Protein 4AOE (pdb70)

Sequence (1025 aa):
TKKSREEIVKEILGRANPNNIPIVDEQPVKVSFKYSLQDIYTADVGTDQVELGLWLVISWKDRSLSWSNECTTFNELTLPSKYIWLPHIEVYNSIGKPGIHSDQLVRVYKDGTVTFVPQYTIRFSCALENVTTEQGAACTLKFGPWTYDVRDLVLDESQQVDLTTYAGGERFQLIEAKQKVNKKTYPCCPQSFEDIELRVTFKKITKKSREEIVKEILGRANPNNIPIVDEQPVKVSFKYSLQDIYTADVGTDQVELGLWLVISWKDRSLSWSNECTTFNELTLPSKYIWLPHIEVYNSIGKPGIHSDQLVRVYKDGTVTFVPQYTIRFSCALENVTTEQGAACTLKFGPWTYDVRDLVLDESQQVDLTTYAGGERFQLIEAKQKVNKKTYPCCPQSFEDIELRVTFKKITKKSREEIVKEILGRANPNNIPIVDEQPVKVSFKYSLQDIYTADVGTDQVELGLWLVISWKDRSLSWSNECTTFNELTLPSKYIWLPHIEVYNSIGKPGIHSDQLVRVYKDGTVTFVPQYTIRFSCALENVTTEQGAACTLKFGPWTYDVRDLVLDESQQVDLTTYAGGERFQLIEAKQKVNKKTYPCCPQSFEDIELRVTFKKITKKSREEIVKEILGRANPNNIPIVDEQPVKVSFKYSLQDIYTADVGTDQVELGLWLVISWKDRSLSWSNECTTFNELTLPSKYIWLPHIEVYNSIGKPGIHSDQLVRVYKDGTVTFVPQYTIRFSCALENVTTEQGAACTLKFGPWTYDVRDLVLDESQQVDLTTYAGGERFQLIEAKQKVNKKTYPCCPQSFEDIELRVTFKKITKKSREEIVKEILGRANPNNIPIVDEQPVKVSFKYSLQDIYTADVGTDQVELGLWLVISWKDRSLSWSNECTTFNELTLPSKYIWLPHIEVYNSIGKPGIHSDQLVRVYKDGTVTFVPQYTIRFSCALENVTTEQGAACTLKFGPWTYDVRDLVLDESQQVDLTTYAGGERFQLIEAKQKVNKKTYPCCPQSFEDIELRVTFKKI

InterPro domains:
  IPR006201 Neurotransmitter-gated ion-channel [PTHR18945] (37-205)
  IPR006202 Neurotransmitter-gated ion-channel ligand-binding domain [PF02931] (25-222)
  IPR036734 Neurotransmitter-gated ion-channel ligand-binding domain superfamily [G3DSA:2.70.170.10] (31-223)
  IPR036734 Neurotransmitter-gated ion-channel ligand-binding domain superfamily [SSF63712] (24-222)

Solvent-accessible surface area: 45876 Å² total; per-residue (Å²): 6,45,130,32,14,19,91,27,5,76,10,36,51,68,116,21,71,90,80,18,27,43,44,52,108,108,67,42,28,102,0,30,3,46,2,2,1,30,17,0,12,25,28,56,86,41,22,14,28,4,22,1,4,1,47,13,28,11,33,6,135,40,173,44,93,58,132,55,115,86,92,145,27,8,74,14,3,2,9,25,14,189,93,34,54,46,19,24,22,37,6,27,26,0,23,17,135,34,25,48,10,0,17,78,3,0,21,19,104,69,81,5,36,5,34,20,30,6,8,42,24,4,77,0,38,18,44,28,106,93,25,104,54,141,156,8,13,66,4,42,0,47,1,1,2,32,10,16,3,24,81,16,2,32,3,68,37,80,73,116,14,37,73,121,48,34,41,82,76,29,56,14,80,23,75,104,10,77,9,114,48,33,132,76,85,64,125,60,14,128,42,50,12,14,1,1,34,2,121,1,21,2,34,70,167,6,45,129,32,13,19,91,28,5,78,10,36,52,68,115,23,70,92,80,18,28,43,43,51,108,108,68,41,27,100,0,30,2,46,2,1,2,29,16,0,10,25,29,57,84,41,22,15,27,3,21,1,4,0,49,14,29,11,33,6,137,39,172,45,94,58,132,54,115,87,91,147,26,7,75,15,2,2,9,25,13,187,93,36,55,47,18,24,21,35,6,26,28,0,23,17,136,33,24,48,11,1,17,79,3,1,21,20,104,67,82,5,35,5,33,19,29,7,8,41,25,4,78,0,38,16,44,27,107,93,25,104,54,141,156,7,13,68,5,45,0,46,1,1,2,32,10,15,3,24,80,16,2,32,4,67,36,80,72,118,14,38,73,122,51,32,42,83,76,28,54,14,78,23,74,104,9,78,9,116,48,33,129,76,87,64,126,61,13,127,44,49,11,14,1,2,34,1,120,1,21,2,35,70,170,6,44,132,33,13,19,90,29,4,74,10,36,52,68,115,22,71,93,81,17,27,44,42,52,108,113,67,40,28,98,0,31,2,46,1,2,1,29,18,0,12,26,28,56,86,39,21,16,27,3,22,1,4,0,50,14,30,11,32,6,137,39,169,45,94,57,131,53,114,88,92,148,25,8,74,15,3,2,9,25,13,186,94,36,57,46,19,23,22,36,6,25,27,0,24,17,136,32,25,49,11,1,17,74,3,1,21,18,105,69,81,5,35,6,34,19,29,6,8,42,25,4,78,0,40,16,42,25,108,93,26,102,53,140,154,7,12,66,5,42,0,48,2,1,2,31,10,15,3,23,79,16,2,32,3,66,37,80,74,117,14,38,73,122,50,33,41,83,76,26,54,14,79,24,74,104,10,79,9,114,48,34,129,76,88,62,123,61,14,128,42,50,11,13,1,1,34,1,121,0,21,1,35,70,166,6,44,130,30,14,19,88,29,5,78,10,37,51,67,114,23,72,93,82,17,28,44,43,54,110,111,69,41,26,101,0,30,2,46,1,2,1,29,17,0,11,26,28,58,84,40,20,16,27,4,22,1,4,0,49,13,30,11,31,6,137,41,174,44,92,58,132,54,115,86,93,146,26,7,75,14,2,2,10,26,14,186,95,36,55,47,19,24,20,37,6,25,27,1,24,17,136,32,25,47,12,1,17,78,3,0,20,20,107,68,82,5,35,5,35,19,28,6,7,43,25,4,77,0,39,16,44,26,106,92,26,103,55,140,155,7,12,66,6,43,0,48,2,0,1,32,10,16,3,24,80,17,2,32,3,68,37,80,74,116,14,37,71,122,50,33,42,83,76,28,54,15,77,24,74,104,9,78,8,116,49,34,128,76,86,63,125,61,14,126,43,51,11,13,1,2,34,2,120,1,20,2,34,69,165,7,44,130,32,14,19,89,26,4,74,10,35,52,67,114,22,72,93,79,18,27,44,43,54,109,110,68,41,28,101,0,30,2,46,1,2,1,29,17,0,12,25,28,57,85,40,21,16,27,4,22,1,3,0,49,12,29,12,32,7,137,39,173,44,94,59,132,54,115,87,91,145,25,6,76,15,2,2,10,25,14,188,95,36,56,46,19,23,22,37,5,25,27,0,23,18,135,33,24,48,12,0,16,77,3,0,21,19,103,70,80,5,35,6,34,20,28,6,8,42,25,3,76,0,40,16,44,27,106,93,26,103,54,140,156,8,13,67,6,44,0,47,2,1,2,32,10,16,2,24,82,16,2,33,3,67,37,81,74,116,14,37,70,123,49,33,42,85,76,30,55,16,78,23,74,103,9,78,9,113,48,34,129,78,87,64,127,61,15,127,44,50,12,14,1,2,34,2,122,1,22,2,35,70,166

Foldseek 3Di:
DDPQVVVVCCCCQPPKDDPDQPDPDQDAKEKEKAKAFAAFADADQVQQKTKTKIKIKIKTAGDTDDDDPDDPDDFKDKDAPVSDDDAQKDKPFFPDDKDWDDGRIWIAGPRRMIITMTIIMTMGHHHQPCLAPPQHGKDKIKIFGPPDFCSRYPYHYDFFHHCPNYDPPHQKAWPDWGWAKDWDDDPVDPGITIITMIMTGIHGD/DDPQVVVVCCCCQPPKDDPDQPDPDQDAKEKEKAKAFAAFADADQVQQKTKTKIKIKIKTAGDTDDDDPDDPDDFKDKDAPVSDDDAQKDKPFFPDDKDWDDGRIWIAGPRRMIITMTIIMTMGHHHQPCLAPPQHGKDKIKIFGPPDFCSRYPYHYDFFHHCPNYDPPHQKAWPDWGWAKDWDDDPVDPGITIITMIMTGIHGD/DDPQVVVVCCCCQPPKDDPDQPDPDQDAKEKEKAKAFAAFADADQVQQKTKTKIKIKIKTAGDTDDDDPDDPDDFKDKDAPVSDDDAQKDKPFFPDDKDWDDGRIWIAGPRRMIITMTIIMTMGHHHQPCLAPPQHGKDKIKIFGPPDFCSRYPYHYDFFHHCPNYDPPHQKAWPDWGWAKDWDDDPVDPGITIITMIMTGIHGD/DDPQVVVVCCCCQPPKDDPDQPDPDQDAKEKEKAKAFAAFADADQVQQKTKTKIKIKIKTAGDTDDDDPDDPDDFKDKDAPVSDDDAQKDKPFFPDDKDWDDGRIWIAGPRRMIITMTIIMTMGHHHQPCLAPPQHGKDKIKIFGPPDFCSRYPYHYDFFHHCPNYDPPHQKAWPDWGWAKDWDDDPVDPGITIITMIMTGIHGD/DDPQVVVVCCCCQPPKDDPDQPDPDQDAKEKEKAKAFAAFADADQVQQKTKTKIKIKIKTAGDTDDDDPDDPDDFKDKDAPVSDDDAQKDKPFFPDDKDWDDGRIWIAGPRRMIITMTIIMTMGHHHQPCLAPPQHGKDKIKIFGPPDFCSRYPYHYDFFHHCPNYDPPHQKAWPDWGWAKDWDDDPVDPGITIITMIMTGIHGD

Organism: Biomphalaria glabrata (NCBI:txid6526)

Radius of gyration: 29.87 Å; Cα contacts (8 Å, |Δi|>4): 2630; chains: 5; bounding box: 72×70×61 Å

Secondary structure (DSSP, 8-state):
--HHHHHHHHIIIIII--SS----SS-PEEEEEEEEEEEEEEEETTTTEEEEEEEEEEEEE------SPP-S---EEEEEGGGS-----EETTBSS--EE-S--EEEEETTSEEEE--EEEEEEE---TTSSSSS-EEEEEEEE-SS--TTTEEEE-SSS-B-TTS-TT-SEEEEEEEEEEEEEEETTEEEEEEEEEEEEEEEE-/--HHHHHHHHIIIIII--SS----SS-PEEEEEEEEEEEEEEEETTTTEEEEEEEEEEEEE------SPP-S---EEEEEGGGS-----EETTBSS--EE-S--EEEEETTSEEEE--EEEEEEE---TTSSSSS-EEEEEEEE-SS--TTTEEEE-SSS-B-TTS-TT-SEEEEEEEEEEEEEEETTEEEEEEEEEEEEEEEE-/--HHHHHHHHIIIIII--SS----SS-PEEEEEEEEEEEEEEEETTTTEEEEEEEEEEEEE------SPP-S---EEEEEGGGS-----EETTBSS--EE-S--EEEEETTSEEEE--EEEEEEE---TTSSSSS-EEEEEEEE-SS--TTTEEEE-SSS-B-TTS-TT-SEEEEEEEEEEEEEEETTEEEEEEEEEEEEEEEE-/--HHHHHHHHIIIIII--SS----SS-PEEEEEEEEEEEEEEEETTTTEEEEEEEEEEEEE------SPP-S---EEEEEGGGS-----EETTBSS--EE-S--EEEEETTSEEEE--EEEEEEE---TTSSSSS-EEEEEEEE-SS--TTTEEEE-SSS-B-TTS-TT-SEEEEEEEEEEEEEEETTEEEEEEEEEEEEEEEE-/--HHHHHHHHIIIIII--SS----SS-PEEEEEEEEEEEEEEEETTTTEEEEEEEEEEEEE------SPP-S---EEEEEGGGS-----EETTBSS--EE-S--EEEEETTSEEEE--EEEEEEE---TTSSSSS-EEEEEEEE-SS--TTTEEEE-SSS-B-TTS-TT-SEEEEEEEEEEEEEEETTEEEEEEEEEEEEEEEE-

B-factor: mean 81.17, std 37.98, range [14.91, 268.64]

Structure (mmCIF, N/CA/C/O backbone):
data_4AOE
#
_entry.id   4AOE
#
_cell.length_a   1.000
_cell.length_b   1.000
_cell.length_c   1.000
_cell.angle_alpha   90.00
_cell.angle_beta   90.00
_cell.angle_gamma   90.00
#
_symmetry.space_group_name_H-M   'P 1'
#
loop_
_atom_site.group_PDB
_atom_site.id
_atom_site.type_symbol
_atom_site.label_atom_id
_atom_site.label_alt_id
_atom_site.label_comp_id
_atom_site.label_asym_id
_atom_site.label_entity_id
_atom_site.label_seq_id
_atom_site.pdbx_PDB_ins_code
_atom_site.Cartn_x
_atom_site.Cartn_y
_atom_site.Cartn_z
_atom_site.occupancy
_atom_site.B_iso_or_equiv
_atom_site.auth_seq_id
_atom_site.auth_comp_id
_atom_site.auth_asym_id
_atom_site.auth_atom_id
_atom_site.pdbx_PDB_model_num
ATOM 1 N N . THR A 1 1 ? 139.546 170.382 203.971 1.00 14.91 1 THR A N 1
ATOM 2 C CA . THR A 1 1 ? 139.441 171.856 204.045 1.00 14.91 1 THR A CA 1
ATOM 3 C C . THR A 1 1 ? 140.194 172.498 202.931 1.00 14.91 1 THR A C 1
ATOM 4 O O . THR A 1 1 ? 139.637 172.777 201.870 1.00 14.91 1 THR A O 1
ATOM 8 N N . LYS A 1 2 ? 141.498 172.747 203.148 1.00 83.80 2 LYS A N 1
ATOM 9 C CA . LYS A 1 2 ? 142.256 173.400 202.128 1.00 83.80 2 LYS A CA 1
ATOM 10 C C . LYS A 1 2 ? 142.625 172.379 201.105 1.00 83.80 2 LYS A C 1
ATOM 11 O O . LYS A 1 2 ? 143.088 171.290 201.432 1.00 83.80 2 LYS A O 1
ATOM 17 N N . LYS A 1 3 ? 142.401 172.726 199.825 1.00 133.34 3 LYS A N 1
ATOM 18 C CA . LYS A 1 3 ? 142.715 171.857 198.733 1.00 133.34 3 LYS A CA 1
ATOM 19 C C . LYS A 1 3 ? 144.198 171.684 198.672 1.00 133.34 3 LYS A C 1
ATOM 20 O O . LYS A 1 3 ? 144.693 170.590 198.412 1.00 133.34 3 LYS A O 1
ATOM 26 N N . SER A 1 4 ? 144.947 172.771 198.937 1.00 26.50 4 SER A N 1
ATOM 27 C CA . SER A 1 4 ? 146.376 172.724 198.841 1.00 26.50 4 SER A CA 1
ATOM 28 C C . SER A 1 4 ? 146.901 171.702 199.800 1.00 26.50 4 SER A C 1
ATOM 29 O O . SER A 1 4 ? 147.783 170.918 199.455 1.00 26.50 4 SER A O 1
ATOM 32 N N . ARG A 1 5 ? 146.369 171.686 201.036 1.00 119.54 5 ARG A N 1
ATOM 33 C CA . ARG A 1 5 ? 146.802 170.754 202.038 1.00 119.54 5 ARG A CA 1
ATOM 34 C C . ARG A 1 5 ? 146.455 169.371 201.598 1.00 119.54 5 ARG A C 1
ATOM 35 O O . ARG A 1 5 ? 147.227 168.432 201.790 1.00 119.54 5 ARG A O 1
ATOM 43 N N . GLU A 1 6 ? 145.271 169.223 200.982 1.00 31.84 6 GLU A N 1
ATOM 44 C CA . GLU A 1 6 ? 144.760 167.936 200.622 1.00 31.84 6 GLU A CA 1
ATOM 45 C C . GLU A 1 6 ? 145.687 167.258 199.666 1.00 31.84 6 GLU A C 1
ATOM 46 O O . GLU A 1 6 ? 145.951 166.064 199.802 1.00 31.84 6 GLU A O 1
ATOM 52 N N . GLU A 1 7 ? 146.229 167.995 198.683 1.00 37.51 7 GLU A N 1
ATOM 53 C CA . GLU A 1 7 ? 147.087 167.368 197.718 1.00 37.51 7 GLU A CA 1
ATOM 54 C C . GLU A 1 7 ? 148.314 166.873 198.413 1.00 37.51 7 GLU A C 1
ATOM 55 O O . GLU A 1 7 ? 148.859 165.828 198.059 1.00 37.51 7 GLU A O 1
ATOM 61 N N . ILE A 1 8 ? 148.775 167.613 199.439 1.00 107.63 8 ILE A N 1
ATOM 62 C CA . ILE A 1 8 ? 150.006 167.292 200.097 1.00 107.63 8 ILE A CA 1
ATOM 63 C C . ILE A 1 8 ? 149.915 165.914 200.675 1.00 107.63 8 ILE A C 1
ATOM 64 O O . ILE A 1 8 ? 150.778 165.071 200.439 1.00 107.63 8 ILE A O 1
ATOM 69 N N . VAL A 1 9 ? 148.834 165.650 201.430 1.00 55.59 9 VAL A N 1
ATOM 70 C CA . VAL A 1 9 ? 148.670 164.413 202.140 1.00 55.59 9 VAL A CA 1
ATOM 71 C C . VAL A 1 9 ? 148.671 163.291 201.154 1.00 55.59 9 VAL A C 1
ATOM 72 O O . VAL A 1 9 ? 149.396 162.309 201.300 1.00 55.59 9 VAL A O 1
ATOM 76 N N . LYS A 1 10 ? 147.851 163.445 200.103 1.00 90.87 10 LYS A N 1
ATOM 77 C CA . LYS A 1 10 ? 147.623 162.417 199.131 1.00 90.87 10 LYS A CA 1
ATOM 78 C C . LYS A 1 10 ? 148.904 162.083 198.448 1.00 90.87 10 LYS A C 1
ATOM 79 O O . LYS A 1 10 ? 149.223 160.913 198.251 1.00 90.87 10 LYS A O 1
ATOM 85 N N . GLU A 1 11 ? 149.675 163.113 198.067 1.00 101.00 11 GLU A N 1
ATOM 86 C CA . GLU A 1 11 ? 150.879 162.867 197.339 1.00 101.00 11 GLU A CA 1
ATOM 87 C C . GLU A 1 11 ? 151.807 162.075 198.214 1.00 101.00 11 GLU A C 1
ATOM 88 O O . GLU A 1 11 ? 152.301 161.021 197.828 1.00 101.00 11 GLU A O 1
ATOM 94 N N . ILE A 1 12 ? 152.039 162.513 199.457 1.00 49.33 12 ILE A N 1
ATOM 95 C CA . ILE A 1 12 ? 152.989 161.789 200.247 1.00 49.33 12 ILE A CA 1
ATOM 96 C C . ILE A 1 12 ? 152.486 160.409 200.546 1.00 49.33 12 ILE A C 1
ATOM 97 O O . ILE A 1 12 ? 153.224 159.433 200.426 1.00 49.33 12 ILE A O 1
ATOM 102 N N . LEU A 1 13 ? 151.216 160.287 200.970 1.00 60.27 13 LEU A N 1
ATOM 103 C CA . LEU A 1 13 ? 150.678 159.017 201.359 1.00 60.27 13 LEU A CA 1
ATOM 104 C C . LEU A 1 13 ? 150.526 158.078 200.198 1.00 60.27 13 LEU A C 1
ATOM 105 O O . LEU A 1 13 ? 150.969 156.932 200.255 1.00 60.27 13 LEU A O 1
ATOM 110 N N . GLY A 1 14 ? 149.855 158.529 199.121 1.00 56.14 14 GLY A N 1
ATOM 111 C CA . GLY A 1 14 ? 149.594 157.622 198.038 1.00 56.14 14 GLY A CA 1
ATOM 112 C C . GLY A 1 14 ? 150.817 157.254 197.249 1.00 56.14 14 GLY A C 1
ATOM 113 O O . GLY A 1 14 ? 151.136 156.074 197.121 1.00 56.14 14 GLY A O 1
ATOM 114 N N . ARG A 1 15 ? 151.493 158.260 196.647 1.00 268.64 15 ARG A N 1
ATOM 115 C CA . ARG A 1 15 ? 152.640 158.031 195.801 1.00 268.64 15 ARG A CA 1
ATOM 116 C C . ARG A 1 15 ? 153.966 157.863 196.509 1.00 268.64 15 ARG A C 1
ATOM 117 O O . ARG A 1 15 ? 154.765 157.017 196.121 1.00 268.64 15 ARG A O 1
ATOM 125 N N . ALA A 1 16 ? 154.232 158.635 197.587 1.00 107.11 16 ALA A N 1
ATOM 126 C CA . ALA A 1 16 ? 155.577 158.746 198.102 1.00 107.11 16 ALA A CA 1
ATOM 127 C C . ALA A 1 16 ? 156.284 157.455 198.560 1.00 107.11 16 ALA A C 1
ATOM 128 O O . ALA A 1 16 ? 157.387 157.241 198.068 1.00 107.11 16 ALA A O 1
ATOM 130 N N . ASN A 1 17 ? 155.769 156.548 199.452 1.00 94.93 17 ASN A N 1
ATOM 131 C CA . ASN A 1 17 ? 156.631 155.418 199.799 1.00 94.93 17 ASN A CA 1
ATOM 132 C C . ASN A 1 17 ? 155.983 154.422 200.740 1.00 94.93 17 ASN A C 1
ATOM 133 O O . ASN A 1 17 ? 155.130 154.747 201.567 1.00 94.93 17 ASN A O 1
ATOM 138 N N . PRO A 1 18 ? 156.385 153.177 200.563 1.00 85.48 18 PRO A N 1
ATOM 139 C CA . PRO A 1 18 ? 155.977 152.061 201.403 1.00 85.48 18 PRO A CA 1
ATOM 140 C C . PRO A 1 18 ? 156.961 151.865 202.522 1.00 85.48 18 PRO A C 1
ATOM 141 O O . PRO A 1 18 ? 157.999 152.524 202.517 1.00 85.48 18 PRO A O 1
ATOM 145 N N . ASN A 1 19 ? 156.677 150.951 203.480 1.00 83.11 19 ASN A N 1
ATOM 146 C CA . ASN A 1 19 ? 157.620 150.728 204.537 1.00 83.11 19 ASN A CA 1
ATOM 147 C C . ASN A 1 19 ? 158.884 150.265 203.896 1.00 83.11 19 ASN A C 1
ATOM 148 O O . ASN A 1 19 ? 158.955 149.174 203.329 1.00 83.11 19 ASN A O 1
ATOM 153 N N . ASN A 1 20 ? 159.914 151.124 203.971 1.00 79.95 20 ASN A N 1
ATOM 154 C CA . ASN A 1 20 ? 161.202 150.858 203.409 1.00 79.95 20 ASN A CA 1
ATOM 155 C C . ASN A 1 20 ? 162.024 152.022 203.849 1.00 79.95 20 ASN A C 1
ATOM 156 O O . ASN A 1 20 ? 161.491 153.114 204.043 1.00 79.95 20 ASN A O 1
ATOM 161 N N . ILE A 1 21 ? 163.346 151.845 204.010 1.00 109.78 21 ILE A N 1
ATOM 162 C CA . ILE A 1 21 ? 164.121 152.985 204.396 1.00 109.78 21 ILE A CA 1
ATOM 163 C C . ILE A 1 21 ? 164.521 153.630 203.110 1.00 109.78 21 ILE A C 1
ATOM 164 O O . ILE A 1 21 ? 165.292 153.086 202.321 1.00 109.78 21 ILE A O 1
ATOM 169 N N . PRO A 1 22 ? 163.966 154.788 202.896 1.00 80.74 22 PRO A N 1
ATOM 170 C CA . PRO A 1 22 ? 164.110 155.556 201.688 1.00 80.74 22 PRO A CA 1
ATOM 171 C C . PRO A 1 22 ? 165.518 155.987 201.419 1.00 80.74 22 PRO A C 1
ATOM 172 O O . PRO A 1 22 ? 165.791 156.406 200.296 1.00 80.74 22 PRO A O 1
ATOM 176 N N . ILE A 1 23 ? 166.421 155.913 202.413 1.00 157.03 23 ILE A N 1
ATOM 177 C CA . ILE A 1 23 ? 167.733 156.471 202.238 1.00 157.03 23 ILE A CA 1
ATOM 178 C C . ILE A 1 23 ? 168.704 155.427 201.751 1.00 157.03 23 ILE A C 1
ATOM 179 O O . ILE A 1 23 ? 169.102 154.523 202.482 1.00 157.03 23 ILE A O 1
ATOM 184 N N . VAL A 1 24 ? 169.068 155.535 200.452 1.00 47.78 24 VAL A N 1
ATOM 185 C CA . VAL A 1 24 ? 169.984 154.670 199.751 1.00 47.78 24 VAL A CA 1
ATOM 186 C C . VAL A 1 24 ? 171.423 154.887 200.143 1.00 47.78 24 VAL A C 1
ATOM 187 O O . VAL A 1 24 ? 172.187 153.929 200.243 1.00 47.78 24 VAL A O 1
ATOM 191 N N . ASP A 1 25 ? 171.844 156.148 200.369 1.00 57.28 25 ASP A N 1
ATOM 192 C CA . ASP A 1 25 ? 173.242 156.416 200.595 1.00 57.28 25 ASP A CA 1
ATOM 193 C C . ASP A 1 25 ? 173.603 155.869 201.939 1.00 57.28 25 ASP A C 1
ATOM 194 O O . ASP A 1 25 ? 172.729 155.471 202.703 1.00 57.28 25 ASP A O 1
ATOM 199 N N . GLU A 1 26 ? 174.911 155.795 202.271 1.00 120.10 26 GLU A N 1
ATOM 200 C CA . GLU A 1 26 ? 175.184 155.214 203.551 1.00 120.10 26 GLU A CA 1
ATOM 201 C C . GLU A 1 26 ? 174.915 156.221 204.623 1.00 120.10 26 GLU A C 1
ATOM 202 O O . GLU A 1 26 ? 175.748 157.064 204.952 1.00 120.10 26 GLU A O 1
ATOM 208 N N . GLN A 1 27 ? 173.702 156.148 205.199 1.00 83.43 27 GLN A N 1
ATOM 209 C CA . GLN A 1 27 ? 173.333 156.990 206.295 1.00 83.43 27 GLN A CA 1
ATOM 210 C C . GLN A 1 27 ? 172.470 156.180 207.192 1.00 83.43 27 GLN A C 1
ATOM 211 O O . GLN A 1 27 ? 171.522 155.530 206.755 1.00 83.43 27 GLN A O 1
ATOM 217 N N . PRO A 1 28 ? 172.841 156.185 208.440 1.00 69.39 28 PRO A N 1
ATOM 218 C CA . PRO A 1 28 ? 172.025 155.537 209.423 1.00 69.39 28 PRO A CA 1
ATOM 219 C C . PRO A 1 28 ? 170.947 156.509 209.752 1.00 69.39 28 PRO A C 1
ATOM 220 O O . PRO A 1 28 ? 171.097 157.684 209.419 1.00 69.39 28 PRO A O 1
ATOM 224 N N . VAL A 1 29 ? 169.848 156.063 210.383 1.00 45.45 29 VAL A N 1
ATOM 225 C CA . VAL A 1 29 ? 168.857 157.029 210.731 1.00 45.45 29 VAL A CA 1
ATOM 226 C C . VAL A 1 29 ? 169.013 157.292 212.192 1.00 45.45 29 VAL A C 1
ATOM 227 O O . VAL A 1 29 ? 169.092 156.367 213.001 1.00 45.45 29 VAL A O 1
ATOM 231 N N . LYS A 1 30 ? 169.087 158.587 212.558 1.00 84.11 30 LYS A N 1
ATOM 232 C CA . LYS A 1 30 ? 169.242 158.945 213.934 1.00 84.11 30 LYS A CA 1
ATOM 233 C C . LYS A 1 30 ? 167.884 159.315 214.425 1.00 84.11 30 LYS A C 1
ATOM 234 O O . LYS A 1 30 ? 167.108 159.945 213.706 1.00 84.11 30 LYS A O 1
ATOM 240 N N . VAL A 1 31 ? 167.545 158.905 215.660 1.00 35.45 31 VAL A N 1
ATOM 241 C CA . VAL A 1 31 ? 166.276 159.292 216.189 1.00 35.45 31 VAL A CA 1
ATOM 242 C C . VAL A 1 31 ? 166.556 159.956 217.494 1.00 35.45 31 VAL A C 1
ATOM 243 O O . VAL A 1 31 ? 167.193 159.371 218.369 1.00 35.45 31 VAL A O 1
ATOM 247 N N . SER A 1 32 ? 166.102 161.212 217.660 1.00 72.92 32 SER A N 1
ATOM 248 C CA . SER A 1 32 ? 166.339 161.866 218.912 1.00 72.92 32 SER A CA 1
ATOM 249 C C . SER A 1 32 ? 165.291 161.387 219.859 1.00 72.92 32 SER A C 1
ATOM 250 O O . SER A 1 32 ? 164.141 161.193 219.470 1.00 72.92 32 SER A O 1
ATOM 253 N N . PHE A 1 33 ? 165.664 161.183 221.139 1.00 117.32 33 PHE A N 1
ATOM 254 C CA . PHE A 1 33 ? 164.672 160.703 222.051 1.00 117.32 33 PHE A CA 1
ATOM 255 C C . PHE A 1 33 ? 164.723 161.597 223.248 1.00 117.32 33 PHE A C 1
ATOM 256 O O . PHE A 1 33 ? 165.798 161.983 223.705 1.00 117.32 33 PHE A O 1
ATOM 264 N N . LYS A 1 34 ? 163.539 161.962 223.782 1.00 133.66 34 LYS A N 1
ATOM 265 C CA . LYS A 1 34 ? 163.474 162.814 224.935 1.00 133.66 34 LYS A CA 1
ATOM 266 C C . LYS A 1 34 ? 162.364 162.269 225.775 1.00 133.66 34 LYS A C 1
ATOM 267 O O . LYS A 1 34 ? 161.407 161.707 225.244 1.00 133.66 34 LYS A O 1
ATOM 273 N N . TYR A 1 35 ? 162.450 162.423 227.110 1.00 165.11 35 TYR A N 1
ATOM 274 C CA . TYR A 1 35 ? 161.391 161.925 227.940 1.00 165.11 35 TYR A CA 1
ATOM 275 C C . TYR A 1 35 ? 160.840 163.058 228.720 1.00 165.11 35 TYR A C 1
ATOM 276 O O . TYR A 1 35 ? 161.577 163.879 229.260 1.00 165.11 35 TYR A O 1
ATOM 285 N N . SER A 1 36 ? 159.500 163.144 228.770 1.00 96.35 36 SER A N 1
ATOM 286 C CA . SER A 1 36 ? 158.925 164.120 229.633 1.00 96.35 36 SER A CA 1
ATOM 287 C C . SER A 1 36 ? 158.220 163.308 230.663 1.00 96.35 36 SER A C 1
ATOM 288 O O . SER A 1 36 ? 157.189 162.701 230.381 1.00 96.35 36 SER A O 1
ATOM 291 N N . LEU A 1 37 ? 158.763 163.283 231.894 1.00 61.99 37 LEU A N 1
ATOM 292 C CA . LEU A 1 37 ? 158.172 162.488 232.929 1.00 61.99 37 LEU A CA 1
ATOM 293 C C . LEU A 1 37 ? 157.020 163.249 233.480 1.00 61.99 37 LEU A C 1
ATOM 294 O O . LEU A 1 37 ? 157.211 164.252 234.168 1.00 61.99 37 LEU A O 1
ATOM 299 N N . GLN A 1 38 ? 155.789 162.821 233.128 1.00 69.58 38 GLN A N 1
ATOM 300 C CA . GLN A 1 38 ? 154.600 163.456 233.615 1.00 69.58 38 GLN A CA 1
ATOM 301 C C . GLN A 1 38 ? 154.346 163.121 235.056 1.00 69.58 38 GLN A C 1
ATOM 302 O O . GLN A 1 38 ? 154.075 164.016 235.855 1.00 69.58 38 GLN A O 1
ATOM 308 N N . ASP A 1 39 ? 154.436 161.829 235.447 1.00 119.73 39 ASP A N 1
ATOM 309 C CA . ASP A 1 39 ? 154.140 161.538 236.823 1.00 119.73 39 ASP A CA 1
ATOM 310 C C . ASP A 1 39 ? 154.466 160.110 237.134 1.00 119.73 39 ASP A C 1
ATOM 311 O O . ASP A 1 39 ? 154.487 159.253 236.251 1.00 119.73 39 ASP A O 1
ATOM 316 N N . ILE A 1 40 ? 154.759 159.832 238.422 1.00 54.00 40 ILE A N 1
ATOM 317 C CA . ILE A 1 40 ? 154.966 158.479 238.852 1.00 54.00 40 ILE A CA 1
ATOM 318 C C . ILE A 1 40 ? 153.686 158.114 239.526 1.00 54.00 40 ILE A C 1
ATOM 319 O O . ILE A 1 40 ? 153.454 158.464 240.682 1.00 54.00 40 ILE A O 1
ATOM 324 N N . TYR A 1 41 ? 152.812 157.406 238.787 1.00 53.94 41 TYR A N 1
ATOM 325 C CA . TYR A 1 41 ? 151.495 157.098 239.253 1.00 53.94 41 TYR A CA 1
ATOM 326 C C . TYR A 1 41 ? 151.501 156.167 240.425 1.00 53.94 41 TYR A C 1
ATOM 327 O O . TYR A 1 41 ? 150.878 156.460 241.443 1.00 53.94 41 TYR A O 1
ATOM 336 N N . THR A 1 42 ? 152.214 155.028 240.345 1.00 110.38 42 THR A N 1
ATOM 337 C CA . THR A 1 42 ? 152.056 154.140 241.459 1.00 110.38 42 THR A CA 1
ATOM 338 C C . THR A 1 42 ? 153.268 153.290 241.647 1.00 110.38 42 THR A C 1
ATOM 339 O O . THR A 1 42 ? 154.117 153.168 240.765 1.00 110.38 42 THR A O 1
ATOM 343 N N . ALA A 1 43 ? 153.361 152.683 242.847 1.00 31.58 43 ALA A N 1
ATOM 344 C CA . ALA A 1 43 ? 154.421 151.772 243.163 1.00 31.58 43 ALA A CA 1
ATOM 345 C C . ALA A 1 43 ? 153.779 150.567 243.772 1.00 31.58 43 ALA A C 1
ATOM 346 O O . ALA A 1 43 ? 152.813 150.680 244.527 1.00 31.58 43 ALA A O 1
ATOM 348 N N . ASP A 1 44 ? 154.284 149.361 243.433 1.00 44.08 44 ASP A N 1
ATOM 349 C CA . ASP A 1 44 ? 153.736 148.166 244.002 1.00 44.08 44 ASP A CA 1
ATOM 350 C C . ASP A 1 44 ? 154.860 147.428 244.664 1.00 44.08 44 ASP A C 1
ATOM 351 O O . ASP A 1 44 ? 155.787 146.975 243.998 1.00 44.08 44 ASP A O 1
ATOM 356 N N . VAL A 1 45 ? 154.816 147.319 246.007 1.00 90.54 45 VAL A N 1
ATOM 357 C CA . VAL A 1 45 ? 155.857 146.676 246.762 1.00 90.54 45 VAL A CA 1
ATOM 358 C C . VAL A 1 45 ? 155.911 145.203 246.489 1.00 90.54 45 VAL A C 1
ATOM 359 O O . VAL A 1 45 ? 156.991 144.641 246.319 1.00 90.54 45 VAL A O 1
ATOM 363 N N . GLY A 1 46 ? 154.746 144.527 246.469 1.00 27.46 46 GLY A N 1
ATOM 364 C CA . GLY A 1 46 ? 154.760 143.105 246.275 1.00 27.46 46 GLY A CA 1
ATOM 365 C C . GLY A 1 46 ? 155.243 142.783 244.899 1.00 27.46 46 GLY A C 1
ATOM 366 O O . GLY A 1 46 ? 156.061 141.884 244.711 1.00 27.46 46 GLY A O 1
ATOM 367 N N . THR A 1 47 ? 154.708 143.511 243.902 1.00 47.38 47 THR A N 1
ATOM 368 C CA . THR A 1 47 ? 155.007 143.328 242.510 1.00 47.38 47 THR A CA 1
ATOM 369 C C . THR A 1 47 ? 156.394 143.800 242.198 1.00 47.38 47 THR A C 1
ATOM 370 O O . THR A 1 47 ? 157.082 143.216 241.365 1.00 47.38 47 THR A O 1
ATOM 374 N N . ASP A 1 48 ? 156.848 144.862 242.887 1.00 62.63 48 ASP A N 1
ATOM 375 C CA . ASP A 1 48 ? 158.112 145.467 242.586 1.00 62.63 48 ASP A CA 1
ATOM 376 C C . ASP A 1 48 ? 158.058 146.040 241.206 1.00 62.63 48 ASP A C 1
ATOM 377 O O . ASP A 1 48 ? 159.014 145.941 240.439 1.00 62.63 48 ASP A O 1
ATOM 382 N N . GLN A 1 49 ? 156.908 146.649 240.856 1.00 92.62 49 GLN A N 1
ATOM 383 C CA . GLN A 1 49 ? 156.785 147.310 239.594 1.00 92.62 49 GLN A CA 1
ATOM 384 C C . GLN A 1 49 ? 156.370 148.722 239.876 1.00 92.62 49 GLN A C 1
ATOM 385 O O . GLN A 1 49 ? 155.722 148.997 240.886 1.00 92.62 49 GLN A O 1
ATOM 391 N N . VAL A 1 50 ? 156.768 149.663 238.995 1.00 89.33 50 VAL A N 1
ATOM 392 C CA . VAL A 1 50 ? 156.425 151.037 239.204 1.00 89.33 50 VAL A CA 1
ATOM 393 C C . VAL A 1 50 ? 155.786 151.526 237.943 1.00 89.33 50 VAL A C 1
ATOM 394 O O . VAL A 1 50 ? 156.094 151.039 236.856 1.00 89.33 50 VAL A O 1
ATOM 398 N N . GLU A 1 51 ? 154.866 152.509 238.056 1.00 48.11 51 GLU A N 1
ATOM 399 C CA . GLU A 1 51 ? 154.208 152.960 236.865 1.00 48.11 51 GLU A CA 1
ATOM 400 C C . GLU A 1 51 ? 154.566 154.381 236.604 1.00 48.11 51 GLU A C 1
ATOM 401 O O . GLU A 1 51 ? 154.574 155.224 237.500 1.00 48.11 51 GLU A O 1
ATOM 407 N N . LEU A 1 52 ? 154.892 154.671 235.330 1.00 45.19 52 LEU A N 1
ATOM 408 C CA . LEU A 1 52 ? 155.302 155.989 234.955 1.00 45.19 52 LEU A CA 1
ATOM 409 C C . LEU A 1 52 ? 154.373 156.470 233.896 1.00 45.19 52 LEU A C 1
ATOM 410 O O . LEU A 1 52 ? 153.959 155.710 233.022 1.00 45.19 52 LEU A O 1
ATOM 415 N N . GLY A 1 53 ? 154.004 157.760 233.974 1.00 42.60 53 GLY A N 1
ATOM 416 C CA . GLY A 1 53 ? 153.238 158.361 232.925 1.00 42.60 53 GLY A CA 1
ATOM 417 C C . GLY A 1 53 ? 154.229 159.275 232.290 1.00 42.60 53 GLY A C 1
ATOM 418 O O . GLY A 1 53 ? 154.719 160.195 232.942 1.00 42.60 53 GLY A O 1
ATOM 419 N N . LEU A 1 54 ? 154.554 159.016 231.004 1.00 89.12 54 LEU A N 1
ATOM 420 C CA . LEU A 1 54 ? 155.568 159.735 230.279 1.00 89.12 54 LEU A CA 1
ATOM 421 C C . LEU A 1 54 ? 155.057 160.039 228.908 1.00 89.12 54 LEU A C 1
ATOM 422 O O . LEU A 1 54 ? 154.118 159.410 228.422 1.00 89.12 54 LEU A O 1
ATOM 427 N N . TRP A 1 55 ? 155.650 161.053 228.252 1.00 84.42 55 TRP A N 1
ATOM 428 C CA . TRP A 1 55 ? 155.373 161.157 226.852 1.00 84.42 55 TRP A CA 1
ATOM 429 C C . TRP A 1 55 ? 156.726 161.085 226.224 1.00 84.42 55 TRP A C 1
ATOM 430 O O . TRP A 1 55 ? 157.698 161.600 226.775 1.00 84.42 55 TRP A O 1
ATOM 441 N N . LEU A 1 56 ? 156.836 160.424 225.059 1.00 100.48 56 LEU A N 1
ATOM 442 C CA . LEU A 1 56 ? 158.132 160.245 224.472 1.00 100.48 56 LEU A CA 1
ATOM 443 C C . LEU A 1 56 ? 158.231 161.120 223.268 1.00 100.48 56 LEU A C 1
ATOM 444 O O . LEU A 1 56 ? 157.386 161.070 222.378 1.00 100.48 56 LEU A O 1
ATOM 449 N N . VAL A 1 57 ? 159.288 161.951 223.202 1.00 31.01 57 VAL A N 1
ATOM 450 C CA . VAL A 1 57 ? 159.440 162.784 222.049 1.00 31.01 57 VAL A CA 1
ATOM 451 C C . VAL A 1 57 ? 160.341 162.050 221.120 1.00 31.01 57 VAL A C 1
ATOM 452 O O . VAL A 1 57 ? 161.445 161.656 221.492 1.00 31.01 57 VAL A O 1
ATOM 456 N N . ILE A 1 58 ? 159.876 161.817 219.878 1.00 82.39 58 ILE A N 1
ATOM 457 C CA . ILE A 1 58 ? 160.715 161.105 218.968 1.00 82.39 58 ILE A CA 1
ATOM 458 C C . ILE A 1 58 ? 160.807 161.901 217.710 1.00 82.39 58 ILE A C 1
ATOM 459 O O . ILE A 1 58 ? 159.801 162.377 217.188 1.00 82.39 58 ILE A O 1
ATOM 464 N N . SER A 1 59 ? 162.035 162.102 217.197 1.00 72.11 59 SER A N 1
ATOM 465 C CA . SER A 1 59 ? 162.147 162.861 215.989 1.00 72.11 59 SER A CA 1
ATOM 466 C C . SER A 1 59 ? 163.059 162.132 215.061 1.00 72.11 59 SER A C 1
ATOM 467 O O . SER A 1 59 ? 164.052 161.537 215.481 1.00 72.11 59 SER A O 1
ATOM 470 N N . TRP A 1 60 ? 162.716 162.138 213.756 1.00 54.62 60 TRP A N 1
ATOM 471 C CA . TRP A 1 60 ? 163.566 161.511 212.790 1.00 54.62 60 TRP A CA 1
ATOM 472 C C . TRP A 1 60 ? 163.326 162.175 211.473 1.00 54.62 60 TRP A C 1
ATOM 473 O O . TRP A 1 60 ? 162.326 162.868 211.283 1.00 54.62 60 TRP A O 1
ATOM 484 N N . LYS A 1 61 ? 164.270 161.999 210.532 1.00 66.18 61 LYS A N 1
ATOM 485 C CA . LYS A 1 61 ? 164.077 162.579 209.238 1.00 66.18 61 LYS A CA 1
ATOM 486 C C . LYS A 1 61 ? 163.923 161.465 208.263 1.00 66.18 61 LYS A C 1
ATOM 487 O O . LYS A 1 61 ? 164.696 160.508 208.255 1.00 66.18 61 LYS A O 1
ATOM 493 N N . ASP A 1 62 ? 162.877 161.566 207.423 1.00 43.08 62 ASP A N 1
ATOM 494 C CA . ASP A 1 62 ? 162.633 160.598 206.399 1.00 43.08 62 ASP A CA 1
ATOM 495 C C . ASP A 1 62 ? 162.831 161.318 205.111 1.00 43.08 62 ASP A C 1
ATOM 496 O O . ASP A 1 62 ? 162.734 162.546 205.058 1.00 43.08 62 ASP A O 1
ATOM 501 N N . ARG A 1 63 ? 163.142 160.572 204.035 1.00 115.35 63 ARG A N 1
ATOM 502 C CA . ARG A 1 63 ? 163.369 161.202 202.769 1.00 115.35 63 ARG A CA 1
ATOM 503 C C . ARG A 1 63 ? 162.050 161.247 202.067 1.00 115.35 63 ARG A C 1
ATOM 504 O O . ARG A 1 63 ? 161.363 160.234 201.953 1.00 115.35 63 ARG A O 1
ATOM 512 N N . SER A 1 64 ? 161.651 162.438 201.581 1.00 79.50 64 SER A N 1
ATOM 513 C CA . SER A 1 64 ? 160.394 162.541 200.901 1.00 79.50 64 SER A CA 1
ATOM 514 C C . SER A 1 64 ? 160.688 163.143 199.568 1.00 79.50 64 SER A C 1
ATOM 515 O O . SER A 1 64 ? 161.735 163.759 199.382 1.00 79.50 64 SER A O 1
ATOM 518 N N . LEU A 1 65 ? 159.776 162.956 198.591 1.00 96.09 65 LEU A N 1
ATOM 519 C CA . LEU A 1 65 ? 160.020 163.523 197.297 1.00 96.09 65 LEU A CA 1
ATOM 520 C C . LEU A 1 65 ? 159.029 164.619 197.083 1.00 96.09 65 LEU A C 1
ATOM 521 O O . LEU A 1 65 ? 157.876 164.519 197.499 1.00 96.09 65 LEU A O 1
ATOM 526 N N . SER A 1 66 ? 159.465 165.719 196.435 1.00 64.71 66 SER A N 1
ATOM 527 C CA . SER A 1 66 ? 158.535 166.776 196.155 1.00 64.71 66 SER A CA 1
ATOM 528 C C . SER A 1 66 ? 158.211 166.682 194.702 1.00 64.71 66 SER A C 1
ATOM 529 O O . SER A 1 66 ? 159.067 166.949 193.862 1.00 64.71 66 SER A O 1
ATOM 532 N N . TRP A 1 67 ? 157.010 166.178 194.360 1.00 180.27 67 TRP A N 1
ATOM 533 C CA . TRP A 1 67 ? 156.669 166.106 192.971 1.00 180.27 67 TRP A CA 1
ATOM 534 C C . TRP A 1 67 ? 156.196 167.426 192.471 1.00 180.27 67 TRP A C 1
ATOM 535 O O . TRP A 1 67 ? 156.827 168.074 191.638 1.00 180.27 67 TRP A O 1
ATOM 546 N N . SER A 1 68 ? 155.061 167.880 193.036 1.00 84.50 68 SER A N 1
ATOM 547 C CA . SER A 1 68 ? 154.489 169.106 192.584 1.00 84.50 68 SER A CA 1
ATOM 548 C C . SER A 1 68 ? 155.334 170.171 193.167 1.00 84.50 68 SER A C 1
ATOM 549 O O . SER A 1 68 ? 155.806 170.039 194.295 1.00 84.50 68 SER A O 1
ATOM 552 N N . ASN A 1 69 ? 155.541 171.262 192.412 1.00 110.13 69 ASN A N 1
ATOM 553 C CA . ASN A 1 69 ? 156.390 172.286 192.928 1.00 110.13 69 ASN A CA 1
ATOM 554 C C . ASN A 1 69 ? 155.750 172.777 194.175 1.00 110.13 69 ASN A C 1
ATOM 555 O O . ASN A 1 69 ? 154.576 173.145 194.184 1.00 110.13 69 ASN A O 1
ATOM 560 N N . GLU A 1 70 ? 156.510 172.781 195.282 1.00 81.41 70 GLU A N 1
ATOM 561 C CA . GLU A 1 70 ? 155.914 173.228 196.494 1.00 81.41 70 GLU A CA 1
ATOM 562 C C . GLU A 1 70 ? 155.742 174.700 196.395 1.00 81.41 70 GLU A C 1
ATOM 563 O O . GLU A 1 70 ? 156.649 175.425 195.995 1.00 81.41 70 GLU A O 1
ATOM 569 N N . CYS A 1 71 ? 154.537 175.172 196.748 1.00 40.52 71 CYS A N 1
ATOM 570 C CA . CYS A 1 71 ? 154.271 176.574 196.766 1.00 40.52 71 CYS A CA 1
ATOM 571 C C . CYS A 1 71 ? 154.012 176.868 198.202 1.00 40.52 71 CYS A C 1
ATOM 572 O O . CYS A 1 71 ? 154.021 175.954 199.023 1.00 40.52 71 CYS A O 1
ATOM 575 N N . THR A 1 72 ? 153.807 178.152 198.554 1.00 42.56 72 THR A N 1
ATOM 576 C CA . THR A 1 72 ? 153.533 178.419 199.935 1.00 42.56 72 THR A CA 1
ATOM 577 C C . THR A 1 72 ? 152.279 177.683 200.240 1.00 42.56 72 THR A C 1
ATOM 578 O O . THR A 1 72 ? 151.211 178.004 199.722 1.00 42.56 72 THR A O 1
ATOM 582 N N . THR A 1 73 ? 152.391 176.649 201.091 1.00 107.43 73 THR A N 1
ATOM 583 C CA . THR A 1 73 ? 151.237 175.858 201.370 1.00 107.43 73 THR A CA 1
ATOM 584 C C . THR A 1 73 ? 151.349 175.366 202.779 1.00 107.43 73 THR A C 1
ATOM 585 O O . THR A 1 73 ? 152.081 175.919 203.596 1.00 107.43 73 THR A O 1
ATOM 589 N N . PHE A 1 74 ? 150.588 174.300 203.077 1.00 107.42 74 PHE A N 1
ATOM 590 C CA . PHE A 1 74 ? 150.488 173.666 204.358 1.00 107.42 74 PHE A CA 1
ATOM 591 C C . PHE A 1 74 ? 151.811 173.002 204.603 1.00 107.42 74 PHE A C 1
ATOM 592 O O . PHE A 1 74 ? 152.139 172.000 203.970 1.00 107.42 74 PHE A O 1
ATOM 600 N N . ASN A 1 75 ? 152.613 173.593 205.514 1.00 49.25 75 ASN A N 1
ATOM 601 C CA . ASN A 1 75 ? 153.953 173.166 205.833 1.00 49.25 75 ASN A CA 1
ATOM 602 C C . ASN A 1 75 ? 153.981 171.865 206.574 1.00 49.25 75 ASN A C 1
ATOM 603 O O . ASN A 1 75 ? 154.766 170.973 206.253 1.00 49.25 75 ASN A O 1
ATOM 608 N N . GLU A 1 76 ? 153.129 171.729 207.607 1.00 57.68 76 GLU A N 1
ATOM 609 C CA . GLU A 1 76 ? 153.165 170.530 208.389 1.00 57.68 76 GLU A CA 1
ATOM 610 C C . GLU A 1 76 ? 151.810 169.948 208.321 1.00 57.68 76 GLU A C 1
ATOM 611 O O . GLU A 1 76 ? 150.832 170.675 208.446 1.00 57.68 76 GLU A O 1
ATOM 617 N N . LEU A 1 77 ? 151.723 168.622 208.114 1.00 63.00 77 LEU A N 1
ATOM 618 C CA . LEU A 1 77 ? 150.448 167.975 208.102 1.00 63.00 77 LEU A CA 1
ATOM 619 C C . LEU A 1 77 ? 150.453 166.952 209.181 1.00 63.00 77 LEU A C 1
ATOM 620 O O . LEU A 1 77 ? 151.498 166.414 209.542 1.00 63.00 77 LEU A O 1
ATOM 625 N N . THR A 1 78 ? 149.264 166.652 209.725 1.00 104.05 78 THR A N 1
ATOM 626 C CA . THR A 1 78 ? 149.206 165.662 210.749 1.00 104.05 78 THR A CA 1
ATOM 627 C C . THR A 1 78 ? 148.588 164.436 210.162 1.00 104.05 78 THR A C 1
ATOM 628 O O . THR A 1 78 ? 147.659 164.519 209.355 1.00 104.05 78 THR A O 1
ATOM 632 N N . LEU A 1 79 ? 149.135 163.257 210.521 1.00 147.23 79 LEU A N 1
ATOM 633 C CA . LEU A 1 79 ? 148.619 162.025 210.009 1.00 147.23 79 LEU A CA 1
ATOM 634 C C . LEU A 1 79 ? 148.733 160.989 211.079 1.00 147.23 79 LEU A C 1
ATOM 635 O O . LEU A 1 79 ? 149.461 161.150 212.055 1.00 147.23 79 LEU A O 1
ATOM 640 N N . PRO A 1 80 ? 148.001 159.923 210.905 1.00 56.64 80 PRO A N 1
ATOM 641 C CA . PRO A 1 80 ? 148.069 158.860 211.868 1.00 56.64 80 PRO A CA 1
ATOM 642 C C . PRO A 1 80 ? 149.395 158.178 211.785 1.00 56.64 80 PRO A C 1
ATOM 643 O O . PRO A 1 80 ? 149.972 158.123 210.700 1.00 56.64 80 PRO A O 1
ATOM 647 N N . SER A 1 81 ? 149.879 157.642 212.919 1.00 27.71 81 SER A N 1
ATOM 648 C CA . SER A 1 81 ? 151.173 157.029 212.990 1.00 27.71 81 SER A CA 1
ATOM 649 C C . SER A 1 81 ? 151.198 155.812 212.122 1.00 27.71 81 SER A C 1
ATOM 650 O O . SER A 1 81 ? 152.251 155.438 211.609 1.00 27.71 81 SER A O 1
ATOM 653 N N . LYS A 1 82 ? 150.034 155.174 211.922 1.00 89.06 82 LYS A N 1
ATOM 654 C CA . LYS A 1 82 ? 149.977 153.962 211.150 1.00 89.06 82 LYS A CA 1
ATOM 655 C C . LYS A 1 82 ? 150.424 154.249 209.753 1.00 89.06 82 LYS A C 1
ATOM 656 O O . LYS A 1 82 ? 151.033 153.401 209.101 1.00 89.06 82 LYS A O 1
ATOM 662 N N . TYR A 1 83 ? 150.137 155.463 209.255 1.00 96.90 83 TYR A N 1
ATOM 663 C CA . TYR A 1 83 ? 150.431 155.812 207.896 1.00 96.90 83 TYR A CA 1
ATOM 664 C C . TYR A 1 83 ? 151.901 155.711 207.622 1.00 96.90 83 TYR A C 1
ATOM 665 O O . TYR A 1 83 ? 152.294 155.253 206.551 1.00 96.90 83 TYR A O 1
ATOM 674 N N . ILE A 1 84 ? 152.763 156.127 208.569 1.00 49.27 84 ILE A N 1
ATOM 675 C CA . ILE A 1 84 ? 154.170 156.144 208.280 1.00 49.27 84 ILE A CA 1
ATOM 676 C C . ILE A 1 84 ? 154.904 155.228 209.209 1.00 49.27 84 ILE A C 1
ATOM 677 O O . ILE A 1 84 ? 154.369 154.774 210.216 1.00 49.27 84 ILE A O 1
ATOM 682 N N . TRP A 1 85 ? 156.161 154.900 208.839 1.00 68.35 85 TRP A N 1
ATOM 683 C CA . TRP A 1 85 ? 157.013 154.026 209.599 1.00 68.35 85 TRP A CA 1
ATOM 684 C C . TRP A 1 85 ? 157.445 154.725 210.853 1.00 68.35 85 TRP A C 1
ATOM 685 O O . TRP A 1 85 ? 157.750 155.916 210.840 1.00 68.35 85 TRP A O 1
ATOM 696 N N . LEU A 1 86 ? 157.460 153.981 211.982 1.00 103.20 86 LEU A N 1
ATOM 697 C CA . LEU A 1 86 ? 157.889 154.532 213.237 1.00 103.20 86 LEU A CA 1
ATOM 698 C C . LEU A 1 86 ? 158.960 153.635 213.776 1.00 103.20 86 LEU A C 1
ATOM 699 O O . LEU A 1 86 ? 159.061 152.466 213.403 1.00 103.20 86 LEU A O 1
ATOM 704 N N . PRO A 1 87 ? 159.778 154.177 214.636 1.00 84.19 87 PRO A N 1
ATOM 705 C CA . PRO A 1 87 ? 160.822 153.393 215.240 1.00 84.19 87 PRO A CA 1
ATOM 706 C C . PRO A 1 87 ? 160.317 152.451 216.300 1.00 84.19 87 PRO A C 1
ATOM 707 O O . PRO A 1 87 ? 159.280 152.702 216.910 1.00 84.19 87 PRO A O 1
ATOM 711 N N . HIS A 1 88 ? 161.079 151.360 216.504 1.00 95.97 88 HIS A N 1
ATOM 712 C CA . HIS A 1 88 ? 160.887 150.227 217.370 1.00 95.97 88 HIS A CA 1
ATOM 713 C C . HIS A 1 88 ? 161.140 150.495 218.825 1.00 95.97 88 HIS A C 1
ATOM 714 O O . HIS A 1 88 ? 161.009 149.558 219.612 1.00 95.97 88 HIS A O 1
ATOM 721 N N . ILE A 1 89 ? 161.608 151.705 219.211 1.00 126.98 89 ILE A N 1
ATOM 722 C CA . ILE A 1 89 ? 161.999 151.979 220.580 1.00 126.98 89 ILE A CA 1
ATOM 723 C C . ILE A 1 89 ? 161.050 151.407 221.588 1.00 126.98 89 ILE A C 1
ATOM 724 O O . ILE A 1 89 ? 159.844 151.651 221.567 1.00 126.98 89 ILE A O 1
ATOM 729 N N . GLU A 1 90 ? 161.605 150.581 222.500 1.00 57.24 90 GLU A N 1
ATOM 730 C CA . GLU A 1 90 ? 160.788 149.988 223.514 1.00 57.24 90 GLU A CA 1
ATOM 731 C C . GLU A 1 90 ? 161.560 149.894 224.792 1.00 57.24 90 GLU A C 1
ATOM 732 O O . GLU A 1 90 ? 162.789 149.956 224.808 1.00 57.24 90 GLU A O 1
ATOM 738 N N . VAL A 1 91 ? 160.820 149.780 225.913 1.00 31.69 91 VAL A N 1
ATOM 739 C CA . VAL A 1 91 ? 161.420 149.675 227.212 1.00 31.69 91 VAL A CA 1
ATOM 740 C C . VAL A 1 91 ? 161.920 148.277 227.347 1.00 31.69 91 VAL A C 1
ATOM 741 O O . VAL A 1 91 ? 161.205 147.321 227.052 1.00 31.69 91 VAL A O 1
ATOM 745 N N . TYR A 1 92 ? 163.176 148.124 227.807 1.00 68.41 92 TYR A N 1
ATOM 746 C CA . TYR A 1 92 ? 163.739 146.816 227.919 1.00 68.41 92 TYR A CA 1
ATOM 747 C C . TYR A 1 92 ? 163.025 146.022 228.965 1.00 68.41 92 TYR A C 1
ATOM 748 O O . TYR A 1 92 ? 162.695 144.860 228.739 1.00 68.41 92 TYR A O 1
ATOM 757 N N . ASN A 1 93 ? 162.760 146.614 230.146 1.00 175.70 93 ASN A N 1
ATOM 758 C CA . ASN A 1 93 ? 162.138 145.804 231.149 1.00 175.70 93 ASN A CA 1
ATOM 759 C C . ASN A 1 93 ? 160.778 146.330 231.493 1.00 175.70 93 ASN A C 1
ATOM 760 O O . ASN A 1 93 ? 160.558 146.897 232.562 1.00 175.70 93 ASN A O 1
ATOM 765 N N . SER A 1 94 ? 159.797 146.104 230.602 1.00 52.80 94 SER A N 1
ATOM 766 C CA . SER A 1 94 ? 158.474 146.523 230.941 1.00 52.80 94 SER A CA 1
ATOM 767 C C . SER A 1 94 ? 157.788 145.290 231.417 1.00 52.80 94 SER A C 1
ATOM 768 O O . SER A 1 94 ? 157.908 144.230 230.805 1.00 52.80 94 SER A O 1
ATOM 771 N N . ILE A 1 95 ? 157.109 145.379 232.575 1.00 91.54 95 ILE A N 1
ATOM 772 C CA . ILE A 1 95 ? 156.404 144.236 233.071 1.00 91.54 95 ILE A CA 1
ATOM 773 C C . ILE A 1 95 ? 155.229 143.959 232.188 1.00 91.54 95 ILE A C 1
ATOM 774 O O . ILE A 1 95 ? 154.932 142.803 231.896 1.00 91.54 95 ILE A O 1
ATOM 779 N N . GLY A 1 96 ? 154.521 145.011 231.728 1.00 18.75 96 GLY A N 1
ATOM 780 C CA . GLY A 1 96 ? 153.368 144.751 230.914 1.00 18.75 96 GLY A CA 1
ATOM 781 C C . GLY A 1 96 ? 153.422 145.598 229.685 1.00 18.75 96 GLY A C 1
ATOM 782 O O . GLY A 1 96 ? 154.274 146.474 229.542 1.00 18.75 96 GLY A O 1
ATOM 783 N N . LYS A 1 97 ? 152.484 145.338 228.750 1.00 118.91 97 LYS A N 1
ATOM 784 C CA . LYS A 1 97 ? 152.418 146.091 227.534 1.00 118.91 97 LYS A CA 1
ATOM 785 C C . LYS A 1 97 ? 152.082 147.488 227.923 1.00 118.91 97 LYS A C 1
ATOM 786 O O . LYS A 1 97 ? 151.239 147.729 228.784 1.00 118.91 97 LYS A O 1
ATOM 792 N N . PRO A 1 98 ? 152.756 148.417 227.312 1.00 54.25 98 PRO A N 1
ATOM 793 C CA . PRO A 1 98 ? 152.484 149.784 227.635 1.00 54.25 98 PRO A CA 1
ATOM 794 C C . PRO A 1 98 ? 151.161 150.172 227.067 1.00 54.25 98 PRO A C 1
ATOM 795 O O . PRO A 1 98 ? 150.759 149.602 226.053 1.00 54.25 98 PRO A O 1
ATOM 799 N N . GLY A 1 99 ? 150.462 151.129 227.709 1.00 21.26 99 GLY A N 1
ATOM 800 C CA . GLY A 1 99 ? 149.188 151.566 227.218 1.00 21.26 99 GLY A CA 1
ATOM 801 C C . GLY A 1 99 ? 149.418 152.906 226.605 1.00 21.26 99 GLY A C 1
ATOM 802 O O . GLY A 1 99 ? 150.395 153.583 226.928 1.00 21.26 99 GLY A O 1
ATOM 803 N N . ILE A 1 100 ? 148.511 153.333 225.701 1.00 90.62 100 ILE A N 1
ATOM 804 C CA . ILE A 1 100 ? 148.729 154.577 225.020 1.00 90.62 100 ILE A CA 1
ATOM 805 C C . ILE A 1 100 ? 147.697 155.571 225.464 1.00 90.62 100 ILE A C 1
ATOM 806 O O . ILE A 1 100 ? 146.495 155.353 225.320 1.00 90.62 100 ILE A O 1
ATOM 811 N N . HIS A 1 101 ? 148.171 156.685 226.061 1.00 78.52 101 HIS A N 1
ATOM 812 C CA . HIS A 1 101 ? 147.337 157.769 226.498 1.00 78.52 101 HIS A CA 1
ATOM 813 C C . HIS A 1 101 ? 146.787 158.546 225.342 1.00 78.52 101 HIS A C 1
ATOM 814 O O . HIS A 1 101 ? 145.608 158.891 225.334 1.00 78.52 101 HIS A O 1
ATOM 821 N N . SER A 1 102 ? 147.621 158.841 224.324 1.00 40.80 102 SER A N 1
ATOM 822 C CA . SER A 1 102 ? 147.174 159.756 223.311 1.00 40.80 102 SER A CA 1
ATOM 823 C C . SER A 1 102 ? 146.971 159.058 222.004 1.00 40.80 102 SER A C 1
ATOM 824 O O . SER A 1 102 ? 147.374 157.915 221.809 1.00 40.80 102 SER A O 1
ATOM 827 N N . ASP A 1 103 ? 146.298 159.749 221.065 1.00 27.97 103 ASP A N 1
ATOM 828 C CA . ASP A 1 103 ? 146.052 159.169 219.778 1.00 27.97 103 ASP A CA 1
ATOM 829 C C . ASP A 1 103 ? 147.352 159.122 219.058 1.00 27.97 103 ASP A C 1
ATOM 830 O O . ASP A 1 103 ? 148.275 159.879 219.358 1.00 27.97 103 ASP A O 1
ATOM 835 N N . GLN A 1 104 ? 147.468 158.201 218.086 1.00 133.94 104 GLN A N 1
ATOM 836 C CA . GLN A 1 104 ? 148.714 158.132 217.394 1.00 133.94 104 GLN A CA 1
ATOM 837 C C . GLN A 1 104 ? 148.647 159.055 216.224 1.00 133.94 104 GLN A C 1
ATOM 838 O O . GLN A 1 104 ? 148.144 158.705 215.158 1.00 133.94 104 GLN A O 1
ATOM 844 N N . LEU A 1 105 ? 149.159 160.283 216.418 1.00 41.16 105 LEU A N 1
ATOM 845 C CA . LEU A 1 105 ? 149.179 161.257 215.370 1.00 41.16 105 LEU A CA 1
ATOM 846 C C . LEU A 1 105 ? 150.575 161.777 215.309 1.00 41.16 105 LEU A C 1
ATOM 847 O O . LEU A 1 105 ? 151.225 161.949 216.340 1.00 41.16 105 LEU A O 1
ATOM 852 N N . VAL A 1 106 ? 151.089 162.022 214.091 1.00 85.46 106 VAL A N 1
ATOM 853 C CA . VAL A 1 106 ? 152.431 162.505 213.992 1.00 85.46 106 VAL A CA 1
ATOM 854 C C . VAL A 1 106 ? 152.433 163.663 213.049 1.00 85.46 106 VAL A C 1
ATOM 855 O O . VAL A 1 106 ? 151.738 163.652 212.034 1.00 85.46 106 VAL A O 1
ATOM 859 N N . ARG A 1 107 ? 153.207 164.720 213.379 1.00 122.67 107 ARG A N 1
ATOM 860 C CA . ARG A 1 107 ? 153.289 165.847 212.500 1.00 122.67 107 ARG A CA 1
ATOM 861 C C . ARG A 1 107 ? 154.442 165.599 211.585 1.00 122.67 107 ARG A C 1
ATOM 862 O O . ARG A 1 107 ? 155.488 165.103 212.005 1.00 122.67 107 ARG A O 1
ATOM 870 N N . VAL A 1 108 ? 154.275 165.934 210.294 1.00 33.00 108 VAL A N 1
ATOM 871 C CA . VAL A 1 108 ? 155.335 165.734 209.356 1.00 33.00 108 VAL A CA 1
ATOM 872 C C . VAL A 1 108 ? 155.655 167.064 208.766 1.00 33.00 108 VAL A C 1
ATOM 873 O O . VAL A 1 108 ? 154.805 167.952 208.700 1.00 33.00 108 VAL A O 1
ATOM 877 N N . TYR A 1 109 ? 156.914 167.231 208.315 1.00 131.82 109 TYR A N 1
ATOM 878 C CA . TYR A 1 109 ? 157.317 168.499 207.790 1.00 131.82 109 TYR A CA 1
ATOM 879 C C . TYR A 1 109 ? 157.839 168.244 206.413 1.00 131.82 109 TYR A C 1
ATOM 880 O O . TYR A 1 109 ? 158.202 167.119 206.072 1.00 131.82 109 TYR A O 1
ATOM 889 N N . LYS A 1 110 ? 157.881 169.307 205.589 1.00 73.60 110 LYS A N 1
ATOM 890 C CA . LYS A 1 110 ? 158.262 169.229 204.207 1.00 73.60 110 LYS A CA 1
ATOM 891 C C . LYS A 1 110 ? 159.673 168.745 204.096 1.00 73.60 110 LYS A C 1
ATOM 892 O O . LYS A 1 110 ? 159.998 167.982 203.186 1.00 73.60 110 LYS A O 1
ATOM 898 N N . ASP A 1 111 ? 160.549 169.160 205.027 1.00 55.71 111 ASP A N 1
ATOM 899 C CA . ASP A 1 111 ? 161.922 168.749 204.957 1.00 55.71 111 ASP A CA 1
ATOM 900 C C . ASP A 1 111 ? 161.961 167.264 205.110 1.00 55.71 111 ASP A C 1
ATOM 901 O O . ASP A 1 111 ? 162.934 166.618 204.723 1.00 55.71 111 ASP A O 1
ATOM 906 N N . GLY A 1 112 ? 160.894 166.680 205.684 1.00 30.38 112 GLY A N 1
ATOM 907 C CA . GLY A 1 112 ? 160.858 165.254 205.832 1.00 30.38 112 GLY A CA 1
ATOM 908 C C . GLY A 1 112 ? 160.937 164.937 207.286 1.00 30.38 112 GLY A C 1
ATOM 909 O O . GLY A 1 112 ? 160.776 163.783 207.684 1.00 30.38 112 GLY A O 1
ATOM 910 N N . THR A 1 113 ? 161.168 165.960 208.131 1.00 36.25 113 THR A N 1
ATOM 911 C CA . THR A 1 113 ? 161.276 165.696 209.533 1.00 36.25 113 THR A CA 1
ATOM 912 C C . THR A 1 113 ? 159.934 165.311 210.059 1.00 36.25 113 THR A C 1
ATOM 913 O O . THR A 1 113 ? 158.898 165.808 209.617 1.00 36.25 113 THR A O 1
ATOM 917 N N . VAL A 1 114 ? 159.937 164.375 211.027 1.00 36.51 114 VAL A N 1
ATOM 918 C CA . VAL A 1 114 ? 158.709 163.904 211.585 1.00 36.51 114 VAL A CA 1
ATOM 919 C C . VAL A 1 114 ? 158.816 163.985 213.076 1.00 36.51 114 VAL A C 1
ATOM 920 O O . VAL A 1 114 ? 159.858 163.671 213.651 1.00 36.51 114 VAL A O 1
ATOM 924 N N . THR A 1 115 ? 157.734 164.437 213.743 1.00 105.38 115 THR A N 1
ATOM 925 C CA . THR A 1 115 ? 157.749 164.487 215.176 1.00 105.38 115 THR A CA 1
ATOM 926 C C . THR A 1 115 ? 156.578 163.704 215.671 1.00 105.38 115 THR A C 1
ATOM 927 O O . THR A 1 115 ? 155.427 163.996 215.348 1.00 105.38 115 THR A O 1
ATOM 931 N N . PHE A 1 116 ? 156.849 162.662 216.482 1.00 66.27 116 PHE A N 1
ATOM 932 C CA . PHE A 1 116 ? 155.801 161.833 216.998 1.00 66.27 116 PHE A CA 1
ATOM 933 C C . PHE A 1 116 ? 155.964 161.777 218.481 1.00 66.27 116 PHE A C 1
ATOM 934 O O . PHE A 1 116 ? 157.050 161.483 218.982 1.00 66.27 116 PHE A O 1
ATOM 942 N N . VAL A 1 117 ? 154.892 162.093 219.239 1.00 59.67 117 VAL A N 1
ATOM 943 C CA . VAL A 1 117 ? 155.029 162.005 220.664 1.00 59.67 117 VAL A CA 1
ATOM 944 C C . VAL A 1 117 ? 153.860 161.259 221.226 1.00 59.67 117 VAL A C 1
ATOM 945 O O . VAL A 1 117 ? 152.727 161.737 221.267 1.00 59.67 117 VAL A O 1
ATOM 949 N N . PRO A 1 118 ? 154.124 160.057 221.645 1.00 78.59 118 PRO A N 1
ATOM 950 C CA . PRO A 1 118 ? 153.083 159.285 222.258 1.00 78.59 118 PRO A CA 1
ATOM 951 C C . PRO A 1 118 ? 153.052 159.556 223.726 1.00 78.59 118 PRO A C 1
ATOM 952 O O . PRO A 1 118 ? 154.073 159.969 224.273 1.00 78.59 118 PRO A O 1
ATOM 956 N N . GLN A 1 119 ? 151.894 159.338 224.380 1.00 106.17 119 GLN A N 1
ATOM 957 C CA . GLN A 1 119 ? 151.855 159.421 225.808 1.00 106.17 119 GLN A CA 1
ATOM 958 C C . GLN A 1 119 ? 151.699 158.010 226.249 1.00 106.17 119 GLN A C 1
ATOM 959 O O . GLN A 1 119 ? 150.922 157.254 225.666 1.00 106.17 119 GLN A O 1
ATOM 965 N N . TYR A 1 120 ? 152.451 157.607 227.287 1.00 125.40 120 TYR A N 1
ATOM 966 C CA . TYR A 1 120 ? 152.413 156.229 227.664 1.00 125.40 120 TYR A CA 1
ATOM 967 C C . TYR A 1 120 ? 152.314 156.101 229.144 1.00 125.40 120 TYR A C 1
ATOM 968 O O . TYR A 1 120 ? 152.688 156.996 229.902 1.00 125.40 120 TYR A O 1
ATOM 977 N N . THR A 1 121 ? 151.787 154.940 229.571 1.00 112.46 121 THR A N 1
ATOM 978 C CA . THR A 1 121 ? 151.814 154.532 230.940 1.00 112.46 121 THR A CA 1
ATOM 979 C C . THR A 1 121 ? 152.620 153.280 230.876 1.00 112.46 121 THR A C 1
ATOM 980 O O . THR A 1 121 ? 152.287 152.362 230.127 1.00 112.46 121 THR A O 1
ATOM 984 N N . ILE A 1 122 ? 153.730 153.208 231.630 1.00 114.61 122 ILE A N 1
ATOM 985 C CA . ILE A 1 122 ? 154.542 152.039 231.491 1.00 114.61 122 ILE A CA 1
ATOM 986 C C . ILE A 1 122 ? 154.781 151.469 232.840 1.00 114.61 122 ILE A C 1
ATOM 987 O O . ILE A 1 122 ? 154.950 152.181 233.828 1.00 114.61 122 ILE A O 1
ATOM 992 N N . ARG A 1 123 ? 154.776 150.134 232.908 1.00 128.75 123 ARG A N 1
ATOM 993 C CA . ARG A 1 123 ? 155.056 149.481 234.140 1.00 128.75 123 ARG A CA 1
ATOM 994 C C . ARG A 1 123 ? 156.352 148.771 233.957 1.00 128.75 123 ARG A C 1
ATOM 995 O O . ARG A 1 123 ? 156.517 147.981 233.027 1.00 128.75 123 ARG A O 1
ATOM 1003 N N . PHE A 1 124 ? 157.340 149.075 234.824 1.00 52.30 124 PHE A N 1
ATOM 1004 C CA . PHE A 1 124 ? 158.609 148.437 234.663 1.00 52.30 124 PHE A CA 1
ATOM 1005 C C . PHE A 1 124 ? 159.082 147.953 235.992 1.00 52.30 124 PHE A C 1
ATOM 1006 O O . PHE A 1 124 ? 158.578 148.361 237.038 1.00 52.30 124 PHE A O 1
ATOM 1014 N N . SER A 1 125 ? 160.054 147.023 235.972 1.00 76.44 125 SER A N 1
ATOM 1015 C CA . SER A 1 125 ? 160.519 146.457 237.198 1.00 76.44 125 SER A CA 1
ATOM 1016 C C . SER A 1 125 ? 161.341 147.459 237.936 1.00 76.44 125 SER A C 1
ATOM 1017 O O . SER A 1 125 ? 162.198 148.130 237.364 1.00 76.44 125 SER A O 1
ATOM 1020 N N . CYS A 1 126 ? 161.064 147.598 239.247 1.00 54.34 126 CYS A N 1
ATOM 1021 C CA . CYS A 1 126 ? 161.857 148.438 240.094 1.00 54.34 126 CYS A CA 1
ATOM 1022 C C . CYS A 1 126 ? 161.408 148.232 241.504 1.00 54.34 126 CYS A C 1
ATOM 1023 O O . CYS A 1 126 ? 160.211 148.185 241.784 1.00 54.34 126 CYS A O 1
ATOM 1026 N N . ALA A 1 127 ? 162.373 148.083 242.434 1.00 44.35 127 ALA A N 1
ATOM 1027 C CA . ALA A 1 127 ? 162.004 147.907 243.808 1.00 44.35 127 ALA A CA 1
ATOM 1028 C C . ALA A 1 127 ? 161.704 149.252 244.396 1.00 44.35 127 ALA A C 1
ATOM 1029 O O . ALA A 1 127 ? 162.503 150.182 244.302 1.00 44.35 127 ALA A O 1
ATOM 1031 N N . LEU A 1 128 ? 160.509 149.359 245.010 1.00 123.61 128 LEU A N 1
ATOM 1032 C CA . LEU A 1 128 ? 159.982 150.522 245.669 1.00 123.61 128 LEU A CA 1
ATOM 1033 C C . LEU A 1 128 ? 160.638 150.731 246.994 1.00 123.61 128 LEU A C 1
ATOM 1034 O O . LEU A 1 128 ? 160.606 151.839 247.512 1.00 123.61 128 LEU A O 1
ATOM 1039 N N . GLU A 1 129 ? 161.206 149.662 247.589 1.00 57.92 129 GLU A N 1
ATOM 1040 C CA . GLU A 1 129 ? 161.739 149.663 248.931 1.00 57.92 129 GLU A CA 1
ATOM 1041 C C . GLU A 1 129 ? 162.497 150.920 249.222 1.00 57.92 129 GLU A C 1
ATOM 1042 O O . GLU A 1 129 ? 163.272 151.412 248.404 1.00 57.92 129 GLU A O 1
ATOM 1048 N N . ASN A 1 130 ? 162.258 151.456 250.437 1.00 55.74 130 ASN A N 1
ATOM 1049 C CA . ASN A 1 130 ? 162.860 152.645 250.969 1.00 55.74 130 ASN A CA 1
ATOM 1050 C C . ASN A 1 130 ? 162.436 153.884 250.235 1.00 55.74 130 ASN A C 1
ATOM 1051 O O . ASN A 1 130 ? 163.190 154.854 250.189 1.00 55.74 130 ASN A O 1
ATOM 1056 N N . VAL A 1 131 ? 161.214 153.910 249.659 1.00 93.87 131 VAL A N 1
ATOM 1057 C CA . VAL A 1 131 ? 160.744 155.121 249.034 1.00 93.87 131 VAL A CA 1
ATOM 1058 C C . VAL A 1 131 ? 160.576 156.170 250.089 1.00 93.87 131 VAL A C 1
ATOM 1059 O O . VAL A 1 131 ? 160.844 157.349 249.854 1.00 93.87 131 VAL A O 1
ATOM 1063 N N . THR A 1 132 ? 160.102 155.758 251.275 1.00 97.13 132 THR A N 1
ATOM 1064 C CA . THR A 1 132 ? 159.812 156.652 252.361 1.00 97.13 132 THR A CA 1
ATOM 1065 C C . THR A 1 132 ? 161.069 157.293 252.866 1.00 97.13 132 THR A C 1
ATOM 1066 O O . THR A 1 132 ? 161.061 158.458 253.261 1.00 97.13 132 THR A O 1
ATOM 1070 N N . THR A 1 133 ? 162.193 156.554 252.862 1.00 102.51 133 THR A N 1
ATOM 1071 C CA . THR A 1 133 ? 163.403 157.082 253.423 1.00 102.51 133 THR A CA 1
ATOM 1072 C C . THR A 1 133 ? 163.813 158.307 252.671 1.00 102.51 133 THR A C 1
ATOM 1073 O O . THR A 1 133 ? 163.383 158.547 251.546 1.00 102.51 133 THR A O 1
ATOM 1077 N N . GLU A 1 134 ? 164.653 159.134 253.324 1.00 69.45 134 GLU A N 1
ATOM 1078 C CA . GLU A 1 134 ? 165.118 160.372 252.780 1.00 69.45 134 GLU A CA 1
ATOM 1079 C C . GLU A 1 134 ? 165.951 160.094 251.573 1.00 69.45 134 GLU A C 1
ATOM 1080 O O . GLU A 1 134 ? 165.895 160.836 250.593 1.00 69.45 134 GLU A O 1
ATOM 1086 N N . GLN A 1 135 ? 166.745 159.006 251.602 1.00 75.74 135 GLN A N 1
ATOM 1087 C CA . GLN A 1 135 ? 167.595 158.733 250.483 1.00 75.74 135 GLN A CA 1
ATOM 1088 C C . GLN A 1 135 ? 166.737 158.512 249.281 1.00 75.74 135 GLN A C 1
ATOM 1089 O O . GLN A 1 135 ? 167.070 158.963 248.187 1.00 75.74 135 GLN A O 1
ATOM 1095 N N . GLY A 1 136 ? 165.594 157.828 249.455 1.00 17.69 136 GLY A N 1
ATOM 1096 C CA . GLY A 1 136 ? 164.723 157.608 248.338 1.00 17.69 136 GLY A CA 1
ATOM 1097 C C . GLY A 1 136 ? 165.129 156.335 247.668 1.00 17.69 136 GLY A C 1
ATOM 1098 O O . GLY A 1 136 ? 165.827 155.510 248.254 1.00 17.69 136 GLY A O 1
ATOM 1099 N N . ALA A 1 137 ? 164.676 156.137 246.414 1.00 26.84 137 ALA A N 1
ATOM 1100 C CA . ALA A 1 137 ? 164.981 154.920 245.721 1.00 26.84 137 ALA A CA 1
ATOM 1101 C C . ALA A 1 137 ? 165.346 155.264 244.313 1.00 26.84 137 ALA A C 1
ATOM 1102 O O . ALA A 1 137 ? 165.019 156.345 243.823 1.00 26.84 137 ALA A O 1
ATOM 1104 N N . ALA A 1 138 ? 166.066 154.355 243.631 1.00 25.15 138 ALA A N 1
ATOM 1105 C CA . ALA A 1 138 ? 166.454 154.631 242.281 1.00 25.15 138 ALA A CA 1
ATOM 1106 C C . ALA A 1 138 ? 165.931 153.536 241.413 1.00 25.15 138 ALA A C 1
ATOM 1107 O O . ALA A 1 138 ? 165.870 152.377 241.821 1.00 25.15 138 ALA A O 1
ATOM 1109 N N . CYS A 1 139 ? 165.517 153.895 240.184 1.00 37.76 139 CYS A N 1
ATOM 1110 C CA . CYS A 1 139 ? 165.017 152.929 239.255 1.00 37.76 139 CYS A CA 1
ATOM 1111 C C . CYS A 1 139 ? 165.644 153.256 237.942 1.00 37.76 139 CYS A C 1
ATOM 1112 O O . CYS A 1 139 ? 165.980 154.411 237.682 1.00 37.76 139 CYS A O 1
ATOM 1115 N N . THR A 1 140 ? 165.847 152.237 237.087 1.00 99.82 140 THR A N 1
ATOM 1116 C CA . THR A 1 140 ? 166.391 152.513 235.793 1.00 99.82 140 THR A CA 1
ATOM 1117 C C . THR A 1 140 ? 165.656 151.677 234.798 1.00 99.82 140 THR A C 1
ATOM 1118 O O . THR A 1 140 ? 165.276 150.544 235.082 1.00 99.82 140 THR A O 1
ATOM 1122 N N . LEU A 1 141 ? 165.401 152.250 233.608 1.00 109.05 141 LEU A N 1
ATOM 1123 C CA . LEU A 1 141 ? 164.804 151.509 232.537 1.00 109.05 141 LEU A CA 1
ATOM 1124 C C . LEU A 1 141 ? 165.508 151.972 231.308 1.00 109.05 141 LEU A C 1
ATOM 1125 O O . LEU A 1 141 ? 165.849 153.147 231.191 1.00 109.05 141 LEU A O 1
ATOM 1130 N N . LYS A 1 142 ? 165.780 151.059 230.356 1.00 90.62 142 LYS A N 1
ATOM 1131 C CA . LYS A 1 142 ? 166.495 151.509 229.202 1.00 90.62 142 LYS A CA 1
ATOM 1132 C C . LYS A 1 142 ? 165.583 151.425 228.025 1.00 90.62 142 LYS A C 1
ATOM 1133 O O . LYS A 1 142 ? 164.801 150.484 227.893 1.00 90.62 142 LYS A O 1
ATOM 1139 N N . PHE A 1 143 ? 165.649 152.442 227.146 1.00 95.75 143 PHE A N 1
ATOM 1140 C CA . PHE A 1 143 ? 164.816 152.443 225.984 1.00 95.75 143 PHE A CA 1
ATOM 1141 C C . PHE A 1 143 ? 165.746 152.372 224.821 1.00 95.75 143 PHE A C 1
ATOM 1142 O O . PHE A 1 143 ? 166.857 152.894 224.880 1.00 95.75 143 PHE A O 1
ATOM 1150 N N . GLY A 1 144 ? 165.324 151.703 223.731 1.00 25.65 144 GLY A N 1
ATOM 1151 C CA . GLY A 1 144 ? 166.179 151.632 222.585 1.00 25.65 144 GLY A CA 1
ATOM 1152 C C . GLY A 1 144 ? 165.567 150.662 221.627 1.00 25.65 144 GLY A C 1
ATOM 1153 O O . GLY A 1 144 ? 164.731 149.837 222.000 1.00 25.65 144 GLY A O 1
ATOM 1154 N N . PRO A 1 145 ? 165.989 150.754 220.391 1.00 70.73 145 PRO A N 1
ATOM 1155 C CA . PRO A 1 145 ? 165.496 149.911 219.339 1.00 70.73 145 PRO A CA 1
ATOM 1156 C C . PRO A 1 145 ? 165.733 148.491 219.735 1.00 70.73 145 PRO A C 1
ATOM 1157 O O . PRO A 1 145 ? 166.819 148.185 220.225 1.00 70.73 145 PRO A O 1
ATOM 1161 N N . TRP A 1 146 ? 164.728 147.608 219.584 1.00 69.98 146 TRP A N 1
ATOM 1162 C CA . TRP A 1 146 ? 164.991 146.253 219.958 1.00 69.98 146 TRP A CA 1
ATOM 1163 C C . TRP A 1 146 ? 165.908 145.620 218.951 1.00 69.98 146 TRP A C 1
ATOM 1164 O O . TRP A 1 146 ? 166.963 145.093 219.300 1.00 69.98 146 TRP A O 1
ATOM 1175 N N . THR A 1 147 ? 165.491 145.643 217.665 1.00 131.53 147 THR A N 1
ATOM 1176 C CA . THR A 1 147 ? 166.189 145.024 216.565 1.00 131.53 147 THR A CA 1
ATOM 1177 C C . THR A 1 147 ? 167.398 145.777 216.093 1.00 131.53 147 THR A C 1
ATOM 1178 O O . THR A 1 147 ? 168.447 145.182 215.847 1.00 131.53 147 THR A O 1
ATOM 1182 N N . TYR A 1 148 ? 167.280 147.113 215.970 1.00 64.41 148 TYR A N 1
ATOM 1183 C CA . TYR A 1 148 ? 168.273 147.910 215.300 1.00 64.41 148 TYR A CA 1
ATOM 1184 C C . TYR A 1 148 ? 169.531 148.036 216.091 1.00 64.41 148 TYR A C 1
ATOM 1185 O O . TYR A 1 148 ? 169.521 148.297 217.291 1.00 64.41 148 TYR A O 1
ATOM 1194 N N . ASP A 1 149 ? 170.669 147.835 215.396 1.00 35.66 149 ASP A N 1
ATOM 1195 C CA . ASP A 1 149 ? 171.949 148.021 216.005 1.00 35.66 149 ASP A CA 1
ATOM 1196 C C . ASP A 1 149 ? 172.291 149.469 215.836 1.00 35.66 149 ASP A C 1
ATOM 1197 O O . ASP A 1 149 ? 171.553 150.229 215.209 1.00 35.66 149 ASP A O 1
ATOM 1202 N N . VAL A 1 150 ? 173.444 149.882 216.394 1.00 31.97 150 VAL A N 1
ATOM 1203 C CA . VAL A 1 150 ? 173.870 151.246 216.344 1.00 31.97 150 VAL A CA 1
ATOM 1204 C C . VAL A 1 150 ? 174.023 151.622 214.910 1.00 31.97 150 VAL A C 1
ATOM 1205 O O . VAL A 1 150 ? 173.763 152.760 214.527 1.00 31.97 150 VAL A O 1
ATOM 1209 N N . ARG A 1 151 ? 174.464 150.671 214.069 1.00 93.39 151 ARG A N 1
ATOM 1210 C CA . ARG A 1 151 ? 174.645 151.004 212.687 1.00 93.39 151 ARG A CA 1
ATOM 1211 C C . ARG A 1 151 ? 173.356 151.466 212.093 1.00 93.39 151 ARG A C 1
ATOM 1212 O O . ARG A 1 151 ? 173.312 152.518 211.460 1.00 93.39 151 ARG A O 1
ATOM 1220 N N . ASP A 1 152 ? 172.270 150.685 212.257 1.00 92.67 152 ASP A N 1
ATOM 1221 C CA . ASP A 1 152 ? 171.057 151.067 211.598 1.00 92.67 152 ASP A CA 1
ATOM 1222 C C . ASP A 1 152 ? 170.437 152.273 212.229 1.00 92.67 152 ASP A C 1
ATOM 1223 O O . ASP A 1 152 ? 170.041 153.208 211.533 1.00 92.67 152 ASP A O 1
ATOM 1228 N N . LEU A 1 153 ? 170.338 152.296 213.574 1.00 45.80 153 LEU A N 1
ATOM 1229 C CA . LEU A 1 153 ? 169.671 153.401 214.197 1.00 45.80 153 LEU A CA 1
ATOM 1230 C C . LEU A 1 153 ? 170.580 154.001 215.215 1.00 45.80 153 LEU A C 1
ATOM 1231 O O . LEU A 1 153 ? 171.190 153.295 216.017 1.00 45.80 153 LEU A O 1
ATOM 1236 N N . VAL A 1 154 ? 170.687 155.343 215.208 1.00 29.20 154 VAL A N 1
ATOM 1237 C CA . VAL A 1 154 ? 171.505 156.009 216.179 1.00 29.20 154 VAL A CA 1
ATOM 1238 C C . VAL A 1 154 ? 170.566 156.796 217.038 1.00 29.20 154 VAL A C 1
ATOM 1239 O O . VAL A 1 154 ? 169.663 157.463 216.532 1.00 29.20 154 VAL A O 1
ATOM 1243 N N . LEU A 1 155 ? 170.744 156.731 218.373 1.00 77.87 155 LEU A N 1
ATOM 1244 C CA . LEU A 1 155 ? 169.856 157.442 219.251 1.00 77.87 155 LEU A CA 1
ATOM 1245 C C . LEU A 1 155 ? 170.591 158.627 219.791 1.00 77.87 155 LEU A C 1
ATOM 1246 O O . LEU A 1 155 ? 171.780 158.545 220.093 1.00 77.87 155 LEU A O 1
ATOM 1251 N N . ASP A 1 156 ? 169.894 159.779 219.902 1.00 46.09 156 ASP A N 1
ATOM 1252 C CA . ASP A 1 156 ? 170.506 160.973 220.412 1.00 46.09 156 ASP A CA 1
ATOM 1253 C C . ASP A 1 156 ? 169.567 161.608 221.394 1.00 46.09 156 ASP A C 1
ATOM 1254 O O . ASP A 1 156 ? 168.353 161.418 221.313 1.00 46.09 156 ASP A O 1
ATOM 1259 N N . GLU A 1 157 ? 170.114 162.357 222.378 1.00 66.79 157 GLU A N 1
ATOM 1260 C CA . GLU A 1 157 ? 169.263 163.051 223.309 1.00 66.79 157 GLU A CA 1
ATOM 1261 C C . GLU A 1 157 ? 169.770 164.449 223.484 1.00 66.79 157 GLU A C 1
ATOM 1262 O O . GLU A 1 157 ? 170.975 164.696 223.472 1.00 66.79 157 GLU A O 1
ATOM 1268 N N . SER A 1 158 ? 168.833 165.414 223.577 1.00 80.78 158 SER A N 1
ATOM 1269 C CA . SER A 1 158 ? 169.168 166.793 223.799 1.00 80.78 158 SER A CA 1
ATOM 1270 C C . SER A 1 158 ? 169.554 167.033 225.235 1.00 80.78 158 SER A C 1
ATOM 1271 O O . SER A 1 158 ? 170.598 167.629 225.502 1.00 80.78 158 SER A O 1
ATOM 1274 N N . GLN A 1 159 ? 168.727 166.561 226.199 1.00 136.82 159 GLN A N 1
ATOM 1275 C CA . GLN A 1 159 ? 168.967 166.892 227.581 1.00 136.82 159 GLN A CA 1
ATOM 1276 C C . GLN A 1 159 ? 168.727 165.700 228.463 1.00 136.82 159 GLN A C 1
ATOM 1277 O O . GLN A 1 159 ? 168.427 164.611 227.977 1.00 136.82 159 GLN A O 1
ATOM 1283 N N . GLN A 1 160 ? 168.912 165.889 229.798 1.00 98.78 160 GLN A N 1
ATOM 1284 C CA . GLN A 1 160 ? 168.807 164.822 230.767 1.00 98.78 160 GLN A CA 1
ATOM 1285 C C . GLN A 1 160 ? 167.408 164.272 230.916 1.00 98.78 160 GLN A C 1
ATOM 1286 O O . GLN A 1 160 ? 167.194 163.110 230.582 1.00 98.78 160 GLN A O 1
ATOM 1292 N N . VAL A 1 161 ? 166.422 165.084 231.381 1.00 72.07 161 VAL A N 1
ATOM 1293 C CA . VAL A 1 161 ? 165.048 164.652 231.564 1.00 72.07 161 VAL A CA 1
ATOM 1294 C C . VAL A 1 161 ? 164.213 165.886 231.792 1.00 72.07 161 VAL A C 1
ATOM 1295 O O . VAL A 1 161 ? 164.672 166.826 232.436 1.00 72.07 161 VAL A O 1
ATOM 1299 N N . ASP A 1 162 ? 162.943 165.893 231.310 1.00 51.84 162 ASP A N 1
ATOM 1300 C CA . ASP A 1 162 ? 162.091 167.056 231.418 1.00 51.84 162 ASP A CA 1
ATOM 1301 C C . ASP A 1 162 ? 161.181 166.929 232.606 1.00 51.84 162 ASP A C 1
ATOM 1302 O O . ASP A 1 162 ? 160.171 166.229 232.568 1.00 51.84 162 ASP A O 1
ATOM 1307 N N . LEU A 1 163 ? 161.578 167.600 233.705 1.00 83.92 163 LEU A N 1
ATOM 1308 C CA . LEU A 1 163 ? 160.904 167.693 234.971 1.00 83.92 163 LEU A CA 1
ATOM 1309 C C . LEU A 1 163 ? 159.759 168.673 234.959 1.00 83.92 163 LEU A C 1
ATOM 1310 O O . LEU A 1 163 ? 158.800 168.517 235.712 1.00 83.92 163 LEU A O 1
ATOM 1315 N N . THR A 1 164 ? 159.822 169.711 234.103 1.00 114.16 164 THR A N 1
ATOM 1316 C CA . THR A 1 164 ? 158.913 170.829 234.181 1.00 114.16 164 THR A CA 1
ATOM 1317 C C . THR A 1 164 ? 157.481 170.397 234.131 1.00 114.16 164 THR A C 1
ATOM 1318 O O . THR A 1 164 ? 156.654 170.920 234.876 1.00 114.16 164 THR A O 1
ATOM 1322 N N . THR A 1 165 ? 157.145 169.441 233.253 1.00 47.70 165 THR A N 1
ATOM 1323 C CA . THR A 1 165 ? 155.798 168.974 233.058 1.00 47.70 165 THR A CA 1
ATOM 1324 C C . THR A 1 165 ? 155.304 168.250 234.278 1.00 47.70 165 THR A C 1
ATOM 1325 O O . THR A 1 165 ? 154.098 168.179 234.508 1.00 47.70 165 THR A O 1
ATOM 1329 N N . TYR A 1 166 ? 156.229 167.669 235.063 1.00 66.91 166 TYR A N 1
ATOM 1330 C CA . TYR A 1 166 ? 155.935 166.834 236.201 1.00 66.91 166 TYR A CA 1
ATOM 1331 C C . TYR A 1 166 ? 154.846 167.446 237.033 1.00 66.91 166 TYR A C 1
ATOM 1332 O O . TYR A 1 166 ? 154.859 168.642 237.322 1.00 66.91 166 TYR A O 1
ATOM 1341 N N . ALA A 1 167 ? 153.858 166.613 237.435 1.00 34.10 167 ALA A N 1
ATOM 1342 C CA . ALA A 1 167 ? 152.720 167.082 238.178 1.00 34.10 167 ALA A CA 1
ATOM 1343 C C . ALA A 1 167 ? 153.168 167.589 239.510 1.00 34.10 167 ALA A C 1
ATOM 1344 O O . ALA A 1 167 ? 153.971 166.963 240.201 1.00 34.10 167 ALA A O 1
ATOM 1346 N N . GLY A 1 168 ? 152.621 168.758 239.908 1.00 25.39 168 GLY A N 1
ATOM 1347 C CA . GLY A 1 168 ? 153.005 169.410 241.123 1.00 25.39 168 GLY A CA 1
ATOM 1348 C C . GLY A 1 168 ? 152.650 168.573 242.308 1.00 25.39 168 GLY A C 1
ATOM 1349 O O . GLY A 1 168 ? 153.474 168.385 243.202 1.00 25.39 168 GLY A O 1
ATOM 1350 N N . GLY A 1 169 ? 151.420 168.024 242.351 1.00 36.15 169 GLY A N 1
ATOM 1351 C CA . GLY A 1 169 ? 151.081 167.276 243.522 1.00 36.15 169 GLY A CA 1
ATOM 1352 C C . GLY A 1 169 ? 151.052 165.836 243.153 1.00 36.15 169 GLY A C 1
ATOM 1353 O O . GLY A 1 169 ? 150.005 165.190 243.175 1.00 36.15 169 GLY A O 1
ATOM 1354 N N . GLU A 1 170 ? 152.232 165.291 242.819 1.00 103.72 170 GLU A N 1
ATOM 1355 C CA . GLU A 1 170 ? 152.317 163.902 242.500 1.00 103.72 170 GLU A CA 1
ATOM 1356 C C . GLU A 1 170 ? 152.562 163.186 243.781 1.00 103.72 170 GLU A C 1
ATOM 1357 O O . GLU A 1 170 ? 153.019 163.775 244.760 1.00 103.72 170 GLU A O 1
ATOM 1363 N N . ARG A 1 171 ? 152.250 161.882 243.808 1.00 129.18 171 ARG A N 1
ATOM 1364 C CA . ARG A 1 171 ? 152.448 161.115 244.999 1.00 129.18 171 ARG A CA 1
ATOM 1365 C C . ARG A 1 171 ? 153.910 161.105 245.304 1.00 129.18 171 ARG A C 1
ATOM 1366 O O . ARG A 1 171 ? 154.302 161.177 246.467 1.00 129.18 171 ARG A O 1
ATOM 1374 N N . PHE A 1 172 ? 154.767 161.024 244.269 1.00 52.07 172 PHE A N 1
ATOM 1375 C CA . PHE A 1 172 ? 156.161 160.925 244.574 1.00 52.07 172 PHE A CA 1
ATOM 1376 C C . PHE A 1 172 ? 156.882 162.127 244.045 1.00 52.07 172 PHE A C 1
ATOM 1377 O O . PHE A 1 172 ? 156.564 162.644 242.973 1.00 52.07 172 PHE A O 1
ATOM 1385 N N . GLN A 1 173 ? 157.875 162.610 244.820 1.00 51.04 173 GLN A N 1
ATOM 1386 C CA . GLN A 1 173 ? 158.717 163.716 244.464 1.00 51.04 173 GLN A CA 1
ATOM 1387 C C . GLN A 1 173 ? 159.821 163.183 243.607 1.00 51.04 173 GLN A C 1
ATOM 1388 O O . GLN A 1 173 ? 160.196 162.016 243.721 1.00 51.04 173 GLN A O 1
ATOM 1394 N N . LEU A 1 174 ? 160.376 164.037 242.724 1.00 93.53 174 LEU A N 1
ATOM 1395 C CA . LEU A 1 174 ? 161.418 163.608 241.835 1.00 93.53 174 LEU A CA 1
ATOM 1396 C C . LEU A 1 174 ? 162.722 164.134 242.353 1.00 93.53 174 LEU A C 1
ATOM 1397 O O . LEU A 1 174 ? 162.945 165.344 242.346 1.00 93.53 174 LEU A O 1
ATOM 1402 N N . ILE A 1 175 ? 163.613 163.263 242.861 1.00 140.89 175 ILE A N 1
ATOM 1403 C CA . ILE A 1 175 ? 164.880 163.815 243.230 1.00 140.89 175 ILE A CA 1
ATOM 1404 C C . ILE A 1 175 ? 165.700 164.128 242.007 1.00 140.89 175 ILE A C 1
ATOM 1405 O O . ILE A 1 175 ? 166.284 165.209 241.935 1.00 140.89 175 ILE A O 1
ATOM 1410 N N . GLU A 1 176 ? 165.773 163.224 241.003 1.00 111.63 176 GLU A N 1
ATOM 1411 C CA . GLU A 1 176 ? 166.453 163.616 239.794 1.00 111.63 176 GLU A CA 1
ATOM 1412 C C . GLU A 1 176 ? 166.109 162.659 238.693 1.00 111.63 176 GLU A C 1
ATOM 1413 O O . GLU A 1 176 ? 166.004 161.453 238.906 1.00 111.63 176 GLU A O 1
ATOM 1419 N N . ALA A 1 177 ? 165.914 163.192 237.467 1.00 32.80 177 ALA A N 1
ATOM 1420 C CA . ALA A 1 177 ? 165.603 162.350 236.348 1.00 32.80 177 ALA A CA 1
ATOM 1421 C C . ALA A 1 177 ? 166.718 162.503 235.370 1.00 32.80 177 ALA A C 1
ATOM 1422 O O . ALA A 1 177 ? 167.108 163.618 235.028 1.00 32.80 177 ALA A O 1
ATOM 1424 N N . LYS A 1 178 ? 167.262 161.374 234.881 1.00 98.36 178 LYS A N 1
ATOM 1425 C CA . LYS A 1 178 ? 168.354 161.490 233.965 1.00 98.36 178 LYS A CA 1
ATOM 1426 C C . LYS A 1 178 ? 168.123 160.570 232.814 1.00 98.36 178 LYS A C 1
ATOM 1427 O O . LYS A 1 178 ? 167.476 159.530 232.947 1.00 98.36 178 LYS A O 1
ATOM 1433 N N . GLN A 1 179 ? 168.620 160.969 231.629 1.00 84.55 179 GLN A N 1
ATOM 1434 C CA . GLN A 1 179 ? 168.550 160.136 230.466 1.00 84.55 179 GLN A CA 1
ATOM 1435 C C . GLN A 1 179 ? 169.932 160.107 229.910 1.00 84.55 179 GLN A C 1
ATOM 1436 O O . GLN A 1 179 ? 170.345 161.032 229.215 1.00 84.55 179 GLN A O 1
ATOM 1442 N N . LYS A 1 180 ? 170.691 159.035 230.190 1.00 30.99 180 LYS A N 1
ATOM 1443 C CA . LYS A 1 180 ? 172.021 159.018 229.665 1.00 30.99 180 LYS A CA 1
ATOM 1444 C C . LYS A 1 180 ? 172.037 158.047 228.538 1.00 30.99 180 LYS A C 1
ATOM 1445 O O . LYS A 1 180 ? 171.448 156.971 228.620 1.00 30.99 180 LYS A O 1
ATOM 1451 N N . VAL A 1 181 ? 172.689 158.432 227.426 1.00 53.46 181 VAL A N 1
ATOM 1452 C CA . VAL A 1 181 ? 172.778 157.534 226.316 1.00 53.46 181 VAL A CA 1
ATOM 1453 C C . VAL A 1 181 ? 173.936 156.634 226.543 1.00 53.46 181 VAL A C 1
ATOM 1454 O O . VAL A 1 181 ? 174.988 157.048 227.030 1.00 53.46 181 VAL A O 1
ATOM 1458 N N . ASN A 1 182 ? 173.748 155.351 226.207 1.00 68.72 182 ASN A N 1
ATOM 1459 C CA . ASN A 1 182 ? 174.828 154.436 226.342 1.00 68.72 182 ASN A CA 1
ATOM 1460 C C . ASN A 1 182 ? 174.737 153.455 225.223 1.00 68.72 182 ASN A C 1
ATOM 1461 O O . ASN A 1 182 ? 173.671 153.238 224.649 1.00 68.72 182 ASN A O 1
ATOM 1466 N N . LYS A 1 183 ? 175.898 152.874 224.863 1.00 67.86 183 LYS A N 1
ATOM 1467 C CA . LYS A 1 183 ? 175.977 151.878 223.839 1.00 67.86 183 LYS A CA 1
ATOM 1468 C C . LYS A 1 183 ? 176.369 150.633 224.560 1.00 67.86 183 LYS A C 1
ATOM 1469 O O . LYS A 1 183 ? 177.204 150.671 225.462 1.00 67.86 183 LYS A O 1
ATOM 1475 N N . LYS A 1 184 ? 175.768 149.491 224.190 1.00 102.24 184 LYS A N 1
ATOM 1476 C CA . LYS A 1 184 ? 176.034 148.299 224.936 1.00 102.24 184 LYS A CA 1
ATOM 1477 C C . LYS A 1 184 ? 176.063 147.169 223.964 1.00 102.24 184 LYS A C 1
ATOM 1478 O O . LYS A 1 184 ? 175.618 147.308 222.824 1.00 102.24 184 LYS A O 1
ATOM 1484 N N . THR A 1 185 ? 176.611 146.016 224.387 1.00 96.41 185 THR A N 1
ATOM 1485 C CA . THR A 1 185 ? 176.683 144.897 223.498 1.00 96.41 185 THR A CA 1
ATOM 1486 C C . THR A 1 185 ? 175.934 143.766 224.121 1.00 96.41 185 THR A C 1
ATOM 1487 O O . THR A 1 185 ? 175.750 143.718 225.336 1.00 96.41 185 THR A O 1
ATOM 1491 N N . TYR A 1 186 ? 175.465 142.828 223.278 1.00 49.87 186 TYR A N 1
ATOM 1492 C CA . TYR A 1 186 ? 174.728 141.697 223.755 1.00 49.87 186 TYR A CA 1
ATOM 1493 C C . TYR A 1 186 ? 175.434 140.490 223.224 1.00 49.87 186 TYR A C 1
ATOM 1494 O O . TYR A 1 186 ? 176.147 140.557 222.226 1.00 49.87 186 TYR A O 1
ATOM 1503 N N . PRO A 1 187 ? 175.281 139.390 223.901 1.00 54.80 187 PRO A N 1
ATOM 1504 C CA . PRO A 1 187 ? 175.932 138.191 223.456 1.00 54.80 187 PRO A CA 1
ATOM 1505 C C . PRO A 1 187 ? 175.381 137.712 222.154 1.00 54.80 187 PRO A C 1
ATOM 1506 O O . PRO A 1 187 ? 176.049 136.932 221.479 1.00 54.80 187 PRO A O 1
ATOM 1510 N N . CYS A 1 188 ? 174.161 138.145 221.789 1.00 47.02 188 CYS A N 1
ATOM 1511 C CA . CYS A 1 188 ? 173.565 137.696 220.567 1.00 47.02 188 CYS A CA 1
ATOM 1512 C C . CYS A 1 188 ? 174.360 138.201 219.420 1.00 47.02 188 CYS A C 1
ATOM 1513 O O . CYS A 1 188 ? 174.556 137.495 218.430 1.00 47.02 188 CYS A O 1
ATOM 1516 N N . CYS A 1 189 ? 174.866 139.440 219.531 1.00 67.51 189 CYS A N 1
ATOM 1517 C CA . CYS A 1 189 ? 175.323 140.035 218.321 1.00 67.51 189 CYS A CA 1
ATOM 1518 C C . CYS A 1 189 ? 176.553 140.847 218.591 1.00 67.51 189 CYS A C 1
ATOM 1519 O O . CYS A 1 189 ? 176.734 141.426 219.658 1.00 67.51 189 CYS A O 1
ATOM 1522 N N . PRO A 1 190 ? 177.425 140.840 217.617 1.00 69.47 190 PRO A N 1
ATOM 1523 C CA . PRO A 1 190 ? 178.651 141.594 217.676 1.00 69.47 190 PRO A CA 1
ATOM 1524 C C . PRO A 1 190 ? 178.453 143.072 217.510 1.00 69.47 190 PRO A C 1
ATOM 1525 O O . PRO A 1 190 ? 179.385 143.821 217.794 1.00 69.47 190 PRO A O 1
ATOM 1529 N N . GLN A 1 191 ? 177.273 143.515 217.037 1.00 74.58 191 GLN A N 1
ATOM 1530 C CA . GLN A 1 191 ? 177.049 144.913 216.780 1.00 74.58 191 GLN A CA 1
ATOM 1531 C C . GLN A 1 191 ? 176.762 145.620 218.068 1.00 74.58 191 GLN A C 1
ATOM 1532 O O . GLN A 1 191 ? 176.234 145.030 219.010 1.00 74.58 191 GLN A O 1
ATOM 1538 N N . SER A 1 192 ? 177.123 146.918 218.137 1.00 27.07 192 SER A N 1
ATOM 1539 C CA . SER A 1 192 ? 176.826 147.694 219.304 1.00 27.07 192 SER A CA 1
ATOM 1540 C C . SER A 1 192 ? 175.406 148.148 219.188 1.00 27.07 192 SER A C 1
ATOM 1541 O O . SER A 1 192 ? 174.905 148.386 218.089 1.00 27.07 192 SER A O 1
ATOM 1544 N N . PHE A 1 193 ? 174.713 148.272 220.336 1.00 40.29 193 PHE A N 1
ATOM 1545 C CA . PHE A 1 193 ? 173.357 148.736 220.320 1.00 40.29 193 PHE A CA 1
ATOM 1546 C C . PHE A 1 193 ? 173.303 149.924 221.222 1.00 40.29 193 PHE A C 1
ATOM 1547 O O . PHE A 1 193 ? 173.979 149.955 222.248 1.00 40.29 193 PHE A O 1
ATOM 1555 N N . GLU A 1 194 ? 172.498 150.944 220.863 1.00 53.15 194 GLU A N 1
ATOM 1556 C CA . GLU A 1 194 ? 172.442 152.100 221.707 1.00 53.15 194 GLU A CA 1
ATOM 1557 C C . GLU A 1 194 ? 171.085 152.199 222.326 1.00 53.15 194 GLU A C 1
ATOM 1558 O O . GLU A 1 194 ? 170.066 151.957 221.682 1.00 53.15 194 GLU A O 1
ATOM 1564 N N . ASP A 1 195 ? 171.056 152.539 223.631 1.00 97.16 195 ASP A N 1
ATOM 1565 C CA . ASP A 1 195 ? 169.820 152.697 224.335 1.00 97.16 195 ASP A CA 1
ATOM 1566 C C . ASP A 1 195 ? 169.948 153.902 225.209 1.00 97.16 195 ASP A C 1
ATOM 1567 O O . ASP A 1 195 ? 171.053 154.359 225.495 1.00 97.16 195 ASP A O 1
ATOM 1572 N N . ILE A 1 196 ? 168.803 154.469 225.642 1.00 154.26 196 ILE A N 1
ATOM 1573 C CA . ILE A 1 196 ? 168.879 155.573 226.546 1.00 154.26 196 ILE A CA 1
ATOM 1574 C C . ILE A 1 196 ? 168.444 155.021 227.861 1.00 154.26 196 ILE A C 1
ATOM 1575 O O . ILE A 1 196 ? 167.416 154.356 227.970 1.00 154.26 196 ILE A O 1
ATOM 1580 N N . GLU A 1 197 ? 169.260 155.221 228.906 1.00 83.75 197 GLU A N 1
ATOM 1581 C CA . GLU A 1 197 ? 168.886 154.680 230.175 1.00 83.75 197 GLU A CA 1
ATOM 1582 C C . GLU A 1 197 ? 168.245 155.778 230.937 1.00 83.75 197 GLU A C 1
ATOM 1583 O O . GLU A 1 197 ? 168.848 156.825 231.175 1.00 83.75 197 GLU A O 1
ATOM 1589 N N . LEU A 1 198 ? 166.983 155.569 231.340 1.00 107.93 198 LEU A N 1
ATOM 1590 C CA . LEU A 1 198 ? 166.307 156.591 232.068 1.00 107.93 198 LEU A CA 1
ATOM 1591 C C . LEU A 1 198 ? 166.411 156.192 233.499 1.00 107.93 198 LEU A C 1
ATOM 1592 O O . LEU A 1 198 ? 165.876 155.164 233.909 1.00 107.93 198 LEU A O 1
ATOM 1597 N N . ARG A 1 199 ? 167.141 156.990 234.297 1.00 162.05 199 ARG A N 1
ATOM 1598 C CA . ARG A 1 199 ? 167.273 156.641 235.677 1.00 162.05 199 ARG A CA 1
ATOM 1599 C C . ARG A 1 199 ? 166.548 157.679 236.458 1.00 162.05 199 ARG A C 1
ATOM 1600 O O . ARG A 1 199 ? 166.898 158.858 236.425 1.00 162.05 199 ARG A O 1
ATOM 1608 N N . VAL A 1 200 ? 165.497 157.259 237.180 1.00 99.63 200 VAL A N 1
ATOM 1609 C CA . VAL A 1 200 ? 164.781 158.224 237.948 1.00 99.63 200 VAL A CA 1
ATOM 1610 C C . VAL A 1 200 ? 164.963 157.914 239.383 1.00 99.63 200 VAL A C 1
ATOM 1611 O O . VAL A 1 200 ? 164.882 156.766 239.819 1.00 99.63 200 VAL A O 1
ATOM 1615 N N . THR A 1 201 ? 165.248 158.963 240.162 1.00 138.81 201 THR A N 1
ATOM 1616 C CA . THR A 1 201 ? 165.376 158.745 241.560 1.00 138.81 201 THR A CA 1
ATOM 1617 C C . THR A 1 201 ? 164.315 159.577 242.197 1.00 138.81 201 THR A C 1
ATOM 1618 O O . THR A 1 201 ? 164.240 160.790 241.987 1.00 138.81 201 THR A O 1
ATOM 1622 N N . PHE A 1 202 ? 163.422 158.921 242.964 1.00 55.39 202 PHE A N 1
ATOM 1623 C CA . PHE A 1 202 ? 162.313 159.628 243.529 1.00 55.39 202 PHE A CA 1
ATOM 1624 C C . PHE A 1 202 ? 162.000 159.074 244.879 1.00 55.39 202 PHE A C 1
ATOM 1625 O O . PHE A 1 202 ? 162.480 158.009 245.262 1.00 55.39 202 PHE A O 1
ATOM 1633 N N . LYS A 1 203 ? 161.187 159.834 245.642 1.00 96.69 203 LYS A N 1
ATOM 1634 C CA . LYS A 1 203 ? 160.790 159.439 246.963 1.00 96.69 203 LYS A CA 1
ATOM 1635 C C . LYS A 1 203 ? 159.431 160.018 247.198 1.00 96.69 203 LYS A C 1
ATOM 1636 O O . LYS A 1 203 ? 158.972 160.872 246.443 1.00 96.69 203 LYS A O 1
ATOM 1642 N N . LYS A 1 204 ? 158.734 159.533 248.246 1.00 144.15 204 LYS A N 1
ATOM 1643 C CA . LYS A 1 204 ? 157.465 160.087 248.624 1.00 144.15 204 LYS A CA 1
ATOM 1644 C C . LYS A 1 204 ? 157.727 161.442 249.184 1.00 144.15 204 LYS A C 1
ATOM 1645 O O . LYS A 1 204 ? 158.714 161.657 249.885 1.00 144.15 204 LYS A O 1
ATOM 1651 N N . ILE A 1 205 ? 156.828 162.396 248.885 1.00 71.53 205 ILE A N 1
ATOM 1652 C CA . ILE A 1 205 ? 157.003 163.741 249.348 1.00 71.53 205 ILE A CA 1
ATOM 1653 C C . ILE A 1 205 ? 157.225 163.745 250.860 1.00 71.53 205 ILE A C 1
ATOM 1654 O O . ILE A 1 205 ? 156.404 163.154 251.613 1.00 71.53 205 ILE A O 1
ATOM 1660 N N . THR B 1 1 ? 167.976 154.746 203.971 1.00 14.91 1 THR B N 1
ATOM 1661 C CA . THR B 1 1 ? 169.344 155.302 204.045 1.00 14.91 1 THR B CA 1
ATOM 1662 C C . THR B 1 1 ? 170.187 154.783 202.931 1.00 14.91 1 THR B C 1
ATOM 1663 O O . THR B 1 1 ? 170.280 155.401 201.870 1.00 14.91 1 THR B O 1
ATOM 1667 N N . LYS B 1 2 ? 170.827 153.621 203.148 1.00 83.80 2 LYS B N 1
ATOM 1668 C CA . LYS B 1 2 ? 171.682 153.101 202.128 1.00 83.80 2 LYS B CA 1
ATOM 1669 C C . LYS B 1 2 ? 170.825 152.435 201.105 1.00 83.80 2 LYS B C 1
ATOM 1670 O O . LYS B 1 2 ? 169.932 151.658 201.432 1.00 83.80 2 LYS B O 1
ATOM 1676 N N . LYS B 1 3 ? 171.086 152.756 199.825 1.00 133.34 3 LYS B N 1
ATOM 1677 C CA . LYS B 1 3 ? 170.356 152.189 198.733 1.00 133.34 3 LYS B CA 1
ATOM 1678 C C . LYS B 1 3 ? 170.650 150.724 198.672 1.00 133.34 3 LYS B C 1
ATOM 1679 O O . LYS B 1 3 ? 169.762 149.914 198.412 1.00 133.34 3 LYS B O 1
ATOM 1685 N N . SER B 1 4 ? 171.915 150.348 198.937 1.00 26.50 4 SER B N 1
ATOM 1686 C CA . SER B 1 4 ? 172.312 148.974 198.841 1.00 26.50 4 SER B CA 1
ATOM 1687 C C . SER B 1 4 ? 171.503 148.158 199.800 1.00 26.50 4 SER B C 1
ATOM 1688 O O . SER B 1 4 ? 171.030 147.077 199.455 1.00 26.50 4 SER B O 1
ATOM 1691 N N . ARG B 1 5 ? 171.324 148.661 201.036 1.00 119.54 5 ARG B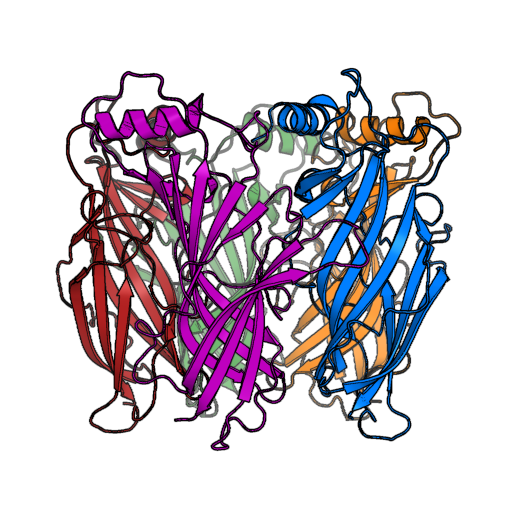 N 1
ATOM 1692 C CA . ARG B 1 5 ? 170.571 147.960 202.038 1.00 119.54 5 ARG B CA 1
ATOM 1693 C C . ARG B 1 5 ? 169.148 147.862 201.598 1.00 119.54 5 ARG B C 1
ATOM 1694 O O . ARG B 1 5 ? 168.494 146.839 201.790 1.00 119.54 5 ARG B O 1
ATOM 1702 N N . GLU B 1 6 ? 168.642 148.944 200.982 1.00 31.84 6 GLU B N 1
ATOM 1703 C CA . GLU B 1 6 ? 167.259 149.033 200.622 1.00 31.84 6 GLU B CA 1
ATOM 1704 C C . GLU B 1 6 ? 166.901 147.941 199.666 1.00 31.84 6 GLU B C 1
ATOM 1705 O O . GLU B 1 6 ? 165.848 147.321 199.802 1.00 31.84 6 GLU B O 1
ATOM 1711 N N . GLU B 1 7 ? 167.769 147.654 198.683 1.00 37.51 7 GLU B N 1
ATOM 1712 C CA . GLU B 1 7 ? 167.437 146.643 197.718 1.00 37.51 7 GLU B CA 1
ATOM 1713 C C . GLU B 1 7 ? 167.346 145.323 198.413 1.00 37.51 7 GLU B C 1
ATOM 1714 O O . GLU B 1 7 ? 166.521 144.482 198.059 1.00 37.51 7 GLU B O 1
ATOM 1720 N N . ILE B 1 8 ? 168.192 145.114 199.439 1.00 107.63 8 ILE B N 1
ATOM 1721 C CA . ILE B 1 8 ? 168.269 143.844 200.097 1.00 107.63 8 ILE B CA 1
ATOM 1722 C C . ILE B 1 8 ? 166.930 143.505 200.675 1.00 107.63 8 ILE B C 1
ATOM 1723 O O . ILE B 1 8 ? 166.395 142.423 200.439 1.00 107.63 8 ILE B O 1
ATOM 1728 N N . VAL B 1 9 ? 166.345 144.451 201.430 1.00 55.59 9 VAL B N 1
ATOM 1729 C CA . VAL B 1 9 ? 165.117 144.224 202.140 1.00 55.59 9 VAL B CA 1
ATOM 1730 C C . VAL B 1 9 ? 164.050 143.877 201.154 1.00 55.59 9 VAL B C 1
ATOM 1731 O O . VAL B 1 9 ? 163.339 142.884 201.300 1.00 55.59 9 VAL B O 1
ATOM 1735 N N . LYS B 1 10 ? 163.943 144.704 200.103 1.00 90.87 10 LYS B N 1
ATOM 1736 C CA . LYS B 1 10 ? 162.895 144.603 199.131 1.00 90.87 10 LYS B CA 1
ATOM 1737 C C . LYS B 1 10 ? 162.973 143.282 198.448 1.00 90.87 10 LYS B C 1
ATOM 1738 O O . LYS B 1 10 ? 161.960 142.617 198.251 1.00 90.87 10 LYS B O 1
ATOM 1744 N N . GLU B 1 11 ? 164.191 142.867 198.067 1.00 101.00 11 GLU B N 1
ATOM 1745 C CA . GLU B 1 11 ? 164.330 141.646 197.339 1.00 101.00 11 GLU B CA 1
ATOM 1746 C C . GLU B 1 11 ? 163.863 140.519 198.214 1.00 101.00 11 GLU B C 1
ATOM 1747 O O . GLU B 1 11 ? 163.014 139.723 197.828 1.00 101.00 11 GLU B O 1
ATOM 1753 N N . ILE B 1 12 ? 164.352 140.434 199.457 1.00 49.33 12 ILE B N 1
ATOM 1754 C CA . ILE B 1 12 ? 163.956 139.305 200.247 1.00 49.33 12 ILE B CA 1
ATOM 1755 C C . ILE B 1 12 ? 162.488 139.358 200.546 1.00 49.33 12 ILE B C 1
ATOM 1756 O O . ILE B 1 12 ? 161.788 138.353 200.426 1.00 49.33 12 ILE B O 1
ATOM 1761 N N . LEU B 1 13 ? 161.979 140.528 200.970 1.00 60.27 13 LEU B N 1
ATOM 1762 C CA . LEU B 1 13 ? 160.605 140.647 201.359 1.00 60.27 13 LEU B CA 1
ATOM 1763 C C . LEU B 1 13 ? 159.665 140.502 200.198 1.00 60.27 13 LEU B C 1
ATOM 1764 O O . LEU B 1 13 ? 158.713 139.727 200.255 1.00 60.27 13 LEU B O 1
ATOM 1769 N N . GLY B 1 14 ? 159.887 141.280 199.121 1.00 56.14 14 GLY B N 1
ATOM 1770 C CA . GLY B 1 14 ? 158.945 141.247 198.038 1.00 56.14 14 GLY B CA 1
ATOM 1771 C C . GLY B 1 14 ? 158.972 139.969 197.249 1.00 56.14 14 GLY B C 1
ATOM 1772 O O . GLY B 1 14 ? 157.949 139.303 197.121 1.00 56.14 14 GLY B O 1
ATOM 1773 N N . ARG B 1 15 ? 160.138 139.639 196.647 1.00 268.64 15 ARG B N 1
ATOM 1774 C CA . ARG B 1 15 ? 160.274 138.477 195.801 1.00 268.64 15 ARG B CA 1
ATOM 1775 C C . ARG B 1 15 ? 160.524 137.164 196.509 1.00 268.64 15 ARG B C 1
ATOM 1776 O O . ARG B 1 15 ? 159.966 136.141 196.121 1.00 268.64 15 ARG B O 1
ATOM 1784 N N . ALA B 1 16 ? 161.340 137.149 197.587 1.00 107.11 16 ALA B N 1
ATOM 1785 C CA . ALA B 1 16 ? 161.860 135.905 198.102 1.00 107.11 16 ALA B CA 1
ATOM 1786 C C . ALA B 1 16 ? 160.851 134.833 198.560 1.00 107.11 16 ALA B C 1
ATOM 1787 O O . ALA B 1 16 ? 160.989 133.718 198.068 1.00 107.11 16 ALA B O 1
ATOM 1789 N N . ASN B 1 17 ? 159.831 135.042 199.452 1.00 94.93 17 ASN B N 1
ATOM 1790 C CA . ASN B 1 17 ? 159.021 133.873 199.799 1.00 94.93 17 ASN B CA 1
ATOM 1791 C C . ASN B 1 17 ? 157.875 134.182 200.740 1.00 94.93 17 ASN B C 1
ATOM 1792 O O . ASN B 1 17 ? 157.920 135.094 201.567 1.00 94.93 17 ASN B O 1
ATOM 1797 N N . PRO B 1 18 ? 156.815 133.415 200.563 1.00 85.48 18 PRO B N 1
ATOM 1798 C CA . PRO B 1 18 ? 155.627 133.458 201.403 1.00 85.48 18 PRO B CA 1
ATOM 1799 C C . PRO B 1 18 ? 155.745 132.462 202.522 1.00 85.48 18 PRO B C 1
ATOM 1800 O O . PRO B 1 18 ? 156.692 131.678 202.517 1.00 85.48 18 PRO B O 1
ATOM 1804 N N . ASN B 1 19 ? 154.788 132.448 203.480 1.00 83.11 19 ASN B N 1
ATOM 1805 C CA . ASN B 1 19 ? 154.868 131.483 204.537 1.00 83.11 19 ASN B CA 1
ATOM 1806 C C . ASN B 1 19 ? 154.818 130.138 203.896 1.00 83.11 19 ASN B C 1
ATOM 1807 O O . ASN B 1 19 ? 153.803 129.733 203.329 1.00 83.11 19 ASN B O 1
ATOM 1812 N N . ASN B 1 20 ? 155.953 129.423 203.971 1.00 79.95 20 ASN B N 1
ATOM 1813 C CA . ASN B 1 20 ? 156.098 128.117 203.409 1.00 79.95 20 ASN B CA 1
ATOM 1814 C C . ASN B 1 20 ? 157.459 127.695 203.849 1.00 79.95 20 ASN B C 1
ATOM 1815 O O . ASN B 1 20 ? 158.333 128.539 204.043 1.00 79.95 20 ASN B O 1
ATOM 1820 N N . ILE B 1 21 ? 157.699 126.383 204.010 1.00 109.78 21 ILE B N 1
ATOM 1821 C CA . ILE B 1 21 ? 159.023 125.998 204.396 1.00 109.78 21 ILE B CA 1
ATOM 1822 C C . ILE B 1 21 ? 159.760 125.816 203.110 1.00 109.78 21 ILE B C 1
ATOM 1823 O O . ILE B 1 21 ? 159.481 124.916 202.321 1.00 109.78 21 ILE B O 1
ATOM 1828 N N . PRO B 1 22 ? 160.691 126.703 202.896 1.00 80.74 22 PRO B N 1
ATOM 1829 C CA . PRO B 1 22 ? 161.465 126.803 201.688 1.00 80.74 22 PRO B CA 1
ATOM 1830 C C . PRO B 1 22 ? 162.310 125.597 201.419 1.00 80.74 22 PRO B C 1
ATOM 1831 O O . PRO B 1 22 ? 162.792 125.467 200.296 1.00 80.74 22 PRO B O 1
ATOM 1835 N N . ILE B 1 23 ? 162.520 124.715 202.413 1.00 157.03 23 ILE B N 1
ATOM 1836 C CA . ILE B 1 23 ? 163.454 123.640 202.238 1.00 157.03 23 ILE B CA 1
ATOM 1837 C C . ILE B 1 23 ? 162.763 122.394 201.751 1.00 157.03 23 ILE B C 1
ATOM 1838 O O . ILE B 1 23 ? 162.024 121.736 202.482 1.00 157.03 23 ILE B O 1
ATOM 1843 N N . VAL B 1 24 ? 162.978 122.082 200.452 1.00 47.78 24 VAL B N 1
ATOM 1844 C CA . VAL B 1 24 ? 162.437 120.943 199.751 1.00 47.78 24 VAL B CA 1
ATOM 1845 C C . VAL B 1 24 ? 163.089 119.640 200.143 1.00 47.78 24 VAL B C 1
ATOM 1846 O O . VAL B 1 24 ? 162.413 118.619 200.243 1.00 47.78 24 VAL B O 1
ATOM 1850 N N . ASP B 1 25 ? 164.419 119.630 200.369 1.00 57.28 25 ASP B N 1
ATOM 1851 C CA . ASP B 1 25 ? 165.104 118.384 200.595 1.00 57.28 25 ASP B CA 1
ATOM 1852 C C . ASP B 1 25 ? 164.696 117.872 201.939 1.00 57.28 25 ASP B C 1
ATOM 1853 O O . ASP B 1 25 ? 164.047 118.580 202.703 1.00 57.28 25 ASP B O 1
ATOM 1858 N N . GLU B 1 26 ? 165.030 116.605 202.271 1.00 120.10 26 GLU B N 1
ATOM 1859 C CA . GLU B 1 26 ? 164.561 116.166 203.551 1.00 120.10 26 GLU B CA 1
ATOM 1860 C C . GLU B 1 26 ? 165.436 116.733 204.623 1.00 120.10 26 GLU B C 1
ATOM 1861 O O . GLU B 1 26 ? 166.495 116.201 204.952 1.00 120.10 26 GLU B O 1
ATOM 1867 N N . GLN B 1 27 ? 164.992 117.864 205.199 1.00 83.43 27 GLN B N 1
ATOM 1868 C CA . GLN B 1 27 ? 165.679 118.475 206.295 1.00 83.43 27 GLN B CA 1
ATOM 1869 C C . GLN B 1 27 ? 164.642 119.045 207.192 1.00 83.43 27 GLN B C 1
ATOM 1870 O O . GLN B 1 27 ? 163.730 119.746 206.755 1.00 83.43 27 GLN B O 1
ATOM 1876 N N . PRO B 1 28 ? 164.761 118.694 208.440 1.00 69.39 28 PRO B N 1
ATOM 1877 C CA . PRO B 1 28 ? 163.892 119.270 209.423 1.00 69.39 28 PRO B CA 1
ATOM 1878 C C . PRO B 1 28 ? 164.484 120.595 209.752 1.00 69.39 28 PRO B C 1
ATOM 1879 O O . PRO B 1 28 ? 165.648 120.816 209.419 1.00 69.39 28 PRO B O 1
ATOM 1883 N N . VAL B 1 29 ? 163.720 121.503 210.383 1.00 45.45 29 VAL B N 1
ATOM 1884 C CA . VAL B 1 29 ? 164.332 122.744 210.731 1.00 45.45 29 VAL B CA 1
ATOM 1885 C C . VAL B 1 29 ? 164.631 122.678 212.192 1.00 45.45 29 VAL B C 1
ATOM 1886 O O . VAL B 1 29 ? 163.776 122.316 213.001 1.00 45.45 29 VAL B O 1
ATOM 1890 N N . LYS B 1 30 ? 165.885 123.006 212.558 1.00 84.11 30 LYS B N 1
ATOM 1891 C CA . LYS B 1 30 ? 166.274 122.970 213.934 1.00 84.11 30 LYS B CA 1
ATOM 1892 C C . LYS B 1 30 ? 166.207 124.376 214.425 1.00 84.11 30 LYS B C 1
ATOM 1893 O O . LYS B 1 30 ? 166.565 125.309 213.706 1.00 84.11 30 LYS B O 1
ATOM 1899 N N . VAL B 1 31 ? 165.712 124.572 215.660 1.00 35.45 31 VAL B N 1
ATOM 1900 C CA . VAL B 1 31 ? 165.687 125.898 216.189 1.00 35.45 31 VAL B CA 1
ATOM 1901 C C . VAL B 1 31 ? 166.406 125.837 217.494 1.00 35.45 31 VAL B C 1
ATOM 1902 O O . VAL B 1 31 ? 166.045 125.050 218.369 1.00 35.45 31 VAL B O 1
ATOM 1906 N N . SER B 1 32 ? 167.460 126.658 217.660 1.00 72.92 32 SER B N 1
ATOM 1907 C CA . SER B 1 32 ? 168.155 126.633 218.912 1.00 72.92 32 SER B CA 1
ATOM 1908 C C . SER B 1 32 ? 167.376 127.481 219.859 1.00 72.92 32 SER B C 1
ATOM 1909 O O . SER B 1 32 ? 166.835 128.514 219.470 1.00 72.92 32 SER B O 1
ATOM 1912 N N . PHE B 1 33 ? 167.297 127.064 221.139 1.00 117.32 33 PHE B N 1
ATOM 1913 C CA . PHE B 1 33 ? 166.534 127.860 222.051 1.00 117.32 33 PHE B CA 1
ATOM 1914 C C . PHE B 1 33 ? 167.400 128.086 223.248 1.00 117.32 33 PHE B C 1
ATOM 1915 O O . PHE B 1 33 ? 168.099 127.184 223.705 1.00 117.32 33 PHE B O 1
ATOM 1923 N N . LYS B 1 34 ? 167.381 129.326 223.782 1.00 133.66 34 LYS B N 1
ATOM 1924 C CA . LYS B 1 34 ? 168.171 129.651 224.935 1.00 133.66 34 LYS B CA 1
ATOM 1925 C C . LYS B 1 34 ? 167.310 130.538 225.775 1.00 133.66 34 LYS B C 1
ATOM 1926 O O . LYS B 1 34 ? 166.479 131.275 225.244 1.00 133.66 34 LYS B O 1
ATOM 1932 N N . TYR B 1 35 ? 167.483 130.504 227.110 1.00 165.11 35 TYR B N 1
ATOM 1933 C CA . TYR B 1 35 ? 166.682 131.357 227.940 1.00 165.11 35 TYR B CA 1
ATOM 1934 C C . TYR B 1 35 ? 167.589 132.231 228.720 1.00 165.11 35 TYR B C 1
ATOM 1935 O O . TYR B 1 35 ? 168.598 131.784 229.260 1.00 165.11 35 TYR B O 1
ATOM 1944 N N . SER B 1 36 ? 167.256 133.532 228.770 1.00 96.35 36 SER B N 1
ATOM 1945 C CA . SER B 1 36 ? 168.007 134.381 229.633 1.00 96.35 36 SER B CA 1
ATOM 1946 C C . SER B 1 36 ? 167.018 134.799 230.663 1.00 96.35 36 SER B C 1
ATOM 1947 O O . SER B 1 36 ? 166.121 135.593 230.381 1.00 96.35 36 SER B O 1
ATOM 1950 N N . LEU B 1 37 ? 167.162 134.277 231.894 1.00 61.99 37 LEU B N 1
ATOM 1951 C CA . LEU B 1 37 ? 166.223 134.593 232.929 1.00 61.99 37 LEU B CA 1
ATOM 1952 C C . LEU B 1 37 ? 166.592 135.923 233.480 1.00 61.99 37 LEU B C 1
ATOM 1953 O O . LEU B 1 37 ? 167.603 136.052 234.168 1.00 61.99 37 LEU B O 1
ATOM 1958 N N . GLN B 1 38 ? 165.803 136.962 233.128 1.00 69.58 38 GLN B N 1
ATOM 1959 C CA . GLN B 1 38 ? 166.039 138.289 233.615 1.00 69.58 38 GLN B CA 1
ATOM 1960 C C . GLN B 1 38 ? 165.642 138.427 235.056 1.00 69.58 38 GLN B C 1
ATOM 1961 O O . GLN B 1 38 ? 166.410 138.961 235.855 1.00 69.58 38 GLN B O 1
ATOM 1967 N N . ASP B 1 39 ? 164.441 137.942 235.447 1.00 119.73 39 ASP B N 1
ATOM 1968 C CA . ASP B 1 39 ? 164.073 138.134 236.823 1.00 119.73 39 ASP B CA 1
ATOM 1969 C C . ASP B 1 39 ? 162.816 137.382 237.134 1.00 119.73 39 ASP B C 1
ATOM 1970 O O . ASP B 1 39 ? 162.007 137.098 236.251 1.00 119.73 39 ASP B O 1
ATOM 1975 N N . ILE B 1 40 ? 162.643 137.018 238.422 1.00 54.00 40 ILE B N 1
ATOM 1976 C CA . ILE B 1 40 ? 161.420 136.403 238.852 1.00 54.00 40 ILE B CA 1
ATOM 1977 C C . ILE B 1 40 ? 160.676 137.508 239.526 1.00 54.00 40 ILE B C 1
ATOM 1978 O O . ILE B 1 40 ? 160.938 137.836 240.682 1.00 54.00 40 ILE B O 1
ATOM 1983 N N . TYR B 1 41 ? 159.733 138.120 238.787 1.00 53.94 41 TYR B N 1
ATOM 1984 C CA . TYR B 1 41 ? 159.033 139.277 239.253 1.00 53.94 41 TYR B CA 1
ATOM 1985 C C . TYR B 1 41 ? 158.151 138.983 240.425 1.00 53.94 41 TYR B C 1
ATOM 1986 O O . TYR B 1 41 ? 158.236 139.667 241.443 1.00 53.94 41 TYR B O 1
ATOM 1995 N N . THR B 1 42 ? 157.287 137.954 240.345 1.00 110.38 42 THR B N 1
ATOM 1996 C CA . THR B 1 42 ? 156.392 137.829 241.459 1.00 110.38 42 THR B CA 1
ATOM 1997 C C . THR B 1 42 ? 155.959 136.414 241.647 1.00 110.38 42 THR B C 1
ATOM 1998 O O . THR B 1 42 ? 156.105 135.569 240.765 1.00 110.38 42 THR B O 1
ATOM 2002 N N . ALA B 1 43 ? 155.411 136.138 242.847 1.00 31.58 43 ALA B N 1
ATOM 2003 C CA . ALA B 1 43 ? 154.872 134.849 243.163 1.00 31.58 43 ALA B CA 1
ATOM 2004 C C . ALA B 1 43 ? 153.528 135.086 243.772 1.00 31.58 43 ALA B C 1
ATOM 2005 O O . ALA B 1 43 ? 153.336 136.041 244.527 1.00 31.58 43 ALA B O 1
ATOM 2007 N N . ASP B 1 44 ? 152.537 134.233 243.433 1.00 44.08 44 ASP B N 1
ATOM 2008 C CA . ASP B 1 44 ? 151.229 134.386 244.002 1.00 44.08 44 ASP B CA 1
ATOM 2009 C C . ASP B 1 44 ? 150.876 133.089 244.664 1.00 44.08 44 ASP B C 1
ATOM 2010 O O . ASP B 1 44 ? 150.732 132.066 243.998 1.00 44.08 44 ASP B O 1
ATOM 2015 N N . VAL B 1 45 ? 150.759 133.098 246.007 1.00 90.54 45 VAL B N 1
ATOM 2016 C CA . VAL B 1 45 ? 150.469 131.909 246.762 1.00 90.54 45 VAL B CA 1
ATOM 2017 C C . VAL B 1 45 ? 149.085 131.402 246.489 1.00 90.54 45 VAL B C 1
ATOM 2018 O O . VAL B 1 45 ? 148.884 130.201 246.319 1.00 90.54 45 VAL B O 1
ATOM 2022 N N . GLY B 1 46 ? 148.083 132.302 246.469 1.00 27.46 46 GLY B N 1
ATOM 2023 C CA . GLY B 1 46 ? 146.734 131.848 246.275 1.00 27.46 46 GLY B CA 1
ATOM 2024 C C . GLY B 1 46 ? 146.577 131.290 244.899 1.00 27.46 46 GLY B C 1
ATOM 2025 O O . GLY B 1 46 ? 145.974 130.234 244.711 1.00 27.46 46 GLY B O 1
ATOM 2026 N N . THR B 1 47 ? 147.104 132.023 243.902 1.00 47.38 47 THR B N 1
ATOM 2027 C CA . THR B 1 47 ? 147.022 131.682 242.510 1.00 47.38 47 THR B CA 1
ATOM 2028 C C . THR B 1 47 ? 147.900 130.509 242.198 1.00 47.38 47 THR B C 1
ATOM 2029 O O . THR B 1 47 ? 147.557 129.674 241.365 1.00 47.38 47 THR B O 1
ATOM 2033 N N . ASP B 1 48 ? 149.050 130.405 242.887 1.00 62.63 48 ASP B N 1
ATOM 2034 C CA . ASP B 1 48 ? 150.015 129.390 242.586 1.00 62.63 48 ASP B CA 1
ATOM 2035 C C . ASP B 1 48 ? 150.544 129.618 241.206 1.00 62.63 48 ASP B C 1
ATOM 2036 O O . ASP B 1 48 ? 150.747 128.679 240.439 1.00 62.63 48 ASP B O 1
ATOM 2041 N N . GLN B 1 49 ? 150.768 130.900 240.856 1.00 92.62 49 GLN B N 1
ATOM 2042 C CA . GLN B 1 49 ? 151.359 131.222 239.594 1.00 92.62 49 GLN B CA 1
ATOM 2043 C C . GLN B 1 49 ? 152.572 132.053 239.876 1.00 92.62 49 GLN B C 1
ATOM 2044 O O . GLN B 1 49 ? 152.635 132.753 240.886 1.00 92.62 49 GLN B O 1
ATOM 2050 N N . VAL B 1 50 ? 153.591 131.965 238.995 1.00 89.33 50 VAL B N 1
ATOM 2051 C CA . VAL B 1 50 ? 154.792 132.717 239.204 1.00 89.33 50 VAL B CA 1
ATOM 2052 C C . VAL B 1 50 ? 155.059 133.475 237.943 1.00 89.33 50 VAL B C 1
ATOM 2053 O O . VAL B 1 50 ? 154.691 133.032 236.856 1.00 89.33 50 VAL B O 1
ATOM 2057 N N . GLU B 1 51 ? 155.711 134.652 238.056 1.00 48.11 51 GLU B N 1
ATOM 2058 C CA . GLU B 1 51 ? 155.936 135.418 236.865 1.00 48.11 51 GLU B CA 1
ATOM 2059 C C . GLU B 1 51 ? 157.398 135.516 236.604 1.00 48.11 51 GLU B C 1
ATOM 2060 O O . GLU B 1 51 ? 158.203 135.769 237.500 1.00 48.11 51 GLU B O 1
ATOM 2066 N N . LEU B 1 52 ? 157.775 135.297 235.330 1.00 45.19 52 LEU B N 1
ATOM 2067 C CA . LEU B 1 52 ? 159.155 135.313 234.955 1.00 45.19 52 LEU B CA 1
ATOM 2068 C C . LEU B 1 52 ? 159.325 136.345 233.896 1.00 45.19 52 LEU B C 1
ATOM 2069 O O . LEU B 1 52 ? 158.474 136.504 233.022 1.00 45.19 52 LEU B O 1
ATOM 2074 N N . GLY B 1 53 ? 160.438 137.097 233.974 1.00 42.60 53 GLY B N 1
ATOM 2075 C CA . GLY B 1 53 ? 160.773 138.010 232.925 1.00 42.60 53 GLY B CA 1
ATOM 2076 C C . GLY B 1 53 ? 161.948 137.350 232.290 1.00 42.60 53 GLY B C 1
ATOM 2077 O O . GLY B 1 53 ? 162.975 137.168 232.942 1.00 42.60 53 GLY B O 1
ATOM 2078 N N . LEU B 1 54 ? 161.803 136.960 231.004 1.00 89.12 54 LEU B N 1
ATOM 2079 C CA . LEU B 1 54 ? 162.800 136.219 230.279 1.00 89.12 54 LEU B CA 1
ATOM 2080 C C . LEU B 1 54 ? 162.931 136.798 228.908 1.00 89.12 54 LEU B C 1
ATOM 2081 O O . LEU B 1 54 ? 162.042 137.496 228.422 1.00 89.12 54 LEU B O 1
ATOM 2086 N N . TRP B 1 55 ? 164.078 136.548 228.252 1.00 84.42 55 TRP B N 1
ATOM 2087 C CA . TRP B 1 55 ? 164.092 136.843 226.852 1.00 84.42 55 TRP B CA 1
ATOM 2088 C C . TRP B 1 55 ? 164.441 135.534 226.224 1.00 84.42 55 TRP B C 1
ATOM 2089 O O . TRP B 1 55 ? 165.231 134.768 226.775 1.00 84.42 55 TRP B O 1
ATOM 2100 N N . LEU B 1 56 ? 163.846 135.224 225.059 1.00 100.48 56 LEU B N 1
ATOM 2101 C CA . LEU B 1 56 ? 164.077 133.938 224.472 1.00 100.48 56 LEU B CA 1
ATOM 2102 C C . LEU B 1 56 ? 164.940 134.113 223.268 1.00 100.48 56 LEU B C 1
ATOM 2103 O O . LEU B 1 56 ? 164.631 134.902 222.378 1.00 100.48 56 LEU B O 1
ATOM 2108 N N . VAL B 1 57 ? 166.056 133.365 223.202 1.00 31.01 57 VAL B N 1
ATOM 2109 C CA . VAL B 1 57 ? 166.897 133.479 222.049 1.00 31.01 57 VAL B CA 1
ATOM 2110 C C . VAL B 1 57 ? 166.476 132.395 221.120 1.00 31.01 57 VAL B C 1
ATOM 2111 O O . VAL B 1 57 ? 166.443 131.222 221.492 1.00 31.01 57 VAL B O 1
ATOM 2115 N N . ILE B 1 58 ? 166.111 132.764 219.878 1.00 82.39 58 ILE B N 1
ATOM 2116 C CA . ILE B 1 58 ? 165.693 131.747 218.968 1.00 82.39 58 ILE B CA 1
ATOM 2117 C C . ILE B 1 58 ? 166.479 131.904 217.710 1.00 82.39 58 ILE B C 1
ATOM 2118 O O . ILE B 1 58 ? 166.620 133.009 217.188 1.00 82.39 58 ILE B O 1
ATOM 2123 N N . SER B 1 59 ? 167.049 130.799 217.197 1.00 72.11 59 SER B N 1
ATOM 2124 C CA . SER B 1 59 ? 167.806 130.927 215.989 1.00 72.11 59 SER B CA 1
ATOM 2125 C C . SER B 1 59 ? 167.395 129.836 215.061 1.00 72.11 59 SER B C 1
ATOM 2126 O O . SER B 1 59 ? 167.136 128.707 215.481 1.00 72.11 59 SER B O 1
ATOM 2129 N N . TRP B 1 60 ? 167.293 130.164 213.756 1.00 54.62 60 TRP B N 1
ATOM 2130 C CA . TRP B 1 60 ? 166.960 129.162 212.790 1.00 54.62 60 TRP B CA 1
ATOM 2131 C C . TRP B 1 60 ? 167.517 129.594 211.473 1.00 54.62 60 TRP B C 1
ATOM 2132 O O . TRP B 1 60 ? 167.868 130.760 211.283 1.00 54.62 60 TRP B O 1
ATOM 2143 N N . LYS B 1 61 ? 167.641 128.643 210.532 1.00 66.18 61 LYS B N 1
ATOM 2144 C CA . LYS B 1 61 ? 168.133 129.006 209.238 1.00 66.18 61 LYS B CA 1
ATOM 2145 C C . LYS B 1 61 ? 167.026 128.807 208.263 1.00 66.18 61 LYS B C 1
ATOM 2146 O O . LYS B 1 61 ? 166.355 127.777 208.255 1.00 66.18 61 LYS B O 1
ATOM 2152 N N . ASP B 1 62 ? 166.799 129.834 207.423 1.00 43.08 62 ASP B N 1
ATOM 2153 C CA . ASP B 1 62 ? 165.803 129.766 206.399 1.00 43.08 62 ASP B CA 1
ATOM 2154 C C . ASP B 1 62 ? 166.549 129.800 205.111 1.00 43.08 62 ASP B C 1
ATOM 2155 O O . ASP B 1 62 ? 167.688 130.272 205.058 1.00 43.08 62 ASP B O 1
ATOM 2160 N N . ARG B 1 63 ? 165.936 129.275 204.035 1.00 115.35 63 ARG B N 1
ATOM 2161 C CA . ARG B 1 63 ? 166.605 129.253 202.769 1.00 115.35 63 ARG B CA 1
ATOM 2162 C C . ARG B 1 63 ? 166.240 130.522 202.067 1.00 115.35 63 ARG B C 1
ATOM 2163 O O . ARG B 1 63 ? 165.065 130.861 201.953 1.00 115.35 63 ARG B O 1
ATOM 2171 N N . SER B 1 64 ? 167.250 131.269 201.581 1.00 79.50 64 SER B N 1
ATOM 2172 C CA . SER B 1 64 ? 166.959 132.496 200.901 1.00 79.50 64 SER B CA 1
ATOM 2173 C C . SER B 1 64 ? 167.623 132.402 199.568 1.00 79.50 64 SER B C 1
ATOM 2174 O O . SER B 1 64 ? 168.532 131.597 199.382 1.00 79.50 64 SER B O 1
ATOM 2177 N N . LEU B 1 65 ? 167.163 133.212 198.591 1.00 96.09 65 LEU B N 1
ATOM 2178 C CA . LEU B 1 65 ? 167.777 133.156 197.297 1.00 96.09 65 LEU B CA 1
ATOM 2179 C C . LEU B 1 65 ? 168.514 134.437 197.083 1.00 96.09 65 LEU B C 1
ATOM 2180 O O . LEU B 1 65 ? 168.063 135.502 197.499 1.00 96.09 65 LEU B O 1
ATOM 2185 N N . SER B 1 66 ? 169.694 134.361 196.435 1.00 64.71 66 SER B N 1
ATOM 2186 C CA . SER B 1 66 ? 170.413 135.573 196.155 1.00 64.71 66 SER B CA 1
ATOM 2187 C C . SER B 1 66 ? 170.222 135.851 194.702 1.00 64.71 66 SER B C 1
ATOM 2188 O O . SER B 1 66 ? 170.742 135.120 193.862 1.00 64.71 66 SER B O 1
ATOM 2191 N N . TRP B 1 67 ? 169.372 136.839 194.360 1.00 180.27 67 TRP B N 1
ATOM 2192 C CA . TRP B 1 67 ? 169.199 137.140 192.971 1.00 180.27 67 TRP B CA 1
ATOM 2193 C C . TRP B 1 67 ? 170.309 137.999 192.471 1.00 180.27 67 TRP B C 1
ATOM 2194 O O . TRP B 1 67 ? 171.120 137.598 191.638 1.00 180.27 67 TRP B O 1
ATOM 2205 N N . SER B 1 68 ? 170.390 139.218 193.036 1.00 84.50 68 SER B N 1
ATOM 2206 C CA . SER B 1 68 ? 171.378 140.140 192.584 1.00 84.50 68 SER B CA 1
ATOM 2207 C C . SER B 1 68 ? 172.652 139.667 193.167 1.00 84.50 68 SER B C 1
ATOM 2208 O O . SER B 1 68 ? 172.673 139.176 194.295 1.00 84.50 68 SER B O 1
ATOM 2211 N N . ASN B 1 69 ? 173.753 139.806 192.412 1.00 110.13 69 ASN B N 1
ATOM 2212 C CA . ASN B 1 69 ? 174.990 139.316 192.928 1.00 110.13 69 ASN B CA 1
ATOM 2213 C C . ASN B 1 69 ? 175.260 140.075 194.175 1.00 110.13 69 ASN B C 1
ATOM 2214 O O . ASN B 1 69 ? 175.247 141.305 194.184 1.00 110.13 69 ASN B O 1
ATOM 2219 N N . GLU B 1 70 ? 175.499 139.353 195.282 1.00 81.41 70 GLU B N 1
ATOM 2220 C CA . GLU B 1 70 ? 175.739 140.059 196.494 1.00 81.41 70 GLU B CA 1
ATOM 2221 C C . GLU B 1 70 ? 177.085 140.678 196.395 1.00 81.41 70 GLU B C 1
ATOM 2222 O O . GLU B 1 70 ? 178.057 140.039 195.995 1.00 81.41 70 GLU B O 1
ATOM 2228 N N . CYS B 1 71 ? 177.162 141.969 196.748 1.00 40.52 71 CYS B N 1
ATOM 2229 C CA . CYS B 1 71 ? 178.414 142.657 196.766 1.00 40.52 71 CYS B CA 1
ATOM 2230 C C . CYS B 1 71 ? 178.615 142.993 198.202 1.00 40.52 71 CYS B C 1
ATOM 2231 O O . CYS B 1 71 ? 177.746 142.701 199.023 1.00 40.52 71 CYS B O 1
ATOM 2234 N N . THR B 1 72 ? 179.771 143.584 198.554 1.00 42.56 72 THR B N 1
ATOM 2235 C CA . THR B 1 72 ? 179.939 143.926 199.935 1.00 42.56 72 THR B CA 1
ATOM 2236 C C . THR B 1 72 ? 178.853 144.893 200.240 1.00 42.56 72 THR B C 1
ATOM 2237 O O . THR B 1 72 ? 178.828 146.008 199.722 1.00 42.56 72 THR B O 1
ATOM 2241 N N . THR B 1 73 ? 177.904 144.467 201.091 1.00 107.43 73 THR B N 1
ATOM 2242 C CA . THR B 1 73 ? 176.794 145.320 201.370 1.00 107.43 73 THR B CA 1
ATOM 2243 C C . THR B 1 73 ? 176.362 145.060 202.779 1.00 107.43 73 THR B C 1
ATOM 2244 O O . THR B 1 73 ? 177.114 144.535 203.596 1.00 107.43 73 THR B O 1
ATOM 2248 N N . PHE B 1 74 ? 175.112 145.454 203.077 1.00 107.42 74 PHE B N 1
ATOM 2249 C CA . PHE B 1 74 ? 174.479 145.355 204.358 1.00 107.42 74 PHE B CA 1
ATOM 2250 C C . PHE B 1 74 ? 174.256 143.891 204.603 1.00 107.42 74 PHE B C 1
ATOM 2251 O O . PHE B 1 74 ? 173.405 143.270 203.970 1.00 107.42 74 PHE B O 1
ATOM 2259 N N . ASN B 1 75 ? 175.066 143.312 205.514 1.00 49.25 75 ASN B N 1
ATOM 2260 C CA . ASN B 1 75 ? 175.074 141.905 205.833 1.00 49.25 75 ASN B CA 1
ATOM 2261 C C . ASN B 1 75 ? 173.845 141.477 206.574 1.00 49.25 75 ASN B C 1
ATOM 2262 O O . ASN B 1 75 ? 173.239 140.455 206.253 1.00 49.25 75 ASN B O 1
ATOM 2267 N N . GLU B 1 76 ? 173.453 142.244 207.607 1.00 57.68 76 GLU B N 1
ATOM 2268 C CA . GLU B 1 76 ? 172.324 141.840 208.389 1.00 57.68 76 GLU B CA 1
ATOM 2269 C C . GLU B 1 76 ? 171.351 142.949 208.321 1.00 57.68 76 GLU B C 1
ATOM 2270 O O . GLU B 1 76 ? 171.741 144.103 208.446 1.00 57.68 76 GLU B O 1
ATOM 2276 N N . LEU B 1 77 ? 170.063 142.620 208.114 1.00 63.00 77 LEU B N 1
ATOM 2277 C CA . LEU B 1 77 ? 169.054 143.634 208.102 1.00 63.00 77 LEU B CA 1
ATOM 2278 C C . LEU B 1 77 ? 168.084 143.314 209.181 1.00 63.00 77 LEU B C 1
ATOM 2279 O O . LEU B 1 77 ? 167.894 142.154 209.542 1.00 63.00 77 LEU B O 1
ATOM 2284 N N . THR B 1 78 ? 167.430 144.352 209.725 1.00 104.05 78 THR B N 1
ATOM 2285 C CA . THR B 1 78 ? 166.471 144.100 210.749 1.00 104.05 78 THR B CA 1
ATOM 2286 C C . THR B 1 78 ? 165.113 144.310 210.162 1.00 104.05 78 THR B C 1
ATOM 2287 O O . THR B 1 78 ? 164.905 145.220 209.355 1.00 104.05 78 THR B O 1
ATOM 2291 N N . LEU B 1 79 ? 164.161 143.426 210.521 1.00 147.23 79 LEU B N 1
ATOM 2292 C CA . LEU B 1 79 ? 162.830 143.535 210.009 1.00 147.23 79 LEU B CA 1
ATOM 2293 C C . LEU B 1 79 ? 161.881 143.108 211.079 1.00 147.23 79 LEU B C 1
ATOM 2294 O O . LEU B 1 79 ? 162.258 142.465 212.055 1.00 147.23 79 LEU B O 1
ATOM 2299 N N . PRO B 1 80 ? 160.640 143.473 210.905 1.00 56.64 80 PRO B N 1
ATOM 2300 C CA . PRO B 1 80 ? 159.650 143.081 211.868 1.00 56.64 80 PRO B CA 1
ATOM 2301 C C . PRO B 1 80 ? 159.412 141.609 211.785 1.00 56.64 80 PRO B C 1
ATOM 2302 O O . PRO B 1 80 ? 159.537 141.042 210.700 1.00 56.64 80 PRO B O 1
ATOM 2306 N N . SER B 1 81 ? 159.051 140.982 212.919 1.00 27.71 81 SER B N 1
ATOM 2307 C CA . SER B 1 81 ? 158.868 139.562 212.990 1.00 27.71 81 SER B CA 1
ATOM 2308 C C . SER B 1 81 ? 157.719 139.163 212.122 1.00 27.71 81 SER B C 1
ATOM 2309 O O . SER B 1 81 ? 157.688 138.045 211.609 1.00 27.71 81 SER B O 1
ATOM 2312 N N . LYS B 1 82 ? 156.752 140.072 211.922 1.00 89.06 82 LYS B N 1
ATOM 2313 C CA . LYS B 1 82 ? 155.582 139.753 211.150 1.00 89.06 82 LYS B CA 1
ATOM 2314 C C . LYS B 1 82 ? 155.992 139.415 209.753 1.00 89.06 82 LYS B C 1
ATOM 2315 O O . LYS B 1 82 ? 155.374 138.574 209.101 1.00 89.06 82 LYS B O 1
ATOM 2321 N N . TYR B 1 83 ? 157.058 140.064 209.255 1.00 96.90 83 TYR B N 1
ATOM 2322 C CA . TYR B 1 83 ? 157.481 139.892 207.896 1.00 96.90 83 TYR B CA 1
ATOM 2323 C C . TYR B 1 83 ? 157.839 138.463 207.622 1.00 96.90 83 TYR B C 1
ATOM 2324 O O . TYR B 1 83 ? 157.525 137.947 206.551 1.00 96.90 83 TYR B O 1
ATOM 2333 N N . ILE B 1 84 ? 158.502 137.772 208.569 1.00 49.27 84 ILE B N 1
ATOM 2334 C CA . ILE B 1 84 ? 158.952 136.438 208.280 1.00 49.27 84 ILE B CA 1
ATOM 2335 C C . ILE B 1 84 ? 158.308 135.457 209.209 1.00 49.27 84 ILE B C 1
ATOM 2336 O O . ILE B 1 84 ? 157.711 135.826 210.216 1.00 49.27 84 ILE B O 1
ATOM 2341 N N . TRP B 1 85 ? 158.384 134.160 208.839 1.00 68.35 85 TRP B N 1
ATOM 2342 C CA . TRP B 1 85 ? 157.817 133.081 209.599 1.00 68.35 85 TRP B CA 1
ATOM 2343 C C . TRP B 1 85 ? 158.614 132.885 210.853 1.00 68.35 85 TRP B C 1
ATOM 2344 O O . TRP B 1 85 ? 159.842 132.963 210.840 1.00 68.35 85 TRP B O 1
ATOM 2355 N N . LEU B 1 86 ? 157.912 132.641 211.982 1.00 103.20 86 LEU B N 1
ATOM 2356 C CA . LEU B 1 86 ? 158.568 132.403 213.237 1.00 103.20 86 LEU B CA 1
ATOM 2357 C C . LEU B 1 86 ? 158.046 131.108 213.776 1.00 103.20 86 LEU B C 1
ATOM 2358 O O . LEU B 1 86 ? 156.965 130.650 213.403 1.00 103.20 86 LEU B O 1
ATOM 2363 N N . PRO B 1 87 ? 158.815 130.497 214.636 1.00 84.19 87 PRO B N 1
ATOM 2364 C CA . PRO B 1 87 ? 158.391 129.263 215.240 1.00 84.19 87 PRO B CA 1
ATOM 2365 C C . PRO B 1 87 ? 157.340 129.450 216.300 1.00 84.19 87 PRO B C 1
ATOM 2366 O O . PRO B 1 87 ? 157.258 130.515 216.910 1.00 84.19 87 PRO B O 1
ATOM 2370 N N . HIS B 1 88 ? 156.537 128.389 216.504 1.00 95.97 88 HIS B N 1
ATOM 2371 C CA . HIS B 1 88 ? 155.401 128.222 217.370 1.00 95.97 88 HIS B CA 1
ATOM 2372 C C . HIS B 1 88 ? 155.734 128.064 218.825 1.00 95.97 88 HIS B C 1
ATOM 2373 O O . HIS B 1 88 ? 154.802 127.899 219.612 1.00 95.97 88 HIS B O 1
ATOM 2380 N N . ILE B 1 89 ? 157.029 127.993 219.211 1.00 126.98 89 ILE B N 1
ATOM 2381 C CA . ILE B 1 89 ? 157.409 127.705 220.580 1.00 126.98 89 ILE B CA 1
ATOM 2382 C C . ILE B 1 89 ? 156.572 128.432 221.588 1.00 126.98 89 ILE B C 1
ATOM 2383 O O . ILE B 1 89 ? 156.434 129.654 221.567 1.00 126.98 89 ILE B O 1
ATOM 2388 N N . GLU B 1 90 ? 155.959 127.648 222.500 1.00 57.24 90 GLU B N 1
ATOM 2389 C CA . GLU B 1 90 ? 155.143 128.242 223.514 1.00 57.24 90 GLU B CA 1
ATOM 2390 C C . GLU B 1 90 ? 155.292 127.479 224.792 1.00 57.24 90 GLU B C 1
ATOM 2391 O O . GLU B 1 90 ? 155.731 126.329 224.808 1.00 57.24 90 GLU B O 1
ATOM 2397 N N . VAL B 1 91 ? 154.954 128.147 225.913 1.00 31.69 91 VAL B N 1
ATOM 2398 C CA . VAL B 1 91 ? 155.040 127.544 227.212 1.00 31.69 91 VAL B CA 1
ATOM 2399 C C . VAL B 1 91 ? 153.865 126.637 227.347 1.00 31.69 91 VAL B C 1
ATOM 2400 O O . VAL B 1 91 ? 152.735 127.021 227.052 1.00 31.69 91 VAL B O 1
ATOM 2404 N N . TYR B 1 92 ? 154.109 125.395 227.807 1.00 68.41 92 TYR B N 1
ATOM 2405 C CA . TYR B 1 92 ? 153.038 124.455 227.919 1.00 68.41 92 TYR B CA 1
ATOM 2406 C C . TYR B 1 92 ? 152.062 124.889 228.965 1.00 68.41 92 TYR B C 1
ATOM 2407 O O . TYR B 1 92 ? 150.855 124.844 228.739 1.00 68.41 92 TYR B O 1
ATOM 2416 N N . ASN B 1 93 ? 152.543 125.324 230.146 1.00 175.70 93 ASN B N 1
ATOM 2417 C CA . ASN B 1 93 ? 151.581 125.665 231.149 1.00 175.70 93 ASN B CA 1
ATOM 2418 C C . ASN B 1 93 ? 151.661 127.121 231.493 1.00 175.70 93 ASN B C 1
ATOM 2419 O O . ASN B 1 93 ? 152.132 127.506 232.562 1.00 175.70 93 ASN B O 1
ATOM 2424 N N . SER B 1 94 ? 151.142 127.985 230.602 1.00 52.80 94 SER B N 1
ATOM 2425 C CA . SER B 1 94 ? 151.132 129.372 230.941 1.00 52.80 94 SER B CA 1
ATOM 2426 C C . SER B 1 94 ? 149.748 129.643 231.417 1.00 52.80 94 SER B C 1
ATOM 2427 O O . SER B 1 94 ? 148.776 129.200 230.805 1.00 52.80 94 SER B O 1
ATOM 2430 N N . ILE B 1 95 ? 149.622 130.317 232.575 1.00 91.54 95 ILE B N 1
ATOM 2431 C CA . ILE B 1 95 ? 148.318 130.634 233.071 1.00 91.54 95 ILE B CA 1
ATOM 2432 C C . ILE B 1 95 ? 147.691 131.666 232.188 1.00 91.54 95 ILE B C 1
ATOM 2433 O O . ILE B 1 95 ? 146.500 131.591 231.896 1.00 91.54 95 ILE B O 1
ATOM 2438 N N . GLY B 1 96 ? 148.473 132.664 231.728 1.00 18.75 96 GLY B N 1
ATOM 2439 C CA . GLY B 1 96 ? 147.869 133.681 230.914 1.00 18.75 96 GLY B CA 1
ATOM 2440 C C . GLY B 1 96 ? 148.690 133.891 229.685 1.00 18.75 96 GLY B C 1
ATOM 2441 O O . GLY B 1 96 ? 149.788 133.351 229.542 1.00 18.75 96 GLY B O 1
ATOM 2442 N N . LYS B 1 97 ? 148.154 134.703 228.750 1.00 118.91 97 LYS B N 1
ATOM 2443 C CA . LYS B 1 97 ? 148.849 134.998 227.534 1.00 118.91 97 LYS B CA 1
ATOM 2444 C C . LYS B 1 97 ? 150.074 135.748 227.923 1.00 118.91 97 LYS B C 1
ATOM 2445 O O . LYS B 1 97 ? 150.043 136.625 228.784 1.00 118.91 97 LYS B O 1
ATOM 2451 N N . PRO B 1 98 ? 151.166 135.396 227.312 1.00 54.25 98 PRO B N 1
ATOM 2452 C CA . PRO B 1 98 ? 152.381 136.077 227.635 1.00 54.25 98 PRO B CA 1
ATOM 2453 C C . PRO B 1 98 ? 152.342 137.456 227.067 1.00 54.25 98 PRO B C 1
ATOM 2454 O O . PRO B 1 98 ? 151.677 137.661 226.053 1.00 54.25 98 PRO B O 1
ATOM 2458 N N . GLY B 1 99 ? 153.038 138.416 227.709 1.00 21.26 99 GLY B N 1
ATOM 2459 C CA . GLY B 1 99 ? 153.059 139.762 227.218 1.00 21.26 99 GLY B CA 1
ATOM 2460 C C . GLY B 1 99 ? 154.405 139.958 226.605 1.00 21.26 99 GLY B C 1
ATOM 2461 O O . GLY B 1 99 ? 155.350 139.238 226.928 1.00 21.26 99 GLY B O 1
ATOM 2462 N N . ILE B 1 100 ? 154.530 140.952 225.701 1.00 90.62 100 ILE B N 1
ATOM 2463 C CA . ILE B 1 100 ? 155.781 141.129 225.020 1.00 90.62 100 ILE B CA 1
ATOM 2464 C C . ILE B 1 100 ? 156.408 142.419 225.464 1.00 90.62 100 ILE B C 1
ATOM 2465 O O . ILE B 1 100 ? 155.828 143.494 225.320 1.00 90.62 100 ILE B O 1
ATOM 2470 N N . HIS B 1 101 ? 157.613 142.311 226.061 1.00 78.52 101 HIS B N 1
ATOM 2471 C CA . HIS B 1 101 ? 158.387 143.438 226.498 1.00 78.52 101 HIS B CA 1
ATOM 2472 C C . HIS B 1 101 ? 158.955 144.202 225.342 1.00 78.52 101 HIS B C 1
ATOM 2473 O O . HIS B 1 101 ? 158.919 145.430 225.334 1.00 78.52 101 HIS B O 1
ATOM 2480 N N . SER B 1 102 ? 159.494 143.499 224.324 1.00 40.80 102 SER B N 1
ATOM 2481 C CA . SER B 1 102 ? 160.227 144.208 223.311 1.00 40.80 102 SER B CA 1
ATOM 2482 C C . SER B 1 102 ? 159.499 144.186 222.004 1.00 40.80 102 SER B C 1
ATOM 2483 O O . SER B 1 102 ? 158.537 143.449 221.809 1.00 40.80 102 SER B O 1
ATOM 2486 N N . ASP B 1 103 ? 159.948 145.040 221.065 1.00 27.97 103 ASP B N 1
ATOM 2487 C CA . ASP B 1 103 ? 159.319 145.094 219.778 1.00 27.97 103 ASP B CA 1
ATOM 2488 C C . ASP B 1 103 ? 159.678 143.843 219.058 1.00 27.97 103 ASP B C 1
ATOM 2489 O O . ASP B 1 103 ? 160.682 143.200 219.358 1.00 27.97 103 ASP B O 1
ATOM 2494 N N . GLN B 1 104 ? 158.838 143.448 218.086 1.00 133.94 104 GLN B N 1
ATOM 2495 C CA . GLN B 1 104 ? 159.157 142.243 217.394 1.00 133.94 104 GLN B CA 1
ATOM 2496 C C . GLN B 1 104 ? 160.013 142.590 216.224 1.00 133.94 104 GLN B C 1
ATOM 2497 O O . GLN B 1 104 ? 159.526 142.961 215.158 1.00 133.94 104 GLN B O 1
ATOM 2503 N N . LEU B 1 105 ? 161.340 142.485 216.418 1.00 41.16 105 LEU B N 1
ATOM 2504 C CA . LEU B 1 105 ? 162.272 142.766 215.370 1.00 41.16 105 LEU B CA 1
ATOM 2505 C C . LEU B 1 105 ? 163.198 141.599 215.309 1.00 41.16 105 LEU B C 1
ATOM 2506 O O . LEU B 1 105 ? 163.563 141.033 216.340 1.00 41.16 105 LEU B O 1
ATOM 2511 N N . VAL B 1 106 ? 163.590 141.185 214.091 1.00 85.46 106 VAL B N 1
ATOM 2512 C CA . VAL B 1 106 ? 164.465 140.058 213.992 1.00 85.46 106 VAL B CA 1
ATOM 2513 C C . VAL B 1 106 ? 165.567 140.414 213.049 1.00 85.46 106 VAL B C 1
ATOM 2514 O O . VAL B 1 106 ? 165.341 141.071 212.034 1.00 85.46 106 VAL B O 1
ATOM 2518 N N . ARG B 1 107 ? 166.811 140.004 213.379 1.00 122.67 107 ARG B N 1
ATOM 2519 C CA . ARG B 1 107 ? 167.908 140.274 212.500 1.00 122.67 107 ARG B CA 1
ATOM 2520 C C . ARG B 1 107 ? 168.029 139.102 211.585 1.00 122.67 107 ARG B C 1
ATOM 2521 O O . ARG B 1 107 ? 167.880 137.952 212.005 1.00 122.67 107 ARG B O 1
ATOM 2529 N N . VAL B 1 108 ? 168.296 139.363 210.294 1.00 33.00 108 VAL B N 1
ATOM 2530 C CA . VAL B 1 108 ? 168.433 138.293 209.356 1.00 33.00 108 VAL B CA 1
ATOM 2531 C C . VAL B 1 108 ? 169.797 138.400 208.766 1.00 33.00 108 VAL B C 1
ATOM 2532 O O . VAL B 1 108 ? 170.379 139.484 208.700 1.00 33.00 108 VAL B O 1
ATOM 2536 N N . TYR B 1 109 ? 170.345 137.255 208.315 1.00 131.82 109 TYR B N 1
ATOM 2537 C CA . TYR B 1 109 ? 171.675 137.262 207.790 1.00 131.82 109 TYR B CA 1
ATOM 2538 C C . TYR B 1 109 ? 171.594 136.688 206.413 1.00 131.82 109 TYR B C 1
ATOM 2539 O O . TYR B 1 109 ? 170.637 135.995 206.072 1.00 131.82 109 TYR B O 1
ATOM 2548 N N . LYS B 1 110 ? 172.618 136.977 205.589 1.00 73.60 110 LYS B N 1
ATOM 2549 C CA . LYS B 1 110 ? 172.662 136.590 204.207 1.00 73.60 110 LYS B CA 1
ATOM 2550 C C . LYS B 1 110 ? 172.638 135.099 204.096 1.00 73.60 110 LYS B C 1
ATOM 2551 O O . LYS B 1 110 ? 172.012 134.554 203.186 1.00 73.60 110 LYS B O 1
ATOM 2557 N N . ASP B 1 111 ? 173.302 134.394 205.027 1.00 55.71 111 ASP B N 1
ATOM 2558 C CA . ASP B 1 111 ? 173.337 132.961 204.957 1.00 55.71 111 ASP B CA 1
ATOM 2559 C C . ASP B 1 111 ? 171.935 132.466 205.110 1.00 55.71 111 ASP B C 1
ATOM 2560 O O . ASP B 1 111 ? 171.622 131.341 204.723 1.00 55.71 111 ASP B O 1
ATOM 2565 N N . GLY B 1 112 ? 171.050 133.300 205.684 1.00 30.38 112 GLY B N 1
ATOM 2566 C CA . GLY B 1 112 ? 169.684 132.893 205.832 1.00 30.38 112 GLY B CA 1
ATOM 2567 C C . GLY B 1 112 ? 169.407 132.721 207.286 1.00 30.38 112 GLY B C 1
ATOM 2568 O O . GLY B 1 112 ? 168.258 132.517 207.684 1.00 30.38 112 GLY B O 1
ATOM 2569 N N . THR B 1 113 ? 170.449 132.816 208.131 1.00 36.25 113 THR B N 1
ATOM 2570 C CA . THR B 1 113 ? 170.233 132.631 209.533 1.00 36.25 113 THR B CA 1
ATOM 2571 C C . THR B 1 113 ? 169.452 133.789 210.059 1.00 36.25 113 THR B C 1
ATOM 2572 O O . THR B 1 113 ? 169.605 134.927 209.617 1.00 36.25 113 THR B O 1
ATOM 2576 N N . VAL B 1 114 ? 168.562 133.497 211.027 1.00 36.51 114 VAL B N 1
ATOM 2577 C CA . VAL B 1 114 ? 167.735 134.520 211.585 1.00 36.51 114 VAL B CA 1
ATOM 2578 C C . VAL B 1 114 ? 167.845 134.442 213.076 1.00 36.51 114 VAL B C 1
ATOM 2579 O O . VAL B 1 114 ? 167.869 133.354 213.651 1.00 36.51 114 VAL B O 1
ATOM 2583 N N . THR B 1 115 ? 167.941 135.612 213.743 1.00 105.38 115 THR B N 1
ATOM 2584 C CA . THR B 1 115 ? 167.993 135.612 215.176 1.00 105.38 115 THR B CA 1
ATOM 2585 C C . THR B 1 115 ? 166.887 136.483 215.671 1.00 105.38 115 THR B C 1
ATOM 2586 O O . THR B 1 115 ? 166.809 137.668 215.348 1.00 105.38 115 THR B O 1
ATOM 2590 N N . PHE B 1 116 ? 165.979 135.905 216.482 1.00 66.27 116 PHE B N 1
ATOM 2591 C CA . PHE B 1 116 ? 164.867 136.644 216.998 1.00 66.27 116 PHE B CA 1
ATOM 2592 C C . PHE B 1 116 ? 164.864 136.472 218.481 1.00 66.27 116 PHE B C 1
ATOM 2593 O O . PHE B 1 116 ? 164.920 135.348 218.982 1.00 66.27 116 PHE B O 1
ATOM 2601 N N . VAL B 1 117 ? 164.834 137.589 219.239 1.00 59.67 117 VAL B N 1
ATOM 2602 C CA . VAL B 1 117 ? 164.792 137.433 220.664 1.00 59.67 117 VAL B CA 1
ATOM 2603 C C . VAL B 1 117 ? 163.721 138.313 221.226 1.00 59.67 117 VAL B C 1
ATOM 2604 O O . VAL B 1 117 ? 163.826 139.539 221.267 1.00 59.67 117 VAL B O 1
ATOM 2608 N N . PRO B 1 118 ? 162.660 137.691 221.645 1.00 78.59 118 PRO B N 1
ATOM 2609 C CA . PRO B 1 118 ? 161.604 138.443 222.258 1.00 78.59 118 PRO B CA 1
ATOM 2610 C C . PRO B 1 118 ? 161.851 138.555 223.726 1.00 78.59 118 PRO B C 1
ATOM 2611 O O . PRO B 1 118 ? 162.560 137.713 224.273 1.00 78.59 118 PRO B O 1
ATOM 2615 N N . GLN B 1 119 ? 161.288 139.588 224.380 1.00 106.17 119 GLN B N 1
ATOM 2616 C CA . GLN B 1 119 ? 161.354 139.653 225.808 1.00 106.17 119 GLN B CA 1
ATOM 2617 C C . GLN B 1 119 ? 159.963 139.365 226.249 1.00 106.17 119 GLN B C 1
ATOM 2618 O O . GLN B 1 119 ? 159.004 139.871 225.666 1.00 106.17 119 GLN B O 1
ATOM 2624 N N . TYR B 1 120 ? 159.812 138.525 227.287 1.00 125.40 120 TYR B N 1
ATOM 2625 C CA . TYR B 1 120 ? 158.490 138.137 227.664 1.00 125.40 120 TYR B CA 1
ATOM 2626 C C . TYR B 1 120 ? 158.338 138.189 229.144 1.00 125.40 120 TYR B C 1
ATOM 2627 O O . TYR B 1 120 ? 159.304 138.111 229.902 1.00 125.40 120 TYR B O 1
ATOM 2636 N N . THR B 1 121 ? 157.070 138.332 229.571 1.00 112.46 121 THR B N 1
ATOM 2637 C CA . THR B 1 121 ? 156.691 138.181 230.940 1.00 112.46 121 THR B CA 1
ATOM 2638 C C . THR B 1 121 ? 155.750 137.028 230.876 1.00 112.46 121 THR B C 1
ATOM 2639 O O . THR B 1 121 ? 154.773 137.061 230.127 1.00 112.46 121 THR B O 1
ATOM 2643 N N . ILE B 1 122 ? 156.024 135.951 231.630 1.00 114.61 122 ILE B N 1
ATOM 2644 C CA . ILE B 1 122 ? 155.163 134.816 231.491 1.00 114.61 122 ILE B CA 1
ATOM 2645 C C . ILE B 1 122 ? 154.695 134.412 232.840 1.00 114.61 122 ILE B C 1
ATOM 2646 O O . ILE B 1 122 ? 155.424 134.473 233.828 1.00 114.61 122 ILE B O 1
ATOM 2651 N N . ARG B 1 123 ? 153.423 134.006 232.908 1.00 128.75 123 ARG B N 1
ATOM 2652 C CA . ARG B 1 123 ? 152.889 133.537 234.140 1.00 128.75 123 ARG B CA 1
ATOM 2653 C C . ARG B 1 123 ? 152.614 132.085 233.957 1.00 128.75 123 ARG B C 1
ATOM 2654 O O . ARG B 1 123 ? 151.915 131.684 233.027 1.00 128.75 123 ARG B O 1
ATOM 2662 N N . PHE B 1 124 ? 153.210 131.239 234.824 1.00 52.30 124 PHE B N 1
ATOM 2663 C CA . PHE B 1 124 ? 152.994 129.835 234.663 1.00 52.30 124 PHE B CA 1
ATOM 2664 C C . PHE B 1 124 ? 152.680 129.238 235.992 1.00 52.30 124 PHE B C 1
ATOM 2665 O O . PHE B 1 124 ? 152.911 129.841 237.038 1.00 52.30 124 PHE B O 1
ATOM 2673 N N . SER B 1 125 ? 152.096 128.024 235.972 1.00 76.44 125 SER B N 1
ATOM 2674 C CA . SER B 1 125 ? 151.701 127.407 237.198 1.00 76.44 125 SER B CA 1
ATOM 2675 C C . SER B 1 125 ? 152.908 126.935 237.936 1.00 76.44 125 SER B C 1
ATOM 2676 O O . SER B 1 125 ? 153.811 126.327 237.364 1.00 76.44 125 SER B O 1
ATOM 2679 N N . CYS B 1 126 ? 152.955 127.242 239.247 1.00 54.34 126 CYS B N 1
ATOM 2680 C CA . CYS B 1 126 ? 153.999 126.746 240.094 1.00 54.34 126 CYS B CA 1
ATOM 2681 C C . CYS B 1 126 ? 153.663 127.109 241.504 1.00 54.34 126 CYS B C 1
ATOM 2682 O O . CYS B 1 126 ? 153.250 128.234 241.784 1.00 54.34 126 CYS B O 1
ATOM 2685 N N . ALA B 1 127 ? 153.820 126.147 242.434 1.00 44.35 127 ALA B N 1
ATOM 2686 C CA . ALA B 1 127 ? 153.539 126.442 243.808 1.00 44.35 127 ALA B CA 1
ATOM 2687 C C . ALA B 1 127 ? 154.726 127.143 244.396 1.00 44.35 127 ALA B C 1
ATOM 2688 O O . ALA B 1 127 ? 155.857 126.671 244.302 1.00 44.35 127 ALA B O 1
ATOM 2690 N N . LEU B 1 128 ? 154.458 128.312 245.010 1.00 123.61 128 LEU B N 1
ATOM 2691 C CA . LEU B 1 128 ? 155.402 129.173 245.669 1.00 123.61 128 LEU B CA 1
ATOM 2692 C C . LEU B 1 128 ? 155.803 128.614 246.994 1.00 123.61 128 LEU B C 1
ATOM 2693 O O . LEU B 1 128 ? 156.847 128.987 247.512 1.00 123.61 128 LEU B O 1
ATOM 2698 N N . GLU B 1 129 ? 154.962 127.744 247.589 1.00 57.92 129 GLU B N 1
ATOM 2699 C CA . GLU B 1 129 ? 155.128 127.237 248.931 1.00 57.92 129 GLU B CA 1
ATOM 2700 C C . GLU B 1 129 ? 156.556 126.904 249.222 1.00 57.92 129 GLU B C 1
ATOM 2701 O O . GLU B 1 129 ? 157.265 126.320 248.404 1.00 57.92 129 GLU B O 1
ATOM 2707 N N . ASN B 1 130 ? 156.992 127.297 250.437 1.00 55.74 130 ASN B N 1
ATOM 2708 C CA . ASN B 1 130 ? 158.310 127.093 250.969 1.00 55.74 130 ASN B CA 1
ATOM 2709 C C . ASN B 1 130 ? 159.356 127.878 250.235 1.00 55.74 130 ASN B C 1
ATOM 2710 O O . ASN B 1 130 ? 160.512 127.461 250.189 1.00 55.74 130 ASN B O 1
ATOM 2715 N N . VAL B 1 131 ? 159.005 129.049 249.659 1.00 93.87 131 VAL B N 1
ATOM 2716 C CA . VAL B 1 131 ? 160.012 129.870 249.034 1.00 93.87 131 VAL B CA 1
ATOM 2717 C C . VAL B 1 131 ? 160.957 130.353 250.089 1.00 93.87 131 VAL B C 1
ATOM 2718 O O . VAL B 1 131 ? 162.161 130.463 249.854 1.00 93.87 131 VAL B O 1
ATOM 2722 N N . THR B 1 132 ? 160.417 130.677 251.275 1.00 97.13 132 THR B N 1
ATOM 2723 C CA . THR B 1 132 ? 161.180 131.230 252.361 1.00 97.13 132 THR B CA 1
ATOM 2724 C C . THR B 1 132 ? 162.177 130.232 252.866 1.00 97.13 132 THR B C 1
ATOM 2725 O O . THR B 1 132 ? 163.283 130.600 253.261 1.00 97.13 132 THR B O 1
ATOM 2729 N N . THR B 1 133 ? 161.822 128.935 252.862 1.00 102.51 133 THR B N 1
ATOM 2730 C CA . THR B 1 133 ? 162.698 127.947 253.423 1.00 102.51 133 THR B CA 1
ATOM 2731 C C . THR B 1 133 ? 163.989 127.936 252.671 1.00 102.51 133 THR B C 1
ATOM 2732 O O . THR B 1 133 ? 164.084 128.419 251.546 1.00 102.51 133 THR B O 1
ATOM 2736 N N . GLU B 1 134 ? 165.036 127.392 253.324 1.00 69.45 134 GLU B N 1
ATOM 2737 C CA . GLU B 1 134 ? 166.357 127.333 252.780 1.00 69.45 134 GLU B CA 1
ATOM 2738 C C . GLU B 1 134 ? 166.350 126.455 251.573 1.00 69.45 134 GLU B C 1
ATOM 2739 O O . GLU B 1 134 ? 167.038 126.737 250.593 1.00 69.45 134 GLU B O 1
ATOM 2745 N N . GLN B 1 135 ? 165.560 125.363 251.602 1.00 75.74 135 GLN B N 1
ATOM 2746 C CA . GLN B 1 135 ? 165.563 124.471 250.483 1.00 75.74 135 GLN B CA 1
ATOM 2747 C C . GLN B 1 135 ? 165.088 125.218 249.281 1.00 75.74 135 GLN B C 1
ATOM 2748 O O . GLN B 1 135 ? 165.620 125.041 248.187 1.00 75.74 135 GLN B O 1
ATOM 2754 N N . GLY B 1 136 ? 164.084 126.094 249.455 1.00 17.69 136 GLY B N 1
ATOM 2755 C CA . GLY B 1 136 ? 163.605 126.854 248.338 1.00 17.69 136 GLY B CA 1
ATOM 2756 C C . GLY B 1 136 ? 162.520 126.075 247.668 1.00 17.69 136 GLY B C 1
ATOM 2757 O O . GLY B 1 136 ? 161.951 125.155 248.254 1.00 17.69 136 GLY B O 1
ATOM 2758 N N . ALA B 1 137 ? 162.192 126.444 246.414 1.00 26.84 137 ALA B N 1
ATOM 2759 C CA . ALA B 1 137 ? 161.130 125.779 245.721 1.00 26.84 137 ALA B CA 1
ATOM 2760 C C . ALA B 1 137 ? 161.571 125.538 244.313 1.00 26.84 137 ALA B C 1
ATOM 2761 O O . ALA B 1 137 ? 162.496 126.183 243.823 1.00 26.84 137 ALA B O 1
ATOM 2763 N N . ALA B 1 138 ? 160.928 124.572 243.631 1.00 25.15 138 ALA B N 1
ATOM 2764 C CA . ALA B 1 138 ? 161.309 124.288 242.281 1.00 25.15 138 ALA B CA 1
ATOM 2765 C C . ALA B 1 138 ? 160.107 124.446 241.413 1.00 25.15 138 ALA B C 1
ATOM 2766 O O . ALA B 1 138 ? 158.986 124.146 241.821 1.00 25.15 138 ALA B O 1
ATOM 2768 N N . CYS B 1 139 ? 160.320 124.951 240.184 1.00 37.76 139 CYS B N 1
ATOM 2769 C CA . CYS B 1 139 ? 159.247 125.129 239.255 1.00 37.76 139 CYS B CA 1
ATOM 2770 C C . CYS B 1 139 ? 159.751 124.634 237.942 1.00 37.76 139 CYS B C 1
ATOM 2771 O O . CYS B 1 139 ? 160.954 124.671 237.682 1.00 37.76 139 CYS B O 1
ATOM 2774 N N . THR B 1 140 ? 158.845 124.126 237.087 1.00 99.82 140 THR B N 1
ATOM 2775 C CA . THR B 1 140 ? 159.276 123.694 235.793 1.00 99.82 140 THR B CA 1
ATOM 2776 C C . THR B 1 140 ? 158.253 124.135 234.798 1.00 99.82 140 THR B C 1
ATOM 2777 O O . THR B 1 140 ? 157.058 124.146 235.082 1.00 99.82 140 THR B O 1
ATOM 2781 N N . LEU B 1 141 ? 158.720 124.554 233.608 1.00 109.05 141 LEU B N 1
ATOM 2782 C CA . LEU B 1 141 ? 157.830 124.893 232.537 1.00 109.05 141 LEU B CA 1
ATOM 2783 C C . LEU B 1 141 ? 158.488 124.366 231.308 1.00 109.05 141 LEU B C 1
ATOM 2784 O O . LEU B 1 141 ? 159.712 124.405 231.191 1.00 109.05 141 LEU B O 1
ATOM 2789 N N . LYS B 1 142 ? 157.705 123.826 230.356 1.00 90.62 142 LYS B N 1
ATOM 2790 C CA . LYS B 1 142 ? 158.352 123.286 229.202 1.00 90.62 142 LYS B CA 1
ATOM 2791 C C . LYS B 1 142 ? 157.991 124.126 228.025 1.00 90.62 142 LYS B C 1
ATOM 2792 O O . LYS B 1 142 ? 156.855 124.579 227.893 1.00 90.62 142 LYS B O 1
ATOM 2798 N N . PHE B 1 143 ? 158.978 124.378 227.146 1.00 95.75 143 PHE B N 1
ATOM 2799 C CA . PHE B 1 143 ? 158.722 125.170 225.984 1.00 95.75 143 PHE B CA 1
ATOM 2800 C C . PHE B 1 143 ? 158.942 124.263 224.821 1.00 95.75 143 PHE B C 1
ATOM 2801 O O . PHE B 1 143 ? 159.783 123.368 224.880 1.00 95.75 143 PHE B O 1
ATOM 2809 N N . GLY B 1 144 ? 158.176 124.459 223.731 1.00 25.65 144 GLY B N 1
ATOM 2810 C CA . GLY B 1 144 ? 158.372 123.624 222.585 1.00 25.65 144 GLY B CA 1
ATOM 2811 C C . GLY B 1 144 ? 157.260 123.905 221.627 1.00 25.65 144 GLY B C 1
ATOM 2812 O O . GLY B 1 144 ? 156.218 124.445 222.000 1.00 25.65 144 GLY B O 1
ATOM 2813 N N . PRO B 1 145 ? 157.479 123.533 220.391 1.00 70.73 145 PRO B N 1
ATOM 2814 C CA . PRO B 1 145 ? 156.525 123.740 219.339 1.00 70.73 145 PRO B CA 1
ATOM 2815 C C . PRO B 1 145 ? 155.247 123.076 219.735 1.00 70.73 145 PRO B C 1
ATOM 2816 O O . PRO B 1 145 ? 155.291 121.949 220.225 1.00 70.73 145 PRO B O 1
ATOM 2820 N N . TRP B 1 146 ? 154.097 123.759 219.584 1.00 69.98 146 TRP B N 1
ATOM 2821 C CA . TRP B 1 146 ? 152.888 123.090 219.958 1.00 69.98 146 TRP B CA 1
ATOM 2822 C C . TRP B 1 146 ? 152.570 122.022 218.951 1.00 69.98 146 TRP B C 1
ATOM 2823 O O . TRP B 1 146 ? 152.394 120.856 219.300 1.00 69.98 146 TRP B O 1
ATOM 2834 N N . THR B 1 147 ? 152.465 122.427 217.665 1.00 131.53 147 THR B N 1
ATOM 2835 C CA . THR B 1 147 ? 152.091 121.570 216.565 1.00 131.53 147 THR B CA 1
ATOM 2836 C C . THR B 1 147 ? 153.181 120.655 216.093 1.00 131.53 147 THR B C 1
ATOM 2837 O O . THR B 1 147 ? 152.939 119.472 215.847 1.00 131.53 147 THR B O 1
ATOM 2841 N N . TYR B 1 148 ? 154.415 121.179 215.970 1.00 64.41 148 TYR B N 1
ATOM 2842 C CA . TYR B 1 148 ? 155.480 120.480 215.300 1.00 64.41 148 TYR B CA 1
ATOM 2843 C C . TYR B 1 148 ? 155.987 119.323 216.091 1.00 64.41 148 TYR B C 1
ATOM 2844 O O . TYR B 1 148 ? 156.233 119.414 217.291 1.00 64.41 148 TYR B O 1
ATOM 2853 N N . ASP B 1 149 ? 156.148 118.179 215.396 1.00 35.66 149 ASP B N 1
ATOM 2854 C CA . ASP B 1 149 ? 156.721 117.019 216.005 1.00 35.66 149 ASP B CA 1
ATOM 2855 C C . ASP B 1 149 ? 158.203 117.141 215.836 1.00 35.66 149 ASP B C 1
ATOM 2856 O O . ASP B 1 149 ? 158.698 118.078 215.209 1.00 35.66 149 ASP B O 1
ATOM 2861 N N . VAL B 1 150 ? 158.953 116.173 216.394 1.00 31.97 150 VAL B N 1
ATOM 2862 C CA . VAL B 1 150 ? 160.382 116.189 216.344 1.00 31.97 150 VAL B CA 1
ATOM 2863 C C . VAL B 1 150 ? 160.787 116.160 214.910 1.00 31.97 150 VAL B C 1
ATOM 2864 O O . VAL B 1 150 ? 161.788 116.759 214.527 1.00 31.97 150 VAL B O 1
ATOM 2868 N N . ARG B 1 151 ? 160.018 115.446 214.069 1.00 93.39 151 ARG B N 1
ATOM 2869 C CA . ARG B 1 151 ? 160.391 115.377 212.687 1.00 93.39 151 ARG B CA 1
ATOM 2870 C C . ARG B 1 151 ? 160.433 116.747 212.093 1.00 93.39 151 ARG B C 1
ATOM 2871 O O . ARG B 1 151 ? 161.419 117.113 211.460 1.00 93.39 151 ARG B O 1
ATOM 2879 N N . ASP B 1 152 ? 159.354 117.537 212.257 1.00 92.67 152 ASP B N 1
ATOM 2880 C CA . ASP B 1 152 ? 159.342 118.809 211.598 1.00 92.67 152 ASP B CA 1
ATOM 2881 C C . ASP B 1 152 ? 160.298 119.771 212.229 1.00 92.67 152 ASP B C 1
ATOM 2882 O O . ASP B 1 152 ? 161.065 120.437 211.533 1.00 92.67 152 ASP B O 1
ATOM 2887 N N . LEU B 1 153 ? 160.289 119.873 213.574 1.00 45.80 153 LEU B N 1
ATOM 2888 C CA . LEU B 1 153 ? 161.135 120.849 214.197 1.00 45.80 153 LEU B CA 1
ATOM 2889 C C . LEU B 1 153 ? 161.985 120.169 215.215 1.00 45.80 153 LEU B C 1
ATOM 2890 O O . LEU B 1 153 ? 161.502 119.371 216.017 1.00 45.80 153 LEU B O 1
ATOM 2895 N N . VAL B 1 154 ? 163.294 120.483 215.208 1.00 29.20 154 VAL B N 1
ATOM 2896 C CA . VAL B 1 154 ? 164.180 119.910 216.179 1.00 29.20 154 VAL B CA 1
ATOM 2897 C C . VAL B 1 154 ? 164.639 121.046 217.038 1.00 29.20 154 VAL B C 1
ATOM 2898 O O . VAL B 1 154 ? 164.993 122.111 216.532 1.00 29.20 154 VAL B O 1
ATOM 2902 N N . LEU B 1 155 ? 164.632 120.857 218.373 1.00 77.87 155 LEU B N 1
ATOM 2903 C CA . LEU B 1 155 ? 165.033 121.923 219.251 1.00 77.87 155 LEU B CA 1
ATOM 2904 C C . LEU B 1 155 ? 166.388 121.588 219.791 1.00 77.87 155 LEU B C 1
ATOM 2905 O O . LEU B 1 155 ? 166.677 120.433 220.093 1.00 77.87 155 LEU B O 1
ATOM 2910 N N . ASP B 1 156 ? 167.268 122.607 219.902 1.00 46.09 156 ASP B N 1
ATOM 2911 C CA . ASP B 1 156 ? 168.594 122.395 220.412 1.00 46.09 156 ASP B CA 1
ATOM 2912 C C . ASP B 1 156 ? 168.907 123.483 221.394 1.00 46.09 156 ASP B C 1
ATOM 2913 O O . ASP B 1 156 ? 168.351 124.578 221.313 1.00 46.09 156 ASP B O 1
ATOM 2918 N N . GLU B 1 157 ? 169.788 123.195 222.378 1.00 66.79 157 GLU B N 1
ATOM 2919 C CA . GLU B 1 157 ? 170.186 124.218 223.309 1.00 66.79 157 GLU B CA 1
ATOM 2920 C C . GLU B 1 157 ? 171.672 124.168 223.484 1.00 66.79 157 GLU B C 1
ATOM 2921 O O . GLU B 1 157 ? 172.279 123.098 223.472 1.00 66.79 157 GLU B O 1
ATOM 2927 N N . SER B 1 158 ? 172.300 125.357 223.577 1.00 80.78 158 SER B N 1
ATOM 2928 C CA . SER B 1 158 ? 173.715 125.465 223.799 1.00 80.78 158 SER B CA 1
ATOM 2929 C C . SER B 1 158 ? 174.062 125.172 225.235 1.00 80.78 158 SER B C 1
ATOM 2930 O O . SER B 1 158 ? 174.952 124.364 225.502 1.00 80.78 158 SER B O 1
ATOM 2933 N N . GLN B 1 159 ? 173.358 125.813 226.199 1.00 136.82 159 GLN B N 1
ATOM 2934 C CA . GLN B 1 159 ? 173.747 125.687 227.581 1.00 136.82 159 GLN B CA 1
ATOM 2935 C C . GLN B 1 159 ? 172.539 125.547 228.463 1.00 136.82 159 GLN B C 1
ATOM 2936 O O . GLN B 1 159 ? 171.412 125.496 227.977 1.00 136.82 159 GLN B O 1
ATOM 2942 N N . GLN B 1 160 ? 172.777 125.430 229.798 1.00 98.78 160 GLN B N 1
ATOM 2943 C CA . GLN B 1 160 ? 171.728 125.199 230.767 1.00 98.78 160 GLN B CA 1
ATOM 2944 C C . GLN B 1 160 ? 170.775 126.359 230.916 1.00 98.78 160 GLN B C 1
ATOM 2945 O O . GLN B 1 160 ? 169.603 126.204 230.582 1.00 98.78 160 GLN B O 1
ATOM 2951 N N . VAL B 1 161 ? 171.241 127.549 231.381 1.00 72.07 161 VAL B N 1
ATOM 2952 C CA . VAL B 1 161 ? 170.406 128.722 231.564 1.00 72.07 161 VAL B CA 1
ATOM 2953 C C . VAL B 1 161 ? 171.321 129.897 231.792 1.00 72.07 161 VAL B C 1
ATOM 2954 O O . VAL B 1 161 ? 172.357 129.751 232.436 1.00 72.07 161 VAL B O 1
ATOM 2958 N N . ASP B 1 162 ? 170.935 131.107 231.310 1.00 51.84 162 ASP B N 1
ATOM 2959 C CA . ASP B 1 162 ? 171.778 132.277 231.418 1.00 51.84 162 ASP B CA 1
ATOM 2960 C C . ASP B 1 162 ? 171.377 133.104 232.606 1.00 51.84 162 ASP B C 1
ATOM 2961 O O . ASP B 1 162 ? 170.398 133.848 232.568 1.00 51.84 162 ASP B O 1
ATOM 2966 N N . LEU B 1 163 ? 172.137 132.933 233.705 1.00 83.92 163 LEU B N 1
ATOM 2967 C CA . LEU B 1 163 ? 172.017 133.603 234.971 1.00 83.92 163 LEU B CA 1
ATOM 2968 C C . LEU B 1 163 ? 172.595 134.995 234.959 1.00 83.92 163 LEU B C 1
ATOM 2969 O O . LEU B 1 163 ? 172.151 135.859 235.712 1.00 83.92 163 LEU B O 1
ATOM 2974 N N . THR B 1 164 ? 173.602 135.256 234.103 1.00 114.16 164 THR B N 1
ATOM 2975 C CA . THR B 1 164 ? 174.383 136.465 234.181 1.00 114.16 164 THR B CA 1
ATOM 2976 C C . THR B 1 164 ? 173.531 137.695 234.131 1.00 114.16 164 THR B C 1
ATOM 2977 O O . THR B 1 164 ? 173.772 138.643 234.876 1.00 114.16 164 THR B O 1
ATOM 2981 N N . THR B 1 165 ? 172.518 137.719 233.253 1.00 47.70 165 THR B N 1
ATOM 2982 C CA . THR B 1 165 ? 171.657 138.855 233.058 1.00 47.70 165 THR B CA 1
ATOM 2983 C C . THR B 1 165 ? 170.816 139.102 234.278 1.00 47.70 165 THR B C 1
ATOM 2984 O O . THR B 1 165 ? 170.376 140.227 234.508 1.00 47.70 165 THR B O 1
ATOM 2988 N N . TYR B 1 166 ? 170.550 138.042 235.063 1.00 66.91 166 TYR B N 1
ATOM 2989 C CA . TYR B 1 166 ? 169.665 138.063 236.201 1.00 66.91 166 TYR B CA 1
ATOM 2990 C C . TYR B 1 166 ? 169.911 139.289 237.033 1.00 66.91 166 TYR B C 1
ATOM 2991 O O . TYR B 1 166 ? 171.052 139.645 237.322 1.00 66.91 166 TYR B O 1
ATOM 3000 N N . ALA B 1 167 ? 168.813 139.970 237.435 1.00 34.10 167 ALA B N 1
ATOM 3001 C CA . ALA B 1 167 ? 168.907 141.197 238.178 1.00 34.10 167 ALA B CA 1
ATOM 3002 C C . ALA B 1 167 ? 169.528 140.928 239.510 1.00 34.10 167 ALA B C 1
ATOM 3003 O O . ALA B 1 167 ? 169.180 139.971 240.201 1.00 34.10 167 ALA B O 1
ATOM 3005 N N . GLY B 1 168 ? 170.470 141.810 239.908 1.00 25.39 168 GLY B N 1
ATOM 3006 C CA . GLY B 1 168 ? 171.208 141.646 241.123 1.00 25.39 168 GLY B CA 1
ATOM 3007 C C . GLY B 1 168 ? 170.303 141.725 242.308 1.00 25.39 168 GLY B C 1
ATOM 3008 O O . GLY B 1 168 ? 170.378 140.883 243.202 1.00 25.39 168 GLY B O 1
ATOM 3009 N N . GLY B 1 169 ? 169.400 142.726 242.351 1.00 36.15 169 GLY B N 1
ATOM 3010 C CA . GLY B 1 169 ? 168.584 142.816 243.522 1.00 36.15 169 GLY B CA 1
ATOM 3011 C C . GLY B 1 169 ? 167.206 142.399 243.153 1.00 36.15 169 GLY B C 1
ATOM 3012 O O . GLY B 1 169 ? 166.269 143.195 243.175 1.00 36.15 169 GLY B O 1
ATOM 3013 N N . GLU B 1 170 ? 167.052 141.108 242.819 1.00 103.72 170 GLU B N 1
ATOM 3014 C CA . GLU B 1 170 ? 165.757 140.598 242.500 1.00 103.72 170 GLU B CA 1
ATOM 3015 C C . GLU B 1 170 ? 165.153 140.144 243.781 1.00 103.72 170 GLU B C 1
ATOM 3016 O O . GLU B 1 170 ? 165.854 139.891 244.760 1.00 103.72 170 GLU B O 1
ATOM 3022 N N . ARG B 1 171 ? 163.816 140.038 243.808 1.00 129.18 171 ARG B N 1
ATOM 3023 C CA . ARG B 1 171 ? 163.148 139.612 244.999 1.00 129.18 171 ARG B CA 1
ATOM 3024 C C . ARG B 1 171 ? 163.590 138.219 245.304 1.00 129.18 171 ARG B C 1
ATOM 3025 O O . ARG B 1 171 ? 163.780 137.868 246.467 1.00 129.18 171 ARG B O 1
ATOM 3033 N N . PHE B 1 172 ? 163.778 137.379 244.269 1.00 52.07 172 PHE B N 1
ATOM 3034 C CA . PHE B 1 172 ? 164.114 136.023 244.574 1.00 52.07 172 PHE B CA 1
ATOM 3035 C C . PHE B 1 172 ? 165.481 135.708 244.045 1.00 52.07 172 PHE B C 1
ATOM 3036 O O . PHE B 1 172 ? 165.874 136.170 242.973 1.00 52.07 172 PHE B O 1
ATOM 3044 N N . GLN B 1 173 ? 166.246 134.913 244.820 1.00 51.04 173 GLN B N 1
ATOM 3045 C CA . GLN B 1 173 ? 167.559 134.454 244.464 1.00 51.04 173 GLN B CA 1
ATOM 3046 C C . GLN B 1 173 ? 167.393 133.239 243.607 1.00 51.04 173 GLN B C 1
ATOM 3047 O O . GLN B 1 173 ? 166.399 132.522 243.721 1.00 51.04 173 GLN B O 1
ATOM 3053 N N . LEU B 1 174 ? 168.377 132.975 242.724 1.00 93.53 174 LEU B N 1
ATOM 3054 C CA . LEU B 1 174 ? 168.291 131.852 241.835 1.00 93.53 174 LEU B CA 1
ATOM 3055 C C . LEU B 1 174 ? 169.193 130.776 242.353 1.00 93.53 174 LEU B C 1
ATOM 3056 O O . LEU B 1 174 ? 170.414 130.936 242.346 1.00 93.53 174 LEU B O 1
ATOM 3061 N N . ILE B 1 175 ? 168.641 129.658 242.861 1.00 140.89 175 ILE B N 1
ATOM 3062 C CA . ILE B 1 175 ? 169.558 128.623 243.230 1.00 140.89 175 ILE B CA 1
ATOM 3063 C C . ILE B 1 175 ? 170.109 127.940 242.007 1.00 140.89 175 ILE B C 1
ATOM 3064 O O . ILE B 1 175 ? 171.317 127.719 241.935 1.00 140.89 175 ILE B O 1
ATOM 3069 N N . GLU B 1 176 ? 169.271 127.591 241.003 1.00 111.63 176 GLU B N 1
ATOM 3070 C CA . GLU B 1 176 ? 169.855 127.066 239.794 1.00 111.63 176 GLU B CA 1
ATOM 3071 C C . GLU B 1 176 ? 168.838 127.097 238.693 1.00 111.63 176 GLU B C 1
ATOM 3072 O O . GLU B 1 176 ? 167.658 126.824 238.906 1.00 111.63 176 GLU B O 1
ATOM 3078 N N . ALA B 1 177 ? 169.285 127.447 237.467 1.00 32.80 177 ALA B N 1
ATOM 3079 C CA . ALA B 1 177 ? 168.388 127.483 236.348 1.00 32.80 177 ALA B CA 1
ATOM 3080 C C . ALA B 1 177 ? 168.877 126.469 235.370 1.00 32.80 177 ALA B C 1
ATOM 3081 O O . ALA B 1 177 ? 170.058 126.443 235.028 1.00 32.80 177 ALA B O 1
ATOM 3083 N N . LYS B 1 178 ? 167.972 125.602 234.881 1.00 98.36 178 LYS B N 1
ATOM 3084 C CA . LYS B 1 178 ? 168.419 124.600 233.965 1.00 98.36 178 LYS B CA 1
ATOM 3085 C C . LYS B 1 178 ? 167.472 124.536 232.814 1.00 98.36 178 LYS B C 1
ATOM 3086 O O . LYS B 1 178 ? 166.284 124.830 232.947 1.00 98.36 178 LYS B O 1
ATOM 3092 N N . GLN B 1 179 ? 168.006 124.185 231.629 1.00 84.55 179 GLN B N 1
ATOM 3093 C CA . GLN B 1 179 ? 167.192 123.995 230.466 1.00 84.55 179 GLN B CA 1
ATOM 3094 C C . GLN B 1 179 ? 167.591 122.671 229.910 1.00 84.55 179 GLN B C 1
ATOM 3095 O O . GLN B 1 179 ? 168.599 122.566 229.215 1.00 84.55 179 GLN B O 1
ATOM 3101 N N . LYS B 1 180 ? 166.807 121.618 230.190 1.00 30.99 180 LYS B N 1
ATOM 3102 C CA . LYS B 1 180 ? 167.202 120.348 229.665 1.00 30.99 180 LYS B CA 1
ATOM 3103 C C . LYS B 1 180 ? 166.284 120.033 228.538 1.00 30.99 180 LYS B C 1
ATOM 3104 O O . LYS B 1 180 ? 165.077 120.260 228.620 1.00 30.99 180 LYS B O 1
ATOM 3110 N N . VAL B 1 181 ? 166.851 119.533 227.426 1.00 53.46 181 VAL B N 1
ATOM 3111 C CA . VAL B 1 181 ? 166.025 119.171 226.316 1.00 53.46 181 VAL B CA 1
ATOM 3112 C C . VAL B 1 181 ? 165.527 117.793 226.543 1.00 53.46 181 VAL B C 1
ATOM 3113 O O . VAL B 1 181 ? 166.245 116.920 227.030 1.00 53.46 181 VAL B O 1
ATOM 3117 N N . ASN B 1 182 ? 164.249 117.574 226.207 1.00 68.72 182 ASN B N 1
ATOM 3118 C CA . ASN B 1 182 ? 163.710 116.264 226.342 1.00 68.72 182 ASN B CA 1
ATOM 3119 C C . ASN B 1 182 ? 162.752 116.046 225.223 1.00 68.72 182 ASN B C 1
ATOM 3120 O O . ASN B 1 182 ? 162.216 116.994 224.649 1.00 68.72 182 ASN B O 1
ATOM 3125 N N . LYS B 1 183 ? 162.557 114.763 224.863 1.00 67.86 183 LYS B N 1
ATOM 3126 C CA . LYS B 1 183 ? 161.635 114.380 223.839 1.00 67.86 183 LYS B CA 1
ATOM 3127 C C . LYS B 1 183 ? 160.571 113.623 224.560 1.00 67.86 183 LYS B C 1
ATOM 3128 O O . LYS B 1 183 ? 160.864 112.840 225.462 1.00 67.86 183 LYS B O 1
ATOM 3134 N N . LYS B 1 184 ? 159.299 113.842 224.190 1.00 102.24 184 LYS B N 1
ATOM 3135 C CA . LYS B 1 184 ? 158.248 113.220 224.936 1.00 102.24 184 LYS B CA 1
ATOM 3136 C C . LYS B 1 184 ? 157.182 112.843 223.964 1.00 102.24 184 LYS B C 1
ATOM 3137 O O . LYS B 1 184 ? 157.177 113.310 222.824 1.00 102.24 184 LYS B O 1
ATOM 3143 N N . THR B 1 185 ? 156.255 111.966 224.387 1.00 96.41 185 THR B N 1
ATOM 3144 C CA . THR B 1 185 ? 155.213 111.552 223.498 1.00 96.41 185 THR B CA 1
ATOM 3145 C C . THR B 1 185 ? 153.906 111.915 224.121 1.00 96.41 185 THR B C 1
ATOM 3146 O O . THR B 1 185 ? 153.804 112.075 225.336 1.00 96.41 185 THR B O 1
ATOM 3150 N N . TYR B 1 186 ? 152.869 112.070 223.278 1.00 49.87 186 TYR B N 1
ATOM 3151 C CA . TYR B 1 186 ? 151.566 112.421 223.755 1.00 49.87 186 TYR B CA 1
ATOM 3152 C C . TYR B 1 186 ? 150.635 111.378 223.224 1.00 49.87 186 TYR B C 1
ATOM 3153 O O . TYR B 1 186 ? 150.920 110.721 222.226 1.00 49.87 186 TYR B O 1
ATOM 3162 N N . PRO B 1 187 ? 149.542 111.183 223.901 1.00 54.80 187 PRO B N 1
ATOM 3163 C CA . PRO B 1 187 ? 148.604 110.194 223.456 1.00 54.80 187 PRO B CA 1
ATOM 3164 C C . PRO B 1 187 ? 147.978 110.570 222.154 1.00 54.80 187 PRO B C 1
ATOM 3165 O O . PRO B 1 187 ? 147.443 109.694 221.479 1.00 54.80 187 PRO B O 1
ATOM 3169 N N . CYS B 1 188 ? 148.012 111.864 221.789 1.00 47.02 188 CYS B N 1
ATOM 3170 C CA . CYS B 1 188 ? 147.401 112.293 220.567 1.00 47.02 188 CYS B CA 1
ATOM 3171 C C . CYS B 1 188 ? 148.126 111.693 219.420 1.00 47.02 188 CYS B C 1
ATOM 3172 O O . CYS B 1 188 ? 147.516 111.287 218.430 1.00 47.02 188 CYS B O 1
ATOM 3175 N N . CYS B 1 189 ? 149.461 111.594 219.531 1.00 67.51 189 CYS B N 1
ATOM 3176 C CA . CYS B 1 189 ? 150.168 111.344 218.321 1.00 67.51 189 CYS B CA 1
ATOM 3177 C C . CYS B 1 189 ? 151.321 110.424 218.591 1.00 67.51 189 CYS B C 1
ATOM 3178 O O . CYS B 1 189 ? 151.927 110.431 219.658 1.00 67.51 189 CYS B O 1
ATOM 3181 N N . PRO B 1 190 ? 151.584 109.592 217.617 1.00 69.47 190 PRO B N 1
ATOM 3182 C CA . PRO B 1 190 ? 152.679 108.659 217.676 1.00 69.47 190 PRO B CA 1
ATOM 3183 C C . PRO B 1 190 ? 154.024 109.304 217.510 1.00 69.47 190 PRO B C 1
ATOM 3184 O O . PRO B 1 190 ? 155.025 108.649 217.794 1.00 69.47 190 PRO B O 1
ATOM 3188 N N . GLN B 1 191 ? 154.081 110.564 217.037 1.00 74.58 191 GLN B N 1
ATOM 3189 C CA . GLN B 1 191 ? 155.341 111.209 216.780 1.00 74.58 191 GLN B CA 1
ATOM 3190 C C . GLN B 1 191 ? 155.925 111.700 218.068 1.00 74.58 191 GLN B C 1
ATOM 3191 O O . GLN B 1 191 ? 155.200 112.020 219.010 1.00 74.58 191 GLN B O 1
ATOM 3197 N N . SER B 1 192 ? 157.271 111.758 218.137 1.00 27.07 192 SER B N 1
ATOM 3198 C CA . SER B 1 192 ? 157.918 112.280 219.304 1.00 27.07 192 SER B CA 1
ATOM 3199 C C . SER B 1 192 ? 157.910 113.771 219.188 1.00 27.07 192 SER B C 1
ATOM 3200 O O . SER B 1 192 ? 157.981 114.321 218.089 1.00 27.07 192 SER B O 1
ATOM 3203 N N . PHE B 1 193 ? 157.814 114.467 220.336 1.00 40.29 193 PHE B N 1
ATOM 3204 C CA . PHE B 1 193 ? 157.836 115.901 220.320 1.00 40.29 193 PHE B CA 1
ATOM 3205 C C . PHE B 1 193 ? 158.949 116.320 221.222 1.00 40.29 193 PHE B C 1
ATOM 3206 O O . PHE B 1 193 ? 159.189 115.687 222.248 1.00 40.29 193 PHE B O 1
ATOM 3214 N N . GLU B 1 194 ? 159.670 117.401 220.863 1.00 53.15 194 GLU B N 1
ATOM 3215 C CA . GLU B 1 194 ? 160.753 117.812 221.707 1.00 53.15 194 GLU B CA 1
ATOM 3216 C C . GLU B 1 194 ? 160.427 119.132 222.326 1.00 53.15 194 GLU B C 1
ATOM 3217 O O . GLU B 1 194 ? 159.882 120.027 221.682 1.00 53.15 194 GLU B O 1
ATOM 3223 N N . ASP B 1 195 ? 160.742 119.265 223.631 1.00 97.16 195 ASP B N 1
ATOM 3224 C CA . ASP B 1 195 ? 160.510 120.489 224.335 1.00 97.16 195 ASP B CA 1
ATOM 3225 C C . ASP B 1 195 ? 161.697 120.740 225.209 1.00 97.16 195 ASP B C 1
ATOM 3226 O O . ASP B 1 195 ? 162.473 119.830 225.495 1.00 97.16 195 ASP B O 1
ATOM 3231 N N . ILE B 1 196 ? 161.881 122.005 225.642 1.00 154.26 196 ILE B N 1
ATOM 3232 C CA . ILE B 1 196 ? 162.956 122.273 226.546 1.00 154.26 196 ILE B CA 1
ATOM 3233 C C . ILE B 1 196 ? 162.295 122.517 227.861 1.00 154.26 196 ILE B C 1
ATOM 3234 O O . ILE B 1 196 ? 161.345 123.288 227.970 1.00 154.26 196 ILE B O 1
ATOM 3239 N N . GLU B 1 197 ? 162.738 121.802 228.906 1.00 83.75 197 GLU B N 1
ATOM 3240 C CA . GLU B 1 197 ? 162.107 121.990 230.175 1.00 83.75 197 GLU B CA 1
ATOM 3241 C C . GLU B 1 197 ? 162.955 122.939 230.937 1.00 83.75 197 GLU B C 1
ATOM 3242 O O . GLU B 1 197 ? 164.136 122.688 231.175 1.00 83.75 197 GLU B O 1
ATOM 3248 N N . LEU B 1 198 ? 162.365 124.074 231.340 1.00 107.93 198 LEU B N 1
ATOM 3249 C CA . LEU B 1 198 ? 163.129 125.033 232.068 1.00 107.93 198 LEU B CA 1
ATOM 3250 C C . LEU B 1 198 ? 162.781 124.811 233.499 1.00 107.93 198 LEU B C 1
ATOM 3251 O O . LEU B 1 198 ? 161.637 125.001 233.909 1.00 107.93 198 LEU B O 1
ATOM 3256 N N . ARG B 1 199 ? 163.766 124.363 234.297 1.00 162.05 199 ARG B N 1
ATOM 3257 C CA . ARG B 1 199 ? 163.473 124.129 235.677 1.00 162.05 199 ARG B CA 1
ATOM 3258 C C . ARG B 1 199 ? 164.238 125.140 236.458 1.00 162.05 199 ARG B C 1
ATOM 3259 O O . ARG B 1 199 ? 165.467 125.172 236.425 1.00 162.05 199 ARG B O 1
ATOM 3267 N N . VAL B 1 200 ? 163.512 126.009 237.180 1.00 99.63 200 VAL B N 1
ATOM 3268 C CA . VAL B 1 200 ? 164.209 126.990 237.948 1.00 99.63 200 VAL B CA 1
ATOM 3269 C C . VAL B 1 200 ? 163.971 126.721 239.383 1.00 99.63 200 VAL B C 1
ATOM 3270 O O . VAL B 1 200 ? 162.854 126.442 239.819 1.00 99.63 200 VAL B O 1
ATOM 3274 N N . THR B 1 201 ? 165.057 126.774 240.162 1.00 138.81 201 THR B N 1
ATOM 3275 C CA . THR B 1 201 ? 164.889 126.585 241.560 1.00 138.81 201 THR B CA 1
ATOM 3276 C C . THR B 1 201 ? 165.352 127.851 242.197 1.00 138.81 201 THR B C 1
ATOM 3277 O O . THR B 1 201 ? 166.483 128.297 241.987 1.00 138.81 201 THR B O 1
ATOM 3281 N N . PHE B 1 202 ? 164.453 128.497 242.964 1.00 55.39 202 PHE B N 1
ATOM 3282 C CA . PHE B 1 202 ? 164.782 129.771 243.529 1.00 55.39 202 PHE B CA 1
ATOM 3283 C C . PHE B 1 202 ? 164.159 129.897 244.879 1.00 55.39 202 PHE B C 1
ATOM 3284 O O . PHE B 1 202 ? 163.295 129.112 245.262 1.00 55.39 202 PHE B O 1
ATOM 3292 N N . LYS B 1 203 ? 164.630 130.905 245.642 1.00 96.69 203 LYS B N 1
ATOM 3293 C CA . LYS B 1 203 ? 164.132 131.161 246.963 1.00 96.69 203 LYS B CA 1
ATOM 3294 C C . LYS B 1 203 ? 164.263 132.632 247.198 1.00 96.69 203 LYS B C 1
ATOM 3295 O O . LYS B 1 203 ? 164.933 133.332 246.443 1.00 96.69 203 LYS B O 1
ATOM 3301 N N . LYS B 1 204 ? 163.586 133.145 248.246 1.00 144.15 204 LYS B N 1
ATOM 3302 C CA . LYS B 1 204 ? 163.721 134.523 248.624 1.00 144.15 204 LYS B CA 1
ATOM 3303 C C . LYS B 1 204 ? 165.090 134.693 249.184 1.00 144.15 204 LYS B C 1
ATOM 3304 O O . LYS B 1 204 ? 165.601 133.821 249.885 1.00 144.15 204 LYS B O 1
ATOM 3310 N N . ILE B 1 205 ? 165.720 135.843 248.885 1.00 71.53 205 ILE B N 1
ATOM 3311 C CA . ILE B 1 205 ? 167.054 136.092 249.348 1.00 71.53 205 ILE B CA 1
ATOM 3312 C C . ILE B 1 205 ? 167.125 135.883 250.860 1.00 71.53 205 ILE B C 1
ATOM 3313 O O . ILE B 1 205 ? 166.312 136.481 251.613 1.00 71.53 205 ILE B O 1
ATOM 3319 N N . THR C 1 1 ? 161.889 122.877 203.971 1.00 14.91 1 THR C N 1
ATOM 3320 C CA . THR C 1 1 ? 162.841 121.747 204.045 1.00 14.91 1 THR C CA 1
ATOM 3321 C C . THR C 1 1 ? 162.609 120.784 202.931 1.00 14.91 1 THR C C 1
ATOM 3322 O O . THR C 1 1 ? 163.224 120.887 201.870 1.00 14.91 1 THR C O 1
ATOM 3326 N N . LYS C 1 2 ? 161.700 119.817 203.148 1.00 83.80 2 LYS C N 1
ATOM 3327 C CA . LYS C 1 2 ? 161.470 118.843 202.128 1.00 83.80 2 LYS C CA 1
ATOM 3328 C C . LYS C 1 2 ? 160.571 119.452 201.105 1.00 83.80 2 LYS C C 1
ATOM 3329 O O . LYS C 1 2 ? 159.557 120.060 201.432 1.00 83.80 2 LYS C O 1
ATOM 3335 N N . LYS C 1 3 ? 160.957 119.303 199.825 1.00 133.34 3 LYS C N 1
ATOM 3336 C CA . LYS C 1 3 ? 160.193 119.821 198.733 1.00 133.34 3 LYS C CA 1
ATOM 3337 C C . LYS C 1 3 ? 158.891 119.090 198.672 1.00 133.34 3 LYS C C 1
ATOM 3338 O O . LYS C 1 3 ? 157.847 119.684 198.412 1.00 133.34 3 LYS C O 1
ATOM 3344 N N . SER C 1 4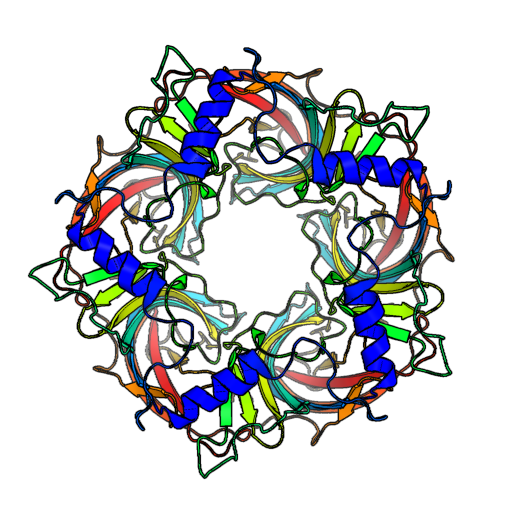 ? 158.923 117.772 198.937 1.00 26.50 4 SER C N 1
ATOM 3345 C CA . SER C 1 4 ? 157.740 116.968 198.841 1.00 26.50 4 SER C CA 1
ATOM 3346 C C . SER C 1 4 ? 156.714 117.486 199.800 1.00 26.50 4 SER C C 1
ATOM 3347 O O . SER C 1 4 ? 155.540 117.602 199.455 1.00 26.50 4 SER C O 1
ATOM 3350 N N . ARG C 1 5 ? 157.135 117.812 201.036 1.00 119.54 5 ARG C N 1
ATOM 3351 C CA . ARG C 1 5 ? 156.237 118.311 202.038 1.00 119.54 5 ARG C CA 1
ATOM 3352 C C . ARG C 1 5 ? 155.705 119.634 201.598 1.00 119.54 5 ARG C C 1
ATOM 3353 O O . ARG C 1 5 ? 154.530 119.941 201.790 1.00 119.54 5 ARG C O 1
ATOM 3361 N N . GLU C 1 6 ? 156.576 120.450 200.982 1.00 31.84 6 GLU C N 1
ATOM 3362 C CA . GLU C 1 6 ? 156.233 121.791 200.622 1.00 31.84 6 GLU C CA 1
ATOM 3363 C C . GLU C 1 6 ? 155.085 121.795 199.666 1.00 31.84 6 GLU C C 1
ATOM 3364 O O . GLU C 1 6 ? 154.170 122.606 199.802 1.00 31.84 6 GLU C O 1
ATOM 3370 N N . GLU C 1 7 ? 155.080 120.880 198.683 1.00 37.51 7 GLU C N 1
ATOM 3371 C CA . GLU C 1 7 ? 154.016 120.885 197.718 1.00 37.51 7 GLU C CA 1
ATOM 3372 C C . GLU C 1 7 ? 152.734 120.563 198.413 1.00 37.51 7 GLU C C 1
ATOM 3373 O O . GLU C 1 7 ? 151.679 121.088 198.059 1.00 37.51 7 GLU C O 1
ATOM 3379 N N . ILE C 1 8 ? 152.796 119.694 199.439 1.00 107.63 8 ILE C N 1
ATOM 3380 C CA . ILE C 1 8 ? 151.611 119.229 200.097 1.00 107.63 8 ILE C CA 1
ATOM 3381 C C . ILE C 1 8 ? 150.875 120.397 200.675 1.00 107.63 8 ILE C C 1
ATOM 3382 O O . ILE C 1 8 ? 149.682 120.572 200.439 1.00 107.63 8 ILE C O 1
ATOM 3387 N N . VAL C 1 9 ? 151.595 121.247 201.430 1.00 55.59 9 VAL C N 1
ATOM 3388 C CA . VAL C 1 9 ? 150.999 122.344 202.140 1.00 55.59 9 VAL C CA 1
ATOM 3389 C C . VAL C 1 9 ? 150.338 123.252 201.154 1.00 55.59 9 VAL C C 1
ATOM 3390 O O . VAL C 1 9 ? 149.175 123.619 201.300 1.00 55.59 9 VAL C O 1
ATOM 3394 N N . LYS C 1 10 ? 151.092 123.608 200.103 1.00 90.87 10 LYS C N 1
ATOM 3395 C CA . LYS C 1 10 ? 150.673 124.574 199.131 1.00 90.87 10 LYS C CA 1
ATOM 3396 C C . LYS C 1 10 ? 149.440 124.092 198.448 1.00 90.87 10 LYS C C 1
ATOM 3397 O O . LYS C 1 10 ? 148.494 124.850 198.251 1.00 90.87 10 LYS C O 1
ATOM 3403 N N . GLU C 1 11 ? 149.423 122.805 198.067 1.00 101.00 11 GLU C N 1
ATOM 3404 C CA . GLU C 1 11 ? 148.304 122.295 197.339 1.00 101.00 11 GLU C CA 1
ATOM 3405 C C . GLU C 1 11 ? 147.087 122.391 198.214 1.00 101.00 11 GLU C C 1
ATOM 3406 O O . GLU C 1 11 ? 146.069 122.954 197.828 1.00 101.00 11 GLU C O 1
ATOM 3412 N N . ILE C 1 12 ? 147.157 121.901 199.457 1.00 49.33 12 ILE C N 1
ATOM 3413 C CA . ILE C 1 12 ? 145.962 121.928 200.247 1.00 49.33 12 ILE C CA 1
ATOM 3414 C C . ILE C 1 12 ? 145.558 123.340 200.546 1.00 49.33 12 ILE C C 1
ATOM 3415 O O . ILE C 1 12 ? 144.388 123.697 200.426 1.00 49.33 12 ILE C O 1
ATOM 3420 N N . LEU C 1 13 ? 146.514 124.185 200.970 1.00 60.27 13 LEU C N 1
ATOM 3421 C CA . LEU C 1 13 ? 146.202 125.530 201.359 1.00 60.27 13 LEU C CA 1
ATOM 3422 C C . LEU C 1 13 ? 145.774 126.378 200.198 1.00 60.27 13 LEU C C 1
ATOM 3423 O O . LEU C 1 13 ? 144.741 127.045 200.255 1.00 60.27 13 LEU C O 1
ATOM 3428 N N . GLY C 1 14 ? 146.582 126.408 199.121 1.00 56.14 14 GLY C N 1
ATOM 3429 C CA . GLY C 1 14 ? 146.260 127.294 198.038 1.00 56.14 14 GLY C CA 1
ATOM 3430 C C . GLY C 1 14 ? 145.054 126.873 197.249 1.00 56.14 14 GLY C C 1
ATOM 3431 O O . GLY C 1 14 ? 144.102 127.641 197.121 1.00 56.14 14 GLY C O 1
ATOM 3432 N N . ARG C 1 15 ? 145.098 125.662 196.647 1.00 268.64 15 ARG C N 1
ATOM 3433 C CA . ARG C 1 15 ? 144.035 125.174 195.801 1.00 268.64 15 ARG C CA 1
ATOM 3434 C C . ARG C 1 15 ? 142.866 124.530 196.509 1.00 268.64 15 ARG C C 1
ATOM 3435 O O . ARG C 1 15 ? 141.720 124.745 196.121 1.00 268.64 15 ARG C O 1
ATOM 3443 N N . ALA C 1 16 ? 143.103 123.748 197.587 1.00 107.11 16 ALA C N 1
ATOM 3444 C CA . ALA C 1 16 ? 142.080 122.870 198.102 1.00 107.11 16 ALA C CA 1
ATOM 3445 C C . ALA C 1 16 ? 140.749 123.498 198.560 1.00 107.11 16 ALA C C 1
ATOM 3446 O O . ALA C 1 16 ? 139.730 123.023 198.068 1.00 107.11 16 ALA C O 1
ATOM 3448 N N . ASN C 1 17 ? 140.632 124.533 199.452 1.00 94.93 17 ASN C N 1
ATOM 3449 C CA . ASN C 1 17 ? 139.271 124.942 199.799 1.00 94.93 17 ASN C CA 1
ATOM 3450 C C . ASN C 1 17 ? 139.210 126.129 200.740 1.00 94.93 17 ASN C C 1
ATOM 3451 O O . ASN C 1 17 ? 140.090 126.367 201.567 1.00 94.93 17 ASN C O 1
ATOM 3456 N N . PRO C 1 18 ? 138.153 126.899 200.563 1.00 85.48 18 PRO C N 1
ATOM 3457 C CA . PRO C 1 18 ? 137.826 128.042 201.403 1.00 85.48 18 PRO C CA 1
ATOM 3458 C C . PRO C 1 18 ? 136.916 127.621 202.522 1.00 85.48 18 PRO C C 1
ATOM 3459 O O . PRO C 1 18 ? 136.463 126.478 202.517 1.00 85.48 18 PRO C O 1
ATOM 3463 N N . ASN C 1 19 ? 136.608 128.528 203.480 1.00 83.11 19 ASN C N 1
ATOM 3464 C CA . ASN C 1 19 ? 135.715 128.154 204.537 1.00 83.11 19 ASN C CA 1
ATOM 3465 C C . ASN C 1 19 ? 134.419 127.786 203.896 1.00 83.11 19 ASN C C 1
ATOM 3466 O O . ASN C 1 19 ? 133.721 128.626 203.329 1.00 83.11 19 ASN C O 1
ATOM 3471 N N . ASN C 1 20 ? 134.092 126.486 203.971 1.00 79.95 20 ASN C N 1
ATOM 3472 C CA . ASN C 1 20 ? 132.893 125.944 203.409 1.00 79.95 20 ASN C CA 1
ATOM 3473 C C . ASN C 1 20 ? 132.912 124.519 203.849 1.00 79.95 20 ASN C C 1
ATOM 3474 O O . ASN C 1 20 ? 133.985 123.949 204.043 1.00 79.95 20 ASN C O 1
ATOM 3479 N N . ILE C 1 21 ? 131.739 123.884 204.010 1.00 109.78 21 ILE C N 1
ATOM 3480 C CA . ILE C 1 21 ? 131.782 122.506 204.396 1.00 109.78 21 ILE C CA 1
ATOM 3481 C C . ILE C 1 21 ? 131.837 121.750 203.110 1.00 109.78 21 ILE C C 1
ATOM 3482 O O . ILE C 1 21 ? 130.894 121.737 202.321 1.00 109.78 21 ILE C O 1
ATOM 3487 N N . PRO C 1 22 ? 132.967 121.140 202.896 1.00 80.74 22 PRO C N 1
ATOM 3488 C CA . PRO C 1 22 ? 133.302 120.433 201.688 1.00 80.74 22 PRO C CA 1
ATOM 3489 C C . PRO C 1 22 ? 132.416 119.257 201.419 1.00 80.74 22 PRO C C 1
ATOM 3490 O O . PRO C 1 22 ? 132.442 118.758 200.296 1.00 80.74 22 PRO C O 1
ATOM 3494 N N . ILE C 1 23 ? 131.642 118.786 202.413 1.00 157.03 23 ILE C N 1
ATOM 3495 C CA . ILE C 1 23 ? 130.908 117.563 202.238 1.00 157.03 23 ILE C CA 1
ATOM 3496 C C . ILE C 1 23 ? 129.509 117.837 201.751 1.00 157.03 23 ILE C C 1
ATOM 3497 O O . ILE C 1 23 ? 128.655 118.336 202.482 1.00 157.03 23 ILE C O 1
ATOM 3502 N N . VAL C 1 24 ? 129.278 117.536 200.452 1.00 47.78 24 VAL C N 1
ATOM 3503 C CA . VAL C 1 24 ? 128.029 117.698 199.751 1.00 47.78 24 VAL C CA 1
ATOM 3504 C C . VAL C 1 24 ? 126.992 116.677 200.143 1.00 47.78 24 VAL C C 1
ATOM 3505 O O . VAL C 1 24 ? 125.811 117.003 200.243 1.00 47.78 24 VAL C O 1
ATOM 3509 N N . ASP C 1 25 ? 127.393 115.409 200.369 1.00 57.28 25 ASP C N 1
ATOM 3510 C CA . ASP C 1 25 ? 126.419 114.371 200.595 1.00 57.28 25 ASP C CA 1
ATOM 3511 C C . ASP C 1 25 ? 125.806 114.602 201.939 1.00 57.28 25 ASP C C 1
ATOM 3512 O O . ASP C 1 25 ? 126.279 115.437 202.703 1.00 57.28 25 ASP C O 1
ATOM 3517 N N . GLU C 1 26 ? 124.703 113.892 202.271 1.00 120.10 26 GLU C N 1
ATOM 3518 C CA . GLU C 1 26 ? 124.141 114.201 203.551 1.00 120.10 26 GLU C CA 1
ATOM 3519 C C . GLU C 1 26 ? 124.952 113.545 204.623 1.00 120.10 26 GLU C C 1
ATOM 3520 O O . GLU C 1 26 ? 124.773 112.373 204.952 1.00 120.10 26 GLU C O 1
ATOM 3526 N N . GLN C 1 27 ? 125.890 114.318 205.199 1.00 83.43 27 GLN C N 1
ATOM 3527 C CA . GLN C 1 27 ? 126.683 113.853 206.295 1.00 83.43 27 GLN C CA 1
ATOM 3528 C C . GLN C 1 27 ? 126.905 115.015 207.192 1.00 83.43 27 GLN C C 1
ATOM 3529 O O . GLN C 1 27 ? 127.290 116.099 206.755 1.00 83.43 27 GLN C O 1
ATOM 3535 N N . PRO C 1 28 ? 126.608 114.793 208.440 1.00 69.39 28 PRO C N 1
ATOM 3536 C CA . PRO C 1 28 ? 126.886 115.797 209.423 1.00 69.39 28 PRO C CA 1
ATOM 3537 C C . PRO C 1 28 ? 128.330 115.644 209.752 1.00 69.39 28 PRO C C 1
ATOM 3538 O O . PRO C 1 28 ? 128.900 114.605 209.419 1.00 69.39 28 PRO C O 1
ATOM 3542 N N . VAL C 1 29 ? 128.957 116.651 210.383 1.00 45.45 29 VAL C N 1
ATOM 3543 C CA . VAL C 1 29 ? 130.326 116.452 210.731 1.00 45.45 29 VAL C CA 1
ATOM 3544 C C . VAL C 1 29 ? 130.356 116.147 212.192 1.00 45.45 29 VAL C C 1
ATOM 3545 O O . VAL C 1 29 ? 129.748 116.849 213.001 1.00 45.45 29 VAL C O 1
ATOM 3549 N N . LYS C 1 30 ? 131.058 115.056 212.558 1.00 84.11 30 LYS C N 1
ATOM 3550 C CA . LYS C 1 30 ? 131.143 114.676 213.934 1.00 84.11 30 LYS C CA 1
ATOM 3551 C C . LYS C 1 30 ? 132.458 115.175 214.425 1.00 84.11 30 LYS C C 1
ATOM 3552 O O . LYS C 1 30 ? 133.457 115.120 213.706 1.00 84.11 30 LYS C O 1
ATOM 3558 N N . VAL C 1 31 ? 132.492 115.705 215.660 1.00 35.45 31 VAL C N 1
ATOM 3559 C CA . VAL C 1 31 ? 133.746 116.138 216.189 1.00 35.45 31 VAL C CA 1
ATOM 3560 C C . VAL C 1 31 ? 133.909 115.437 217.494 1.00 35.45 31 VAL C C 1
ATOM 3561 O O . VAL C 1 31 ? 133.050 115.536 218.369 1.00 35.45 31 VAL C O 1
ATOM 3565 N N . SER C 1 32 ? 135.014 114.687 217.660 1.00 72.92 32 SER C N 1
ATOM 3566 C CA . SER C 1 32 ? 135.207 114.019 218.912 1.00 72.92 32 SER C CA 1
ATOM 3567 C C . SER C 1 32 ? 135.773 115.022 219.859 1.00 72.92 32 SER C C 1
ATOM 3568 O O . SER C 1 32 ? 136.589 115.855 219.470 1.00 72.92 32 SER C O 1
ATOM 3571 N N . PHE C 1 33 ? 135.352 114.969 221.139 1.00 117.32 33 PHE C N 1
ATOM 3572 C CA . PHE C 1 33 ? 135.872 115.939 222.051 1.00 117.32 33 PHE C CA 1
ATOM 3573 C C . PHE C 1 33 ? 136.356 115.186 223.248 1.00 117.32 33 PHE C C 1
ATOM 3574 O O . PHE C 1 33 ? 135.714 114.242 223.705 1.00 117.32 33 PHE C O 1
ATOM 3582 N N . LYS C 1 34 ? 137.529 115.587 223.782 1.00 133.66 34 LYS C N 1
ATOM 3583 C CA . LYS C 1 34 ? 138.082 114.937 224.935 1.00 133.66 34 LYS C CA 1
ATOM 3584 C C . LYS C 1 34 ? 138.660 116.029 225.775 1.00 133.66 34 LYS C C 1
ATOM 3585 O O . LYS C 1 34 ? 139.104 117.047 225.244 1.00 133.66 34 LYS C O 1
ATOM 3591 N N . TYR C 1 35 ? 138.681 115.854 227.110 1.00 165.11 35 TYR C N 1
ATOM 3592 C CA . TYR C 1 35 ? 139.245 116.879 227.940 1.00 165.11 35 TYR C CA 1
ATOM 3593 C C . TYR C 1 35 ? 140.356 116.287 228.720 1.00 165.11 35 TYR C C 1
ATOM 3594 O O . TYR C 1 35 ? 140.243 115.189 229.260 1.00 165.11 35 TYR C O 1
ATOM 3603 N N . SER C 1 36 ? 141.491 117.005 228.770 1.00 96.35 36 SER C N 1
ATOM 3604 C CA . SER C 1 36 ? 142.531 116.553 229.633 1.00 96.35 36 SER C CA 1
ATOM 3605 C C . SER C 1 36 ? 142.623 117.625 230.663 1.00 96.35 36 SER C C 1
ATOM 3606 O O . SER C 1 36 ? 143.101 118.722 230.381 1.00 96.35 36 SER C O 1
ATOM 3609 N N . LEU C 1 37 ? 142.169 117.325 231.894 1.00 61.99 37 LEU C N 1
ATOM 3610 C CA . LEU C 1 37 ? 142.180 118.317 232.929 1.00 61.99 37 LEU C CA 1
ATOM 3611 C C . LEU C 1 37 ? 143.560 118.377 233.480 1.00 61.99 37 LEU C C 1
ATOM 3612 O O . LEU C 1 37 ? 143.994 117.454 234.168 1.00 61.99 37 LEU C O 1
ATOM 3617 N N . GLN C 1 38 ? 144.304 119.447 233.128 1.00 69.58 38 GLN C N 1
ATOM 3618 C CA . GLN C 1 38 ? 145.639 119.633 233.615 1.00 69.58 38 GLN C CA 1
ATOM 3619 C C . GLN C 1 38 ? 145.647 120.053 235.056 1.00 69.58 38 GLN C C 1
ATOM 3620 O O . GLN C 1 38 ? 146.393 119.488 235.855 1.00 69.58 38 GLN C O 1
ATOM 3626 N N . ASP C 1 39 ? 144.815 121.044 235.447 1.00 119.73 39 ASP C N 1
ATOM 3627 C CA . ASP C 1 39 ? 144.884 121.455 236.823 1.00 119.73 39 ASP C CA 1
ATOM 3628 C C . ASP C 1 39 ? 143.781 122.418 237.134 1.00 119.73 39 ASP C C 1
ATOM 3629 O O . ASP C 1 39 ? 143.260 123.098 236.251 1.00 119.73 39 ASP C O 1
ATOM 3634 N N . ILE C 1 40 ? 143.380 122.471 238.422 1.00 54.00 40 ILE C N 1
ATOM 3635 C CA . ILE C 1 40 ? 142.418 123.444 238.852 1.00 54.00 40 ILE C CA 1
ATOM 3636 C C . ILE C 1 40 ? 143.239 124.491 239.526 1.00 54.00 40 ILE C C 1
ATOM 3637 O O . ILE C 1 40 ? 143.630 124.345 240.682 1.00 54.00 40 ILE C O 1
ATOM 3642 N N . TYR C 1 41 ? 143.530 125.577 238.787 1.00 53.94 41 TYR C N 1
ATOM 3643 C CA . TYR C 1 41 ? 144.414 126.600 239.253 1.00 53.94 41 TYR C CA 1
ATOM 3644 C C . TYR C 1 41 ? 143.862 127.350 240.425 1.00 53.94 41 TYR C C 1
ATOM 3645 O O . TYR C 1 41 ? 144.538 127.480 241.443 1.00 53.94 41 TYR C O 1
ATOM 3654 N N . THR C 1 42 ? 142.615 127.853 240.345 1.00 110.38 42 THR C N 1
ATOM 3655 C CA . THR C 1 42 ? 142.221 128.665 241.459 1.00 110.38 42 THR C CA 1
ATOM 3656 C C . THR C 1 42 ? 140.741 128.640 241.647 1.00 110.38 42 THR C C 1
ATOM 3657 O O . THR C 1 42 ? 139.982 128.240 240.765 1.00 110.38 42 THR C O 1
ATOM 3661 N N . ALA C 1 43 ? 140.309 129.076 242.847 1.00 31.58 43 ALA C N 1
ATOM 3662 C CA . ALA C 1 43 ? 138.915 129.190 243.163 1.00 31.58 43 ALA C CA 1
ATOM 3663 C C . ALA C 1 43 ? 138.727 130.543 243.772 1.00 31.58 43 ALA C C 1
ATOM 3664 O O . ALA C 1 43 ? 139.574 131.019 244.527 1.00 31.58 43 ALA C O 1
ATOM 3666 N N . ASP C 1 44 ? 137.609 131.222 243.433 1.00 44.08 44 ASP C N 1
ATOM 3667 C CA . ASP C 1 44 ? 137.350 132.512 244.002 1.00 44.08 44 ASP C CA 1
ATOM 3668 C C . ASP C 1 44 ? 136.008 132.447 244.664 1.00 44.08 44 ASP C C 1
ATOM 3669 O O . ASP C 1 44 ? 134.990 132.268 243.998 1.00 44.08 44 ASP C O 1
ATOM 3674 N N . VAL C 1 45 ? 135.979 132.561 246.007 1.00 90.54 45 VAL C N 1
ATOM 3675 C CA . VAL C 1 45 ? 134.759 132.469 246.762 1.00 90.54 45 VAL C CA 1
ATOM 3676 C C . VAL C 1 45 ? 133.850 133.629 246.489 1.00 90.54 45 VAL C C 1
ATOM 3677 O O . VAL C 1 45 ? 132.646 133.449 246.319 1.00 90.54 45 VAL C O 1
ATOM 3681 N N . GLY C 1 46 ? 134.395 134.860 246.469 1.00 27.46 46 GLY C N 1
ATOM 3682 C CA . GLY C 1 46 ? 133.548 136.003 246.275 1.00 27.46 46 GLY C CA 1
ATOM 3683 C C . GLY C 1 46 ? 132.967 135.979 244.899 1.00 27.46 46 GLY C C 1
ATOM 3684 O O . GLY C 1 46 ? 131.778 136.227 244.711 1.00 27.46 46 GLY C O 1
ATOM 3685 N N . THR C 1 47 ? 133.828 135.705 243.902 1.00 47.38 47 THR C N 1
ATOM 3686 C CA . THR C 1 47 ? 133.480 135.678 242.510 1.00 47.38 47 THR C CA 1
ATOM 3687 C C . THR C 1 47 ? 132.634 134.481 242.198 1.00 47.38 47 THR C C 1
ATOM 3688 O O . THR C 1 47 ? 131.733 134.548 241.365 1.00 47.38 47 THR C O 1
ATOM 3692 N N . ASP C 1 48 ? 132.892 133.354 242.887 1.00 62.63 48 ASP C N 1
ATOM 3693 C CA . ASP C 1 48 ? 132.224 132.122 242.586 1.00 62.63 48 ASP C CA 1
ATOM 3694 C C . ASP C 1 48 ? 132.605 131.689 241.206 1.00 62.63 48 ASP C C 1
ATOM 3695 O O . ASP C 1 48 ? 131.773 131.208 240.439 1.00 62.63 48 ASP C O 1
ATOM 3700 N N . GLN C 1 49 ? 133.893 131.873 240.856 1.00 92.62 49 GLN C N 1
ATOM 3701 C CA . GLN C 1 49 ? 134.381 131.411 239.594 1.00 92.62 49 GLN C CA 1
ATOM 3702 C C . GLN C 1 49 ? 135.547 130.514 239.876 1.00 92.62 49 GLN C C 1
ATOM 3703 O O . GLN C 1 49 ? 136.232 130.670 240.886 1.00 92.62 49 GLN C O 1
ATOM 3709 N N . VAL C 1 50 ? 135.778 129.517 238.995 1.00 89.33 50 VAL C N 1
ATOM 3710 C CA . VAL C 1 50 ? 136.864 128.608 239.204 1.00 89.33 50 VAL C CA 1
ATOM 3711 C C . VAL C 1 50 ? 137.668 128.587 237.943 1.00 89.33 50 VAL C C 1
ATOM 3712 O O . VAL C 1 50 ? 137.133 128.800 236.856 1.00 89.33 50 VAL C O 1
ATOM 3716 N N . GLU C 1 51 ? 138.988 128.331 238.056 1.00 48.11 51 GLU C N 1
ATOM 3717 C CA . GLU C 1 51 ? 139.786 128.354 236.865 1.00 48.11 51 GLU C CA 1
ATOM 3718 C C . GLU C 1 51 ? 140.332 126.994 236.604 1.00 48.11 51 GLU C C 1
ATOM 3719 O O . GLU C 1 51 ? 140.820 126.308 237.500 1.00 48.11 51 GLU C O 1
ATOM 3725 N N . LEU C 1 52 ? 140.239 126.567 235.330 1.00 45.19 52 LEU C N 1
ATOM 3726 C CA . LEU C 1 52 ? 140.681 125.260 234.955 1.00 45.19 52 LEU C CA 1
ATOM 3727 C C . LEU C 1 52 ? 141.715 125.417 233.896 1.00 45.19 52 LEU C C 1
ATOM 3728 O O . LEU C 1 52 ? 141.605 126.275 233.022 1.00 45.19 52 LEU C O 1
ATOM 3733 N N . GLY C 1 53 ? 142.773 124.591 233.974 1.00 42.60 53 GLY C N 1
ATOM 3734 C CA . GLY C 1 53 ? 143.745 124.555 232.925 1.00 42.60 53 GLY C CA 1
ATOM 3735 C C . GLY C 1 53 ? 143.481 123.233 232.290 1.00 42.60 53 GLY C C 1
ATOM 3736 O O . GLY C 1 53 ? 143.626 122.200 232.942 1.00 42.60 53 GLY C O 1
ATOM 3737 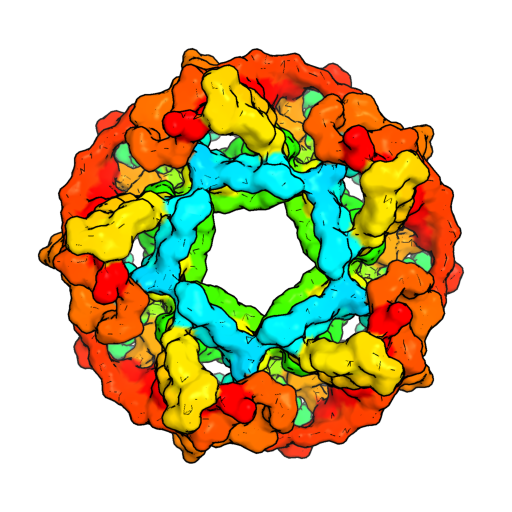N N . LEU C 1 54 ? 143.066 123.251 231.004 1.00 89.12 54 LEU C N 1
ATOM 3738 C CA . LEU C 1 54 ? 142.668 122.074 230.279 1.00 89.12 54 LEU C CA 1
ATOM 3739 C C . LEU C 1 54 ? 143.260 122.128 228.908 1.00 89.12 54 LEU C C 1
ATOM 3740 O O . LEU C 1 54 ? 143.650 123.189 228.422 1.00 89.12 54 LEU C O 1
ATOM 3745 N N . TRP C 1 55 ? 143.376 120.960 228.252 1.00 84.42 55 TRP C N 1
ATOM 3746 C CA . TRP C 1 55 ? 143.662 121.039 226.852 1.00 84.42 55 TRP C CA 1
ATOM 3747 C C . TRP C 1 55 ? 142.525 120.300 226.224 1.00 84.42 55 TRP C C 1
ATOM 3748 O O . TRP C 1 55 ? 142.041 119.314 226.775 1.00 84.42 55 TRP C O 1
ATOM 3759 N N . LEU C 1 56 ? 142.047 120.772 225.059 1.00 100.48 56 LEU C N 1
ATOM 3760 C CA . LEU C 1 56 ? 140.894 120.155 224.472 1.00 100.48 56 LEU C CA 1
ATOM 3761 C C . LEU C 1 56 ? 141.327 119.388 223.268 1.00 100.48 56 LEU C C 1
ATOM 3762 O O . LEU C 1 56 ? 141.983 119.925 222.378 1.00 100.48 56 LEU C O 1
ATOM 3767 N N . VAL C 1 57 ? 140.961 118.095 223.202 1.00 31.01 57 VAL C N 1
ATOM 3768 C CA . VAL C 1 57 ? 141.328 117.330 222.049 1.00 31.01 57 VAL C CA 1
ATOM 3769 C C . VAL C 1 57 ? 140.168 117.395 221.120 1.00 31.01 57 VAL C C 1
ATOM 3770 O O . VAL C 1 57 ? 139.043 117.066 221.492 1.00 31.01 57 VAL C O 1
ATOM 3774 N N . ILE C 1 58 ? 140.407 117.856 219.878 1.00 82.39 58 ILE C N 1
ATOM 3775 C CA . ILE C 1 58 ? 139.310 117.939 218.968 1.00 82.39 58 ILE C CA 1
ATOM 3776 C C . ILE C 1 58 ? 139.703 117.242 217.710 1.00 82.39 58 ILE C C 1
ATOM 3777 O O . ILE C 1 58 ? 140.797 117.449 217.188 1.00 82.39 58 ILE C O 1
ATOM 3782 N N . SER C 1 59 ? 138.828 116.358 217.197 1.00 72.11 59 SER C N 1
ATOM 3783 C CA . SER C 1 59 ? 139.183 115.677 215.989 1.00 72.11 59 SER C CA 1
ATOM 3784 C C . SER C 1 59 ? 138.019 115.733 215.061 1.00 72.11 59 SER C C 1
ATOM 3785 O O . SER C 1 59 ? 136.865 115.629 215.481 1.00 72.11 59 SER C O 1
ATOM 3788 N N . TRP C 1 60 ? 138.298 115.929 213.756 1.00 54.62 60 TRP C N 1
ATOM 3789 C CA . TRP C 1 60 ? 137.243 115.936 212.790 1.00 54.62 60 TRP C CA 1
ATOM 3790 C C . TRP C 1 60 ? 137.827 115.540 211.473 1.00 54.62 60 TRP C C 1
ATOM 3791 O O . TRP C 1 60 ? 139.044 115.567 211.283 1.00 54.62 60 TRP C O 1
ATOM 3802 N N . LYS C 1 61 ? 136.959 115.128 210.532 1.00 66.18 61 LYS C N 1
ATOM 3803 C CA . LYS C 1 61 ? 137.456 114.772 209.238 1.00 66.18 61 LYS C CA 1
ATOM 3804 C C . LYS C 1 61 ? 136.926 115.764 208.263 1.00 66.18 61 LYS C C 1
ATOM 3805 O O . LYS C 1 61 ? 135.739 116.084 208.255 1.00 66.18 61 LYS C O 1
ATOM 3811 N N . ASP C 1 62 ? 137.832 116.298 207.423 1.00 43.08 62 ASP C N 1
ATOM 3812 C CA . ASP C 1 62 ? 137.461 117.223 206.399 1.00 43.08 62 ASP C CA 1
ATOM 3813 C C . ASP C 1 62 ? 137.724 116.524 205.111 1.00 43.08 62 ASP C C 1
ATOM 3814 O O . ASP C 1 62 ? 138.524 115.588 205.058 1.00 43.08 62 ASP C O 1
ATOM 3819 N N . ARG C 1 63 ? 137.034 116.945 204.035 1.00 115.35 63 ARG C N 1
ATOM 3820 C CA . ARG C 1 63 ? 137.219 116.302 202.769 1.00 115.35 63 ARG C CA 1
ATOM 3821 C C . ARG C 1 63 ? 138.313 117.041 202.067 1.00 115.35 63 ARG C C 1
ATOM 3822 O O . ARG C 1 63 ? 138.273 118.264 201.953 1.00 115.35 63 ARG C O 1
ATOM 3830 N N . SER C 1 64 ? 139.337 116.312 201.581 1.00 79.50 64 SER C N 1
ATOM 3831 C CA . SER C 1 64 ? 140.414 116.968 200.901 1.00 79.50 64 SER C CA 1
ATOM 3832 C C . SER C 1 64 ? 140.529 116.308 199.568 1.00 79.50 64 SER C C 1
ATOM 3833 O O . SER C 1 64 ? 140.045 115.194 199.382 1.00 79.50 64 SER C O 1
ATOM 3836 N N . LEU C 1 65 ? 141.158 116.995 198.591 1.00 96.09 65 LEU C N 1
ATOM 3837 C CA . LEU C 1 65 ? 141.293 116.393 197.297 1.00 96.09 65 LEU C CA 1
ATOM 3838 C C . LEU C 1 65 ? 142.739 116.088 197.083 1.00 96.09 65 LEU C C 1
ATOM 3839 O O . LEU C 1 65 ? 143.613 116.847 197.499 1.00 96.09 65 LEU C O 1
ATOM 3844 N N . SER C 1 66 ? 143.034 114.943 196.435 1.00 64.71 66 SER C N 1
ATOM 3845 C CA . SER C 1 66 ? 144.407 114.634 196.155 1.00 64.71 66 SER C CA 1
ATOM 3846 C C . SER C 1 66 ? 144.614 114.901 194.702 1.00 64.71 66 SER C C 1
ATOM 3847 O O . SER C 1 66 ? 144.079 114.181 193.862 1.00 64.71 66 SER C O 1
ATOM 3850 N N . TRP C 1 67 ? 145.290 116.014 194.360 1.00 180.27 67 TRP C N 1
ATOM 3851 C CA . TRP C 1 67 ? 145.523 116.272 192.971 1.00 180.27 67 TRP C CA 1
ATOM 3852 C C . TRP C 1 67 ? 146.682 115.484 192.471 1.00 180.27 67 TRP C C 1
ATOM 3853 O O . TRP C 1 67 ? 146.552 114.588 191.638 1.00 180.27 67 TRP C O 1
ATOM 3864 N N . SER C 1 68 ? 147.866 115.782 193.036 1.00 84.50 68 SER C N 1
ATOM 3865 C CA . SER C 1 68 ? 149.050 115.127 192.584 1.00 84.50 68 SER C CA 1
ATOM 3866 C C . SER C 1 68 ? 148.992 113.769 193.167 1.00 84.50 68 SER C C 1
ATOM 3867 O O . SER C 1 68 ? 148.533 113.599 194.295 1.00 84.50 68 SER C O 1
ATOM 3870 N N . ASN C 1 69 ? 149.466 112.765 192.412 1.00 110.13 69 ASN C N 1
ATOM 3871 C CA . ASN C 1 69 ? 149.382 111.437 192.928 1.00 110.13 69 ASN C CA 1
ATOM 3872 C C . ASN C 1 69 ? 150.187 111.415 194.175 1.00 110.13 69 ASN C C 1
ATOM 3873 O O . ASN C 1 69 ? 151.354 111.808 194.184 1.00 110.13 69 ASN C O 1
ATOM 3878 N N . GLU C 1 70 ? 149.575 110.966 195.282 1.00 81.41 70 GLU C N 1
ATOM 3879 C CA . GLU C 1 70 ? 150.319 110.954 196.494 1.00 81.41 70 GLU C CA 1
ATOM 3880 C C . GLU C 1 70 ? 151.325 109.865 196.395 1.00 81.41 70 GLU C C 1
ATOM 3881 O O . GLU C 1 70 ? 151.017 108.745 195.995 1.00 81.41 70 GLU C O 1
ATOM 3887 N N . CYS C 1 71 ? 152.577 110.191 196.748 1.00 40.52 71 CYS C N 1
ATOM 3888 C CA . CYS C 1 71 ? 153.617 109.214 196.766 1.00 40.52 71 CYS C CA 1
ATOM 3889 C C . CYS C 1 71 ? 153.999 109.127 198.202 1.00 40.52 71 CYS C C 1
ATOM 3890 O O . CYS C 1 71 ? 153.453 109.862 199.023 1.00 40.52 71 CYS C O 1
ATOM 3893 N N . THR C 1 72 ? 154.919 108.209 198.554 1.00 42.56 72 THR C N 1
ATOM 3894 C CA . THR C 1 72 ? 155.296 108.156 199.935 1.00 42.56 72 THR C CA 1
ATOM 3895 C C . THR C 1 72 ? 155.879 109.487 200.240 1.00 42.56 72 THR C C 1
ATOM 3896 O O . THR C 1 72 ? 156.932 109.856 199.722 1.00 42.56 72 THR C O 1
ATOM 3900 N N . THR C 1 73 ? 155.180 110.257 201.091 1.00 107.43 73 THR C N 1
ATOM 3901 C CA . THR C 1 73 ? 155.648 111.576 201.370 1.00 107.43 73 THR C CA 1
ATOM 3902 C C . THR C 1 73 ? 155.269 111.908 202.779 1.00 107.43 73 THR C C 1
ATOM 3903 O O . THR C 1 73 ? 155.003 111.030 203.596 1.00 107.43 73 THR C O 1
ATOM 3907 N N . PHE C 1 74 ? 155.259 113.218 203.077 1.00 107.42 74 PHE C N 1
ATOM 3908 C CA . PHE C 1 74 ? 154.967 113.789 204.358 1.00 107.42 74 PHE C CA 1
ATOM 3909 C C . PHE C 1 74 ? 153.506 113.549 204.603 1.00 107.42 74 PHE C C 1
ATOM 3910 O O . PHE C 1 74 ? 152.651 114.166 203.970 1.00 107.42 74 PHE C O 1
ATOM 3918 N N . ASN C 1 75 ? 153.205 112.599 205.514 1.00 49.25 75 ASN C N 1
ATOM 3919 C CA . ASN C 1 75 ? 151.870 112.157 205.833 1.00 49.25 75 ASN C CA 1
ATOM 3920 C C . ASN C 1 75 ? 151.082 113.194 206.574 1.00 49.25 75 ASN C C 1
ATOM 3921 O O . ASN C 1 75 ? 149.923 113.453 206.253 1.00 49.25 75 ASN C O 1
ATOM 3926 N N . GLU C 1 76 ? 151.692 113.804 207.607 1.00 57.68 76 GLU C N 1
ATOM 3927 C CA . GLU C 1 76 ? 150.957 114.752 208.389 1.00 57.68 76 GLU C CA 1
ATOM 3928 C C . GLU C 1 76 ? 151.712 116.021 208.321 1.00 57.68 76 GLU C C 1
ATOM 3929 O O . GLU C 1 76 ? 152.930 116.007 208.446 1.00 57.68 76 GLU C O 1
ATOM 3935 N N . LEU C 1 77 ? 151.002 117.145 208.114 1.00 63.00 77 LEU C N 1
ATOM 3936 C CA . LEU C 1 77 ? 151.654 118.417 208.102 1.00 63.00 77 LEU C CA 1
ATOM 3937 C C . LEU C 1 77 ? 151.049 119.241 209.181 1.00 63.00 77 LEU C C 1
ATOM 3938 O O . LEU C 1 77 ? 149.888 119.063 209.542 1.00 63.00 77 LEU C O 1
ATOM 3943 N N . THR C 1 78 ? 151.834 120.183 209.725 1.00 104.05 78 THR C N 1
ATOM 3944 C CA . THR C 1 78 ? 151.299 121.018 210.749 1.00 104.05 78 THR C CA 1
ATOM 3945 C C . THR C 1 78 ? 151.079 122.374 210.162 1.00 104.05 78 THR C C 1
ATOM 3946 O O . THR C 1 78 ? 151.879 122.853 209.355 1.00 104.05 78 THR C O 1
ATOM 3950 N N . LEU C 1 79 ? 149.944 123.005 210.521 1.00 147.23 79 LEU C N 1
ATOM 3951 C CA . LEU C 1 79 ? 149.637 124.306 210.009 1.00 147.23 79 LEU C CA 1
ATOM 3952 C C . LEU C 1 79 ? 148.937 125.077 211.079 1.00 147.23 79 LEU C C 1
ATOM 3953 O O . LEU C 1 79 ? 148.443 124.519 212.055 1.00 147.23 79 LEU C O 1
ATOM 3958 N N . PRO C 1 80 ? 148.902 126.370 210.905 1.00 56.64 80 PRO C N 1
ATOM 3959 C CA . PRO C 1 80 ? 148.222 127.190 211.868 1.00 56.64 80 PRO C CA 1
ATOM 3960 C C . PRO C 1 80 ? 146.748 126.962 211.785 1.00 56.64 80 PRO C C 1
ATOM 3961 O O . PRO C 1 80 ? 146.248 126.666 210.700 1.00 56.64 80 PRO C O 1
ATOM 3965 N N . SER C 1 81 ? 146.042 127.110 212.919 1.00 27.71 81 SER C N 1
ATOM 3966 C CA . SER C 1 81 ? 144.635 126.846 212.990 1.00 27.71 81 SER C CA 1
ATOM 3967 C C . SER C 1 81 ? 143.899 127.817 212.122 1.00 27.71 81 SER C C 1
ATOM 3968 O O . SER C 1 81 ? 142.826 127.501 211.609 1.00 27.71 81 SER C O 1
ATOM 3971 N N . LYS C 1 82 ? 144.464 129.017 211.922 1.00 89.06 82 LYS C N 1
ATOM 3972 C CA . LYS C 1 82 ? 143.799 130.029 211.150 1.00 89.06 82 LYS C CA 1
ATOM 3973 C C . LYS C 1 82 ? 143.606 129.536 209.753 1.00 89.06 82 LYS C C 1
ATOM 3974 O O . LYS C 1 82 ? 142.615 129.863 209.101 1.00 89.06 82 LYS C O 1
ATOM 3980 N N . TYR C 1 83 ? 144.552 128.722 209.255 1.00 96.90 83 TYR C N 1
ATOM 3981 C CA . TYR C 1 83 ? 144.518 128.267 207.896 1.00 96.90 83 TYR C CA 1
ATOM 3982 C C . TYR C 1 83 ? 143.270 127.485 207.622 1.00 96.90 83 TYR C C 1
ATOM 3983 O O . TYR C 1 83 ? 142.683 127.624 206.551 1.00 96.90 83 TYR C O 1
ATOM 3992 N N . ILE C 1 84 ? 142.818 126.642 208.569 1.00 49.27 84 ILE C N 1
ATOM 3993 C CA . ILE C 1 84 ? 141.688 125.801 208.280 1.00 49.27 84 ILE C CA 1
ATOM 3994 C C . ILE C 1 84 ? 140.557 126.110 209.209 1.00 49.27 84 ILE C C 1
ATOM 3995 O O . ILE C 1 84 ? 140.723 126.792 210.216 1.00 49.27 84 ILE C O 1
ATOM 4000 N N . TRP C 1 85 ? 139.348 125.636 208.839 1.00 68.35 85 TRP C N 1
ATOM 4001 C CA . TRP C 1 85 ? 138.146 125.843 209.599 1.00 68.35 85 TRP C CA 1
ATOM 4002 C C . TRP C 1 85 ? 138.205 125.023 210.853 1.00 68.35 85 TRP C C 1
ATOM 4003 O O . TRP C 1 85 ? 138.659 123.881 210.840 1.00 68.35 85 TRP C O 1
ATOM 4014 N N . LEU C 1 86 ? 137.756 125.617 211.982 1.00 103.20 86 LEU C N 1
ATOM 4015 C CA . LEU C 1 86 ? 137.732 124.919 213.237 1.00 103.20 86 LEU C CA 1
ATOM 4016 C C . LEU C 1 86 ? 136.339 125.015 213.776 1.00 103.20 86 LEU C C 1
ATOM 4017 O O . LEU C 1 86 ? 135.570 125.901 213.403 1.00 103.20 86 LEU C O 1
ATOM 4022 N N . PRO C 1 87 ? 135.997 124.097 214.636 1.00 84.19 87 PRO C N 1
ATOM 4023 C CA . PRO C 1 87 ? 134.691 124.117 215.240 1.00 84.19 87 PRO C CA 1
ATOM 4024 C C . PRO C 1 87 ? 134.545 125.176 216.300 1.00 84.19 87 PRO C C 1
ATOM 4025 O O . PRO C 1 87 ? 135.532 125.583 216.910 1.00 84.19 87 PRO C O 1
ATOM 4029 N N . HIS C 1 88 ? 133.287 125.610 216.504 1.00 95.97 88 HIS C N 1
ATOM 4030 C CA . HIS C 1 88 ? 132.777 126.639 217.370 1.00 95.97 88 HIS C CA 1
ATOM 4031 C C . HIS C 1 88 ? 132.730 126.275 218.825 1.00 95.97 88 HIS C C 1
ATOM 4032 O O . HIS C 1 88 ? 132.284 127.109 219.612 1.00 95.97 88 HIS C O 1
ATOM 4039 N N . ILE C 1 89 ? 133.063 125.020 219.211 1.00 126.98 89 ILE C N 1
ATOM 4040 C CA . ILE C 1 89 ? 132.906 124.569 220.580 1.00 126.98 89 ILE C CA 1
ATOM 4041 C C . ILE C 1 89 ? 133.339 125.589 221.588 1.00 126.98 89 ILE C C 1
ATOM 4042 O O . ILE C 1 89 ? 134.458 126.100 221.567 1.00 126.98 89 ILE C O 1
ATOM 4047 N N . GLU C 1 90 ? 132.403 125.932 222.500 1.00 57.24 90 GLU C N 1
ATOM 4048 C CA . GLU C 1 90 ? 132.716 126.892 223.514 1.00 57.24 90 GLU C CA 1
ATOM 4049 C C . GLU C 1 90 ? 132.037 126.514 224.792 1.00 57.24 90 GLU C C 1
ATOM 4050 O O . GLU C 1 90 ? 131.079 125.741 224.808 1.00 57.24 90 GLU C O 1
ATOM 4056 N N . VAL C 1 91 ? 132.568 127.040 225.913 1.00 31.69 91 VAL C N 1
ATOM 4057 C CA . VAL C 1 91 ? 132.021 126.773 227.212 1.00 31.69 91 VAL C CA 1
ATOM 4058 C C . VAL C 1 91 ? 130.795 127.610 227.347 1.00 31.69 91 VAL C C 1
ATOM 4059 O O . VAL C 1 91 ? 130.811 128.804 227.052 1.00 31.69 91 VAL C O 1
ATOM 4063 N N . TYR C 1 92 ? 129.689 126.994 227.807 1.00 68.41 92 TYR C N 1
ATOM 4064 C CA . TYR C 1 92 ? 128.464 127.723 227.919 1.00 68.41 92 TYR C CA 1
ATOM 4065 C C . TYR C 1 92 ? 128.576 128.785 228.965 1.00 68.41 92 TYR C C 1
ATOM 4066 O O . TYR C 1 92 ? 128.159 129.919 228.739 1.00 68.41 92 TYR C O 1
ATOM 4075 N N . ASN C 1 93 ? 129.138 128.462 230.146 1.00 175.70 93 ASN C N 1
ATOM 4076 C CA . ASN C 1 93 ? 129.166 129.482 231.149 1.00 175.70 93 ASN C CA 1
ATOM 4077 C C . ASN C 1 93 ? 130.575 129.856 231.493 1.00 175.70 93 ASN C C 1
ATOM 4078 O O . ASN C 1 93 ? 131.086 129.527 232.562 1.00 175.70 93 ASN C O 1
ATOM 4083 N N . SER C 1 94 ? 131.235 130.615 230.602 1.00 52.80 94 SER C N 1
ATOM 4084 C CA . SER C 1 94 ? 132.553 131.055 230.941 1.00 52.80 94 SER C CA 1
ATOM 4085 C C . SER C 1 94 ? 132.383 132.455 231.417 1.00 52.80 94 SER C C 1
ATOM 4086 O O . SER C 1 94 ? 131.661 133.242 230.805 1.00 52.80 94 SER C O 1
ATOM 4089 N N . ILE C 1 95 ? 132.984 132.782 232.575 1.00 91.54 95 ILE C N 1
ATOM 4090 C CA . ILE C 1 95 ? 132.882 134.121 233.071 1.00 91.54 95 ILE C CA 1
ATOM 4091 C C . ILE C 1 95 ? 133.670 135.036 232.188 1.00 91.54 95 ILE C C 1
ATOM 4092 O O . ILE C 1 95 ? 133.231 136.147 231.896 1.00 91.54 95 ILE C O 1
ATOM 4097 N N . GLY C 1 96 ? 134.861 134.601 231.728 1.00 18.75 96 GLY C N 1
ATOM 4098 C CA . GLY C 1 96 ? 135.641 135.489 230.914 1.00 18.75 96 GLY C CA 1
ATOM 4099 C C . GLY C 1 96 ? 136.095 134.773 229.685 1.00 18.75 96 GLY C C 1
ATOM 4100 O O . GLY C 1 96 ? 135.921 133.562 229.542 1.00 18.75 96 GLY C O 1
ATOM 4101 N N . LYS C 1 97 ? 136.702 135.534 228.750 1.00 118.91 97 LYS C N 1
ATOM 4102 C CA . LYS C 1 97 ? 137.197 134.964 227.534 1.00 118.91 97 LYS C CA 1
ATOM 4103 C C . LYS C 1 97 ? 138.290 134.031 227.923 1.00 118.91 97 LYS C C 1
ATOM 4104 O O . LYS C 1 97 ? 139.114 134.332 228.784 1.00 118.91 97 LYS C O 1
ATOM 4110 N N . PRO C 1 98 ? 138.291 132.884 227.312 1.00 54.25 98 PRO C N 1
ATOM 4111 C CA . PRO C 1 98 ? 139.315 131.938 227.635 1.00 54.25 98 PRO C CA 1
ATOM 4112 C C . PRO C 1 98 ? 140.613 132.401 227.067 1.00 54.25 98 PRO C C 1
ATOM 4113 O O . PRO C 1 98 ? 140.604 133.098 226.053 1.00 54.25 98 PRO C O 1
ATOM 4117 N N . GLY C 1 99 ? 141.742 132.038 227.709 1.00 21.26 99 GLY C N 1
ATOM 4118 C CA . GLY C 1 99 ? 143.029 132.433 227.218 1.00 21.26 99 GLY C CA 1
ATOM 4119 C C . GLY C 1 99 ? 143.630 131.213 226.605 1.00 21.26 99 GLY C C 1
ATOM 4120 O O . GLY C 1 99 ? 143.239 130.092 226.928 1.00 21.26 99 GLY C O 1
ATOM 4121 N N . ILE C 1 100 ? 144.615 131.400 225.701 1.00 90.62 100 ILE C N 1
ATOM 4122 C CA . ILE C 1 100 ? 145.171 130.268 225.020 1.00 90.62 100 ILE C CA 1
ATOM 4123 C C . ILE C 1 100 ? 146.590 130.068 225.464 1.00 90.62 100 ILE C C 1
ATOM 4124 O O . ILE C 1 100 ? 147.434 130.952 225.320 1.00 90.62 100 ILE C O 1
ATOM 4129 N N . HIS C 1 101 ? 146.860 128.889 226.061 1.00 78.52 101 HIS C N 1
ATOM 4130 C CA . HIS C 1 101 ? 148.172 128.503 226.498 1.00 78.52 101 HIS C CA 1
ATOM 4131 C C . HIS C 1 101 ? 149.074 128.196 225.342 1.00 78.52 101 HIS C C 1
ATOM 4132 O O . HIS C 1 101 ? 150.230 128.611 225.334 1.00 78.52 101 HIS C O 1
ATOM 4139 N N . SER C 1 102 ? 148.572 127.468 224.324 1.00 40.80 102 SER C N 1
ATOM 4140 C CA . SER C 1 102 ? 149.472 126.990 223.311 1.00 40.80 102 SER C CA 1
ATOM 4141 C C . SER C 1 102 ? 149.226 127.675 222.004 1.00 40.80 102 SER C C 1
ATOM 4142 O O . SER C 1 102 ? 148.229 128.363 221.809 1.00 40.80 102 SER C O 1
ATOM 4145 N N . ASP C 1 103 ? 150.177 127.512 221.065 1.00 27.97 103 ASP C N 1
ATOM 4146 C CA . ASP C 1 103 ? 150.035 128.126 219.778 1.00 27.97 103 ASP C CA 1
ATOM 4147 C C . ASP C 1 103 ? 148.955 127.399 219.058 1.00 27.97 103 ASP C C 1
ATOM 4148 O O . ASP C 1 103 ? 148.654 126.245 219.358 1.00 27.97 103 ASP C O 1
ATOM 4153 N N . GLN C 1 104 ? 148.321 128.077 218.086 1.00 133.94 104 GLN C N 1
ATOM 4154 C CA . GLN C 1 104 ? 147.271 127.399 217.394 1.00 133.94 104 GLN C CA 1
ATOM 4155 C C . GLN C 1 104 ? 147.867 126.693 216.224 1.00 133.94 104 GLN C C 1
ATOM 4156 O O . GLN C 1 104 ? 148.071 127.270 215.158 1.00 133.94 104 GLN C O 1
ATOM 4162 N N . LEU C 1 105 ? 148.177 125.398 216.418 1.00 41.16 105 LEU C N 1
ATOM 4163 C CA . LEU C 1 105 ? 148.733 124.598 215.370 1.00 41.16 105 LEU C CA 1
ATOM 4164 C C . LEU C 1 105 ? 147.908 123.357 215.309 1.00 41.16 105 LEU C C 1
ATOM 4165 O O . LEU C 1 105 ? 147.484 122.836 216.340 1.00 41.16 105 LEU C O 1
ATOM 4170 N N . VAL C 1 106 ? 147.637 122.856 214.091 1.00 85.46 106 VAL C N 1
ATOM 4171 C CA . VAL C 1 106 ? 146.835 121.677 213.992 1.00 85.46 106 VAL C CA 1
ATOM 4172 C C . VAL C 1 106 ? 147.513 120.738 213.049 1.00 85.46 106 VAL C C 1
ATOM 4173 O O . VAL C 1 106 ? 148.070 121.157 212.034 1.00 85.46 106 VAL C O 1
ATOM 4177 N N . ARG C 1 107 ? 147.508 119.429 213.379 1.00 122.67 107 ARG C N 1
ATOM 4178 C CA . ARG C 1 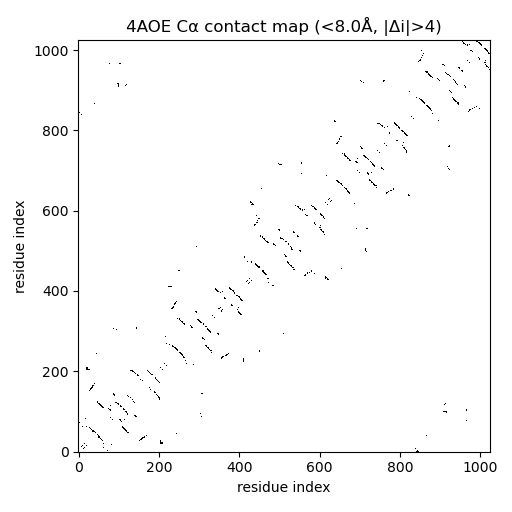107 ? 148.105 118.468 212.500 1.00 122.67 107 ARG C CA 1
ATOM 4179 C C . ARG C 1 107 ? 147.026 117.990 211.585 1.00 122.67 107 ARG C C 1
ATOM 4180 O O . ARG C 1 107 ? 145.888 117.778 212.005 1.00 122.67 107 ARG C O 1
ATOM 4188 N N . VAL C 1 108 ? 147.358 117.817 210.294 1.00 33.00 108 VAL C N 1
ATOM 4189 C CA . VAL C 1 108 ? 146.383 117.356 209.356 1.00 33.00 108 VAL C CA 1
ATOM 4190 C C . VAL C 1 108 ? 146.906 116.093 208.766 1.00 33.00 108 VAL C C 1
ATOM 4191 O O . VAL C 1 108 ? 148.116 115.874 208.700 1.00 33.00 108 VAL C O 1
ATOM 4195 N N . TYR C 1 109 ? 145.985 115.218 208.315 1.00 131.82 109 TYR C N 1
ATOM 4196 C CA . TYR C 1 109 ? 146.405 113.955 207.790 1.00 131.82 109 TYR C CA 1
ATOM 4197 C C . TYR C 1 109 ? 145.833 113.854 206.413 1.00 131.82 109 TYR C C 1
ATOM 4198 O O . TYR C 1 109 ? 144.878 114.552 206.072 1.00 131.82 109 TYR C O 1
ATOM 4207 N N . LYS C 1 110 ? 146.424 112.970 205.589 1.00 73.60 110 LYS C N 1
ATOM 4208 C CA . LYS C 1 110 ? 146.070 112.809 204.207 1.00 73.60 110 LYS C CA 1
ATOM 4209 C C . LYS C 1 110 ? 144.643 112.371 204.096 1.00 73.60 110 LYS C C 1
ATOM 4210 O O . LYS C 1 110 ? 143.932 112.799 203.186 1.00 73.60 110 LYS C O 1
ATOM 4216 N N . ASP C 1 111 ? 144.179 111.521 205.027 1.00 55.71 111 ASP C N 1
ATOM 4217 C CA . ASP C 1 111 ? 142.826 111.046 204.957 1.00 55.71 111 ASP C CA 1
ATOM 4218 C C . ASP C 1 111 ? 141.923 112.225 205.110 1.00 55.71 111 ASP C C 1
ATOM 4219 O O . ASP C 1 111 ? 140.756 112.176 204.723 1.00 55.71 111 ASP C O 1
ATOM 4224 N N . GLY C 1 112 ? 142.443 113.325 205.684 1.00 30.38 112 GLY C N 1
ATOM 4225 C CA . GLY C 1 112 ? 141.634 114.500 205.832 1.00 30.38 112 GLY C CA 1
ATOM 4226 C C . GLY C 1 112 ? 141.383 114.709 207.286 1.00 30.38 112 GLY C C 1
ATOM 4227 O O . GLY C 1 112 ? 140.836 115.738 207.684 1.00 30.38 112 GLY C O 1
ATOM 4228 N N . THR C 1 113 ? 141.798 113.747 208.131 1.00 36.25 113 THR C N 1
ATOM 4229 C CA . THR C 1 113 ? 141.555 113.896 209.533 1.00 36.25 113 THR C CA 1
ATOM 4230 C C . THR C 1 113 ? 142.414 114.997 210.059 1.00 36.25 113 THR C C 1
ATOM 4231 O O . THR C 1 113 ? 143.544 115.204 209.617 1.00 36.25 113 THR C O 1
ATOM 4235 N N . VAL C 1 114 ? 141.861 115.752 211.027 1.00 36.51 114 VAL C N 1
ATOM 4236 C CA . VAL C 1 114 ? 142.578 116.856 211.585 1.00 36.51 114 VAL C CA 1
ATOM 4237 C C . VAL C 1 114 ? 142.538 116.726 213.076 1.00 36.51 114 VAL C C 1
ATOM 4238 O O . VAL C 1 114 ? 141.511 116.367 213.651 1.00 36.51 114 VAL C O 1
ATOM 4242 N N . THR C 1 115 ? 143.680 116.996 213.743 1.00 105.38 115 THR C N 1
ATOM 4243 C CA . THR C 1 115 ? 143.698 116.947 215.176 1.00 105.38 115 THR C CA 1
ATOM 4244 C C . THR C 1 115 ? 144.184 118.268 215.671 1.00 105.38 115 THR C C 1
ATOM 4245 O O . THR C 1 115 ? 145.287 118.710 215.348 1.00 105.38 115 THR C O 1
ATOM 4249 N N . PHE C 1 116 ? 143.352 118.953 216.482 1.00 66.27 116 PHE C N 1
ATOM 4250 C CA . PHE C 1 116 ? 143.713 120.239 216.998 1.00 66.27 116 PHE C CA 1
ATOM 4251 C C . PHE C 1 116 ? 143.549 120.189 218.481 1.00 66.27 116 PHE C C 1
ATOM 4252 O O . PHE C 1 116 ? 142.497 119.788 218.982 1.00 66.27 116 PHE C O 1
ATOM 4260 N N . VAL C 1 117 ? 144.600 120.563 219.239 1.00 59.67 117 VAL C N 1
ATOM 4261 C CA . VAL C 1 117 ? 144.438 120.554 220.664 1.00 59.67 117 VAL C CA 1
ATOM 4262 C C . VAL C 1 117 ? 144.945 121.845 221.226 1.00 59.67 117 VAL C C 1
ATOM 4263 O O . VAL C 1 117 ? 146.144 122.124 221.267 1.00 59.67 117 VAL C O 1
ATOM 4267 N N . PRO C 1 118 ? 144.026 122.662 221.645 1.00 78.59 118 PRO C N 1
ATOM 4268 C CA . PRO C 1 118 ? 144.416 123.899 222.258 1.00 78.59 118 PRO C CA 1
ATOM 4269 C C . PRO C 1 118 ? 144.598 123.697 223.726 1.00 78.59 118 PRO C C 1
ATOM 4270 O O . PRO C 1 118 ? 144.016 122.763 224.273 1.00 78.59 118 PRO C O 1
ATOM 4274 N N . GLN C 1 119 ? 145.406 124.554 224.380 1.00 106.17 119 GLN C N 1
ATOM 4275 C CA . GLN C 1 119 ? 145.488 124.510 225.808 1.00 106.17 119 GLN C CA 1
ATOM 4276 C C . GLN C 1 119 ? 144.785 125.743 226.249 1.00 106.17 119 GLN C C 1
ATOM 4277 O O . GLN C 1 119 ? 144.970 126.812 225.666 1.00 106.17 119 GLN C O 1
ATOM 4283 N N . TYR C 1 120 ? 143.938 125.628 227.287 1.00 125.40 120 TYR C N 1
ATOM 4284 C CA . TYR C 1 120 ? 143.162 126.765 227.664 1.00 125.40 120 TYR C CA 1
ATOM 4285 C C . TYR C 1 120 ? 143.165 126.926 229.144 1.00 125.40 120 TYR C C 1
ATOM 4286 O O . TYR C 1 120 ? 143.388 125.982 229.902 1.00 125.40 120 TYR C O 1
ATOM 4295 N N . THR C 1 121 ? 142.909 128.176 229.571 1.00 112.46 121 THR C N 1
ATOM 4296 C CA . THR C 1 121 ? 142.648 128.491 230.940 1.00 112.46 121 THR C CA 1
ATOM 4297 C C . THR C 1 121 ? 141.259 129.029 230.876 1.00 112.46 121 THR C C 1
ATOM 4298 O O . THR C 1 121 ? 140.989 129.968 230.127 1.00 112.46 121 THR C O 1
ATOM 4302 N N . ILE C 1 122 ? 140.320 128.435 231.630 1.00 114.61 122 ILE C N 1
ATOM 4303 C CA . ILE C 1 122 ? 138.976 128.904 231.491 1.00 114.61 122 ILE C CA 1
ATOM 4304 C C . ILE C 1 122 ? 138.446 129.223 232.840 1.00 114.61 122 ILE C C 1
ATOM 4305 O O . ILE C 1 122 ? 138.728 128.549 233.828 1.00 114.61 122 ILE C O 1
ATOM 4310 N N . ARG C 1 123 ? 137.666 130.307 232.908 1.00 128.75 123 ARG C N 1
ATOM 4311 C CA . ARG C 1 123 ? 137.056 130.671 234.140 1.00 128.75 123 ARG C CA 1
ATOM 4312 C C . ARG C 1 123 ? 135.590 130.485 233.957 1.00 128.75 123 ARG C C 1
ATOM 4313 O O . ARG C 1 123 ? 134.992 131.025 233.027 1.00 128.75 123 ARG C O 1
ATOM 4321 N N . PHE C 1 124 ? 134.969 129.656 234.824 1.00 52.30 124 PHE C N 1
ATOM 4322 C CA . PHE C 1 124 ? 133.568 129.426 234.663 1.00 52.30 124 PHE C CA 1
ATOM 4323 C C . PHE C 1 124 ? 132.902 129.541 235.992 1.00 52.30 124 PHE C C 1
ATOM 4324 O O . PHE C 1 124 ? 133.548 129.508 237.038 1.00 52.30 124 PHE C O 1
ATOM 4332 N N . SER C 1 125 ? 131.568 129.720 235.972 1.00 76.44 125 SER C N 1
ATOM 4333 C CA . SER C 1 125 ? 130.858 129.906 237.198 1.00 76.44 125 SER C CA 1
ATOM 4334 C C . SER C 1 125 ? 130.783 128.613 237.936 1.00 76.44 125 SER C C 1
ATOM 4335 O O . SER C 1 125 ? 130.484 127.566 237.364 1.00 76.44 125 SER C O 1
ATOM 4338 N N . CYS C 1 126 ? 131.088 128.663 239.247 1.00 54.34 126 CYS C N 1
ATOM 4339 C CA . CYS C 1 126 ? 130.941 127.517 240.094 1.00 54.34 126 CYS C CA 1
ATOM 4340 C C . CYS C 1 126 ? 131.182 127.948 241.504 1.00 54.34 126 CYS C C 1
ATOM 4341 O O . CYS C 1 126 ? 132.124 128.690 241.784 1.00 54.34 126 CYS C O 1
ATOM 4344 N N . ALA C 1 127 ? 130.315 127.500 242.434 1.00 44.35 127 ALA C N 1
ATOM 4345 C CA . ALA C 1 127 ? 130.510 127.860 243.808 1.00 44.35 127 ALA C CA 1
ATOM 4346 C C . ALA C 1 127 ? 131.542 126.948 244.396 1.00 44.35 127 ALA C C 1
ATOM 4347 O O . ALA C 1 127 ? 131.443 125.725 244.302 1.00 44.35 127 ALA C O 1
ATOM 4349 N N . LEU C 1 128 ? 132.572 127.564 245.010 1.00 123.61 128 LEU C N 1
ATOM 4350 C CA . LEU C 1 128 ? 133.683 126.933 245.669 1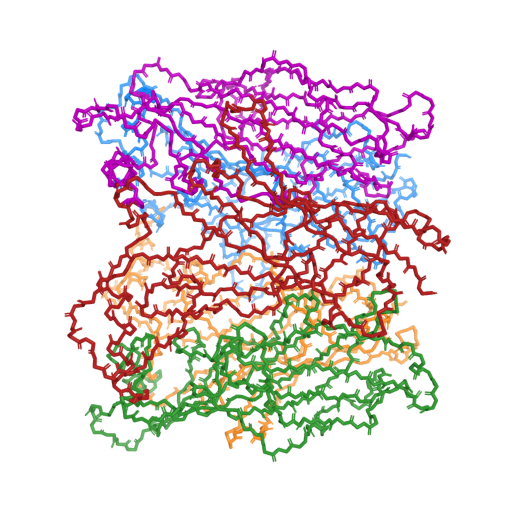.00 123.61 128 LEU C CA 1
ATOM 4351 C C . LEU C 1 128 ? 133.274 126.378 246.994 1.00 123.61 128 LEU C C 1
ATOM 4352 O O . LEU C 1 128 ? 133.952 125.501 247.512 1.00 123.61 128 LEU C O 1
ATOM 4357 N N . GLU C 1 129 ? 132.187 126.909 247.589 1.00 57.92 129 GLU C N 1
ATOM 4358 C CA . GLU C 1 129 ? 131.755 126.595 248.931 1.00 57.92 129 GLU C CA 1
ATOM 4359 C C . GLU C 1 129 ? 131.881 125.133 249.222 1.00 57.92 129 GLU C C 1
ATOM 4360 O O . GLU C 1 129 ? 131.543 124.279 248.404 1.00 57.92 129 GLU C O 1
ATOM 4366 N N . ASN C 1 130 ? 132.389 124.839 250.437 1.00 55.74 130 ASN C N 1
ATOM 4367 C CA . ASN C 1 130 ? 132.601 123.525 250.969 1.00 55.74 130 ASN C CA 1
ATOM 4368 C C . ASN C 1 130 ? 133.674 122.771 250.235 1.00 55.74 130 ASN C C 1
ATOM 4369 O O . ASN C 1 130 ? 133.632 121.542 250.189 1.00 55.74 130 ASN C O 1
ATOM 4374 N N . VAL C 1 131 ? 134.677 123.467 249.659 1.00 93.87 131 VAL C N 1
ATOM 4375 C CA . VAL C 1 131 ? 135.770 122.762 249.034 1.00 93.87 131 VAL C CA 1
ATOM 4376 C C . VAL C 1 131 ? 136.521 122.014 250.089 1.00 93.87 131 VAL C C 1
ATOM 4377 O O . VAL C 1 131 ? 136.998 120.903 249.854 1.00 93.87 131 VAL C O 1
ATOM 4381 N N . THR C 1 132 ? 136.662 122.627 251.275 1.00 97.13 132 THR C N 1
ATOM 4382 C CA . THR C 1 132 ? 137.423 122.073 252.361 1.00 97.13 132 THR C CA 1
ATOM 4383 C C . THR C 1 132 ? 136.782 120.817 252.866 1.00 97.13 132 THR C C 1
ATOM 4384 O O . THR C 1 132 ? 137.474 119.879 253.261 1.00 97.13 132 THR C O 1
ATOM 4388 N N . THR C 1 133 ? 135.439 120.754 252.862 1.00 102.51 133 THR C N 1
ATOM 4389 C CA . THR C 1 133 ? 134.770 119.615 253.423 1.00 102.51 133 THR C CA 1
ATOM 4390 C C . THR C 1 133 ? 135.159 118.383 252.671 1.00 102.51 133 THR C C 1
ATOM 4391 O O . THR C 1 133 ? 135.648 118.442 251.546 1.00 102.51 133 THR C O 1
ATOM 4395 N N . GLU C 1 134 ? 134.965 117.220 253.324 1.00 69.45 134 GLU C N 1
ATOM 4396 C CA . GLU C 1 134 ? 135.317 115.945 252.780 1.00 69.45 134 GLU C CA 1
ATOM 4397 C C . GLU C 1 134 ? 134.480 115.681 251.573 1.00 69.45 134 GLU C C 1
ATOM 4398 O O . GLU C 1 134 ? 134.961 115.113 250.593 1.00 69.45 134 GLU C O 1
ATOM 4404 N N . GLN C 1 135 ? 133.197 116.094 251.602 1.00 75.74 135 GLN C N 1
ATOM 4405 C CA . GLN C 1 135 ? 132.350 115.816 250.483 1.00 75.74 135 GLN C CA 1
ATOM 4406 C C . GLN C 1 135 ? 132.913 116.499 249.281 1.00 75.74 135 GLN C C 1
ATOM 4407 O O . GLN C 1 135 ? 132.909 115.937 248.187 1.00 75.74 135 GLN C O 1
ATOM 4413 N N . GLY C 1 136 ? 133.436 117.725 249.455 1.00 17.69 136 GLY C N 1
ATOM 4414 C CA . GLY C 1 136 ? 134.011 118.414 248.338 1.00 17.69 136 GLY C CA 1
ATOM 4415 C C . GLY C 1 136 ? 132.936 119.204 247.668 1.00 17.69 136 GLY C C 1
ATOM 4416 O O . GLY C 1 136 ? 131.885 119.461 248.254 1.00 17.69 136 GLY C O 1
ATOM 4417 N N . ALA C 1 137 ? 133.186 119.631 246.414 1.00 26.84 137 ALA C N 1
ATOM 4418 C CA . ALA C 1 137 ? 132.223 120.436 245.721 1.00 26.84 137 ALA C CA 1
ATOM 4419 C C . ALA C 1 137 ? 132.130 119.943 244.313 1.00 26.84 137 ALA C C 1
ATOM 4420 O O . ALA C 1 137 ? 133.030 119.261 243.823 1.00 26.84 137 ALA C O 1
ATOM 4422 N N . ALA C 1 138 ? 131.014 120.256 243.631 1.00 25.15 138 ALA C N 1
ATOM 4423 C CA . ALA C 1 138 ? 130.862 119.804 242.281 1.00 25.15 138 ALA C CA 1
ATOM 4424 C C . ALA C 1 138 ? 130.640 120.997 241.413 1.00 25.15 138 ALA C C 1
ATOM 4425 O O . ALA C 1 138 ? 130.008 121.971 241.821 1.00 25.15 138 ALA C O 1
ATOM 4427 N N . CYS C 1 139 ? 131.186 120.950 240.184 1.00 37.76 139 CYS C N 1
ATOM 4428 C CA . CYS C 1 139 ? 131.023 122.025 239.255 1.00 37.76 139 CYS C CA 1
ATOM 4429 C C . CYS C 1 139 ? 130.708 121.393 237.942 1.00 37.76 139 CYS C C 1
ATOM 4430 O O . CYS C 1 139 ? 131.115 120.260 237.682 1.00 37.76 139 CYS C O 1
ATOM 4433 N N . THR C 1 140 ? 129.946 122.099 237.087 1.00 99.82 140 THR C N 1
ATOM 4434 C CA . THR C 1 140 ? 129.667 121.555 235.793 1.00 99.82 140 THR C CA 1
ATOM 4435 C C . THR C 1 140 ? 129.773 122.664 234.798 1.00 99.82 140 THR C C 1
ATOM 4436 O O . THR C 1 140 ? 129.413 123.804 235.082 1.00 99.82 140 THR C O 1
ATOM 4440 N N . LEU C 1 141 ? 130.314 122.350 233.608 1.00 109.05 141 LEU C N 1
ATOM 4441 C CA . LEU C 1 141 ? 130.362 123.300 232.537 1.00 109.05 141 LEU C CA 1
ATOM 4442 C C . LEU C 1 141 ? 130.064 122.513 231.308 1.00 109.05 141 LEU C C 1
ATOM 4443 O O . LEU C 1 141 ? 130.479 121.361 231.191 1.00 109.05 141 LEU C O 1
ATOM 4448 N N . LYS C 1 142 ? 129.308 123.091 230.356 1.00 90.62 142 LYS C N 1
ATOM 4449 C CA . LYS C 1 142 ? 128.995 122.307 229.202 1.00 90.62 142 LYS C CA 1
ATOM 4450 C C . LYS C 1 142 ? 129.682 122.910 228.025 1.00 90.62 142 LYS C C 1
ATOM 4451 O O . LYS C 1 142 ? 129.762 124.131 227.893 1.00 90.62 142 LYS C O 1
ATOM 4457 N N . PHE C 1 143 ? 130.226 122.049 227.146 1.00 95.75 143 PHE C N 1
ATOM 4458 C CA . PHE C 1 143 ? 130.901 122.537 225.984 1.00 95.75 143 PHE C CA 1
ATOM 4459 C C . PHE C 1 143 ? 130.106 122.049 224.821 1.00 95.75 143 PHE C C 1
ATOM 4460 O O . PHE C 1 143 ? 129.516 120.972 224.880 1.00 95.75 143 PHE C O 1
ATOM 4468 N N . GLY C 1 144 ? 130.056 122.837 223.731 1.00 25.65 144 GLY C N 1
ATOM 4469 C CA . GLY C 1 144 ? 129.321 122.392 222.585 1.00 25.65 144 GLY C CA 1
ATOM 4470 C C . GLY C 1 144 ? 129.247 123.538 221.627 1.00 25.65 144 GLY C C 1
ATOM 4471 O O . GLY C 1 144 ? 129.438 124.696 222.000 1.00 25.65 144 GLY C O 1
ATOM 4472 N N . PRO C 1 145 ? 128.959 123.214 220.391 1.00 70.73 145 PRO C N 1
ATOM 4473 C CA . PRO C 1 145 ? 128.862 124.186 219.339 1.00 70.73 145 PRO C CA 1
ATOM 4474 C C . PRO C 1 145 ? 127.836 125.195 219.735 1.00 70.73 145 PRO C C 1
ATOM 4475 O O . PRO C 1 145 ? 126.778 124.804 220.225 1.00 70.73 145 PRO C O 1
ATOM 4479 N N . TRP C 1 146 ? 128.129 126.501 219.584 1.00 69.98 146 TRP C N 1
ATOM 4480 C CA . TRP C 1 146 ? 127.120 127.442 219.958 1.00 69.98 146 TRP C CA 1
ATOM 4481 C C . TRP C 1 146 ? 126.006 127.416 218.951 1.00 69.98 146 TRP C C 1
ATOM 4482 O O . TRP C 1 146 ? 124.843 127.222 219.300 1.00 69.98 146 TRP C O 1
ATOM 4493 N N . THR C 1 147 ? 126.359 127.641 217.665 1.00 131.53 147 THR C N 1
ATOM 4494 C CA . THR C 1 147 ? 125.429 127.733 216.565 1.00 131.53 147 THR C CA 1
ATOM 4495 C C . THR C 1 147 ? 124.894 126.412 216.093 1.00 131.53 147 THR C C 1
ATOM 4496 O O . THR C 1 147 ? 123.696 126.277 215.847 1.00 131.53 147 THR C O 1
ATOM 4500 N N . TYR C 1 148 ? 125.774 125.401 215.970 1.00 64.41 148 TYR C N 1
ATOM 4501 C CA . TYR C 1 148 ? 125.439 124.172 215.300 1.00 64.41 148 TYR C CA 1
ATOM 4502 C C . TYR C 1 148 ? 124.495 123.332 216.091 1.00 64.41 148 TYR C C 1
ATOM 4503 O O . TYR C 1 148 ? 124.657 123.127 217.291 1.00 64.41 148 TYR C O 1
ATOM 4512 N N . ASP C 1 149 ? 123.457 122.825 215.396 1.00 35.66 149 ASP C N 1
ATOM 4513 C CA . ASP C 1 149 ? 122.532 121.921 216.005 1.00 35.66 149 ASP C CA 1
ATOM 4514 C C . ASP C 1 149 ? 123.104 120.550 215.836 1.00 35.66 149 ASP C C 1
ATOM 4515 O O . ASP C 1 149 ? 124.149 120.369 215.209 1.00 35.66 149 ASP C O 1
ATOM 4520 N N . VAL C 1 150 ? 122.416 119.538 216.394 1.00 31.97 150 VAL C N 1
ATOM 4521 C CA . VAL C 1 150 ? 122.872 118.185 216.344 1.00 31.97 150 VAL C CA 1
ATOM 4522 C C . VAL C 1 150 ? 122.969 117.790 214.910 1.00 31.97 150 VAL C C 1
ATOM 4523 O O . VAL C 1 150 ? 123.849 117.023 214.527 1.00 31.97 150 VAL C O 1
ATOM 4527 N N . ARG C 1 151 ? 122.053 118.300 214.069 1.00 93.39 151 ARG C N 1
ATOM 4528 C CA . ARG C 1 151 ? 122.102 117.925 212.687 1.00 93.39 151 ARG C CA 1
ATOM 4529 C C . ARG C 1 151 ? 123.419 118.308 212.093 1.00 93.39 151 ARG C C 1
ATOM 4530 O O . ARG C 1 151 ? 124.072 117.482 211.460 1.00 93.39 151 ARG C O 1
ATOM 4538 N N . ASP C 1 152 ? 123.838 119.578 212.257 1.00 92.67 152 ASP C N 1
ATOM 4539 C CA . ASP C 1 152 ? 125.043 119.981 211.598 1.00 92.67 152 ASP C CA 1
ATOM 4540 C C . ASP C 1 152 ? 126.253 119.370 212.229 1.00 92.67 152 ASP C C 1
ATOM 4541 O O . ASP C 1 152 ? 127.123 118.848 211.533 1.00 92.67 152 ASP C O 1
ATOM 4546 N N . LEU C 1 153 ? 126.347 119.410 213.574 1.00 45.80 153 LEU C N 1
ATOM 4547 C CA . LEU C 1 153 ? 127.537 118.908 214.197 1.00 45.80 153 LEU C CA 1
ATOM 4548 C C . LEU C 1 153 ? 127.153 117.889 215.215 1.00 45.80 153 LEU C C 1
ATOM 4549 O O . LEU C 1 153 ? 126.245 118.102 216.017 1.00 45.80 153 LEU C O 1
ATOM 4554 N N . VAL C 1 154 ? 127.855 116.741 215.208 1.00 29.20 154 VAL C N 1
ATOM 4555 C CA . VAL C 1 154 ? 127.585 115.721 216.179 1.00 29.20 154 VAL C CA 1
ATOM 4556 C C . VAL C 1 154 ? 128.808 115.635 217.038 1.00 29.20 154 VAL C C 1
ATOM 4557 O O . VAL C 1 154 ? 129.929 115.628 216.532 1.00 29.20 154 VAL C O 1
ATOM 4561 N N . LEU C 1 155 ? 128.625 115.584 218.373 1.00 77.87 155 LEU C N 1
ATOM 4562 C CA . LEU C 1 155 ? 129.762 115.531 219.251 1.00 77.87 155 LEU C CA 1
ATOM 4563 C C . LEU C 1 155 ? 129.864 114.141 219.791 1.00 77.87 155 LEU C C 1
ATOM 4564 O O . LEU C 1 155 ? 128.854 113.508 220.093 1.00 77.87 155 LEU C O 1
ATOM 4569 N N . ASP C 1 156 ? 131.105 113.618 219.902 1.00 46.09 156 ASP C N 1
ATOM 4570 C CA . ASP C 1 156 ? 131.311 112.291 220.412 1.00 46.09 156 ASP C CA 1
ATOM 4571 C C . ASP C 1 156 ? 132.444 112.330 221.394 1.00 46.09 156 ASP C C 1
ATOM 4572 O O . ASP C 1 156 ? 133.314 113.197 221.313 1.00 46.09 156 ASP C O 1
ATOM 4577 N N . GLU C 1 157 ? 132.441 111.402 222.378 1.00 66.79 157 GLU C N 1
ATOM 4578 C CA . GLU C 1 157 ? 133.538 111.342 223.309 1.00 66.79 157 GLU C CA 1
ATOM 4579 C C . GLU C 1 157 ? 133.950 109.912 223.484 1.00 66.79 157 GLU C C 1
ATOM 4580 O O . GLU C 1 157 ? 133.120 109.004 223.472 1.00 66.79 157 GLU C O 1
ATOM 4586 N N . SER C 1 158 ? 135.276 109.682 223.577 1.00 80.78 158 SER C N 1
ATOM 4587 C CA . SER C 1 158 ? 135.815 108.370 223.799 1.00 80.78 158 SER C CA 1
ATOM 4588 C C . SER C 1 158 ? 135.643 107.949 225.235 1.00 80.78 158 SER C C 1
ATOM 4589 O O . SER C 1 158 ? 135.150 106.853 225.502 1.00 80.78 158 SER C O 1
ATOM 4592 N N . GLN C 1 159 ? 136.034 108.816 226.199 1.00 136.82 159 GLN C N 1
ATOM 4593 C CA . GLN C 1 159 ? 136.036 108.408 227.581 1.00 136.82 159 GLN C CA 1
ATOM 4594 C C . GLN C 1 159 ? 135.529 109.512 228.463 1.00 136.82 159 GLN C C 1
ATOM 4595 O O . GLN C 1 159 ? 135.131 110.570 227.977 1.00 136.82 159 GLN C O 1
ATOM 4601 N N . GLN C 1 160 ? 135.490 109.252 229.798 1.00 98.78 160 GLN C N 1
ATOM 4602 C CA . GLN C 1 160 ? 134.948 110.177 230.767 1.00 98.78 160 GLN C CA 1
ATOM 4603 C C . GLN C 1 160 ? 135.757 111.444 230.916 1.00 98.78 160 GLN C C 1
ATOM 4604 O O . GLN C 1 160 ? 135.248 112.509 230.582 1.00 98.78 160 GLN C O 1
ATOM 4610 N N . VAL C 1 161 ? 137.032 111.366 231.381 1.00 72.07 161 VAL C N 1
ATOM 4611 C CA . VAL C 1 161 ? 137.890 112.523 231.564 1.00 72.07 161 VAL C CA 1
ATOM 4612 C C . VAL C 1 161 ? 139.291 112.016 231.792 1.00 72.07 161 VAL C C 1
ATOM 4613 O O . VAL C 1 161 ? 139.472 110.985 232.436 1.00 72.07 161 VAL C O 1
ATOM 4617 N N . ASP C 1 162 ? 140.322 112.756 231.310 1.00 51.84 162 ASP C N 1
ATOM 4618 C CA . ASP C 1 162 ? 141.695 112.316 231.418 1.00 51.84 162 ASP C CA 1
ATOM 4619 C C . ASP C 1 162 ? 142.357 112.953 232.606 1.00 51.84 162 ASP C C 1
ATOM 4620 O O . ASP C 1 162 ? 142.762 114.115 232.568 1.00 51.84 162 ASP C O 1
ATOM 4625 N N . LEU C 1 163 ? 142.429 112.178 233.705 1.00 83.92 163 LEU C N 1
ATOM 4626 C CA . LEU C 1 163 ? 143.030 112.498 234.971 1.00 83.92 163 LEU C CA 1
ATOM 4627 C C . LEU C 1 163 ? 144.532 112.379 234.959 1.00 83.92 163 LEU C C 1
ATOM 4628 O O . LEU C 1 163 ? 145.217 113.069 235.712 1.00 83.92 163 LEU C O 1
ATOM 4633 N N . THR C 1 164 ? 145.090 111.502 234.103 1.00 114.16 164 THR C N 1
ATOM 4634 C CA . THR C 1 164 ? 146.483 111.133 234.181 1.00 114.16 164 THR C CA 1
ATOM 4635 C C . THR C 1 164 ? 147.389 112.324 234.131 1.00 114.16 164 THR C C 1
ATOM 4636 O O . THR C 1 164 ? 148.365 112.388 234.876 1.00 114.16 164 THR C O 1
ATOM 4640 N N . THR C 1 165 ? 147.099 113.295 233.253 1.00 47.70 165 THR C N 1
ATOM 4641 C CA . THR C 1 165 ? 147.914 114.464 233.058 1.00 47.70 165 THR C CA 1
ATOM 4642 C C . THR C 1 165 ? 147.888 115.341 234.278 1.00 47.70 165 THR C C 1
ATOM 4643 O O . THR C 1 165 ? 148.821 116.107 234.508 1.00 47.70 165 THR C O 1
ATOM 4647 N N . TYR C 1 166 ? 146.797 115.266 235.063 1.00 66.91 166 TYR C N 1
ATOM 4648 C CA . TYR C 1 166 ? 146.544 116.114 236.201 1.00 66.91 166 TYR C CA 1
ATOM 4649 C C . TYR C 1 166 ? 147.786 116.260 237.033 1.00 66.91 166 TYR C C 1
ATOM 4650 O O . TYR C 1 166 ? 148.479 115.285 237.322 1.00 66.91 166 TYR C O 1
ATOM 4659 N N . ALA C 1 167 ? 148.096 117.514 237.435 1.00 34.10 167 ALA C N 1
ATOM 4660 C CA . ALA C 1 167 ? 149.292 117.803 238.178 1.00 34.10 167 ALA C CA 1
ATOM 4661 C C . ALA C 1 167 ? 149.228 117.130 239.510 1.00 34.10 167 ALA C C 1
ATOM 4662 O O . ALA C 1 167 ? 148.209 117.165 240.201 1.00 34.10 167 ALA C O 1
ATOM 4664 N N . GLY C 1 168 ? 150.357 116.506 239.908 1.00 25.39 168 GLY C N 1
ATOM 4665 C CA . GLY C 1 168 ? 150.429 115.754 241.123 1.00 25.39 168 GLY C CA 1
ATOM 4666 C C . GLY C 1 168 ? 150.224 116.639 242.308 1.00 25.39 168 GLY C C 1
ATOM 4667 O O . GLY C 1 168 ? 149.447 116.307 243.202 1.00 25.39 168 GLY C O 1
ATOM 4668 N N . GLY C 1 169 ? 150.897 117.806 242.351 1.00 36.15 169 GLY C N 1
ATOM 4669 C CA . GLY C 1 169 ? 150.732 118.611 243.522 1.00 36.15 169 GLY C CA 1
ATOM 4670 C C . GLY C 1 169 ? 149.908 119.793 243.153 1.00 36.15 169 GLY C C 1
ATOM 4671 O O . GLY C 1 169 ? 150.375 120.931 243.175 1.00 36.15 169 GLY C O 1
ATOM 4672 N N . GLU C 1 170 ? 148.633 119.540 242.819 1.00 103.72 170 GLU C N 1
ATOM 4673 C CA . GLU C 1 170 ? 147.748 120.615 242.500 1.00 103.72 170 GLU C CA 1
ATOM 4674 C C . GLU C 1 170 ? 147.128 121.048 243.781 1.00 103.72 170 GLU C C 1
ATOM 4675 O O . GLU C 1 170 ? 147.105 120.305 244.760 1.00 103.72 170 GLU C O 1
ATOM 4681 N N . ARG C 1 171 ? 146.615 122.288 243.808 1.00 129.18 171 ARG C N 1
ATOM 4682 C CA . ARG C 1 171 ? 146.004 122.791 244.999 1.00 129.18 171 ARG C CA 1
ATOM 4683 C C . ARG C 1 171 ? 144.815 121.940 245.304 1.00 129.18 171 ARG C C 1
ATOM 4684 O O . ARG C 1 171 ? 144.540 121.651 246.467 1.00 129.18 171 ARG C O 1
ATOM 4692 N N . PHE C 1 172 ? 144.074 121.502 244.269 1.00 52.07 172 PHE C N 1
ATOM 4693 C CA . PHE C 1 172 ? 142.889 120.763 244.574 1.00 52.07 172 PHE C CA 1
ATOM 4694 C C . PHE C 1 172 ? 143.011 119.367 244.045 1.00 52.07 172 PHE C C 1
ATOM 4695 O O . PHE C 1 172 ? 143.573 119.135 242.973 1.00 52.07 172 PHE C O 1
ATOM 4703 N N . GLN C 1 173 ? 142.492 118.393 244.820 1.00 51.04 173 GLN C N 1
ATOM 4704 C CA . GLN C 1 173 ? 142.461 117.002 244.464 1.00 51.04 173 GLN C CA 1
ATOM 4705 C C . GLN C 1 173 ? 141.254 116.785 243.607 1.00 51.04 173 GLN C C 1
ATOM 4706 O O . GLN C 1 173 ? 140.265 117.508 243.721 1.00 51.04 173 GLN C O 1
ATOM 4712 N N . LEU C 1 174 ? 141.307 115.767 242.724 1.00 93.53 174 LEU C N 1
ATOM 4713 C CA . LEU C 1 174 ? 140.213 115.503 241.835 1.00 93.53 174 LEU C CA 1
ATOM 4714 C C . LEU C 1 174 ? 139.468 114.310 242.353 1.00 93.53 174 LEU C C 1
ATOM 4715 O O . LEU C 1 174 ? 139.998 113.200 242.346 1.00 93.53 174 LEU C O 1
ATOM 4720 N N . ILE C 1 175 ? 138.233 114.491 242.861 1.00 140.89 175 ILE C N 1
ATOM 4721 C CA . ILE C 1 175 ? 137.533 113.300 243.230 1.00 140.89 175 ILE C CA 1
ATOM 4722 C C . ILE C 1 175 ? 137.054 112.565 242.007 1.00 140.89 175 ILE C C 1
ATOM 4723 O O . ILE C 1 175 ? 137.217 111.347 241.935 1.00 140.89 175 ILE C O 1
ATOM 4728 N N . GLU C 1 176 ? 136.463 113.253 241.003 1.00 111.63 176 GLU C N 1
ATOM 4729 C CA . GLU C 1 176 ? 136.144 112.536 239.794 1.00 111.63 176 GLU C CA 1
ATOM 4730 C C . GLU C 1 176 ? 135.860 113.512 238.693 1.00 111.63 176 GLU C C 1
ATOM 4731 O O . GLU C 1 176 ? 135.235 114.550 238.906 1.00 111.63 176 GLU C O 1
ATOM 4737 N N . ALA C 1 177 ? 136.330 113.196 237.467 1.00 32.80 177 ALA C N 1
ATOM 4738 C CA . ALA C 1 177 ? 136.088 114.060 236.348 1.00 32.80 177 ALA C CA 1
ATOM 4739 C C . ALA C 1 177 ? 135.275 113.280 235.370 1.00 32.80 177 ALA C C 1
ATOM 4740 O O . ALA C 1 177 ? 135.615 112.149 235.028 1.00 32.80 177 ALA C O 1
ATOM 4742 N N . LYS C 1 178 ? 134.171 113.874 234.881 1.00 98.36 178 LYS C N 1
ATOM 4743 C CA . LYS C 1 178 ? 133.357 113.139 233.965 1.00 98.36 178 LYS C CA 1
ATOM 4744 C C . LYS C 1 178 ? 133.002 114.019 232.814 1.00 98.36 178 LYS C C 1
ATOM 4745 O O . LYS C 1 178 ? 132.915 115.240 232.947 1.00 98.36 178 LYS C O 1
ATOM 4751 N N . GLN C 1 179 ? 132.834 113.404 231.629 1.00 84.55 179 GLN C N 1
ATOM 4752 C CA . GLN C 1 179 ? 132.401 114.118 230.466 1.00 84.55 179 GLN C CA 1
ATOM 4753 C C . GLN C 1 179 ? 131.266 113.330 229.910 1.00 84.55 179 GLN C C 1
ATOM 4754 O O . GLN C 1 179 ? 131.476 112.339 229.215 1.00 84.55 179 GLN C O 1
ATOM 4760 N N . LYS C 1 180 ? 130.022 113.751 230.190 1.00 30.99 180 LYS C N 1
ATOM 4761 C CA . LYS C 1 180 ? 128.935 112.983 229.665 1.00 30.99 180 LYS C CA 1
ATOM 4762 C C . LYS C 1 180 ? 128.352 113.759 228.538 1.00 30.99 180 LYS C C 1
ATOM 4763 O O . LYS C 1 180 ? 128.196 114.976 228.620 1.00 30.99 180 LYS C O 1
ATOM 4769 N N . VAL C 1 181 ? 128.052 113.065 227.426 1.00 53.46 181 VAL C N 1
ATOM 4770 C CA . VAL C 1 181 ? 127.451 113.739 226.316 1.00 53.46 181 VAL C CA 1
ATOM 4771 C C . VAL C 1 181 ? 125.986 113.786 226.543 1.00 53.46 181 VAL C C 1
ATOM 4772 O O . VAL C 1 181 ? 125.379 112.832 227.030 1.00 53.46 181 VAL C O 1
ATOM 4776 N N . ASN C 1 182 ? 125.385 114.935 226.207 1.00 68.72 182 ASN C N 1
ATOM 4777 C CA . ASN C 1 182 ? 123.972 115.041 226.342 1.00 68.72 182 ASN C CA 1
ATOM 4778 C C . ASN C 1 182 ? 123.469 115.887 225.223 1.00 68.72 182 ASN C C 1
ATOM 4779 O O . ASN C 1 182 ? 124.204 116.689 224.649 1.00 68.72 182 ASN C O 1
ATOM 4784 N N . LYS C 1 183 ? 122.189 115.675 224.863 1.00 67.86 183 LYS C N 1
ATOM 4785 C CA . LYS C 1 183 ? 121.539 116.434 223.839 1.00 67.86 183 LYS C CA 1
ATOM 4786 C C . LYS C 1 183 ? 120.490 117.211 224.560 1.00 67.86 183 LYS C C 1
ATOM 4787 O O . LYS C 1 183 ? 119.837 116.691 225.462 1.00 67.86 183 LYS C O 1
ATOM 4793 N N . LYS C 1 184 ? 120.306 118.488 224.190 1.00 102.24 184 LYS C N 1
ATOM 4794 C CA . LYS C 1 184 ? 119.389 119.296 224.936 1.00 102.24 184 LYS C CA 1
ATOM 4795 C C . LYS C 1 184 ? 118.702 120.193 223.964 1.00 102.24 184 LYS C C 1
ATOM 4796 O O . LYS C 1 184 ? 119.144 120.342 222.824 1.00 102.24 184 LYS C O 1
ATOM 4802 N N . THR C 1 185 ? 117.581 120.804 224.387 1.00 96.41 185 THR C N 1
ATOM 4803 C CA . THR C 1 185 ? 116.865 121.666 223.498 1.00 96.41 185 THR C CA 1
ATOM 4804 C C . THR C 1 185 ? 116.806 123.022 224.121 1.00 96.41 185 THR C C 1
ATOM 4805 O O . THR C 1 185 ? 116.927 123.168 225.336 1.00 96.41 185 THR C O 1
ATOM 4809 N N . TYR C 1 186 ? 116.634 124.056 223.278 1.00 49.87 186 TYR C N 1
ATOM 4810 C CA . TYR C 1 186 ? 116.565 125.404 223.755 1.00 49.87 186 TYR C CA 1
ATOM 4811 C C . TYR C 1 186 ? 115.284 125.966 223.224 1.00 49.87 186 TYR C C 1
ATOM 4812 O O . TYR C 1 186 ? 114.747 125.492 222.226 1.00 49.87 186 TYR C O 1
ATOM 4821 N N . PRO C 1 187 ? 114.762 126.945 223.901 1.00 54.80 187 PRO C N 1
ATOM 4822 C CA . PRO C 1 187 ? 113.530 127.534 223.456 1.00 54.80 187 PRO C CA 1
ATOM 4823 C C . PRO C 1 187 ? 113.695 128.244 222.154 1.00 54.80 187 PRO C C 1
ATOM 4824 O O . PRO C 1 187 ? 112.696 128.484 221.479 1.00 54.80 187 PRO C O 1
ATOM 4828 N N . CYS C 1 188 ? 114.938 128.612 221.789 1.00 47.02 188 CYS C N 1
ATOM 4829 C CA . CYS C 1 188 ? 115.156 129.325 220.567 1.00 47.02 188 CYS C CA 1
ATOM 4830 C C . CYS C 1 188 ? 114.809 128.449 219.420 1.00 47.02 188 CYS C C 1
ATOM 4831 O O . CYS C 1 188 ? 114.235 128.906 218.430 1.00 47.02 188 CYS C O 1
ATOM 4834 N N . CYS C 1 189 ? 115.128 127.150 219.531 1.00 67.51 189 CYS C N 1
ATOM 4835 C CA . CYS C 1 189 ? 115.108 126.399 218.321 1.00 67.51 189 CYS C CA 1
ATOM 4836 C C . CYS C 1 189 ? 114.589 125.019 218.591 1.00 67.51 189 CYS C C 1
ATOM 4837 O O . CYS C 1 189 ? 114.783 124.444 219.658 1.00 67.51 189 CYS C O 1
ATOM 4840 N N . PRO C 1 190 ? 113.879 124.513 217.617 1.00 69.47 190 PRO C N 1
ATOM 4841 C CA . PRO C 1 190 ? 113.331 123.183 217.676 1.00 69.47 190 PRO C CA 1
ATOM 4842 C C . PRO C 1 190 ? 114.360 122.103 217.510 1.00 69.47 190 PRO C C 1
ATOM 4843 O O . PRO C 1 190 ? 114.047 120.949 217.794 1.00 69.47 190 PRO C O 1
ATOM 4847 N N . GLN C 1 191 ? 115.574 122.439 217.037 1.00 74.58 191 GLN C N 1
ATOM 4848 C CA . GLN C 1 191 ? 116.577 121.439 216.780 1.00 74.58 191 GLN C CA 1
ATOM 4849 C C . GLN C 1 191 ? 117.226 121.035 218.068 1.00 74.58 191 GLN C C 1
ATOM 4850 O O . GLN C 1 191 ? 117.306 121.824 219.010 1.00 74.58 191 GLN C O 1
ATOM 4856 N N . SER C 1 192 ? 117.697 119.773 218.137 1.00 27.07 192 SER C N 1
ATOM 4857 C CA . SER C 1 192 ? 118.393 119.319 219.304 1.00 27.07 192 SER C CA 1
ATOM 4858 C C . SER C 1 192 ? 119.809 119.787 219.188 1.00 27.07 192 SER C C 1
ATOM 4859 O O . SER C 1 192 ? 120.354 119.889 218.089 1.00 27.07 192 SER C O 1
ATOM 4862 N N . PHE C 1 193 ? 120.443 120.094 220.336 1.00 40.29 193 PHE C N 1
ATOM 4863 C CA . PHE C 1 193 ? 121.812 120.516 220.320 1.00 40.29 193 PHE C CA 1
ATOM 4864 C C . PHE C 1 193 ? 122.554 119.587 221.222 1.00 40.29 193 PHE C C 1
ATOM 4865 O O . PHE C 1 193 ? 122.026 119.164 222.248 1.00 40.29 193 PHE C O 1
ATOM 4873 N N . GLU C 1 194 ? 123.804 119.235 220.863 1.00 53.15 194 GLU C N 1
ATOM 4874 C CA . GLU C 1 194 ? 124.530 118.332 221.707 1.00 53.15 194 GLU C CA 1
ATOM 4875 C C . GLU C 1 194 ? 125.685 119.050 222.326 1.00 53.15 194 GLU C C 1
ATOM 4876 O O . GLU C 1 194 ? 126.367 119.845 221.682 1.00 53.15 194 GLU C O 1
ATOM 4882 N N . ASP C 1 195 ? 125.909 118.792 223.631 1.00 97.16 195 ASP C N 1
ATOM 4883 C CA . ASP C 1 195 ? 127.002 119.391 224.335 1.00 97.16 195 ASP C CA 1
ATOM 4884 C C . ASP C 1 195 ? 127.608 118.341 225.209 1.00 97.16 195 ASP C C 1
ATOM 4885 O O . ASP C 1 195 ? 126.982 117.321 225.495 1.00 97.16 195 ASP C O 1
ATOM 4890 N N . ILE C 1 196 ? 128.866 118.555 225.642 1.00 154.26 196 ILE C N 1
ATOM 4891 C CA . ILE C 1 196 ? 129.455 117.616 226.546 1.00 154.26 196 ILE C CA 1
ATOM 4892 C C . ILE C 1 196 ? 129.483 118.320 227.861 1.00 154.26 196 ILE C C 1
ATOM 4893 O O . ILE C 1 196 ? 129.922 119.461 227.970 1.00 154.26 196 ILE C O 1
ATOM 4898 N N . GLU C 1 197 ? 128.939 117.677 228.906 1.00 83.75 197 GLU C N 1
ATOM 4899 C CA . GLU C 1 197 ? 128.924 118.336 230.175 1.00 83.75 197 GLU C CA 1
ATOM 4900 C C . GLU C 1 197 ? 130.087 117.823 230.937 1.00 83.75 197 GLU C C 1
ATOM 4901 O O . GLU C 1 197 ? 130.213 116.622 231.175 1.00 83.75 197 GLU C O 1
ATOM 4907 N N . LEU C 1 198 ? 130.985 118.735 231.340 1.00 107.93 198 LEU C N 1
ATOM 4908 C CA . LEU C 1 198 ? 132.132 118.304 232.068 1.00 107.93 198 LEU C CA 1
ATOM 4909 C C . LEU C 1 198 ? 131.813 118.567 233.499 1.00 107.93 198 LEU C C 1
ATOM 4910 O O . LEU C 1 198 ? 131.642 119.713 233.909 1.00 107.93 198 LEU C O 1
ATOM 4915 N N . ARG C 1 199 ? 131.692 117.492 234.297 1.00 162.05 199 ARG C N 1
ATOM 4916 C CA . ARG C 1 199 ? 131.380 117.697 235.677 1.00 162.05 199 ARG C CA 1
ATOM 4917 C C . ARG C 1 199 ? 132.577 117.283 236.458 1.00 162.05 199 ARG C C 1
ATOM 4918 O O . ARG C 1 199 ? 132.987 116.124 236.425 1.00 162.05 199 ARG C O 1
ATOM 4926 N N . VAL C 1 200 ? 133.180 118.241 237.180 1.00 99.63 200 VAL C N 1
ATOM 4927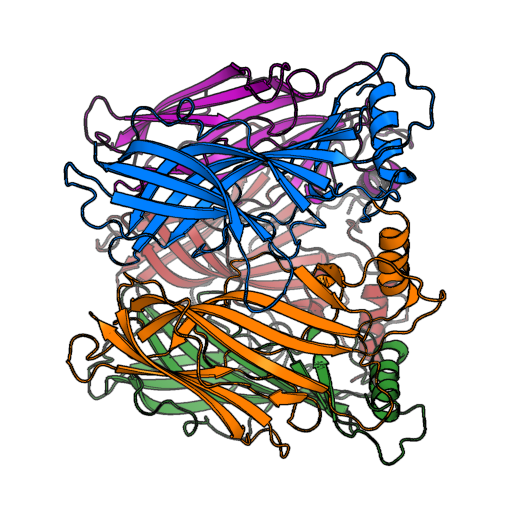 C CA . VAL C 1 200 ? 134.327 117.882 237.948 1.00 99.63 200 VAL C CA 1
ATOM 4928 C C . VAL C 1 200 ? 133.997 118.025 239.383 1.00 99.63 200 VAL C C 1
ATOM 4929 O O . VAL C 1 200 ? 133.388 119.000 239.819 1.00 99.63 200 VAL C O 1
ATOM 4933 N N . THR C 1 201 ? 134.383 117.008 240.162 1.00 138.81 201 THR C N 1
ATOM 4934 C CA . THR C 1 201 ? 134.152 117.110 241.560 1.00 138.81 201 THR C CA 1
ATOM 4935 C C . THR C 1 201 ? 135.500 117.060 242.197 1.00 138.81 201 THR C C 1
ATOM 4936 O O . THR C 1 201 ? 136.273 116.123 241.987 1.00 138.81 201 THR C O 1
ATOM 4940 N N . PHE C 1 202 ? 135.837 118.116 242.964 1.00 55.39 202 PHE C N 1
ATOM 4941 C CA . PHE C 1 202 ? 137.149 118.196 243.529 1.00 55.39 202 PHE C CA 1
ATOM 4942 C C . PHE C 1 202 ? 137.076 118.827 244.879 1.00 55.39 202 PHE C C 1
ATOM 4943 O O . PHE C 1 202 ? 136.063 119.407 245.262 1.00 55.39 202 PHE C O 1
ATOM 4951 N N . LYS C 1 203 ? 138.181 118.691 245.642 1.00 96.69 203 LYS C N 1
ATOM 4952 C CA . LYS C 1 203 ? 138.270 119.244 246.963 1.00 96.69 203 LYS C CA 1
ATOM 4953 C C . LYS C 1 203 ? 139.710 119.574 247.198 1.00 96.69 203 LYS C C 1
ATOM 4954 O O . LYS C 1 203 ? 140.583 119.153 246.443 1.00 96.69 203 LYS C O 1
ATOM 4960 N N . LYS C 1 204 ? 139.989 120.376 248.246 1.00 144.15 204 LYS C N 1
ATOM 4961 C CA . LYS C 1 204 ? 141.341 120.674 248.624 1.00 144.15 204 LYS C CA 1
ATOM 4962 C C . LYS C 1 204 ? 141.926 119.424 249.184 1.00 144.15 204 LYS C C 1
ATOM 4963 O O . LYS C 1 204 ? 141.254 118.670 249.885 1.00 144.15 204 LYS C O 1
ATOM 4969 N N . ILE C 1 205 ? 143.213 119.180 248.885 1.00 71.53 205 ILE C N 1
ATOM 4970 C CA . ILE C 1 205 ? 143.863 117.989 249.348 1.00 71.53 205 ILE C CA 1
ATOM 4971 C C . ILE C 1 205 ? 143.686 117.855 250.860 1.00 71.53 205 ILE C C 1
ATOM 4972 O O . ILE C 1 205 ? 144.003 118.816 251.613 1.00 71.53 205 ILE C O 1
ATOM 4978 N N . THR D 1 1 ? 129.699 118.818 203.971 1.00 14.91 1 THR D N 1
ATOM 4979 C CA . THR D 1 1 ? 128.917 117.563 204.045 1.00 14.91 1 THR D CA 1
ATOM 4980 C C . THR D 1 1 ? 127.931 117.487 202.931 1.00 14.91 1 THR D C 1
ATOM 4981 O O . THR D 1 1 ? 128.218 116.933 201.870 1.00 14.91 1 THR D O 1
ATOM 4985 N N . LYS D 1 2 ? 126.730 118.051 203.148 1.00 83.80 2 LYS D N 1
ATOM 4986 C CA . LYS D 1 2 ? 125.733 117.969 202.128 1.00 83.80 2 LYS D CA 1
ATOM 4987 C C . LYS D 1 2 ? 126.034 119.011 201.105 1.00 83.80 2 LYS D C 1
ATOM 4988 O O . LYS D 1 2 ? 126.300 120.165 201.432 1.00 83.80 2 LYS D O 1
ATOM 4994 N N . LYS D 1 3 ? 126.011 118.600 199.825 1.00 133.34 3 LYS D N 1
ATOM 4995 C CA . LYS D 1 3 ? 126.269 119.487 198.733 1.00 133.34 3 LYS D CA 1
ATOM 4996 C C . LYS D 1 3 ? 125.171 120.498 198.672 1.00 133.34 3 LYS D C 1
ATOM 4997 O O . LYS D 1 3 ? 125.414 121.676 198.412 1.00 133.34 3 LYS D O 1
ATOM 5003 N N . SER D 1 4 ? 123.926 120.059 198.937 1.00 26.50 4 SER D N 1
ATOM 5004 C CA . SER D 1 4 ? 122.797 120.937 198.841 1.00 26.50 4 SER D CA 1
ATOM 5005 C C . SER D 1 4 ? 122.972 122.073 199.800 1.00 26.50 4 SER D C 1
ATOM 5006 O O . SER D 1 4 ? 122.720 123.225 199.455 1.00 26.50 4 SER D O 1
ATOM 5009 N N . ARG D 1 5 ? 123.413 121.773 201.036 1.00 119.54 5 ARG D N 1
ATOM 5010 C CA . ARG D 1 5 ? 123.610 122.782 202.038 1.00 119.54 5 ARG D CA 1
ATOM 5011 C C . ARG D 1 5 ? 124.704 123.696 201.598 1.00 119.54 5 ARG D C 1
ATOM 5012 O O . ARG D 1 5 ? 124.631 124.909 201.790 1.00 119.54 5 ARG D O 1
ATOM 5020 N N . GLU D 1 6 ? 125.749 123.120 200.982 1.00 31.84 6 GLU D N 1
ATOM 5021 C CA . GLU D 1 6 ? 126.919 123.860 200.622 1.00 31.84 6 GLU D CA 1
ATOM 5022 C C . GLU D 1 6 ? 126.568 124.954 199.666 1.00 31.84 6 GLU D C 1
ATOM 5023 O O . GLU D 1 6 ? 127.056 126.075 199.802 1.00 31.84 6 GLU D O 1
ATOM 5029 N N . GLU D 1 7 ? 125.696 124.677 198.683 1.00 37.51 7 GLU D N 1
ATOM 5030 C CA . GLU D 1 7 ? 125.370 125.689 197.718 1.00 37.51 7 GLU D CA 1
ATOM 5031 C C . GLU D 1 7 ? 124.669 126.810 198.413 1.00 37.51 7 GLU D C 1
ATOM 5032 O O . GLU D 1 7 ? 124.843 127.976 198.059 1.00 37.51 7 GLU D O 1
ATOM 5038 N N . ILE D 1 8 ? 123.862 126.481 199.439 1.00 107.63 8 ILE D N 1
ATOM 5039 C CA . ILE D 1 8 ? 123.053 127.465 200.097 1.00 107.63 8 ILE D CA 1
ATOM 5040 C C . ILE D 1 8 ? 123.937 128.527 200.675 1.00 107.63 8 ILE D C 1
ATOM 5041 O O . ILE D 1 8 ? 123.734 129.715 200.439 1.00 107.63 8 ILE D O 1
ATOM 5046 N N . VAL D 1 9 ? 124.966 128.105 201.430 1.00 55.59 9 VAL D N 1
ATOM 5047 C CA . VAL D 1 9 ? 125.828 129.010 202.140 1.00 55.59 9 VAL D CA 1
ATOM 5048 C C . VAL D 1 9 ? 126.486 129.918 201.154 1.00 55.59 9 VAL D C 1
ATOM 5049 O O . VAL D 1 9 ? 126.477 131.138 201.300 1.00 55.59 9 VAL D O 1
ATOM 5053 N N . LYS D 1 10 ? 127.058 129.311 200.103 1.00 90.87 10 LYS D N 1
ATOM 5054 C CA . LYS D 1 10 ? 127.847 130.009 199.131 1.00 90.87 10 LYS D CA 1
ATOM 5055 C C . LYS D 1 10 ? 127.006 131.032 198.448 1.00 90.87 10 LYS D C 1
ATOM 5056 O O . LYS D 1 10 ? 127.436 132.165 198.251 1.00 90.87 10 LYS D O 1
ATOM 5062 N N . GLU D 1 11 ? 125.777 130.651 198.067 1.00 101.00 11 GLU D N 1
ATOM 5063 C CA . GLU D 1 11 ? 124.948 131.559 197.339 1.00 101.00 11 GLU D CA 1
ATOM 5064 C C . GLU D 1 11 ? 124.664 132.745 198.214 1.00 101.00 11 GLU D C 1
ATOM 5065 O O . GLU D 1 11 ? 124.882 133.887 197.828 1.00 101.00 11 GLU D O 1
ATOM 5071 N N . ILE D 1 12 ? 124.218 132.527 199.457 1.00 49.33 12 ILE D N 1
ATOM 5072 C CA . ILE D 1 12 ? 123.876 133.672 200.247 1.00 49.33 12 ILE D CA 1
ATOM 5073 C C . ILE D 1 12 ? 125.094 134.492 200.546 1.00 49.33 12 ILE D C 1
ATOM 5074 O O . ILE D 1 12 ? 125.069 135.716 200.426 1.00 49.33 12 ILE D O 1
ATOM 5079 N N . LEU D 1 13 ? 126.192 133.844 200.970 1.00 60.27 13 LEU D N 1
ATOM 5080 C CA . LEU D 1 13 ? 127.375 134.556 201.359 1.00 60.27 13 LEU D CA 1
ATOM 5081 C C . LEU D 1 13 ? 128.049 135.225 200.198 1.00 60.27 13 LEU D C 1
ATOM 5082 O O . LEU D 1 13 ? 128.364 136.413 200.255 1.00 60.27 13 LEU D O 1
ATOM 5087 N N . GLY D 1 14 ? 128.327 134.465 199.121 1.00 56.14 14 GLY D N 1
ATOM 5088 C CA . GLY D 1 14 ? 129.070 135.046 198.038 1.00 56.14 14 GLY D CA 1
ATOM 5089 C C . GLY D 1 14 ? 128.298 136.063 197.249 1.00 56.14 14 GLY D C 1
ATOM 5090 O O . GLY D 1 14 ? 128.733 137.206 197.121 1.00 56.14 14 GLY D O 1
ATOM 5091 N N . ARG D 1 15 ? 127.159 135.646 196.647 1.00 268.64 15 ARG D N 1
ATOM 5092 C CA . ARG D 1 15 ? 126.367 136.506 195.801 1.00 268.64 15 ARG D CA 1
ATOM 5093 C C . ARG D 1 15 ? 125.392 137.421 196.509 1.00 268.64 15 ARG D C 1
ATOM 5094 O O . ARG D 1 15 ? 125.243 138.576 196.121 1.00 268.64 15 ARG D O 1
ATOM 5102 N N . ALA D 1 16 ? 124.723 136.953 197.587 1.00 107.11 16 ALA D N 1
ATOM 5103 C CA . ALA D 1 16 ? 123.571 137.654 198.102 1.00 107.11 1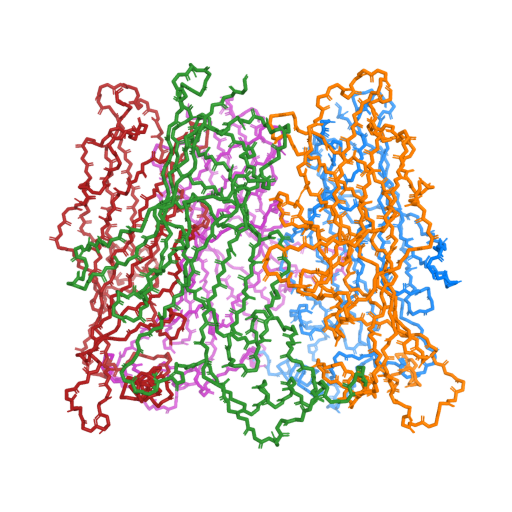6 ALA D CA 1
ATOM 5104 C C . ALA D 1 16 ? 123.757 139.114 198.560 1.00 107.11 16 ALA D C 1
ATOM 5105 O O . ALA D 1 16 ? 122.990 139.935 198.068 1.00 107.11 16 ALA D O 1
ATOM 5107 N N . ASN D 1 17 ? 124.706 139.546 199.452 1.00 94.93 17 ASN D N 1
ATOM 5108 C CA . ASN D 1 17 ? 124.674 140.966 199.799 1.00 94.93 17 ASN D CA 1
ATOM 5109 C C . ASN D 1 17 ? 125.783 141.391 200.740 1.00 94.93 17 ASN D C 1
ATOM 5110 O O . ASN D 1 17 ? 126.282 140.627 201.567 1.00 94.93 17 ASN D O 1
ATOM 5115 N N . PRO D 1 18 ? 126.189 142.635 200.563 1.00 85.48 18 PRO D N 1
ATOM 5116 C CA . PRO D 1 18 ? 127.176 143.298 201.403 1.00 85.48 18 PRO D CA 1
ATOM 5117 C C . PRO D 1 18 ? 126.495 144.034 202.522 1.00 85.48 18 PRO D C 1
ATOM 5118 O O . PRO D 1 18 ? 125.268 144.112 202.517 1.00 85.48 18 PRO D O 1
ATOM 5122 N N . ASN D 1 19 ? 127.261 144.607 203.480 1.00 83.11 19 ASN D N 1
ATOM 5123 C CA . ASN D 1 19 ? 126.629 145.342 204.537 1.00 83.11 19 ASN D CA 1
ATOM 5124 C C . ASN D 1 19 ? 125.879 146.460 203.896 1.00 83.11 19 ASN D C 1
ATOM 5125 O O . ASN D 1 19 ? 126.462 147.383 203.329 1.00 83.11 19 ASN D O 1
ATOM 5130 N N . ASN D 1 20 ? 124.540 146.370 203.971 1.00 79.95 20 ASN D N 1
ATOM 5131 C CA . ASN D 1 20 ? 123.655 147.341 203.409 1.00 79.95 20 ASN D CA 1
ATOM 5132 C C . ASN D 1 20 ? 122.306 146.883 203.849 1.00 79.95 20 ASN D C 1
ATOM 5133 O O . ASN D 1 20 ? 122.095 145.686 204.043 1.00 79.95 20 ASN D O 1
ATOM 5138 N N . ILE D 1 21 ? 121.340 147.804 204.010 1.00 109.78 21 ILE D N 1
ATOM 5139 C CA . ILE D 1 21 ? 120.043 147.336 204.396 1.00 109.78 21 ILE D CA 1
ATOM 5140 C C . ILE D 1 21 ? 119.341 147.050 203.110 1.00 109.78 21 ILE D C 1
ATOM 5141 O O . ILE D 1 21 ? 119.037 147.943 202.321 1.00 109.78 21 ILE D O 1
ATOM 5146 N N . PRO D 1 22 ? 119.109 145.788 202.896 1.00 80.74 22 PRO D N 1
ATOM 5147 C CA . PRO D 1 22 ? 118.541 145.251 201.688 1.00 80.74 22 PRO D CA 1
ATOM 5148 C C . PRO D 1 22 ? 117.149 145.729 201.419 1.00 80.74 22 PRO D C 1
ATOM 5149 O O . PRO D 1 22 ? 116.682 145.551 200.296 1.00 80.74 22 PRO D O 1
ATOM 5153 N N . ILE D 1 23 ? 116.462 146.320 202.413 1.00 157.03 23 ILE D N 1
ATOM 5154 C CA . ILE D 1 23 ? 115.073 146.639 202.238 1.00 157.03 23 ILE D CA 1
ATOM 5155 C C . ILE D 1 23 ? 114.901 148.055 201.751 1.00 157.03 23 ILE D C 1
ATOM 5156 O O . ILE D 1 23 ? 115.111 149.020 202.482 1.00 157.03 23 ILE D O 1
ATOM 5161 N N . VAL D 1 24 ? 114.542 148.182 200.452 1.00 47.78 24 VAL D N 1
ATOM 5162 C CA . VAL D 1 24 ? 114.309 149.419 199.751 1.00 47.78 24 VAL D CA 1
ATOM 5163 C C . VAL D 1 24 ? 113.018 150.090 200.143 1.00 47.78 24 VAL D C 1
ATOM 5164 O O . VAL D 1 24 ? 112.963 151.314 200.243 1.00 47.78 24 VAL D O 1
ATOM 5168 N N . ASP D 1 25 ? 111.936 149.317 200.369 1.00 57.28 25 ASP D N 1
ATOM 5169 C CA . ASP D 1 25 ? 110.648 149.922 200.595 1.00 57.28 25 ASP D CA 1
ATOM 5170 C C . ASP D 1 25 ? 110.677 150.578 201.939 1.00 57.28 25 ASP D C 1
ATOM 5171 O O . ASP D 1 25 ? 111.618 150.385 202.703 1.00 57.28 25 ASP D O 1
ATOM 5176 N N . GLU D 1 26 ? 109.663 151.407 202.271 1.00 120.10 26 GLU D N 1
ATOM 5177 C CA . GLU D 1 26 ? 109.784 152.036 203.551 1.00 120.10 26 GLU D CA 1
ATOM 5178 C C . GLU D 1 26 ? 109.408 151.063 204.623 1.00 120.10 26 GLU D C 1
ATOM 5179 O O . GLU D 1 26 ? 108.240 150.871 204.952 1.00 120.10 26 GLU D O 1
ATOM 5185 N N . GLN D 1 27 ? 110.435 150.409 205.199 1.00 83.43 27 GLN D N 1
ATOM 5186 C CA . GLN D 1 27 ? 110.236 149.511 206.295 1.00 83.43 27 GLN D CA 1
ATOM 5187 C C . GLN D 1 27 ? 111.412 149.660 207.192 1.00 83.43 27 GLN D C 1
ATOM 5188 O O . GLN D 1 27 ? 112.560 149.628 206.755 1.00 83.43 27 GLN D O 1
ATOM 5194 N N . PRO D 1 28 ? 111.108 149.873 208.440 1.00 69.39 28 PRO D N 1
ATOM 5195 C CA . PRO D 1 28 ? 112.149 149.918 209.423 1.00 69.39 28 PRO D CA 1
ATOM 5196 C C . PRO D 1 28 ? 112.450 148.498 209.752 1.00 69.39 28 PRO D C 1
ATOM 5197 O O . PRO D 1 28 ? 111.639 147.636 209.419 1.00 69.39 28 PRO D O 1
ATOM 5201 N N . VAL D 1 29 ? 113.601 148.213 210.383 1.00 45.45 29 VAL D N 1
ATOM 5202 C CA . VAL D 1 29 ? 113.835 146.849 210.731 1.00 45.45 29 VAL D CA 1
ATOM 5203 C C . VAL D 1 29 ? 113.555 146.727 212.192 1.00 45.45 29 VAL D C 1
ATOM 5204 O O . VAL D 1 29 ? 114.034 147.522 213.001 1.00 45.45 29 VAL D O 1
ATOM 5208 N N . LYS D 1 30 ? 112.733 145.723 212.558 1.00 84.11 30 LYS D N 1
ATOM 5209 C CA . LYS D 1 30 ? 112.397 145.525 213.934 1.00 84.11 30 LYS D CA 1
ATOM 5210 C C . LYS D 1 30 ? 113.279 144.428 214.425 1.00 84.11 30 LYS D C 1
ATOM 5211 O O . LYS D 1 30 ? 113.536 143.462 213.706 1.00 84.11 30 LYS D O 1
ATOM 5217 N N . VAL D 1 31 ? 113.795 144.559 215.660 1.00 35.45 31 VAL D N 1
ATOM 5218 C CA . VAL D 1 31 ? 114.594 143.501 216.189 1.00 35.45 31 VAL D CA 1
ATOM 5219 C C . VAL D 1 31 ? 113.976 143.128 217.494 1.00 35.45 31 VAL D C 1
ATOM 5220 O O . VAL D 1 31 ? 113.805 143.976 218.369 1.00 35.45 31 VAL D O 1
ATOM 5224 N N . SER D 1 32 ? 113.605 141.845 217.660 1.00 72.92 32 SER D N 1
ATOM 5225 C CA . SER D 1 32 ? 113.029 141.456 218.912 1.00 72.92 32 SER D CA 1
ATOM 5226 C C . SER D 1 32 ? 114.159 141.228 219.859 1.00 72.92 32 SER D C 1
ATOM 5227 O O . SER D 1 32 ? 115.202 140.709 219.470 1.00 72.92 32 SER D O 1
ATOM 5230 N N . PHE D 1 33 ? 113.976 141.612 221.139 1.00 117.32 33 PHE D N 1
ATOM 5231 C CA . PHE D 1 33 ? 115.061 141.416 222.051 1.00 117.32 33 PHE D CA 1
ATOM 5232 C C . PHE D 1 33 ? 114.494 140.724 223.248 1.00 117.32 33 PHE D C 1
ATOM 5233 O O . PHE D 1 33 ? 113.398 141.044 223.705 1.00 117.32 33 PHE D O 1
ATOM 5241 N N . LYS D 1 34 ? 115.237 139.732 223.782 1.00 133.66 34 LYS D N 1
ATOM 5242 C CA . LYS D 1 34 ? 114.790 139.005 224.935 1.00 133.66 34 LYS D CA 1
ATOM 5243 C C . LYS D 1 34 ? 116.008 138.793 225.775 1.00 133.66 34 LYS D C 1
ATOM 5244 O O . LYS D 1 34 ? 117.113 138.685 225.244 1.00 133.66 34 LYS D O 1
ATOM 5250 N N . TYR D 1 35 ? 115.848 138.719 227.110 1.00 165.11 35 TYR D N 1
ATOM 5251 C CA . TYR D 1 35 ? 116.997 138.499 227.940 1.00 165.11 35 TYR D CA 1
ATOM 5252 C C . TYR D 1 35 ? 116.777 137.260 228.720 1.00 165.11 35 TYR D C 1
ATOM 5253 O O . TYR D 1 35 ? 115.698 137.028 229.260 1.00 165.11 35 TYR D O 1
ATOM 5262 N N . SER D 1 36 ? 117.811 136.402 228.770 1.00 96.35 36 SER D N 1
ATOM 5263 C CA . SER D 1 36 ? 117.702 135.274 229.633 1.00 96.35 36 SER D CA 1
ATOM 5264 C C . SER D 1 36 ? 118.749 135.517 230.663 1.00 96.35 36 SER D C 1
ATOM 5265 O O . SER D 1 36 ? 119.941 135.402 230.381 1.00 96.35 36 SER D O 1
ATOM 5268 N N . LEU D 1 37 ? 118.326 135.857 231.894 1.00 61.99 37 LEU D N 1
ATOM 5269 C CA . LEU D 1 37 ? 119.271 136.152 232.929 1.00 61.99 37 LEU D CA 1
ATOM 5270 C C . LEU D 1 37 ? 119.754 134.858 233.480 1.00 61.99 37 LEU D C 1
ATOM 5271 O O . LEU D 1 37 ? 119.011 134.159 234.168 1.00 61.99 37 LEU D O 1
ATOM 5276 N N . GLN D 1 38 ? 121.003 134.481 233.128 1.00 69.58 38 GLN D N 1
ATOM 5277 C CA . GLN D 1 38 ? 121.591 133.270 233.615 1.00 69.58 38 GLN D CA 1
ATOM 5278 C C . GLN D 1 38 ? 121.994 133.391 235.056 1.00 69.58 38 GLN D C 1
ATOM 5279 O O . GLN D 1 38 ? 121.687 132.507 235.855 1.00 69.58 38 GLN D O 1
ATOM 5285 N N . ASP D 1 39 ? 122.681 134.488 235.447 1.00 119.73 39 ASP D N 1
ATOM 5286 C CA . ASP D 1 39 ? 123.092 134.550 236.823 1.00 119.73 39 ASP D CA 1
ATOM 5287 C C . ASP D 1 39 ? 123.667 135.897 237.134 1.00 119.73 39 ASP D C 1
ATOM 5288 O O . ASP D 1 39 ? 124.153 136.603 236.251 1.00 119.73 39 ASP D O 1
ATOM 5293 N N . ILE D 1 40 ? 123.592 136.293 238.422 1.00 54.00 40 ILE D N 1
ATOM 5294 C CA . ILE D 1 40 ? 124.220 137.511 238.852 1.00 54.00 40 ILE D CA 1
ATOM 5295 C C . ILE D 1 40 ? 125.471 137.053 239.526 1.00 54.00 40 ILE D C 1
ATOM 5296 O O . ILE D 1 40 ? 125.453 136.635 240.682 1.00 54.00 40 ILE D O 1
ATOM 5301 N N . TYR D 1 41 ? 126.593 137.113 238.787 1.00 53.94 41 TYR D N 1
ATOM 5302 C CA . TYR D 1 41 ? 127.840 136.588 239.253 1.00 53.94 41 TYR D CA 1
ATOM 5303 C C . TYR D 1 41 ? 128.383 137.344 240.425 1.00 53.94 41 TYR D C 1
ATOM 5304 O O . TYR D 1 41 ? 128.715 136.741 241.443 1.00 53.94 41 TYR D O 1
ATOM 5313 N N . THR D 1 42 ? 128.475 138.685 240.345 1.00 110.38 42 THR D N 1
ATOM 5314 C CA . THR D 1 42 ? 129.126 139.311 241.459 1.00 110.38 42 THR D CA 1
ATOM 5315 C C . THR D 1 42 ? 128.645 140.711 241.647 1.00 110.38 42 THR D C 1
ATOM 5316 O O . THR D 1 42 ? 128.030 141.309 240.765 1.00 110.38 42 THR D O 1
ATOM 5320 N N . ALA D 1 43 ? 128.927 141.257 242.847 1.00 31.58 43 ALA D N 1
ATOM 5321 C CA . ALA D 1 43 ? 128.604 142.616 243.163 1.00 31.58 43 ALA D CA 1
ATOM 5322 C C . ALA D 1 43 ? 129.832 143.215 243.772 1.00 31.58 43 ALA D C 1
ATOM 5323 O O . ALA D 1 43 ? 130.547 142.555 244.527 1.00 31.58 43 ALA D O 1
ATOM 5325 N N . ASP D 1 44 ? 130.132 144.487 243.433 1.00 44.08 44 ASP D N 1
ATOM 5326 C CA . ASP D 1 44 ? 131.279 145.131 244.002 1.00 44.08 44 ASP D CA 1
ATOM 5327 C C . ASP D 1 44 ? 130.803 146.389 244.664 1.00 44.08 44 ASP D C 1
ATOM 5328 O O . ASP D 1 44 ? 130.318 147.300 243.998 1.00 44.08 44 ASP D O 1
ATOM 5333 N N . VAL D 1 45 ? 130.902 146.451 246.007 1.00 90.54 45 VAL D N 1
ATOM 5334 C CA . VAL D 1 45 ? 130.439 147.584 246.762 1.00 90.54 45 VAL D CA 1
ATOM 5335 C C . VAL D 1 45 ? 131.259 148.806 246.489 1.00 90.54 45 VAL D C 1
ATOM 5336 O O . VAL D 1 45 ? 130.717 149.897 246.319 1.00 90.54 45 VAL D O 1
ATOM 5340 N N . GLY D 1 46 ? 132.600 148.667 246.469 1.00 27.46 46 GLY D N 1
ATOM 5341 C CA . GLY D 1 46 ? 133.425 149.827 246.275 1.00 27.46 46 GLY D CA 1
ATOM 5342 C C . GLY D 1 46 ? 133.223 150.372 244.899 1.00 27.46 46 GLY D C 1
ATOM 5343 O O . GLY D 1 46 ? 133.090 151.579 244.711 1.00 27.46 46 GLY D O 1
ATOM 5344 N N . THR D 1 47 ? 133.228 149.469 243.902 1.00 47.38 47 THR D N 1
ATOM 5345 C CA . THR D 1 47 ? 133.094 149.792 242.510 1.00 47.38 47 THR D CA 1
ATOM 5346 C C . THR D 1 47 ? 131.695 150.225 242.198 1.00 47.38 47 THR D C 1
ATOM 5347 O O . THR D 1 47 ? 131.480 151.104 241.365 1.00 47.38 47 THR D O 1
ATOM 5351 N N . ASP D 1 48 ? 130.703 149.632 242.887 1.00 62.63 48 ASP D N 1
ATOM 5352 C CA . ASP D 1 48 ? 129.324 149.887 242.586 1.00 62.63 48 ASP D CA 1
ATOM 5353 C C . ASP D 1 48 ? 129.031 149.391 241.206 1.00 62.63 48 ASP D C 1
ATOM 5354 O O . ASP D 1 48 ? 128.316 150.033 240.439 1.00 62.63 48 ASP D O 1
ATOM 5359 N N . GLN D 1 49 ? 129.603 148.224 240.856 1.00 92.62 49 GLN D N 1
ATOM 5360 C CA . GLN D 1 49 ? 129.315 147.616 239.594 1.00 92.62 49 GLN D CA 1
ATOM 5361 C C . GLN D 1 49 ? 128.821 146.229 239.876 1.00 92.62 49 GLN D C 1
ATOM 5362 O O . GLN D 1 49 ? 129.182 145.626 240.886 1.00 92.62 49 GLN D O 1
ATOM 5368 N N . VAL D 1 50 ? 127.945 145.702 238.995 1.00 89.33 50 VAL D N 1
ATOM 5369 C CA . VAL D 1 50 ? 127.416 144.388 239.204 1.00 89.33 50 VAL D CA 1
ATOM 5370 C C . VAL D 1 50 ? 127.644 143.618 237.943 1.00 89.33 50 VAL D C 1
ATOM 5371 O O . VAL D 1 50 ? 127.682 144.192 236.856 1.00 89.33 50 VAL D O 1
ATOM 5375 N N . GLU D 1 51 ? 127.810 142.282 238.056 1.00 48.11 51 GLU D N 1
ATOM 5376 C CA . GLU D 1 51 ? 128.078 141.531 236.865 1.00 48.11 51 GLU D CA 1
ATOM 5377 C C . GLU D 1 51 ? 126.953 140.591 236.604 1.00 48.11 51 GLU D C 1
ATOM 5378 O O . GLU D 1 51 ? 126.452 139.914 237.500 1.00 48.11 51 GLU D O 1
ATOM 5384 N N . LEU D 1 52 ? 126.519 140.548 235.330 1.00 45.19 52 LEU D N 1
ATOM 5385 C CA . LEU D 1 52 ? 125.412 139.723 234.955 1.00 45.19 52 LEU D CA 1
ATOM 5386 C C . LEU D 1 52 ? 125.882 138.788 233.896 1.00 45.19 52 LEU D C 1
ATOM 5387 O O . LEU D 1 52 ? 126.663 139.160 233.022 1.00 45.19 52 LEU D O 1
ATOM 5392 N N . GLY D 1 53 ? 125.422 137.527 233.974 1.00 42.60 53 GLY D N 1
ATOM 5393 C CA . GLY D 1 53 ? 125.688 136.591 232.925 1.00 42.60 53 GLY D CA 1
ATOM 5394 C C . GLY D 1 53 ? 124.349 136.434 232.290 1.00 42.60 53 GLY D C 1
ATOM 5395 O O . GLY D 1 53 ? 123.412 135.977 232.942 1.00 42.60 53 GLY D O 1
ATOM 5396 N N . LEU D 1 54 ? 124.238 136.834 231.004 1.00 89.12 54 LEU D N 1
ATOM 5397 C CA . LEU D 1 54 ? 122.995 136.849 230.279 1.00 89.12 54 LEU D CA 1
ATOM 5398 C C . LEU D 1 54 ? 123.231 136.302 228.908 1.00 89.12 54 LEU D C 1
ATOM 5399 O O . LEU D 1 54 ? 124.359 136.260 228.422 1.00 89.12 54 LEU D O 1
ATOM 5404 N N . TRP D 1 55 ? 122.154 135.831 228.252 1.00 84.42 55 TRP D N 1
ATOM 5405 C CA . TRP D 1 55 ? 122.318 135.584 226.852 1.00 84.42 55 TRP D CA 1
ATOM 5406 C C . TRP D 1 55 ? 121.265 136.437 226.224 1.00 84.42 55 TRP D C 1
ATOM 5407 O O . TRP D 1 55 ? 120.176 136.592 226.775 1.00 84.42 55 TRP D O 1
ATOM 5418 N N . LEU D 1 56 ? 121.565 137.037 225.059 1.00 100.48 56 LEU D N 1
ATOM 5419 C CA . LEU D 1 56 ? 120.621 137.944 224.472 1.00 100.48 56 LEU D CA 1
ATOM 5420 C C . LEU D 1 56 ? 120.027 137.294 223.268 1.00 100.48 56 LEU D C 1
ATOM 5421 O O . LEU D 1 56 ? 120.740 136.838 222.378 1.00 100.48 56 LEU D O 1
ATOM 5426 N N . VAL D 1 57 ? 118.684 137.243 223.202 1.00 31.01 57 VAL D N 1
ATOM 5427 C CA . VAL D 1 57 ? 118.070 136.657 222.049 1.00 31.01 57 VAL D CA 1
ATOM 5428 C C . VAL D 1 57 ? 117.773 137.782 221.120 1.00 31.01 57 VAL D C 1
ATOM 5429 O O . VAL D 1 57 ? 117.112 138.749 221.492 1.00 31.01 57 VAL D O 1
ATOM 5433 N N . ILE D 1 58 ? 118.286 137.696 219.878 1.00 82.39 58 ILE D N 1
ATOM 5434 C CA . ILE D 1 58 ? 118.026 138.765 218.968 1.00 82.39 58 ILE D CA 1
ATOM 5435 C C . ILE D 1 58 ? 117.484 138.176 217.710 1.00 82.39 58 ILE D C 1
ATOM 5436 O O . ILE D 1 58 ? 118.018 137.199 217.188 1.00 82.39 58 ILE D O 1
ATOM 5441 N N . SER D 1 59 ? 116.372 138.735 217.197 1.00 72.11 59 SER D N 1
ATOM 5442 C CA . SER D 1 59 ? 115.835 138.187 215.989 1.00 72.11 59 SER D CA 1
ATOM 5443 C C . SER D 1 59 ? 115.527 139.311 215.061 1.00 72.11 59 SER D C 1
ATOM 5444 O O . SER D 1 59 ? 115.073 140.377 215.481 1.00 72.11 59 SER D O 1
ATOM 5447 N N . TRP D 1 60 ? 115.800 139.106 213.756 1.00 54.62 60 TRP D N 1
ATOM 5448 C CA . TRP D 1 60 ? 115.482 140.112 212.790 1.00 54.62 60 TRP D CA 1
ATOM 5449 C C . TRP D 1 60 ? 115.286 139.436 211.473 1.00 54.62 60 TRP D C 1
ATOM 5450 O O . TRP D 1 60 ? 115.686 138.286 211.283 1.00 54.62 60 TRP D O 1
ATOM 5461 N N . LYS D 1 61 ? 114.625 140.132 210.532 1.00 66.18 61 LYS D N 1
ATOM 5462 C CA . LYS D 1 61 ? 114.440 139.550 209.238 1.00 66.18 61 LYS D CA 1
ATOM 5463 C C . LYS D 1 61 ? 115.220 140.360 208.263 1.00 66.18 61 LYS D C 1
ATOM 5464 O O . LYS D 1 61 ? 115.157 141.589 208.255 1.00 66.18 61 LYS D O 1
ATOM 5470 N N . ASP D 1 62 ? 116.008 139.663 207.423 1.00 43.08 62 ASP D N 1
ATOM 5471 C CA . ASP D 1 62 ? 116.773 140.302 206.399 1.00 43.08 62 ASP D CA 1
ATOM 5472 C C . ASP D 1 62 ? 116.189 139.836 205.111 1.00 43.08 62 ASP D C 1
ATOM 5473 O O . ASP D 1 62 ? 115.546 138.786 205.058 1.00 43.08 62 ASP D O 1
ATOM 5478 N N . ARG D 1 63 ? 116.378 140.623 204.035 1.00 115.35 63 ARG D N 1
ATOM 5479 C CA . ARG D 1 63 ? 115.822 140.247 202.769 1.00 115.35 63 ARG D CA 1
ATOM 5480 C C . ARG D 1 63 ? 116.863 139.436 202.067 1.00 115.35 63 ARG D C 1
ATOM 5481 O O . ARG D 1 63 ? 118.014 139.851 201.953 1.00 115.35 63 ARG D O 1
ATOM 5489 N N . SER D 1 64 ? 116.486 138.238 201.581 1.00 79.50 64 SER D N 1
ATOM 5490 C CA . SER D 1 64 ? 117.442 137.415 200.901 1.00 79.50 64 SER D CA 1
ATOM 5491 C C . SER D 1 64 ? 116.850 137.102 199.568 1.00 79.50 64 SER D C 1
ATOM 5492 O O . SER D 1 64 ? 115.641 137.218 199.382 1.00 79.50 64 SER D O 1
ATOM 5495 N N . LEU D 1 65 ? 117.699 136.716 198.591 1.00 96.09 65 LEU D N 1
ATOM 5496 C CA . LEU D 1 65 ? 117.168 136.401 197.297 1.00 96.09 65 LEU D CA 1
ATOM 5497 C C . LEU D 1 65 ? 117.325 134.932 197.083 1.00 96.09 65 LEU D C 1
ATOM 5498 O O . LEU D 1 65 ? 118.317 134.334 197.499 1.00 96.09 65 LEU D O 1
ATOM 5503 N N . SER D 1 66 ? 116.327 134.298 196.435 1.00 64.71 66 SER D N 1
ATOM 5504 C CA . SER D 1 66 ? 116.458 132.897 196.155 1.00 64.71 66 SER D CA 1
ATOM 5505 C C . SER D 1 66 ? 116.775 132.782 194.702 1.00 64.71 66 SER D C 1
ATOM 5506 O O . SER D 1 66 ? 115.925 133.069 193.862 1.00 64.71 66 SER D O 1
ATOM 5509 N N . TRP D 1 67 ? 118.041 132.483 194.360 1.00 180.27 67 TRP D N 1
ATOM 5510 C CA . TRP D 1 67 ? 118.361 132.341 192.971 1.00 180.27 67 TRP D CA 1
ATOM 5511 C C . TRP D 1 67 ? 117.968 130.995 192.471 1.00 180.27 67 TRP D C 1
ATOM 5512 O O . TRP D 1 67 ? 117.076 130.842 191.638 1.00 180.27 67 TRP D O 1
ATOM 5523 N N . SER D 1 68 ? 118.619 129.962 193.036 1.00 84.50 68 SER D N 1
ATOM 5524 C CA . SER D 1 68 ? 118.361 128.633 192.584 1.00 84.50 68 SER D CA 1
ATOM 5525 C C . SER D 1 68 ? 117.052 128.268 193.167 1.00 84.50 68 SER D C 1
ATOM 5526 O O . SER D 1 68 ? 116.747 128.651 194.295 1.00 84.50 68 SER D O 1
ATOM 5529 N N . ASN D 1 69 ? 116.243 127.507 192.412 1.00 110.13 69 ASN D N 1
ATOM 5530 C CA . ASN D 1 69 ? 114.954 127.178 192.928 1.00 110.13 69 ASN D CA 1
ATOM 5531 C C . ASN D 1 69 ? 115.182 126.405 194.175 1.00 110.13 69 ASN D C 1
ATOM 5532 O O . ASN D 1 69 ? 115.916 125.417 194.184 1.00 110.13 69 ASN D O 1
ATOM 5537 N N . GLU D 1 70 ? 114.565 126.848 195.282 1.00 81.41 70 GLU D N 1
ATOM 5538 C CA . GLU D 1 70 ? 114.784 126.136 196.494 1.00 81.41 70 GLU D CA 1
ATOM 5539 C C . GLU D 1 70 ? 114.058 124.843 196.395 1.00 81.41 70 GLU D C 1
ATOM 5540 O O . GLU D 1 70 ? 112.898 124.790 195.995 1.00 81.41 70 GLU D O 1
ATOM 5546 N N . CYS D 1 71 ? 114.756 123.753 196.748 1.00 40.52 71 CYS D N 1
ATOM 5547 C CA . CYS D 1 71 ? 114.147 122.463 196.766 1.00 40.52 71 CYS D CA 1
ATOM 5548 C C . CYS D 1 71 ? 114.184 122.072 198.202 1.00 40.52 71 CYS D C 1
ATOM 5549 O O . CYS D 1 71 ? 114.714 122.818 199.023 1.00 40.52 71 CYS D O 1
ATOM 5552 N N . THR D 1 72 ? 113.595 120.914 198.554 1.00 42.56 72 THR D N 1
ATOM 5553 C CA . THR D 1 72 ? 113.661 120.538 199.935 1.00 42.56 72 THR D CA 1
ATOM 5554 C C . THR D 1 72 ? 115.107 120.395 200.240 1.00 42.56 72 THR D C 1
ATOM 5555 O O . THR D 1 72 ? 115.782 119.509 199.722 1.00 42.56 72 THR D O 1
ATOM 5559 N N . THR D 1 73 ? 115.623 121.298 201.091 1.00 107.43 73 THR D N 1
ATOM 5560 C CA . THR D 1 73 ? 117.024 121.260 201.370 1.00 107.43 73 THR D CA 1
ATOM 5561 C C . THR D 1 73 ? 117.221 121.723 202.779 1.00 107.43 73 THR D C 1
ATOM 5562 O O . THR D 1 73 ? 116.304 121.706 203.596 1.00 107.43 73 THR D O 1
ATOM 5566 N N . PHE D 1 74 ? 118.463 122.139 203.077 1.00 107.42 74 PHE D N 1
ATOM 5567 C CA . PHE D 1 74 ? 118.917 122.592 204.358 1.00 107.42 74 PHE D CA 1
ATOM 5568 C C . PHE D 1 74 ? 118.237 123.907 204.603 1.00 107.42 74 PHE D C 1
ATOM 5569 O O . PHE D 1 74 ? 118.561 124.911 203.970 1.00 107.42 74 PHE D O 1
ATOM 5577 N N . ASN D 1 75 ? 117.242 123.901 205.514 1.00 49.25 75 ASN D N 1
ATOM 5578 C CA . ASN D 1 75 ? 116.407 125.033 205.833 1.00 49.25 75 ASN D CA 1
ATOM 5579 C C . ASN D 1 75 ? 117.150 126.102 206.574 1.00 49.25 75 ASN D C 1
ATOM 5580 O O . ASN D 1 75 ? 117.039 127.286 206.253 1.00 49.25 75 ASN D O 1
ATOM 5585 N N . GLU D 1 76 ? 117.919 125.711 207.607 1.00 57.68 76 GLU D N 1
ATOM 5586 C CA . GLU D 1 76 ? 118.594 126.702 208.389 1.00 57.68 76 GLU D CA 1
ATOM 5587 C C . GLU D 1 76 ? 120.032 126.377 208.321 1.00 57.68 76 GLU D C 1
ATOM 5588 O O . GLU D 1 76 ? 120.397 125.215 208.446 1.00 57.68 76 GLU D O 1
ATOM 5594 N N . LEU D 1 77 ? 120.883 127.400 208.114 1.00 63.00 77 LEU D N 1
ATOM 5595 C CA . LEU D 1 77 ? 122.293 127.173 208.102 1.00 63.00 77 LEU D CA 1
ATOM 5596 C C . LEU D 1 77 ? 122.891 128.003 209.181 1.00 63.00 77 LEU D C 1
ATOM 5597 O O . LEU D 1 77 ? 122.363 129.053 209.542 1.00 63.00 77 LEU D O 1
ATOM 5602 N N . THR D 1 78 ? 124.030 127.547 209.725 1.00 104.05 78 THR D N 1
ATOM 5603 C CA . THR D 1 78 ? 124.658 128.314 210.749 1.00 104.05 78 THR D CA 1
ATOM 5604 C C . THR D 1 78 ? 125.880 128.943 210.162 1.00 104.05 78 THR D C 1
ATOM 5605 O O . THR D 1 78 ? 126.583 128.329 209.355 1.00 104.05 78 THR D O 1
ATOM 5609 N N . LEU D 1 79 ? 126.130 130.217 210.521 1.00 147.23 79 LEU D N 1
ATOM 5610 C CA . LEU D 1 79 ? 127.271 130.911 210.009 1.00 147.23 79 LEU D CA 1
ATOM 5611 C C . LEU D 1 79 ? 127.789 131.815 211.079 1.00 147.23 79 LEU D C 1
ATOM 5612 O O . LEU D 1 79 ? 127.105 132.112 212.055 1.00 147.23 79 LEU D O 1
ATOM 5617 N N . PRO D 1 80 ? 129.006 132.248 210.905 1.00 56.64 80 PRO D N 1
ATOM 5618 C CA . PRO D 1 80 ? 129.576 133.148 211.868 1.00 56.64 80 PRO D CA 1
ATOM 5619 C C . PRO D 1 80 ? 128.905 134.478 211.785 1.00 56.64 80 PRO D C 1
ATOM 5620 O O . PRO D 1 80 ? 128.470 134.863 210.700 1.00 56.64 80 PRO D O 1
ATOM 5624 N N . SER D 1 81 ? 128.828 135.198 212.919 1.00 27.71 81 SER D N 1
ATOM 5625 C CA . SER D 1 81 ? 128.142 136.454 212.990 1.00 27.71 81 SER D CA 1
ATOM 5626 C C . SER D 1 81 ? 128.837 137.454 212.122 1.00 27.71 81 SER D C 1
ATOM 5627 O O . SER D 1 81 ? 128.205 138.376 211.609 1.00 27.71 81 SER D O 1
ATOM 5630 N N . LYS D 1 82 ? 130.155 137.286 211.922 1.00 89.06 82 LYS D N 1
ATOM 5631 C CA . LYS D 1 82 ? 130.912 138.231 211.150 1.00 89.06 82 LYS D CA 1
ATOM 5632 C C . LYS D 1 82 ? 130.382 138.264 209.753 1.00 89.06 82 LYS D C 1
ATOM 5633 O O . LYS D 1 82 ? 130.388 139.307 209.101 1.00 89.06 82 LYS D O 1
ATOM 5639 N N . TYR D 1 83 ? 129.900 137.112 209.255 1.00 96.90 83 TYR D N 1
ATOM 5640 C CA . TYR D 1 83 ? 129.457 137.003 207.896 1.00 96.90 83 TYR D CA 1
ATOM 5641 C C . TYR D 1 83 ? 128.328 137.949 207.622 1.00 96.90 83 TYR D C 1
ATOM 5642 O O . TYR D 1 83 ? 128.278 138.551 206.551 1.00 96.90 83 TYR D O 1
ATOM 5651 N N . ILE D 1 84 ? 127.385 138.119 208.569 1.00 49.27 84 ILE D N 1
ATOM 5652 C CA . ILE D 1 84 ? 126.238 138.932 208.280 1.00 49.27 84 ILE D CA 1
ATOM 5653 C C . ILE D 1 84 ? 126.182 140.104 209.209 1.00 49.27 84 ILE D C 1
ATOM 5654 O O . ILE D 1 84 ? 126.882 140.157 210.216 1.00 49.27 84 ILE D O 1
ATOM 5659 N N . TRP D 1 85 ? 125.358 141.109 208.839 1.00 68.35 85 TRP D N 1
ATOM 5660 C CA . TRP D 1 85 ? 125.182 142.316 209.599 1.00 68.35 85 TRP D CA 1
ATOM 5661 C C . TRP D 1 85 ? 124.422 142.005 210.853 1.00 68.35 85 TRP D C 1
ATOM 5662 O O . TRP D 1 85 ? 123.476 141.222 210.840 1.00 68.35 85 TRP D O 1
ATOM 5673 N N . LEU D 1 86 ? 124.847 142.616 211.982 1.00 103.20 86 LEU D N 1
ATOM 5674 C CA . LEU D 1 86 ? 124.176 142.423 213.237 1.00 103.20 86 LEU D CA 1
ATOM 5675 C C . LEU D 1 86 ? 123.838 143.778 213.776 1.00 103.20 86 LEU D C 1
ATOM 5676 O O . LEU D 1 86 ? 124.443 144.783 213.403 1.00 103.20 86 LEU D O 1
ATOM 5681 N N . PRO D 1 87 ? 122.857 143.820 214.636 1.00 84.19 87 PRO D N 1
ATOM 5682 C CA . PRO D 1 87 ? 122.475 145.067 215.240 1.00 84.19 87 PRO D CA 1
ATOM 5683 C C . PRO D 1 87 ? 123.435 145.533 216.300 1.00 84.19 87 PRO D C 1
ATOM 5684 O O . PRO D 1 87 ? 124.127 144.720 216.910 1.00 84.19 87 PRO D O 1
ATOM 5688 N N . HIS D 1 88 ? 123.460 146.864 216.504 1.00 95.97 88 HIS D N 1
ATOM 5689 C CA . HIS D 1 88 ? 124.281 147.667 217.370 1.00 95.97 88 HIS D CA 1
ATOM 5690 C C . HIS D 1 88 ? 123.919 147.599 218.825 1.00 95.97 88 HIS D C 1
ATOM 5691 O O . HIS D 1 88 ? 124.576 148.280 219.612 1.00 95.97 88 HIS D O 1
ATOM 5698 N N . ILE D 1 89 ? 122.829 146.894 219.211 1.00 126.98 89 ILE D N 1
ATOM 5699 C CA . ILE D 1 89 ? 122.352 146.904 220.580 1.00 126.98 89 ILE D CA 1
ATOM 5700 C C . ILE D 1 89 ? 123.456 146.809 221.588 1.00 126.98 89 ILE D C 1
ATOM 5701 O O . ILE D 1 89 ? 124.288 145.901 221.567 1.00 126.98 89 ILE D O 1
ATOM 5706 N N . GLU D 1 90 ? 123.493 147.803 222.500 1.00 57.24 90 GLU D N 1
ATOM 5707 C CA . GLU D 1 90 ? 124.501 147.803 223.514 1.00 57.24 90 GLU D CA 1
ATOM 5708 C C . GLU D 1 90 ? 123.933 148.333 224.792 1.00 57.24 90 GLU D C 1
ATOM 5709 O O . GLU D 1 90 ? 122.902 149.005 224.808 1.00 57.24 90 GLU D O 1
ATOM 5715 N N . VAL D 1 91 ? 124.598 147.990 225.913 1.00 31.69 91 VAL D N 1
ATOM 5716 C CA . VAL D 1 91 ? 124.174 148.427 227.212 1.00 31.69 91 VAL D CA 1
ATOM 5717 C C . VAL D 1 91 ? 124.592 149.852 227.347 1.00 31.69 91 VAL D C 1
ATOM 5718 O O . VAL D 1 91 ? 125.733 150.205 227.052 1.00 31.69 91 VAL D O 1
ATOM 5722 N N . TYR D 1 92 ? 123.665 150.713 227.807 1.00 68.41 92 TYR D N 1
ATOM 5723 C CA . TYR D 1 92 ? 123.979 152.103 227.919 1.00 68.41 92 TYR D CA 1
ATOM 5724 C C . TYR D 1 92 ? 125.023 152.326 228.965 1.00 68.41 92 TYR D C 1
ATOM 5725 O O . TYR D 1 92 ? 125.973 153.071 228.739 1.00 68.41 92 TYR D O 1
ATOM 5734 N N . ASN D 1 93 ? 124.889 151.691 230.146 1.00 175.70 93 ASN D N 1
ATOM 5735 C CA . ASN D 1 93 ? 125.868 151.980 231.149 1.00 175.70 93 ASN D CA 1
ATOM 5736 C C . ASN D 1 93 ? 126.660 150.755 231.493 1.00 175.70 93 ASN D C 1
ATOM 5737 O O . ASN D 1 93 ? 126.505 150.167 232.562 1.00 175.70 93 ASN D O 1
ATOM 5742 N N . SER D 1 94 ? 127.587 150.361 230.602 1.00 52.80 94 SER D N 1
ATOM 5743 C CA . SER D 1 94 ? 128.411 149.245 230.941 1.00 52.80 94 SER D CA 1
ATOM 5744 C C . SER D 1 94 ? 129.690 149.840 231.417 1.00 52.80 94 SER D C 1
ATOM 5745 O O . SER D 1 94 ? 130.216 150.768 230.805 1.00 52.80 94 SER D O 1
ATOM 5748 N N . ILE D 1 95 ? 130.187 149.368 232.575 1.00 91.54 95 ILE D N 1
ATOM 5749 C CA . ILE D 1 95 ? 131.429 149.878 233.071 1.00 91.54 95 ILE D CA 1
ATOM 5750 C C . ILE D 1 95 ? 132.543 149.412 232.188 1.00 91.54 95 ILE D C 1
ATOM 5751 O O . ILE D 1 95 ? 133.463 150.173 231.896 1.00 91.54 95 ILE D O 1
ATOM 5756 N N . GLY D 1 96 ? 132.497 148.145 231.728 1.00 18.75 96 GLY D N 1
ATOM 5757 C CA . GLY D 1 96 ? 133.583 147.678 230.914 1.00 18.75 96 GLY D CA 1
ATOM 5758 C C . GLY D 1 96 ? 133.041 147.024 229.685 1.00 18.75 96 GLY D C 1
ATOM 5759 O O . GLY D 1 96 ? 131.837 146.816 229.542 1.00 18.75 96 GLY D O 1
ATOM 5760 N N . LYS D 1 97 ? 133.954 146.684 228.750 1.00 118.91 97 LYS D N 1
ATOM 5761 C CA . LYS D 1 97 ? 133.564 146.036 227.534 1.00 118.91 97 LYS D CA 1
ATOM 5762 C C . LYS D 1 97 ? 133.014 144.709 227.923 1.00 118.91 97 LYS D C 1
ATOM 5763 O O . LYS D 1 97 ? 133.555 144.017 228.784 1.00 118.91 97 LYS D O 1
ATOM 5769 N N . PRO D 1 98 ? 131.924 144.351 227.312 1.00 54.25 98 PRO D N 1
ATOM 5770 C CA . PRO D 1 98 ? 131.340 143.086 227.635 1.00 54.25 98 PRO D CA 1
ATOM 5771 C C . PRO D 1 98 ? 132.181 141.994 227.067 1.00 54.25 98 PRO D C 1
ATOM 5772 O O . PRO D 1 98 ? 132.842 142.219 226.053 1.00 54.25 98 PRO D O 1
ATOM 5776 N N . GLY D 1 99 ? 132.185 140.809 227.709 1.00 21.26 99 GLY D N 1
ATOM 5777 C CA . GLY D 1 99 ? 132.959 139.707 227.218 1.00 21.26 99 GLY D CA 1
ATOM 5778 C C . GLY D 1 99 ? 131.984 138.758 226.605 1.00 21.26 99 GLY D C 1
ATOM 5779 O O . GLY D 1 99 ? 130.798 138.784 226.928 1.00 21.26 99 GLY D O 1
ATOM 5780 N N . ILE D 1 100 ? 132.468 137.879 225.701 1.00 90.62 100 ILE D N 1
ATOM 5781 C CA . ILE D 1 100 ? 131.561 137.001 225.020 1.00 90.62 100 ILE D CA 1
ATOM 5782 C C . ILE D 1 100 ? 131.811 135.590 225.464 1.00 90.62 100 ILE D C 1
ATOM 5783 O O . ILE D 1 100 ? 132.912 135.060 225.320 1.00 90.62 100 ILE D O 1
ATOM 5788 N N . HIS D 1 101 ? 130.773 134.967 226.061 1.00 78.52 101 HIS D N 1
ATOM 5789 C CA . HIS D 1 101 ? 130.810 133.601 226.498 1.00 78.52 101 HIS D CA 1
ATOM 5790 C C . HIS D 1 101 ? 130.798 132.649 225.342 1.00 78.52 101 HIS D C 1
ATOM 5791 O O . HIS D 1 101 ? 131.549 131.677 225.334 1.00 78.52 101 HIS D O 1
ATOM 5798 N N . SER D 1 102 ? 129.950 132.900 224.324 1.00 40.80 102 SER D N 1
ATOM 5799 C CA . SER D 1 102 ? 129.773 131.897 223.311 1.00 40.80 102 SER D CA 1
ATOM 5800 C C . SER D 1 102 ? 130.349 132.343 222.004 1.00 40.80 102 SER D C 1
ATOM 5801 O O . SER D 1 102 ? 130.696 133.505 221.809 1.00 40.80 102 SER D O 1
ATOM 5804 N N . ASP D 1 103 ? 130.488 131.388 221.065 1.00 27.97 103 ASP D N 1
ATOM 5805 C CA . ASP D 1 103 ? 131.027 131.714 219.778 1.00 27.97 103 ASP D CA 1
ATOM 5806 C C . ASP D 1 103 ? 130.004 132.515 219.058 1.00 27.97 103 ASP D C 1
ATOM 5807 O O . ASP D 1 103 ? 128.812 132.445 219.358 1.00 27.97 103 ASP D O 1
ATOM 5812 N N . GLN D 1 104 ? 130.451 133.329 218.086 1.00 133.94 104 GLN D N 1
ATOM 5813 C CA . GLN D 1 104 ? 129.483 134.117 217.394 1.00 133.94 104 GLN D CA 1
ATOM 5814 C C . GLN D 1 104 ? 128.996 133.330 216.224 1.00 133.94 104 GLN D C 1
ATOM 5815 O O . GLN D 1 104 ? 129.607 133.318 215.158 1.00 133.94 104 GLN D O 1
ATOM 5821 N N . LEU D 1 105 ? 127.860 132.637 216.418 1.00 41.16 105 LEU D N 1
ATOM 5822 C CA . LEU D 1 105 ? 127.270 131.861 215.370 1.00 41.16 105 LEU D CA 1
ATOM 5823 C C . LEU D 1 105 ? 125.835 132.261 215.309 1.00 41.16 105 LEU D C 1
ATOM 5824 O O . LEU D 1 105 ? 125.208 132.504 216.340 1.00 41.16 105 LEU D O 1
ATOM 5829 N N . VAL D 1 106 ? 125.275 132.365 214.091 1.00 85.46 106 VAL D N 1
ATOM 5830 C CA . VAL D 1 106 ? 123.906 132.763 213.992 1.00 85.46 106 VAL D CA 1
ATOM 5831 C C . VAL D 1 106 ? 123.222 131.828 213.049 1.00 85.46 106 VAL D C 1
ATOM 5832 O O . VAL D 1 106 ? 123.792 131.428 212.034 1.00 85.46 106 VAL D O 1
ATOM 5836 N N . ARG D 1 107 ? 121.976 131.428 213.379 1.00 122.67 107 ARG D N 1
ATOM 5837 C CA . ARG D 1 107 ? 121.246 130.564 212.500 1.00 122.67 107 ARG D CA 1
ATOM 5838 C C . ARG D 1 107 ? 120.459 131.443 211.585 1.00 122.67 107 ARG D C 1
ATOM 5839 O O . ARG D 1 107 ? 119.905 132.459 212.005 1.00 122.67 107 ARG D O 1
ATOM 5847 N N . VAL D 1 108 ? 120.397 131.074 210.294 1.00 33.00 108 VAL D N 1
ATOM 5848 C CA . VAL D 1 108 ? 119.657 131.858 209.356 1.00 33.00 108 VAL D CA 1
ATOM 5849 C C . VAL D 1 108 ? 118.617 130.970 208.766 1.00 33.00 108 VAL D C 1
ATOM 5850 O O . VAL D 1 108 ? 118.782 129.752 208.700 1.00 33.00 108 VAL D O 1
ATOM 5854 N N . TYR D 1 109 ? 117.500 131.575 208.315 1.00 131.82 109 TYR D N 1
ATOM 5855 C CA . TYR D 1 109 ? 116.429 130.786 207.790 1.00 131.82 109 TYR D CA 1
ATOM 5856 C C . TYR D 1 109 ? 116.157 131.299 206.413 1.00 131.82 109 TYR D C 1
ATOM 5857 O O . TYR D 1 109 ? 116.524 132.423 206.072 1.00 131.82 109 TYR D O 1
ATOM 5866 N N . LYS D 1 110 ? 115.498 130.464 205.589 1.00 73.60 110 LYS D N 1
ATOM 5867 C CA . LYS D 1 110 ? 115.235 130.752 204.207 1.00 73.60 110 LYS D CA 1
ATOM 5868 C C . LYS D 1 110 ? 114.378 131.972 204.096 1.00 73.60 110 LYS D C 1
ATOM 5869 O O . LYS D 1 110 ? 114.565 132.780 203.186 1.00 73.60 110 LYS D O 1
ATOM 5875 N N . ASP D 1 111 ? 113.426 132.151 205.027 1.00 55.71 111 ASP D N 1
ATOM 5876 C CA . ASP D 1 111 ? 112.556 133.290 204.957 1.00 55.71 111 ASP D CA 1
ATOM 5877 C C . ASP D 1 111 ? 113.398 134.514 205.110 1.00 55.71 111 ASP D C 1
ATOM 5878 O O . ASP D 1 111 ? 112.991 135.609 204.723 1.00 55.71 111 ASP D O 1
ATOM 5883 N N . GLY D 1 112 ? 114.605 134.360 205.684 1.00 30.38 112 GLY D N 1
ATOM 5884 C CA . GLY D 1 112 ? 115.471 135.493 205.832 1.00 30.38 112 GLY D CA 1
ATOM 5885 C C . GLY D 1 112 ? 115.594 135.795 207.286 1.00 30.38 112 GLY D C 1
ATOM 5886 O O . GLY D 1 112 ? 116.404 136.634 207.684 1.00 30.38 112 GLY D O 1
ATOM 5887 N N . THR D 1 113 ? 114.807 135.104 208.131 1.00 36.25 113 THR D N 1
ATOM 5888 C CA . THR D 1 113 ? 114.875 135.382 209.533 1.00 36.25 113 THR D CA 1
ATOM 5889 C C . THR D 1 113 ? 116.185 134.904 210.059 1.00 36.25 113 THR D C 1
ATOM 5890 O O . THR D 1 113 ? 116.732 133.894 209.617 1.00 36.25 113 THR D O 1
ATOM 5894 N N . VAL D 1 114 ? 116.734 135.662 211.027 1.00 36.51 114 VAL D N 1
ATOM 5895 C CA . VAL D 1 114 ? 118.005 135.322 211.585 1.00 36.51 114 VAL D CA 1
ATOM 5896 C C . VAL D 1 114 ? 117.870 135.321 213.076 1.00 36.51 114 VAL D C 1
ATOM 5897 O O . VAL D 1 114 ? 117.211 136.186 213.651 1.00 36.51 114 VAL D O 1
ATOM 5901 N N . THR D 1 115 ? 118.479 134.319 213.743 1.00 105.38 115 THR D N 1
ATOM 5902 C CA . THR D 1 115 ? 118.438 134.287 215.176 1.00 105.38 115 THR D CA 1
ATOM 5903 C C . THR D 1 115 ? 119.845 134.232 215.671 1.00 105.38 115 THR D C 1
ATOM 5904 O O . THR D 1 115 ? 120.605 133.319 215.348 1.00 105.38 115 THR D O 1
ATOM 5908 N N . PHE D 1 116 ? 120.238 135.234 216.482 1.00 66.27 116 PHE D N 1
ATOM 5909 C CA . PHE D 1 116 ? 121.573 135.289 216.998 1.00 66.27 116 PHE D CA 1
ATOM 5910 C C . PHE D 1 116 ? 121.475 135.429 218.481 1.00 66.27 116 PHE D C 1
ATOM 5911 O O . PHE D 1 116 ? 120.769 136.305 218.982 1.00 66.27 116 PHE D O 1
ATOM 5919 N N . VAL D 1 117 ? 122.156 134.543 219.239 1.00 59.67 117 VAL D N 1
ATOM 5920 C CA . VAL D 1 117 ? 122.096 134.695 220.664 1.00 59.67 117 VAL D CA 1
ATOM 5921 C C . VAL D 1 117 ? 123.482 134.612 221.226 1.00 59.67 117 VAL D C 1
ATOM 5922 O O . VAL D 1 117 ? 124.117 133.559 221.267 1.00 59.67 117 VAL D O 1
ATOM 5926 N N . PRO D 1 118 ? 123.974 135.739 221.645 1.00 78.59 118 PRO D N 1
ATOM 5927 C CA . PRO D 1 118 ? 125.271 135.752 222.258 1.00 78.59 118 PRO D CA 1
ATOM 5928 C C . PRO D 1 118 ? 125.137 135.515 223.726 1.00 78.59 118 PRO D C 1
ATOM 5929 O O . PRO D 1 118 ? 124.067 135.780 224.273 1.00 78.59 118 PRO D O 1
ATOM 5933 N N . GLN D 1 119 ? 126.200 135.010 224.380 1.00 106.17 119 GLN D N 1
ATOM 5934 C CA . GLN D 1 119 ? 126.184 134.920 225.808 1.00 106.17 119 GLN D CA 1
ATOM 5935 C C . GLN D 1 119 ? 127.139 135.971 226.249 1.00 106.17 119 GLN D C 1
ATOM 5936 O O . GLN D 1 119 ? 128.213 136.124 225.666 1.00 106.17 119 GLN D O 1
ATOM 5942 N N . TYR D 1 120 ? 126.767 136.738 227.287 1.00 125.40 120 TYR D N 1
ATOM 5943 C CA . TYR D 1 120 ? 127.609 137.831 227.664 1.00 125.40 120 TYR D CA 1
ATOM 5944 C C . TYR D 1 120 ? 127.764 137.877 229.144 1.00 125.40 120 TYR D C 1
ATOM 5945 O O . TYR D 1 120 ? 126.936 137.372 229.902 1.00 125.40 120 TYR D O 1
ATOM 5954 N N . THR D 1 121 ? 128.873 138.506 229.571 1.00 112.46 121 THR D N 1
ATOM 5955 C CA . THR D 1 121 ? 129.091 138.851 230.940 1.00 112.46 121 THR D CA 1
ATOM 5956 C C . THR D 1 121 ? 129.176 140.338 230.876 1.00 112.46 121 THR D C 1
ATOM 5957 O O . THR D 1 121 ? 129.985 140.884 230.127 1.00 112.46 121 THR D O 1
ATOM 5961 N N . ILE D 1 122 ? 128.320 141.048 231.630 1.00 114.61 122 ILE D N 1
ATOM 5962 C CA . ILE D 1 122 ? 128.349 142.472 231.491 1.00 114.61 122 ILE D CA 1
ATOM 5963 C C . ILE D 1 122 ? 128.490 143.074 232.840 1.00 114.61 122 ILE D C 1
ATOM 5964 O O . ILE D 1 122 ? 127.936 142.596 233.828 1.00 114.61 122 ILE D O 1
ATOM 5969 N N . ARG D 1 123 ? 129.280 144.150 232.908 1.00 128.75 123 ARG D N 1
ATOM 5970 C CA . ARG D 1 123 ? 129.438 144.842 234.140 1.00 128.75 123 ARG D CA 1
ATOM 5971 C C . ARG D 1 123 ? 128.807 146.180 233.957 1.00 128.75 123 ARG D C 1
ATOM 5972 O O . ARG D 1 123 ? 129.137 146.916 233.027 1.00 128.75 123 ARG D O 1
ATOM 5980 N N . PHE D 1 124 ? 127.828 146.513 234.824 1.00 52.30 124 PHE D N 1
ATOM 5981 C CA . PHE D 1 124 ? 127.177 147.776 234.663 1.00 52.30 124 PHE D CA 1
ATOM 5982 C C . PHE D 1 124 ? 127.079 148.445 235.992 1.00 52.30 124 PHE D C 1
ATOM 5983 O O . PHE D 1 124 ? 127.247 147.820 237.038 1.00 52.30 124 PHE D O 1
ATOM 5991 N N . SER D 1 125 ? 126.839 149.768 235.972 1.00 76.44 125 SER D N 1
ATOM 5992 C CA . SER D 1 125 ? 126.796 150.501 237.198 1.00 76.44 125 SER D CA 1
ATOM 5993 C C . SER D 1 125 ? 125.541 150.173 237.936 1.00 76.44 125 SER D C 1
ATOM 5994 O O . SER D 1 125 ? 124.454 150.134 237.364 1.00 76.44 125 SER D O 1
ATOM 5997 N N . CYS D 1 126 ? 125.684 149.898 239.247 1.00 54.34 126 CYS D N 1
ATOM 5998 C CA . CYS D 1 126 ? 124.548 149.684 240.094 1.00 54.34 126 CYS D CA 1
ATOM 5999 C C . CYS D 1 126 ? 125.033 149.587 241.504 1.00 54.34 126 CYS D C 1
ATOM 6000 O O . CYS D 1 126 ? 126.029 148.922 241.784 1.00 54.34 126 CYS D O 1
ATOM 6003 N N . ALA D 1 127 ? 124.340 150.275 242.434 1.00 44.35 127 ALA D N 1
ATOM 6004 C CA . ALA D 1 127 ? 124.741 150.200 243.808 1.00 44.35 127 ALA D CA 1
ATOM 6005 C C . ALA D 1 127 ? 124.193 148.937 244.396 1.00 44.35 127 ALA D C 1
ATOM 6006 O O . ALA D 1 127 ? 123.000 148.653 244.302 1.00 44.35 127 ALA D O 1
ATOM 6008 N N . LEU D 1 128 ? 125.096 148.147 245.010 1.00 123.61 128 LEU D N 1
ATOM 6009 C CA . LEU D 1 128 ? 124.839 146.897 245.669 1.00 123.61 128 LEU D CA 1
ATOM 6010 C C . LEU D 1 128 ? 124.186 147.113 246.994 1.00 123.61 128 LEU D C 1
ATOM 6011 O O . LEU D 1 128 ? 123.560 146.197 247.512 1.00 123.61 128 LEU D O 1
ATOM 6016 N N . GLU D 1 129 ? 124.355 148.312 247.589 1.00 57.92 129 GLU D N 1
ATOM 6017 C CA . GLU D 1 129 ? 123.923 148.624 248.931 1.00 57.92 129 GLU D CA 1
ATOM 6018 C C . GLU D 1 129 ? 122.571 148.053 249.222 1.00 57.92 129 GLU D C 1
ATOM 6019 O O . GLU D 1 129 ? 121.656 148.111 248.404 1.00 57.92 129 GLU D O 1
ATOM 6025 N N . ASN D 1 130 ? 122.449 147.479 250.437 1.00 55.74 130 ASN D N 1
ATOM 6026 C CA . ASN D 1 130 ? 121.263 146.870 250.969 1.00 55.74 130 ASN D CA 1
ATOM 6027 C C . ASN D 1 130 ? 120.879 145.619 250.235 1.00 55.74 130 ASN D C 1
ATOM 6028 O O . ASN D 1 130 ? 119.699 145.278 250.189 1.00 55.74 130 ASN D O 1
ATOM 6033 N N . VAL D 1 131 ? 121.851 144.880 249.659 1.00 93.87 131 VAL D N 1
ATOM 6034 C CA . VAL D 1 131 ? 121.519 143.622 249.034 1.00 93.87 131 VAL D CA 1
ATOM 6035 C C . VAL D 1 131 ? 121.040 142.678 250.089 1.00 93.87 131 VAL D C 1
ATOM 6036 O O . VAL D 1 131 ? 120.129 141.881 249.854 1.00 93.87 131 VAL D O 1
ATOM 6040 N N . THR D 1 132 ? 121.666 142.731 251.275 1.00 97.13 132 THR D N 1
ATOM 6041 C CA . THR D 1 132 ? 121.374 141.837 252.361 1.00 97.13 132 THR D CA 1
ATOM 6042 C C . THR D 1 132 ? 119.980 142.057 252.866 1.00 97.13 132 THR D C 1
ATOM 6043 O O . THR D 1 132 ? 119.302 141.110 253.261 1.00 97.13 132 THR D O 1
ATOM 6047 N N . THR D 1 133 ? 119.506 143.315 252.862 1.00 102.51 133 THR D N 1
ATOM 6048 C CA . THR D 1 133 ? 118.217 143.600 253.423 1.00 102.51 133 THR D CA 1
ATOM 6049 C C . THR D 1 133 ? 117.165 142.850 252.671 1.00 102.51 133 THR D C 1
ATOM 6050 O O . THR D 1 133 ? 117.372 142.403 251.546 1.00 102.51 133 THR D O 1
ATOM 6054 N N . GLU D 1 134 ? 115.999 142.675 253.324 1.00 69.45 134 GLU D N 1
ATOM 6055 C CA . GLU D 1 134 ? 114.896 141.947 252.780 1.00 69.45 134 GLU D CA 1
ATOM 6056 C C . GLU D 1 134 ? 114.385 142.661 251.573 1.00 69.45 134 GLU D C 1
ATOM 6057 O O . GLU D 1 134 ? 113.994 142.028 250.593 1.00 69.45 134 GLU D O 1
ATOM 6063 N N . GLN D 1 135 ? 114.382 144.008 251.602 1.00 75.74 135 GLN D N 1
ATOM 6064 C CA . GLN D 1 135 ? 113.854 144.728 250.483 1.00 75.74 135 GLN D CA 1
ATOM 6065 C C . GLN D 1 135 ? 114.678 144.404 249.281 1.00 75.74 135 GLN D C 1
ATOM 6066 O O . GLN D 1 135 ? 114.144 144.234 248.187 1.00 75.74 135 GLN D O 1
ATOM 6072 N N . GLY D 1 136 ? 116.006 144.285 249.455 1.00 17.69 136 GLY D N 1
ATOM 6073 C CA . GLY D 1 136 ? 116.840 143.951 248.338 1.00 17.69 136 GLY D CA 1
ATOM 6074 C C . GLY D 1 136 ? 117.259 145.219 247.668 1.00 17.69 136 GLY D C 1
ATOM 6075 O O . GLY D 1 136 ? 117.179 146.297 248.254 1.00 17.69 136 GLY D O 1
ATOM 6076 N N . ALA D 1 137 ? 117.742 145.113 246.414 1.00 26.84 137 ALA D N 1
ATOM 6077 C CA . ALA D 1 137 ? 118.210 146.277 245.721 1.00 26.84 137 ALA D CA 1
ATOM 6078 C C . ALA D 1 137 ? 117.712 146.212 244.313 1.00 26.84 137 ALA D C 1
ATOM 6079 O O . ALA D 1 137 ? 117.342 145.146 243.823 1.00 26.84 137 ALA D O 1
ATOM 6081 N N . ALA D 1 138 ? 117.664 147.371 243.631 1.00 25.15 138 ALA D N 1
ATOM 6082 C CA . ALA D 1 138 ? 117.188 147.377 242.281 1.00 25.15 138 ALA D CA 1
ATOM 6083 C C . ALA D 1 138 ? 118.256 147.955 241.413 1.00 25.15 138 ALA D C 1
ATOM 6084 O O . ALA D 1 138 ? 118.986 148.857 241.821 1.00 25.15 138 ALA D O 1
ATOM 6086 N N . CYS D 1 139 ? 118.379 147.421 240.184 1.00 37.76 139 CYS D N 1
ATOM 6087 C CA . CYS D 1 139 ? 119.351 147.909 239.255 1.00 37.76 139 CYS D CA 1
ATOM 6088 C C . CYS D 1 139 ? 118.652 148.013 237.942 1.00 37.76 139 CYS D C 1
ATOM 6089 O O . CYS D 1 139 ? 117.701 147.277 237.682 1.00 37.76 139 CYS D O 1
ATOM 6092 N N . THR D 1 140 ? 119.087 148.956 237.087 1.00 99.82 140 THR D N 1
ATOM 6093 C CA . THR D 1 140 ? 118.486 149.053 235.793 1.00 99.82 140 THR D CA 1
ATOM 6094 C C . THR D 1 140 ? 119.573 149.297 234.798 1.00 99.82 140 THR D C 1
ATOM 6095 O O . THR D 1 140 ? 120.544 149.991 235.082 1.00 99.82 140 THR D O 1
ATOM 6099 N N . LEU D 1 141 ? 119.442 148.683 233.608 1.00 109.05 141 LEU D N 1
ATOM 6100 C CA . LEU D 1 141 ? 120.359 148.932 232.537 1.00 109.05 141 LEU D CA 1
ATOM 6101 C C . LEU D 1 141 ? 119.518 148.972 231.308 1.00 109.05 141 LEU D C 1
ATOM 6102 O O . LEU D 1 141 ? 118.551 148.221 231.191 1.00 109.05 141 LEU D O 1
ATOM 6107 N N . LYS D 1 142 ? 119.833 149.869 230.356 1.00 90.62 142 LYS D N 1
ATOM 6108 C CA . LYS D 1 142 ? 118.992 149.925 229.202 1.00 90.62 142 LYS D CA 1
ATOM 6109 C C . LYS D 1 142 ? 119.778 149.458 228.025 1.00 90.62 142 LYS D C 1
ATOM 6110 O O . LYS D 1 142 ? 120.963 149.760 227.893 1.00 90.62 142 LYS D O 1
ATOM 6116 N N . PHE D 1 143 ? 119.127 148.675 227.146 1.00 95.75 143 PHE D N 1
ATOM 6117 C CA . PHE D 1 143 ? 119.801 148.184 225.984 1.00 95.75 143 PHE D CA 1
ATOM 6118 C C . PHE D 1 143 ? 119.089 148.788 224.821 1.00 95.75 143 PHE D C 1
ATOM 6119 O O . PHE D 1 143 ? 117.883 149.017 224.880 1.00 95.75 143 PHE D O 1
ATOM 6127 N N . GLY D 1 144 ? 119.824 149.081 223.731 1.00 25.65 144 GLY D N 1
ATOM 6128 C CA . GLY D 1 144 ? 119.174 149.640 222.585 1.00 25.65 144 GLY D CA 1
ATOM 6129 C C . GLY D 1 144 ? 120.239 150.066 221.627 1.00 25.65 144 GLY D C 1
ATOM 6130 O O . GLY D 1 144 ? 121.401 150.242 222.000 1.00 25.65 144 GLY D O 1
ATOM 6131 N N . PRO D 1 145 ? 119.844 150.240 220.391 1.00 70.73 145 PRO D N 1
ATOM 6132 C CA . PRO D 1 145 ? 120.739 150.632 219.339 1.00 70.73 145 PRO D CA 1
ATOM 6133 C C . PRO D 1 145 ? 121.381 151.920 219.735 1.00 70.73 145 PRO D C 1
ATOM 6134 O O . PRO D 1 145 ? 120.683 152.807 220.225 1.00 70.73 145 PRO D O 1
ATOM 6138 N N . TRP D 1 146 ? 122.713 152.044 219.584 1.00 69.98 146 TRP D N 1
ATOM 6139 C CA . TRP D 1 146 ? 123.297 153.294 219.958 1.00 69.98 146 TRP D CA 1
ATOM 6140 C C . TRP D 1 146 ? 122.927 154.346 218.951 1.00 69.98 146 TRP D C 1
ATOM 6141 O O . TRP D 1 146 ? 122.383 155.393 219.300 1.00 69.98 146 TRP D O 1
ATOM 6152 N N . THR D 1 147 ? 123.251 154.082 217.665 1.00 131.53 147 THR D N 1
ATOM 6153 C CA . THR D 1 147 ? 123.050 154.993 216.565 1.00 131.53 147 THR D CA 1
ATOM 6154 C C . THR D 1 147 ? 121.630 155.094 216.093 1.00 131.53 147 THR D C 1
ATOM 6155 O O . THR D 1 147 ? 121.130 156.192 215.847 1.00 131.53 147 THR D O 1
ATOM 6159 N N . TYR D 1 148 ? 120.939 153.944 215.970 1.00 64.41 148 TYR D N 1
ATOM 6160 C CA . TYR D 1 148 ? 119.666 153.883 215.300 1.00 64.41 148 TYR D CA 1
ATOM 6161 C C . TYR D 1 148 ? 118.576 154.522 216.091 1.00 64.41 148 TYR D C 1
ATOM 6162 O O . TYR D 1 148 ? 118.430 154.304 217.291 1.00 64.41 148 TYR D O 1
ATOM 6171 N N . ASP D 1 149 ? 117.773 155.352 215.396 1.00 35.66 149 ASP D N 1
ATOM 6172 C CA . ASP D 1 149 ? 116.628 155.954 216.005 1.00 35.66 149 ASP D CA 1
ATOM 6173 C C . ASP D 1 149 ? 115.501 154.983 215.836 1.00 35.66 149 ASP D C 1
ATOM 6174 O O . ASP D 1 149 ? 115.652 153.935 215.209 1.00 35.66 149 ASP D O 1
ATOM 6179 N N . VAL D 1 150 ? 114.325 155.327 216.394 1.00 31.97 150 VAL D N 1
ATOM 6180 C CA . VAL D 1 150 ? 113.179 154.474 216.344 1.00 31.97 150 VAL D CA 1
ATOM 6181 C C . VAL D 1 150 ? 112.834 154.260 214.910 1.00 31.97 150 VAL D C 1
ATOM 6182 O O . VAL D 1 150 ? 112.376 153.186 214.527 1.00 31.97 150 VAL D O 1
ATOM 6186 N N . ARG D 1 151 ? 113.037 155.288 214.069 1.00 93.39 151 ARG D N 1
ATOM 6187 C CA . ARG D 1 151 ? 112.694 155.126 212.687 1.00 93.39 151 ARG D CA 1
ATOM 6188 C C . ARG D 1 151 ? 113.465 153.993 212.093 1.00 93.39 151 ARG D C 1
ATOM 6189 O O . ARG D 1 151 ? 112.882 153.116 211.460 1.00 93.39 151 ARG D O 1
ATOM 6197 N N . ASP D 1 152 ? 114.804 153.988 212.257 1.00 92.67 152 ASP D N 1
ATOM 6198 C CA . ASP D 1 152 ? 115.560 152.965 211.598 1.00 92.67 152 ASP D CA 1
ATOM 6199 C C . ASP D 1 152 ? 115.352 151.626 212.229 1.00 92.67 152 ASP D C 1
ATOM 6200 O O . ASP D 1 152 ? 115.124 150.637 211.533 1.00 92.67 152 ASP D O 1
ATOM 6205 N N . LEU D 1 153 ? 115.419 151.548 213.574 1.00 45.80 153 LEU D N 1
ATOM 6206 C CA . LEU D 1 153 ? 115.309 150.261 214.197 1.00 45.80 153 LEU D CA 1
ATOM 6207 C C . LEU D 1 153 ? 114.221 150.312 215.215 1.00 45.80 153 LEU D C 1
ATOM 6208 O O . LEU D 1 153 ? 114.143 151.241 216.017 1.00 45.80 153 LEU D O 1
ATOM 6213 N N . VAL D 1 154 ? 113.346 149.288 215.208 1.00 29.20 154 VAL D N 1
ATOM 6214 C CA . VAL D 1 154 ? 112.293 149.231 216.179 1.00 29.20 154 VAL D CA 1
ATOM 6215 C C . VAL D 1 154 ? 112.590 148.041 217.038 1.00 29.20 154 VAL D C 1
ATOM 6216 O O . VAL D 1 154 ? 112.929 146.972 216.532 1.00 29.20 154 VAL D O 1
ATOM 6220 N N . LEU D 1 155 ? 112.485 148.200 218.373 1.00 77.87 155 LEU D N 1
ATOM 6221 C CA . LEU D 1 155 ? 112.786 147.102 219.251 1.00 77.87 155 LEU D CA 1
ATOM 6222 C C . LEU D 1 155 ? 111.494 146.575 219.791 1.00 77.87 155 LEU D C 1
ATOM 6223 O O . LEU D 1 155 ? 110.579 147.340 220.093 1.00 77.87 155 LEU D O 1
ATOM 6228 N N . ASP D 1 156 ? 111.380 145.233 219.902 1.00 46.09 156 ASP D N 1
ATOM 6229 C CA . ASP D 1 156 ? 110.183 144.628 220.412 1.00 46.09 156 ASP D CA 1
ATOM 6230 C C . ASP D 1 156 ? 110.570 143.562 221.394 1.00 46.09 156 ASP D C 1
ATOM 6231 O O . ASP D 1 156 ? 111.662 143.002 221.313 1.00 46.09 156 ASP D O 1
ATOM 6236 N N . GLU D 1 157 ? 109.686 143.277 222.378 1.00 66.79 157 GLU D N 1
ATOM 6237 C CA . GLU D 1 157 ? 109.967 142.216 223.309 1.00 66.79 157 GLU D CA 1
ATOM 6238 C C . GLU D 1 157 ? 108.735 141.382 223.484 1.00 66.79 157 GLU D C 1
ATOM 6239 O O . GLU D 1 157 ? 107.616 141.891 223.472 1.00 66.79 157 GLU D O 1
ATOM 6245 N N . SER D 1 158 ? 108.926 140.051 223.577 1.00 80.78 158 SER D N 1
ATOM 6246 C CA . SER D 1 158 ? 107.844 139.133 223.799 1.00 80.78 158 SER D CA 1
ATOM 6247 C C . SER D 1 158 ? 107.391 139.166 225.235 1.00 80.78 158 SER D C 1
ATOM 6248 O O . SER D 1 158 ? 106.196 139.296 225.502 1.00 80.78 158 SER D O 1
ATOM 6251 N N . GLN D 1 159 ? 108.337 139.061 226.199 1.00 136.82 159 GLN D N 1
ATOM 6252 C CA . GLN D 1 159 ? 107.949 138.934 227.581 1.00 136.82 159 GLN D CA 1
ATOM 6253 C C . GLN D 1 159 ? 108.843 139.757 228.463 1.00 136.82 159 GLN D C 1
ATOM 6254 O O . GLN D 1 159 ? 109.726 140.462 227.977 1.00 136.82 159 GLN D O 1
ATOM 6260 N N . GLN D 1 160 ? 108.582 139.713 229.798 1.00 98.78 160 GLN D N 1
ATOM 6261 C CA . GLN D 1 160 ? 109.295 140.515 230.767 1.00 98.78 160 GLN D CA 1
ATOM 6262 C C . GLN D 1 160 ? 110.749 140.137 230.916 1.00 98.78 160 GLN D C 1
ATOM 6263 O O . GLN D 1 160 ? 111.606 140.952 230.582 1.00 98.78 160 GLN D O 1
ATOM 6269 N N . VAL D 1 161 ? 111.070 138.900 231.381 1.00 72.07 161 VAL D N 1
ATOM 6270 C CA . VAL D 1 161 ? 112.436 138.443 231.564 1.00 72.07 161 VAL D CA 1
ATOM 6271 C C . VAL D 1 161 ? 112.386 136.954 231.792 1.00 72.07 161 VAL D C 1
ATOM 6272 O O . VAL D 1 161 ? 111.462 136.463 232.436 1.00 72.07 161 VAL D O 1
ATOM 6276 N N . ASP D 1 162 ? 113.410 136.201 231.310 1.00 51.84 162 ASP D N 1
ATOM 6277 C CA . ASP D 1 162 ? 113.415 134.760 231.418 1.00 51.84 162 ASP D CA 1
ATOM 6278 C C . ASP D 1 162 ? 114.225 134.326 232.606 1.00 51.84 162 ASP D C 1
ATOM 6279 O O . ASP D 1 162 ? 115.454 134.300 232.568 1.00 51.84 162 ASP D O 1
ATOM 6284 N N . LEU D 1 163 ? 113.509 134.017 233.705 1.00 83.92 163 LEU D N 1
ATOM 6285 C CA . LEU D 1 163 ? 114.001 133.546 234.971 1.00 83.92 163 LEU D CA 1
ATOM 6286 C C . LEU D 1 163 ? 114.351 132.081 234.959 1.00 83.92 163 LEU D C 1
ATOM 6287 O O . LEU D 1 163 ? 115.219 131.643 235.712 1.00 83.92 163 LEU D O 1
ATOM 6292 N N . THR D 1 164 ? 113.690 131.278 234.103 1.00 114.16 164 THR D N 1
ATOM 6293 C CA . THR D 1 164 ? 113.769 129.840 234.181 1.00 114.16 164 THR D CA 1
ATOM 6294 C C . THR D 1 164 ? 115.181 129.346 234.131 1.00 114.16 164 THR D C 1
ATOM 6295 O O . THR D 1 164 ? 115.543 128.437 234.876 1.00 114.16 164 THR D O 1
ATOM 6299 N N . THR D 1 165 ? 116.016 129.923 233.253 1.00 47.70 165 THR D N 1
ATOM 6300 C CA . THR D 1 165 ? 117.379 129.509 233.058 1.00 47.70 165 THR D CA 1
ATOM 6301 C C . THR D 1 165 ? 118.205 129.803 234.278 1.00 47.70 165 THR D C 1
ATOM 6302 O O . THR D 1 165 ? 119.222 129.153 234.508 1.00 47.70 165 THR D O 1
ATOM 6306 N N . TYR D 1 166 ? 117.797 130.818 235.063 1.00 66.91 166 TYR D N 1
ATOM 6307 C CA . TYR D 1 166 ? 118.526 131.321 236.201 1.00 66.91 166 TYR D CA 1
ATOM 6308 C C . TYR D 1 166 ? 119.048 130.184 237.033 1.00 66.91 166 TYR D C 1
ATOM 6309 O O . TYR D 1 166 ? 118.334 129.226 237.322 1.00 66.91 166 TYR D O 1
ATOM 6318 N N . ALA D 1 167 ? 120.337 130.279 237.435 1.00 34.10 167 ALA D N 1
ATOM 6319 C CA . ALA D 1 167 ? 120.981 129.231 238.178 1.00 34.10 167 ALA D CA 1
ATOM 6320 C C . ALA D 1 167 ? 120.320 129.083 239.510 1.00 34.10 167 ALA D C 1
ATOM 6321 O O . ALA D 1 167 ? 120.039 130.062 240.201 1.00 34.10 167 ALA D O 1
ATOM 6323 N N . GLY D 1 168 ? 120.076 127.816 239.908 1.00 25.39 168 GLY D N 1
ATOM 6324 C CA . GLY D 1 168 ? 119.383 127.515 241.123 1.00 25.39 168 GLY D CA 1
ATOM 6325 C C . GLY D 1 168 ? 120.161 127.984 242.308 1.00 25.39 168 GLY D C 1
ATOM 6326 O O . GLY D 1 168 ? 119.606 128.619 243.202 1.00 25.39 168 GLY D O 1
ATOM 6327 N N . GLY D 1 169 ? 121.480 127.704 242.351 1.00 36.15 169 GLY D N 1
ATOM 6328 C CA . GLY D 1 169 ? 122.193 128.111 243.522 1.00 36.15 169 GLY D CA 1
ATOM 6329 C C . GLY D 1 169 ? 123.064 129.258 243.153 1.00 36.15 169 GLY D C 1
ATOM 6330 O O . GLY D 1 169 ? 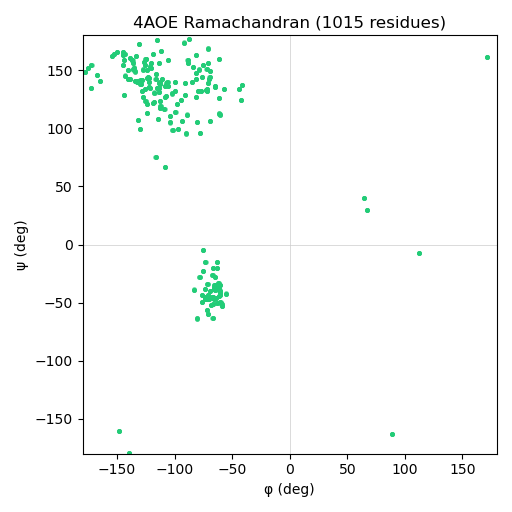124.290 129.165 243.175 1.00 36.15 169 GLY D O 1
ATOM 6331 N N . GLU D 1 170 ? 122.429 130.393 242.819 1.00 103.72 170 GLU D N 1
ATOM 6332 C CA . GLU D 1 170 ? 123.177 131.567 242.500 1.00 103.72 170 GLU D CA 1
ATOM 6333 C C . GLU D 1 170 ? 123.399 132.290 243.781 1.00 103.72 170 GLU D C 1
ATOM 6334 O O . GLU D 1 170 ? 122.683 132.081 244.760 1.00 103.72 170 GLU D O 1
ATOM 6340 N N . ARG D 1 171 ? 124.419 133.161 243.808 1.00 129.18 171 ARG D N 1
ATOM 6341 C CA . ARG D 1 171 ? 124.709 133.898 244.999 1.00 129.18 171 ARG D CA 1
ATOM 6342 C C . ARG D 1 171 ? 123.531 134.766 245.304 1.00 129.18 171 ARG D C 1
ATOM 6343 O O . ARG D 1 171 ? 123.172 134.937 246.467 1.00 129.18 171 ARG D O 1
ATOM 6351 N N . PHE D 1 172 ? 122.885 135.334 244.269 1.00 52.07 172 PHE D N 1
ATOM 6352 C CA . PHE D 1 172 ? 121.816 136.234 244.574 1.00 52.07 172 PHE D CA 1
ATOM 6353 C C . PHE D 1 172 ? 120.526 135.685 244.045 1.00 52.07 172 PHE D C 1
ATOM 6354 O O . PHE D 1 172 ? 120.480 135.080 242.973 1.00 52.07 172 PHE D O 1
ATOM 6362 N N . GLN D 1 173 ? 119.440 135.879 244.820 1.00 51.04 173 GLN D N 1
ATOM 6363 C CA . GLN D 1 173 ? 118.109 135.479 244.464 1.00 51.04 173 GLN D CA 1
ATOM 6364 C C . GLN D 1 173 ? 117.529 136.559 243.607 1.00 51.04 173 GLN D C 1
ATOM 6365 O O . GLN D 1 173 ? 117.911 137.723 243.721 1.00 51.04 173 GLN D O 1
ATOM 6371 N N . LEU D 1 174 ? 116.578 136.194 242.724 1.00 93.53 174 LEU D N 1
ATOM 6372 C CA . LEU D 1 174 ? 115.986 137.154 241.835 1.00 93.53 174 LEU D CA 1
ATOM 6373 C C . LEU D 1 174 ? 114.624 137.494 242.353 1.00 93.53 174 LEU D C 1
ATOM 6374 O O . LEU D 1 174 ? 113.731 136.646 242.346 1.00 93.53 174 LEU D O 1
ATOM 6379 N N . ILE D 1 175 ? 114.412 138.723 242.861 1.00 140.89 175 ILE D N 1
ATOM 6380 C CA . ILE D 1 175 ? 113.064 139.022 243.230 1.00 140.89 175 ILE D CA 1
ATOM 6381 C C . ILE D 1 175 ? 112.216 139.250 242.007 1.00 140.89 175 ILE D C 1
ATOM 6382 O O . ILE D 1 175 ? 111.109 138.719 241.935 1.00 140.89 175 ILE D O 1
ATOM 6387 N N . GLU D 1 176 ? 112.689 140.025 241.003 1.00 111.63 176 GLU D N 1
ATOM 6388 C CA . GLU D 1 176 ? 111.908 140.105 239.794 1.00 111.63 176 GLU D CA 1
ATOM 6389 C C . GLU D 1 176 ? 112.749 140.678 238.693 1.00 111.63 176 GLU D C 1
ATOM 6390 O O . GLU D 1 176 ? 113.543 141.592 238.906 1.00 111.63 176 GLU D O 1
ATOM 6396 N N . ALA D 1 177 ? 112.594 140.133 237.467 1.00 32.80 177 ALA D N 1
ATOM 6397 C CA . ALA D 1 177 ? 113.340 140.632 236.348 1.00 32.80 177 ALA D CA 1
ATOM 6398 C C . ALA D 1 177 ? 112.348 141.163 235.370 1.00 32.80 177 ALA D C 1
ATOM 6399 O O . ALA D 1 177 ? 111.378 140.490 235.028 1.00 32.80 177 ALA D O 1
ATOM 6401 N N . LYS D 1 178 ? 112.572 142.397 234.881 1.00 98.36 178 LYS D N 1
ATOM 6402 C CA . LYS D 1 178 ? 111.620 142.944 233.965 1.00 98.36 178 LYS D CA 1
ATOM 6403 C C . LYS D 1 178 ? 112.348 143.553 232.814 1.00 98.36 178 LYS D C 1
ATOM 6404 O O . LYS D 1 178 ? 113.481 144.014 232.947 1.00 98.36 178 LYS D O 1
ATOM 6410 N N . GLN D 1 179 ? 111.711 143.523 231.629 1.00 84.55 179 GLN D N 1
ATOM 6411 C CA . GLN D 1 179 ? 112.257 144.156 230.466 1.00 84.55 179 GLN D CA 1
ATOM 6412 C C . GLN D 1 179 ? 111.156 144.990 229.910 1.00 84.55 179 GLN D C 1
ATOM 6413 O O . GLN D 1 179 ? 110.278 144.485 229.215 1.00 84.55 179 GLN D O 1
ATOM 6419 N N . LYS D 1 180 ? 111.172 146.304 230.190 1.00 30.99 180 LYS D N 1
ATOM 6420 C CA . LYS D 1 180 ? 110.106 147.100 229.665 1.00 30.99 180 LYS D CA 1
ATOM 6421 C C . LYS D 1 180 ? 110.664 147.895 228.538 1.00 30.99 180 LYS D C 1
ATOM 6422 O O . LYS D 1 180 ? 111.773 148.419 228.620 1.00 30.99 180 LYS D O 1
ATOM 6428 N N . VAL D 1 181 ? 109.910 147.966 227.426 1.00 53.46 181 VAL D N 1
ATOM 6429 C CA . VAL D 1 181 ? 110.366 148.745 226.316 1.00 53.46 181 VAL D CA 1
ATOM 6430 C C . VAL D 1 181 ? 109.959 150.153 226.543 1.00 53.46 181 VAL D C 1
ATOM 6431 O O . VAL D 1 181 ? 108.864 150.437 227.030 1.00 53.46 181 VAL D O 1
ATOM 6435 N N . ASN D 1 182 ? 110.864 151.081 226.207 1.00 68.72 182 ASN D N 1
ATOM 6436 C CA . ASN D 1 182 ? 110.529 152.456 226.342 1.00 68.72 182 ASN D CA 1
ATOM 6437 C C . ASN D 1 182 ? 111.179 153.197 225.223 1.00 68.72 182 ASN D C 1
ATOM 6438 O O . ASN D 1 182 ? 112.169 152.746 224.649 1.00 68.72 182 ASN D O 1
ATOM 6443 N N . LYS D 1 183 ? 110.581 154.349 224.863 1.00 67.86 183 LYS D N 1
ATOM 6444 C CA . LYS D 1 183 ? 111.102 155.201 223.839 1.00 67.86 183 LYS D CA 1
ATOM 6445 C C . LYS D 1 183 ? 111.517 156.439 224.560 1.00 67.86 183 LYS D C 1
ATOM 6446 O O . LYS D 1 183 ? 110.820 156.899 225.462 1.00 67.86 183 LYS D O 1
ATOM 6452 N N . LYS D 1 184 ? 112.675 157.009 224.190 1.00 102.24 184 LYS D N 1
ATOM 6453 C CA . LYS D 1 184 ? 113.160 158.130 224.936 1.00 102.24 184 LYS D CA 1
ATOM 6454 C C . LYS D 1 184 ? 113.801 159.061 223.964 1.00 102.24 184 LYS D C 1
ATOM 6455 O O . LYS D 1 184 ? 114.079 158.687 222.824 1.00 102.24 184 LYS D O 1
ATOM 6461 N N . THR D 1 185 ? 114.036 160.316 224.387 1.00 96.41 185 THR D N 1
ATOM 6462 C CA . THR D 1 185 ? 114.634 161.263 223.498 1.00 96.41 185 THR D CA 1
ATOM 6463 C C . THR D 1 185 ? 115.905 161.738 224.121 1.00 96.41 185 THR D C 1
ATOM 6464 O O . THR D 1 185 ? 116.082 161.668 225.336 1.00 96.41 185 THR D O 1
ATOM 6468 N N . TYR D 1 186 ? 116.837 162.222 223.278 1.00 49.87 186 TYR D N 1
ATOM 6469 C CA . TYR D 1 186 ? 118.096 162.705 223.755 1.00 49.87 186 TYR D CA 1
ATOM 6470 C C . TYR D 1 186 ? 118.236 164.095 223.224 1.00 49.87 186 TYR D C 1
ATOM 6471 O O . TYR D 1 186 ? 117.618 164.459 222.226 1.00 49.87 186 TYR D O 1
ATOM 6480 N N . PRO D 1 187 ? 119.006 164.895 223.901 1.00 54.80 187 PRO D N 1
ATOM 6481 C CA . PRO D 1 187 ? 119.183 166.248 223.456 1.00 54.80 187 PRO D CA 1
ATOM 6482 C C . PRO D 1 187 ? 119.911 166.310 222.154 1.00 54.80 187 PRO D C 1
ATOM 6483 O O . PRO D 1 187 ? 119.830 167.334 221.479 1.00 54.80 187 PRO D O 1
ATOM 6487 N N . CYS D 1 188 ? 120.644 165.243 221.789 1.00 47.02 188 CYS D N 1
ATOM 6488 C CA . CYS D 1 188 ? 121.390 165.255 220.567 1.00 47.02 188 CYS D CA 1
ATOM 6489 C C . CYS D 1 188 ? 120.450 165.316 219.420 1.00 47.02 188 CYS D C 1
ATOM 6490 O O . CYS D 1 188 ? 120.707 166.002 218.430 1.00 47.02 188 CYS D O 1
ATOM 6493 N N . CYS D 1 189 ? 119.313 164.611 219.531 1.00 67.51 189 CYS D N 1
ATOM 6494 C CA . CYS D 1 189 ? 118.593 164.397 218.321 1.00 67.51 189 CYS D CA 1
ATOM 6495 C C . CYS D 1 189 ? 117.121 164.464 218.591 1.00 67.51 189 CYS D C 1
ATOM 6496 O O . CYS D 1 189 ? 116.634 164.102 219.658 1.00 67.51 189 CYS D O 1
ATOM 6499 N N . PRO D 1 190 ? 116.419 164.982 217.617 1.00 69.47 190 PRO D N 1
ATOM 6500 C CA . PRO D 1 190 ? 114.984 165.093 217.676 1.00 69.47 190 PRO D CA 1
ATOM 6501 C C . PRO D 1 190 ? 114.276 163.781 217.510 1.00 69.47 190 PRO D C 1
ATOM 6502 O O . PRO D 1 190 ? 113.081 163.723 217.794 1.00 69.47 190 PRO D O 1
ATOM 6506 N N . GLN D 1 191 ? 114.970 162.729 217.037 1.00 74.58 191 GLN D N 1
ATOM 6507 C CA . GLN D 1 191 ? 114.329 161.467 216.780 1.00 74.58 191 GLN D CA 1
ATOM 6508 C C . GLN D 1 191 ? 114.146 160.725 218.068 1.00 74.58 191 GLN D C 1
ATOM 6509 O O . GLN D 1 191 ? 114.920 160.892 219.010 1.00 74.58 191 GLN D O 1
ATOM 6515 N N . SER D 1 192 ? 113.091 159.887 218.137 1.00 27.07 192 SER D N 1
ATOM 6516 C CA . SER D 1 192 ? 112.875 159.085 219.304 1.00 27.07 192 SER D CA 1
ATOM 6517 C C . SER D 1 192 ? 113.757 157.883 219.188 1.00 27.07 192 SER D C 1
ATOM 6518 O O . SER D 1 192 ? 114.022 157.396 218.089 1.00 27.07 192 SER D O 1
ATOM 6521 N N . PHE D 1 193 ? 114.245 157.376 220.336 1.00 40.29 193 PHE D N 1
ATOM 6522 C CA . PHE D 1 193 ? 115.069 156.203 220.320 1.00 40.29 193 PHE D CA 1
ATOM 6523 C C . PHE D 1 193 ? 114.415 155.210 221.222 1.00 40.29 193 PHE D C 1
ATOM 6524 O O . PHE D 1 193 ? 113.849 155.582 222.248 1.00 40.29 193 PHE D O 1
ATOM 6532 N N . GLU D 1 194 ? 114.467 153.912 220.863 1.00 53.15 194 GLU D N 1
ATOM 6533 C CA . GLU D 1 194 ? 113.832 152.942 221.707 1.00 53.15 194 GLU D CA 1
ATOM 6534 C C . GLU D 1 194 ? 114.872 152.066 222.326 1.00 53.15 194 GLU D C 1
ATOM 6535 O O . GLU D 1 194 ? 115.839 151.663 221.682 1.00 53.15 194 GLU D O 1
ATOM 6541 N N . ASP D 1 195 ? 114.696 151.773 223.631 1.00 97.16 195 ASP D N 1
ATOM 6542 C CA . ASP D 1 195 ? 115.602 150.919 224.335 1.00 97.16 195 ASP D CA 1
ATOM 6543 C C . ASP D 1 195 ? 114.791 150.021 225.209 1.00 97.16 195 ASP D C 1
ATOM 6544 O O . ASP D 1 195 ? 113.628 150.299 225.495 1.00 97.16 195 ASP D O 1
ATOM 6549 N N . ILE D 1 196 ? 115.384 148.888 225.642 1.00 154.26 196 ILE D N 1
ATOM 6550 C CA . ILE D 1 196 ? 114.672 148.039 226.546 1.00 154.26 196 ILE D CA 1
ATOM 6551 C C . ILE D 1 196 ? 115.351 148.229 227.861 1.00 154.26 196 ILE D C 1
ATOM 6552 O O . ILE D 1 196 ? 116.572 148.164 227.970 1.00 154.26 196 ILE D O 1
ATOM 6557 N N . GLU D 1 197 ? 114.572 148.548 228.906 1.00 83.75 197 GLU D N 1
ATOM 6558 C CA . GLU D 1 197 ? 115.193 148.766 230.175 1.00 83.75 197 GLU D CA 1
ATOM 6559 C C . GLU D 1 197 ? 115.065 147.501 230.937 1.00 83.75 197 GLU D C 1
ATOM 6560 O O . GLU D 1 197 ? 113.963 147.009 231.175 1.00 83.75 197 GLU D O 1
ATOM 6566 N N . LEU D 1 198 ? 116.209 146.928 231.340 1.00 107.93 198 LEU D N 1
ATOM 6567 C CA . LEU D 1 198 ? 116.154 145.705 232.068 1.00 107.93 198 LEU D CA 1
ATOM 6568 C C . LEU D 1 198 ? 116.306 146.089 233.499 1.00 107.93 198 LEU D C 1
ATOM 6569 O O . LEU D 1 198 ? 117.343 146.606 233.909 1.00 107.93 198 LEU D O 1
ATOM 6574 N N . ARG D 1 199 ? 115.246 145.872 234.297 1.00 162.05 199 ARG D N 1
ATOM 6575 C CA . ARG D 1 199 ? 115.345 146.232 235.677 1.00 162.05 199 ARG D CA 1
ATOM 6576 C C . ARG D 1 199 ? 115.321 144.966 236.458 1.00 162.05 199 ARG D C 1
ATOM 6577 O O . ARG D 1 199 ? 114.345 144.218 236.425 1.00 162.05 199 ARG D O 1
ATOM 6585 N N . VAL D 1 200 ? 116.418 144.687 237.180 1.00 99.63 200 VAL D N 1
ATOM 6586 C CA . VAL D 1 200 ? 116.431 143.487 237.948 1.00 99.63 200 VAL D CA 1
ATOM 6587 C C . VAL D 1 200 ? 116.465 143.845 239.383 1.00 99.63 200 VAL D C 1
ATOM 6588 O O . VAL D 1 200 ? 117.205 144.725 239.819 1.00 99.63 200 VAL D O 1
ATOM 6592 N N . THR D 1 201 ? 115.618 143.162 240.162 1.00 138.81 201 THR D N 1
ATOM 6593 C CA . THR D 1 201 ? 115.643 143.414 241.560 1.00 138.81 201 THR D CA 1
ATOM 6594 C C . THR D 1 201 ? 116.013 142.117 242.197 1.00 138.81 201 THR D C 1
ATOM 6595 O O . THR D 1 201 ? 115.360 141.092 241.987 1.00 138.81 201 THR D O 1
ATOM 6599 N N . PHE D 1 202 ? 117.120 142.124 242.964 1.00 55.39 202 PHE D N 1
ATOM 6600 C CA . PHE D 1 202 ? 117.602 140.900 243.529 1.00 55.39 202 PHE D CA 1
ATOM 6601 C C . PHE D 1 202 ? 118.181 141.163 244.879 1.00 55.39 202 PHE D C 1
ATOM 6602 O O . PHE D 1 202 ? 118.418 142.308 245.262 1.00 55.39 202 PHE D O 1
ATOM 6610 N N . LYS D 1 203 ? 118.391 140.071 245.642 1.00 96.69 203 LYS D N 1
ATOM 6611 C CA . LYS D 1 203 ? 118.945 140.157 246.963 1.00 96.69 203 LYS D CA 1
ATOM 6612 C C . LYS D 1 203 ? 119.704 138.890 247.198 1.00 96.69 203 LYS D C 1
ATOM 6613 O O . LYS D 1 203 ? 119.573 137.930 246.443 1.00 96.69 203 LYS D O 1
ATOM 6619 N N . LYS D 1 204 ? 120.553 138.872 248.246 1.00 144.15 204 LYS D N 1
ATOM 6620 C CA . LYS D 1 204 ? 121.254 137.679 248.624 1.00 144.15 204 LYS D CA 1
ATOM 6621 C C . LYS D 1 204 ? 120.246 136.736 249.184 1.00 144.15 204 LYS D C 1
ATOM 6622 O O . LYS D 1 204 ? 119.321 137.143 249.885 1.00 144.15 204 LYS D O 1
ATOM 6628 N N . ILE D 1 205 ? 120.412 135.436 248.885 1.00 71.53 205 ILE D N 1
ATOM 6629 C CA . ILE D 1 205 ? 119.480 134.450 249.348 1.00 71.53 205 ILE D CA 1
ATOM 6630 C C . ILE D 1 205 ? 119.298 134.579 250.860 1.00 71.53 205 ILE D C 1
ATOM 6631 O O . ILE D 1 205 ? 120.308 134.572 251.613 1.00 71.53 205 ILE D O 1
ATOM 6637 N N . THR E 1 1 ? 115.890 148.177 203.971 1.00 14.91 1 THR E N 1
ATOM 6638 C CA . THR E 1 1 ? 114.456 148.532 204.045 1.00 14.91 1 THR E CA 1
ATOM 6639 C C . THR E 1 1 ? 114.079 149.447 202.931 1.00 14.91 1 THR E C 1
ATOM 6640 O O . THR E 1 1 ? 113.641 149.002 201.870 1.00 14.91 1 THR E O 1
ATOM 6644 N N . LYS E 1 2 ? 114.244 150.764 203.148 1.00 83.80 2 LYS E N 1
ATOM 6645 C CA . LYS E 1 2 ? 113.858 151.687 202.128 1.00 83.80 2 LYS E CA 1
ATOM 6646 C C . LYS E 1 2 ? 114.943 151.722 201.105 1.00 83.80 2 LYS E C 1
ATOM 6647 O O . LYS E 1 2 ? 116.122 151.826 201.432 1.00 83.80 2 LYS E O 1
ATOM 6653 N N . LYS E 1 3 ? 114.545 151.616 199.825 1.00 133.34 3 LYS E N 1
ATOM 6654 C CA . LYS E 1 3 ? 115.468 151.646 198.733 1.00 133.34 3 LYS E CA 1
ATOM 6655 C C . LYS E 1 3 ? 116.090 153.003 198.672 1.00 133.34 3 LYS E C 1
ATOM 6656 O O . LYS E 1 3 ? 117.284 153.136 198.412 1.00 133.34 3 LYS E O 1
ATOM 6662 N N . SER E 1 4 ? 115.288 154.052 198.937 1.00 26.50 4 SER E N 1
ATOM 6663 C CA . SER E 1 4 ? 115.774 155.396 198.841 1.00 26.50 4 SER E CA 1
ATOM 6664 C C . SER E 1 4 ? 116.908 155.580 199.800 1.00 26.50 4 SER E C 1
ATOM 6665 O O . SER E 1 4 ? 117.926 156.177 199.455 1.00 26.50 4 SER E O 1
ATOM 6668 N N . ARG E 1 5 ? 116.759 155.070 201.036 1.00 119.54 5 ARG E N 1
ATOM 6669 C CA . ARG E 1 5 ? 117.780 155.193 202.038 1.00 119.54 5 ARG E CA 1
ATOM 6670 C C . ARG E 1 5 ? 118.987 154.435 201.598 1.00 119.54 5 ARG E C 1
ATOM 6671 O O . ARG E 1 5 ? 120.118 154.879 201.790 1.00 119.54 5 ARG E O 1
ATOM 6679 N N . GLU E 1 6 ? 118.762 153.262 200.982 1.00 31.84 6 GLU E N 1
ATOM 6680 C CA . GLU E 1 6 ? 119.828 152.380 200.622 1.00 31.84 6 GLU E CA 1
ATOM 6681 C C . GLU E 1 6 ? 120.759 153.051 199.666 1.00 31.84 6 GLU E C 1
ATOM 6682 O O . GLU E 1 6 ? 121.976 152.934 199.802 1.00 31.84 6 GLU E O 1
ATOM 6688 N N . GLU E 1 7 ? 120.226 153.795 198.683 1.00 37.51 7 GLU E N 1
ATOM 6689 C CA . GLU E 1 7 ? 121.088 154.417 197.718 1.00 37.51 7 GLU E CA 1
ATOM 6690 C C . GLU E 1 7 ? 121.937 155.430 198.413 1.00 37.51 7 GLU E C 1
ATOM 6691 O O . GLU E 1 7 ? 123.100 155.627 198.059 1.00 37.51 7 GLU E O 1
ATOM 6697 N N . ILE E 1 8 ? 121.375 156.098 199.439 1.00 107.63 8 ILE E N 1
ATOM 6698 C CA . ILE E 1 8 ? 122.062 157.169 200.097 1.00 107.63 8 ILE E CA 1
ATOM 6699 C C . ILE E 1 8 ? 123.343 156.657 200.675 1.00 107.63 8 ILE E C 1
ATOM 6700 O O . ILE E 1 8 ? 124.412 157.218 200.439 1.00 107.63 8 ILE E O 1
ATOM 6705 N N . VAL E 1 9 ? 123.260 155.548 201.430 1.00 55.59 9 VAL E N 1
ATOM 6706 C CA . VAL E 1 9 ? 124.387 155.009 202.140 1.00 55.59 9 VAL E CA 1
ATOM 6707 C C . VAL E 1 9 ? 125.455 154.663 201.154 1.00 55.59 9 VAL E C 1
ATOM 6708 O O . VAL E 1 9 ? 126.612 155.050 201.300 1.00 55.59 9 VAL E O 1
ATOM 6712 N N . LYS E 1 10 ? 125.054 153.931 200.103 1.00 90.87 10 LYS E N 1
ATOM 6713 C CA . LYS E 1 10 ? 125.961 153.397 199.131 1.00 90.87 10 LYS E CA 1
ATOM 6714 C C . LYS E 1 10 ? 126.675 154.513 198.448 1.00 90.87 10 LYS E C 1
ATOM 6715 O O . LYS E 1 10 ? 127.887 154.454 198.251 1.00 90.87 10 LYS E O 1
ATOM 6721 N N . GLU E 1 11 ? 125.934 155.563 198.067 1.00 101.00 11 GLU E N 1
ATOM 6722 C CA . GLU E 1 11 ? 126.539 156.633 197.339 1.00 101.00 11 GLU E CA 1
ATOM 6723 C C . GLU E 1 11 ? 127.579 157.270 198.214 1.00 101.00 11 GLU E C 1
ATOM 6724 O O . GLU E 1 11 ? 128.734 157.415 197.828 1.00 101.00 11 GLU E O 1
ATOM 6730 N N . ILE E 1 12 ? 127.235 157.626 199.457 1.00 49.33 12 ILE E N 1
ATOM 6731 C CA . ILE E 1 12 ? 128.217 158.306 200.247 1.00 49.33 12 ILE E CA 1
ATOM 6732 C C . ILE E 1 12 ? 129.375 157.401 200.546 1.00 49.33 12 ILE E C 1
ATOM 6733 O O . ILE E 1 12 ? 130.531 157.803 200.426 1.00 49.33 12 ILE E O 1
ATOM 6738 N N . LEU E 1 13 ? 129.098 156.155 200.970 1.00 60.27 13 LEU E N 1
ATOM 6739 C CA . LEU E 1 13 ? 130.141 155.251 201.359 1.00 60.27 13 LEU E CA 1
ATOM 6740 C C . LEU E 1 13 ? 130.985 154.817 200.198 1.00 60.27 13 LEU E C 1
ATOM 6741 O O . LEU E 1 13 ? 132.212 154.885 200.255 1.00 60.27 13 LEU E O 1
ATOM 6746 N N . GLY E 1 14 ? 130.349 154.318 199.121 1.00 56.14 14 GLY E N 1
ATOM 6747 C CA . GLY E 1 14 ? 131.132 153.790 198.038 1.00 56.14 14 GLY E CA 1
ATOM 6748 C C . GLY E 1 14 ? 131.859 154.840 197.249 1.00 56.14 14 GLY E C 1
ATOM 6749 O O . GLY E 1 14 ? 133.079 154.779 197.121 1.00 56.14 14 GLY E O 1
ATOM 6750 N N . ARG E 1 15 ? 131.112 155.794 196.647 1.00 268.64 15 ARG E N 1
ATOM 6751 C CA . ARG E 1 15 ? 131.684 156.813 195.801 1.00 268.64 15 ARG E CA 1
ATOM 6752 C C . ARG E 1 15 ? 132.252 158.021 196.509 1.00 268.64 15 ARG E C 1
ATOM 6753 O O . ARG E 1 15 ? 133.305 158.521 196.121 1.00 268.64 15 ARG E O 1
ATOM 6761 N N . ALA E 1 16 ? 131.601 158.514 197.587 1.00 107.11 16 ALA E N 1
ATOM 6762 C CA . ALA E 1 16 ? 131.912 159.826 198.102 1.00 107.11 16 ALA E CA 1
ATOM 6763 C C . ALA E 1 16 ? 133.358 160.100 198.560 1.00 107.11 16 ALA E C 1
ATOM 6764 O O . ALA E 1 16 ? 133.901 161.084 198.068 1.00 107.11 16 ALA E O 1
ATOM 6766 N N . ASN E 1 17 ? 134.062 159.330 199.452 1.00 94.93 17 ASN E N 1
ATOM 6767 C CA . ASN E 1 17 ? 135.403 159.802 199.799 1.00 94.93 17 ASN E CA 1
ATOM 6768 C C . ASN E 1 17 ? 136.149 158.877 200.740 1.00 94.93 17 ASN E C 1
ATOM 6769 O O . ASN E 1 17 ? 135.577 158.167 201.567 1.00 94.93 17 ASN E O 1
ATOM 6774 N N . PRO E 1 18 ? 137.457 158.874 200.563 1.00 85.48 18 PRO E N 1
ATOM 6775 C CA . PRO E 1 18 ? 138.392 158.142 201.403 1.00 85.48 18 PRO E CA 1
ATOM 6776 C C . PRO E 1 18 ? 138.884 159.018 202.522 1.00 85.48 18 PRO E C 1
ATOM 6777 O O . PRO E 1 18 ? 138.577 160.208 202.517 1.00 85.48 18 PRO E O 1
ATOM 6781 N N . ASN E 1 19 ? 139.665 158.464 203.480 1.00 83.11 19 ASN E N 1
ATOM 6782 C CA . ASN E 1 19 ? 140.168 159.294 204.537 1.00 83.11 19 ASN E CA 1
ATOM 6783 C C . ASN E 1 19 ? 140.999 160.352 203.896 1.00 83.11 19 ASN E C 1
ATOM 6784 O O . ASN E 1 19 ? 142.058 160.082 203.329 1.00 83.11 19 ASN E O 1
ATOM 6789 N N . ASN E 1 20 ? 140.501 161.597 203.971 1.00 79.95 20 ASN E N 1
ATOM 6790 C CA . ASN E 1 20 ? 141.152 162.739 203.409 1.00 79.95 20 ASN E CA 1
ATOM 6791 C C . ASN E 1 20 ? 140.298 163.881 203.849 1.00 79.95 20 ASN E C 1
ATOM 6792 O O . ASN E 1 20 ? 139.095 163.712 204.043 1.00 79.95 20 ASN E O 1
ATOM 6797 N N . ILE E 1 21 ? 140.874 165.084 204.010 1.00 109.78 21 ILE E N 1
ATOM 6798 C CA . ILE E 1 21 ? 140.031 166.173 204.396 1.00 109.78 21 ILE E CA 1
ATOM 6799 C C . ILE E 1 21 ? 139.541 166.753 203.110 1.00 109.78 21 ILE E C 1
ATOM 6800 O O . ILE E 1 21 ? 140.296 167.318 202.321 1.00 109.78 21 ILE E O 1
ATOM 6805 N N . PRO E 1 22 ? 138.268 166.583 202.896 1.00 80.74 22 PRO E N 1
ATOM 6806 C CA . PRO E 1 22 ? 137.581 166.957 201.688 1.00 80.74 22 PRO E CA 1
ATOM 6807 C C . PRO E 1 22 ? 137.607 168.429 201.419 1.00 80.74 22 PRO E C 1
ATOM 6808 O O . PRO E 1 22 ? 137.293 168.818 200.296 1.00 80.74 22 PRO E O 1
ATOM 6812 N N . ILE E 1 23 ? 137.956 169.265 202.413 1.00 157.03 23 ILE E N 1
ATOM 6813 C CA . ILE E 1 23 ? 137.831 170.686 202.238 1.00 157.03 23 ILE E CA 1
ATOM 6814 C C . ILE E 1 23 ? 139.124 171.287 201.751 1.00 157.03 23 ILE E C 1
ATOM 6815 O O . ILE E 1 23 ? 140.108 171.386 202.482 1.00 157.03 23 ILE E O 1
ATOM 6820 N N . VAL E 1 24 ? 139.134 171.667 200.452 1.00 47.78 24 VAL E N 1
ATOM 6821 C CA . VAL E 1 24 ? 140.239 172.270 199.751 1.00 47.78 24 VAL E CA 1
ATOM 6822 C C . VAL E 1 24 ? 140.478 173.706 200.143 1.00 47.78 24 VAL E C 1
ATOM 6823 O O . VAL E 1 24 ? 141.625 174.136 200.243 1.00 47.78 24 VAL E O 1
ATOM 6827 N N . ASP E 1 25 ? 139.409 174.495 200.369 1.00 57.28 25 ASP E N 1
ATOM 6828 C CA . ASP E 1 25 ? 139.587 175.907 200.595 1.00 57.28 25 ASP E CA 1
ATOM 6829 C C . ASP E 1 25 ? 140.217 176.083 201.939 1.00 57.28 25 ASP E C 1
ATOM 6830 O O . ASP E 1 25 ? 140.326 175.127 202.703 1.00 57.28 25 ASP E O 1
ATOM 6835 N N . GLU E 1 26 ? 140.692 177.303 202.271 1.00 120.10 26 GLU E N 1
ATOM 6836 C CA . GLU E 1 26 ? 141.329 177.384 203.551 1.00 120.10 26 GLU E CA 1
ATOM 6837 C C . GLU E 1 26 ? 140.289 177.439 204.623 1.00 120.10 26 GLU E C 1
ATOM 6838 O O . GLU E 1 26 ? 139.744 178.491 204.952 1.00 120.10 26 GLU E O 1
ATOM 6844 N N . GLN E 1 27 ? 139.982 176.261 205.199 1.00 83.43 27 GLN E N 1
ATOM 6845 C CA . GLN E 1 27 ? 139.068 176.172 206.295 1.00 83.43 27 GLN E CA 1
ATOM 6846 C C . GLN E 1 27 ? 139.571 175.101 207.192 1.00 83.43 27 GLN E C 1
ATOM 6847 O O . GLN E 1 27 ? 139.897 173.997 206.755 1.00 83.43 27 GLN E O 1
ATOM 6853 N N . PRO E 1 28 ? 139.681 175.455 208.440 1.00 69.39 28 PRO E N 1
ATOM 6854 C CA . PRO E 1 28 ? 140.046 174.479 209.423 1.00 69.39 28 PRO E CA 1
ATOM 6855 C C . PRO E 1 28 ? 138.788 173.754 209.752 1.00 69.39 28 PRO E C 1
ATOM 6856 O O . PRO E 1 28 ? 137.716 174.259 209.419 1.00 69.39 28 PRO E O 1
ATOM 6860 N N . VAL E 1 29 ? 138.873 172.570 210.383 1.00 45.45 29 VAL E N 1
ATOM 6861 C CA . VAL E 1 29 ? 137.647 171.927 210.731 1.00 45.45 29 VAL E CA 1
ATOM 6862 C C . VAL E 1 29 ? 137.445 172.156 212.192 1.00 45.45 29 VAL E C 1
ATOM 6863 O O . VAL E 1 29 ? 138.349 171.946 213.001 1.00 45.45 29 VAL E O 1
ATOM 6867 N N . LYS E 1 30 ? 136.236 172.627 212.558 1.00 84.11 30 LYS E N 1
ATOM 6868 C CA . LYS E 1 30 ? 135.945 172.885 213.934 1.00 84.11 30 LYS E CA 1
ATOM 6869 C C . LYS E 1 30 ? 135.173 171.707 214.425 1.00 84.11 30 LYS E C 1
ATOM 6870 O O . LYS E 1 30 ? 134.333 171.164 213.706 1.00 84.11 30 LYS E O 1
ATOM 6876 N N . VAL E 1 31 ? 135.457 171.258 215.660 1.00 35.45 31 VAL E N 1
ATOM 6877 C CA . VAL E 1 31 ? 134.697 170.171 216.189 1.00 35.45 31 VAL E CA 1
ATOM 6878 C C . VAL E 1 31 ? 134.153 170.643 217.494 1.00 35.45 31 VAL E C 1
ATOM 6879 O O . VAL E 1 31 ? 134.907 171.068 218.369 1.00 35.45 31 VAL E O 1
ATOM 6883 N N . SER E 1 32 ? 132.818 170.599 217.660 1.00 72.92 32 SER E N 1
ATOM 6884 C CA . SER E 1 32 ? 132.270 171.027 218.912 1.00 72.92 32 SER E CA 1
ATOM 6885 C C . SER E 1 32 ? 132.402 169.883 219.859 1.00 72.92 32 SER E C 1
ATOM 6886 O O . SER E 1 32 ? 132.231 168.729 219.470 1.00 72.92 32 SER E O 1
ATOM 6889 N N . PHE E 1 33 ? 132.711 170.174 221.139 1.00 117.32 33 PHE E N 1
ATOM 6890 C CA . PHE E 1 33 ? 132.861 169.082 222.051 1.00 117.32 33 PHE E CA 1
ATOM 6891 C C . PHE E 1 33 ? 132.027 169.407 223.248 1.00 117.32 33 PHE E C 1
ATOM 6892 O O . PHE E 1 33 ? 131.991 170.548 223.705 1.00 117.32 33 PHE E O 1
ATOM 6900 N N . LYS E 1 34 ? 131.314 168.395 223.782 1.00 133.66 34 LYS E N 1
ATOM 6901 C CA . LYS E 1 34 ? 130.483 168.595 224.935 1.00 133.66 34 LYS E CA 1
ATOM 6902 C C . LYS E 1 34 ? 130.658 167.371 225.775 1.00 133.66 34 LYS E C 1
ATOM 6903 O O . LYS E 1 34 ? 130.897 166.287 225.244 1.00 133.66 34 LYS E O 1
ATOM 6909 N N . TYR E 1 35 ? 130.538 167.500 227.110 1.00 165.11 35 TYR E N 1
ATOM 6910 C CA . TYR E 1 35 ? 130.685 166.340 227.940 1.00 165.11 35 TYR E CA 1
ATOM 6911 C C . TYR E 1 35 ? 129.437 166.165 228.720 1.00 165.11 35 TYR E C 1
ATOM 6912 O O . TYR E 1 35 ? 128.883 167.120 229.260 1.00 165.11 35 TYR E O 1
ATOM 6921 N N . SER E 1 36 ? 128.941 164.918 228.770 1.00 96.35 36 SER E N 1
ATOM 6922 C CA . SER E 1 36 ? 127.835 164.671 229.633 1.00 96.35 36 SER E CA 1
ATOM 6923 C C . SER E 1 36 ? 128.389 163.751 230.663 1.00 96.35 36 SER E C 1
ATOM 6924 O O . SER E 1 36 ? 128.648 162.581 230.381 1.00 96.35 36 SER E O 1
ATOM 6927 N N . LEU E 1 37 ? 128.582 164.260 231.894 1.00 61.99 37 LEU E N 1
ATOM 6928 C CA . LEU E 1 37 ? 129.153 163.451 232.929 1.00 61.99 37 LEU E CA 1
ATOM 6929 C C . LEU E 1 37 ? 128.073 162.591 233.480 1.00 61.99 37 LEU E C 1
ATOM 6930 O O . LEU E 1 37 ? 127.179 163.083 234.168 1.00 61.99 37 LEU E O 1
ATOM 6935 N N . GLN E 1 38 ? 128.101 161.288 233.128 1.00 69.58 38 GLN E N 1
ATOM 6936 C CA . GLN E 1 38 ? 127.130 160.353 233.615 1.00 69.58 38 GLN E CA 1
ATOM 6937 C C . GLN E 1 38 ? 127.370 160.008 235.056 1.00 69.58 38 GLN E C 1
ATOM 6938 O O . GLN E 1 38 ? 126.435 160.028 235.855 1.00 69.58 38 GLN E O 1
ATOM 6944 N N . ASP E 1 39 ? 128.626 159.695 235.447 1.00 119.73 39 ASP E N 1
ATOM 6945 C CA . ASP E 1 39 ? 128.811 159.323 236.823 1.00 119.73 39 ASP E CA 1
ATOM 6946 C C . ASP E 1 39 ? 130.271 159.193 237.134 1.00 119.73 39 ASP E C 1
ATOM 6947 O O . ASP E 1 39 ? 131.091 158.947 236.251 1.00 119.73 39 ASP E O 1
ATOM 6952 N N . ILE E 1 40 ? 130.625 159.385 238.422 1.00 54.00 40 ILE E N 1
ATOM 6953 C CA . ILE E 1 40 ? 131.975 159.164 238.852 1.00 54.00 40 ILE E CA 1
ATOM 6954 C C . ILE E 1 40 ? 131.927 157.833 239.526 1.00 54.00 40 ILE E C 1
ATOM 6955 O O . ILE E 1 40 ? 131.524 157.721 240.682 1.00 54.00 40 ILE E O 1
ATOM 6960 N N . TYR E 1 41 ? 132.331 156.784 238.787 1.00 53.94 41 TYR E N 1
ATOM 6961 C CA . TYR E 1 41 ? 132.217 155.436 239.253 1.00 53.94 41 TYR E CA 1
ATOM 6962 C C . TYR E 1 41 ? 133.104 155.154 240.425 1.00 53.94 41 TYR E C 1
ATOM 6963 O O . TYR E 1 41 ? 132.633 154.652 241.443 1.00 53.94 41 TYR E O 1
ATOM 6972 N N . THR E 1 42 ? 134.408 155.480 240.345 1.00 110.38 42 THR E N 1
ATOM 6973 C CA . THR E 1 42 ? 135.204 155.056 241.459 1.00 110.38 42 THR E CA 1
ATOM 6974 C C . THR E 1 42 ? 136.387 155.945 241.647 1.00 110.38 42 THR E C 1
ATOM 6975 O O . THR E 1 42 ? 136.766 156.715 240.765 1.00 110.38 42 THR E O 1
ATOM 6979 N N . ALA E 1 43 ? 136.992 155.846 242.847 1.00 31.58 43 ALA E N 1
ATOM 6980 C CA . ALA E 1 43 ? 138.187 156.573 243.163 1.00 31.58 43 ALA E CA 1
ATOM 6981 C C . ALA E 1 43 ? 139.135 155.590 243.772 1.00 31.58 43 ALA E C 1
ATOM 6982 O O . ALA E 1 43 ? 138.729 154.706 244.527 1.00 31.58 43 ALA E O 1
ATOM 6984 N N . ASP E 1 44 ? 140.438 155.699 243.433 1.00 44.08 44 ASP E N 1
ATOM 6985 C CA . ASP E 1 44 ? 141.406 154.806 244.002 1.00 44.08 44 ASP E CA 1
ATOM 6986 C C . ASP E 1 44 ? 142.454 155.647 244.664 1.00 44.08 44 ASP E C 1
ATOM 6987 O O . ASP E 1 44 ? 143.171 156.390 243.998 1.00 44.08 44 ASP E O 1
ATOM 6992 N N . VAL E 1 45 ? 142.544 155.572 246.007 1.00 90.54 45 VAL E N 1
ATOM 6993 C CA . VAL E 1 45 ? 143.477 156.363 246.762 1.00 90.54 45 VAL E CA 1
ATOM 6994 C C . VAL E 1 45 ? 144.894 155.960 246.489 1.00 90.54 45 VAL E C 1
ATOM 6995 O O . VAL E 1 45 ? 145.763 156.813 246.319 1.00 90.54 45 VAL E O 1
ATOM 6999 N N . GLY E 1 46 ? 145.177 154.643 246.469 1.00 27.46 46 GLY E N 1
ATOM 7000 C CA . GLY E 1 46 ? 146.534 154.217 246.275 1.00 27.46 46 GLY E CA 1
ATOM 7001 C C . GLY E 1 46 ? 146.990 154.577 244.899 1.00 27.46 46 GLY E C 1
ATOM 7002 O O . GLY E 1 46 ? 148.097 155.076 244.711 1.00 27.46 46 GLY E O 1
ATOM 7003 N N . THR E 1 47 ? 146.132 154.292 243.902 1.00 47.38 47 THR E N 1
ATOM 7004 C CA . THR E 1 47 ? 146.398 154.520 242.510 1.00 47.38 47 THR E CA 1
ATOM 7005 C C . THR E 1 47 ? 146.378 155.985 242.198 1.00 47.38 47 THR E C 1
ATOM 7006 O O . THR E 1 47 ? 147.147 156.460 241.365 1.00 47.38 47 THR E O 1
ATOM 7010 N N . ASP E 1 48 ? 145.508 156.746 242.887 1.00 62.63 48 ASP E N 1
ATOM 7011 C CA . ASP E 1 48 ? 145.324 158.135 242.586 1.00 62.63 48 ASP E CA 1
ATOM 7012 C C . ASP E 1 48 ? 144.762 158.259 241.206 1.00 62.63 48 ASP E C 1
ATOM 7013 O O . ASP E 1 48 ? 145.151 159.139 240.439 1.00 62.63 48 ASP E O 1
ATOM 7018 N N . GLN E 1 49 ? 143.827 157.354 240.856 1.00 92.62 49 GLN E N 1
ATOM 7019 C CA . GLN E 1 49 ? 143.161 157.442 239.594 1.00 92.62 49 GLN E CA 1
ATOM 7020 C C . GLN E 1 49 ? 141.689 157.483 239.876 1.00 92.62 49 GLN E C 1
ATOM 7021 O O . GLN E 1 49 ? 141.228 156.953 240.886 1.00 92.62 49 GLN E O 1
ATOM 7027 N N . VAL E 1 50 ? 140.917 158.153 238.995 1.00 89.33 50 VAL E N 1
ATOM 7028 C CA . VAL E 1 50 ? 139.506 158.249 239.204 1.00 89.33 50 VAL E CA 1
ATOM 7029 C C . VAL E 1 50 ? 138.842 157.794 237.943 1.00 89.33 50 VAL E C 1
ATOM 7030 O O . VAL E 1 50 ? 139.400 157.937 236.856 1.00 89.33 50 VAL E O 1
ATOM 7034 N N . GLU E 1 51 ? 137.623 157.225 238.056 1.00 48.11 51 GLU E N 1
ATOM 7035 C CA . GLU E 1 51 ? 136.991 156.737 236.865 1.00 48.11 51 GLU E CA 1
ATOM 7036 C C . GLU E 1 51 ? 135.750 157.517 236.604 1.00 48.11 51 GLU E C 1
ATOM 7037 O O . GLU E 1 51 ? 134.950 157.785 237.500 1.00 48.11 51 GLU E O 1
ATOM 7043 N N . LEU E 1 52 ? 135.575 157.918 235.330 1.00 45.19 52 LEU E N 1
ATOM 7044 C CA . LEU E 1 52 ? 134.448 158.713 234.955 1.00 45.19 52 LEU E CA 1
ATOM 7045 C C . LEU E 1 52 ? 133.704 157.979 233.896 1.00 45.19 52 LEU E C 1
ATOM 7046 O O . LEU E 1 52 ? 134.299 157.350 233.022 1.00 45.19 52 LEU E O 1
ATOM 7051 N N . GLY E 1 53 ? 132.363 158.026 233.974 1.00 42.60 53 GLY E N 1
ATOM 7052 C CA . GLY E 1 53 ? 131.554 157.484 232.925 1.00 42.60 53 GLY E CA 1
ATOM 7053 C C . GLY E 1 53 ? 130.992 158.708 232.290 1.00 42.60 53 GLY E C 1
ATOM 7054 O O . GLY E 1 53 ? 130.268 159.459 232.942 1.00 42.60 53 GLY E O 1
ATOM 7055 N N . LEU E 1 54 ? 131.339 158.938 231.004 1.00 89.12 54 LEU E N 1
ATOM 7056 C CA . LEU E 1 54 ? 130.968 160.125 230.279 1.00 89.12 54 LEU E CA 1
ATOM 7057 C C . LEU E 1 54 ? 130.520 159.733 228.908 1.00 89.12 54 LEU E C 1
ATOM 7058 O O . LEU E 1 54 ? 130.829 158.645 228.422 1.00 89.12 54 LEU E O 1
ATOM 7063 N N . TRP E 1 55 ? 129.740 160.610 228.252 1.00 84.42 55 TRP E N 1
ATOM 7064 C CA . TRP E 1 55 ? 129.555 160.379 226.852 1.00 84.42 55 TRP E CA 1
ATOM 7065 C C . TRP E 1 55 ? 130.043 161.643 226.224 1.00 84.42 55 TRP E C 1
ATOM 7066 O O . TRP E 1 55 ? 129.853 162.726 226.775 1.00 84.42 55 TRP E O 1
ATOM 7077 N N . LEU E 1 56 ? 130.705 161.543 225.059 1.00 100.48 56 LEU E N 1
ATOM 7078 C CA . LEU E 1 56 ? 131.275 162.721 224.472 1.00 100.48 56 LEU E CA 1
ATOM 7079 C C . LEU E 1 56 ? 130.474 163.085 223.268 1.00 100.48 56 LEU E C 1
ATOM 7080 O O . LEU E 1 56 ? 130.259 162.267 222.378 1.00 100.48 56 LEU E O 1
ATOM 7085 N N . VAL E 1 57 ? 130.011 164.347 223.202 1.00 31.01 57 VAL E N 1
ATOM 7086 C CA . VAL E 1 57 ? 129.264 164.750 222.049 1.00 31.01 57 VAL E CA 1
ATOM 7087 C C . VAL E 1 57 ? 130.241 165.379 221.120 1.00 31.01 57 VAL E C 1
ATOM 7088 O O . VAL E 1 57 ? 130.958 166.308 221.492 1.00 31.01 57 VAL E O 1
ATOM 7092 N N . ILE E 1 58 ? 130.319 164.866 219.878 1.00 82.39 58 ILE E N 1
ATOM 7093 C CA . ILE E 1 58 ? 131.255 165.444 218.968 1.00 82.39 58 ILE E CA 1
ATOM 7094 C C . ILE E 1 58 ? 130.527 165.776 217.710 1.00 82.39 58 ILE E C 1
ATOM 7095 O O . ILE E 1 58 ? 129.763 164.967 217.188 1.00 82.39 58 ILE E O 1
ATOM 7100 N N . SER E 1 59 ? 130.715 167.007 217.197 1.00 72.11 59 SER E N 1
ATOM 7101 C CA . SER E 1 59 ? 130.028 167.348 215.989 1.00 72.11 59 SER E CA 1
ATOM 7102 C C . SER E 1 59 ? 131.003 167.989 215.061 1.00 72.11 59 SER E C 1
ATOM 7103 O O . SER E 1 59 ? 131.875 168.750 215.481 1.00 72.11 59 SER E O 1
ATOM 7106 N N . TRP E 1 60 ? 130.891 167.665 213.756 1.00 54.62 60 TRP E N 1
ATOM 7107 C CA . TRP E 1 60 ? 131.751 168.279 212.790 1.00 54.62 60 TRP E CA 1
ATOM 7108 C C . TRP E 1 60 ? 131.044 168.256 211.473 1.00 54.62 60 TRP E C 1
ATOM 7109 O O . TRP E 1 60 ? 130.076 167.519 211.283 1.00 54.62 60 TRP E O 1
ATOM 7120 N N . LYS E 1 61 ? 131.504 169.100 210.532 1.00 66.18 61 LYS E N 1
ATOM 7121 C CA . LYS E 1 61 ? 130.892 169.096 209.238 1.00 66.18 61 LYS E CA 1
ATOM 7122 C C . LYS E 1 61 ? 131.904 168.605 208.263 1.00 66.18 61 LYS E C 1
ATOM 7123 O O . LYS E 1 61 ? 133.054 169.044 208.255 1.00 66.18 61 LYS E O 1
ATOM 7129 N N . ASP E 1 62 ? 131.485 167.641 207.423 1.00 43.08 62 ASP E N 1
ATOM 7130 C CA . ASP E 1 62 ? 132.330 167.111 206.399 1.00 43.08 62 ASP E CA 1
ATOM 7131 C C . ASP E 1 62 ? 131.707 167.521 205.111 1.00 43.08 62 ASP E C 1
ATOM 7132 O O . ASP E 1 62 ? 130.508 167.808 205.058 1.00 43.08 62 ASP E O 1
ATOM 7137 N N . ARG E 1 63 ? 132.512 167.585 204.035 1.00 115.35 63 ARG E N 1
ATOM 7138 C CA . ARG E 1 63 ? 131.983 167.997 202.769 1.00 115.35 63 ARG E CA 1
ATOM 7139 C C . ARG E 1 63 ? 131.532 166.756 202.067 1.00 115.35 63 ARG E C 1
ATOM 7140 O O . ARG E 1 63 ? 132.284 165.790 201.953 1.00 115.35 63 ARG E O 1
ATOM 7148 N N . SER E 1 64 ? 130.277 166.744 201.581 1.00 79.50 64 SER E N 1
ATOM 7149 C CA . SER E 1 64 ? 129.790 165.581 200.901 1.00 79.50 64 SER E CA 1
ATOM 7150 C C . SER E 1 64 ? 129.309 166.047 199.568 1.00 79.50 64 SER E C 1
ATOM 7151 O O . SER E 1 64 ? 129.047 167.232 199.382 1.00 79.50 64 SER E O 1
ATOM 7154 N N . LEU E 1 65 ? 129.205 165.122 198.591 1.00 96.09 65 LEU E N 1
ATOM 7155 C CA . LEU E 1 65 ? 128.741 165.529 197.297 1.00 96.09 65 LEU E CA 1
ATOM 7156 C C . LEU E 1 65 ? 127.393 164.925 197.083 1.00 96.09 65 LEU E C 1
ATOM 7157 O O . LEU E 1 65 ? 127.131 163.797 197.499 1.00 96.09 65 LEU E O 1
ATOM 7162 N N . SER E 1 66 ? 126.481 165.679 196.435 1.00 64.71 66 SER E N 1
ATOM 7163 C CA . SER E 1 66 ? 125.188 165.121 196.155 1.00 64.71 66 SER E CA 1
ATOM 7164 C C . SER E 1 66 ? 125.178 164.784 194.702 1.00 64.71 66 SER E C 1
ATOM 7165 O O . SER E 1 66 ? 125.188 165.682 193.862 1.00 64.71 66 SER E O 1
ATOM 7168 N N . TRP E 1 67 ? 125.286 163.487 194.360 1.00 180.27 67 TRP E N 1
ATOM 7169 C CA . TRP E 1 67 ? 125.249 163.141 192.971 1.00 180.27 67 TRP E CA 1
ATOM 7170 C C . TRP E 1 67 ? 123.847 163.097 192.471 1.00 180.27 67 TRP E C 1
ATOM 7171 O O . TRP E 1 67 ? 123.426 163.899 191.638 1.00 180.27 67 TRP E O 1
ATOM 7182 N N . SER E 1 68 ? 123.065 162.158 193.036 1.00 84.50 68 SER E N 1
ATOM 7183 C CA . SER E 1 68 ? 121.721 161.994 192.584 1.00 84.50 68 SER E CA 1
ATOM 7184 C C . SER E 1 68 ? 120.970 163.127 193.167 1.00 84.50 68 SER E C 1
ATOM 7185 O O . SER E 1 68 ? 121.241 163.534 194.295 1.00 84.50 68 SER E O 1
ATOM 7188 N N . ASN E 1 69 ? 119.998 163.660 192.412 1.00 110.13 69 ASN E N 1
ATOM 7189 C CA . ASN E 1 69 ? 119.284 164.784 192.928 1.00 110.13 69 ASN E CA 1
ATOM 7190 C C . ASN E 1 69 ? 118.621 164.328 194.175 1.00 110.13 69 ASN E C 1
ATOM 7191 O O . ASN E 1 69 ? 117.907 163.325 194.184 1.00 110.13 69 ASN E O 1
ATOM 7196 N N . GLU E 1 70 ? 118.850 165.052 195.282 1.00 81.41 70 GLU E N 1
ATOM 7197 C CA . GLU E 1 70 ? 118.241 164.623 196.494 1.00 81.41 70 GLU E CA 1
ATOM 7198 C C . GLU E 1 70 ? 116.789 164.914 196.395 1.00 81.41 70 GLU E C 1
ATOM 7199 O O . GLU E 1 70 ? 116.379 166.000 195.995 1.00 81.41 70 GLU E O 1
ATOM 7205 N N . CYS E 1 71 ? 115.968 163.915 196.748 1.00 40.52 71 CYS E N 1
ATOM 7206 C CA . CYS E 1 71 ? 114.552 164.094 196.766 1.00 40.52 71 CYS E CA 1
ATOM 7207 C C . CYS E 1 71 ? 114.191 163.939 198.202 1.00 40.52 71 CYS E C 1
ATOM 7208 O O . CYS E 1 71 ? 115.066 163.665 199.023 1.00 40.52 71 CYS E O 1
ATOM 7211 N N . THR E 1 72 ? 112.907 164.141 198.554 1.00 42.56 72 THR E N 1
ATOM 7212 C CA . THR E 1 72 ? 112.571 163.963 199.935 1.00 42.56 72 THR E CA 1
ATOM 7213 C C . THR E 1 72 ? 112.882 162.541 200.240 1.00 42.56 72 THR E C 1
ATOM 7214 O O . THR E 1 72 ? 112.247 161.626 199.722 1.00 42.56 72 THR E O 1
ATOM 7218 N N . THR E 1 73 ? 113.900 162.330 201.091 1.00 107.43 73 THR E N 1
ATOM 7219 C CA . THR E 1 73 ? 114.297 160.987 201.370 1.00 107.43 73 THR E CA 1
ATOM 7220 C C . THR E 1 73 ? 114.798 160.942 202.779 1.00 107.43 73 THR E C 1
ATOM 7221 O O . THR E 1 73 ? 114.499 161.809 203.596 1.00 107.43 73 THR E O 1
ATOM 7225 N N . PHE E 1 74 ? 115.577 159.889 203.077 1.00 107.42 74 PHE E N 1
ATOM 7226 C CA . PHE E 1 74 ? 116.149 159.598 204.358 1.00 107.42 74 PHE E CA 1
ATOM 7227 C C . PHE E 1 74 ? 117.190 160.651 204.603 1.00 107.42 74 PHE E C 1
ATOM 7228 O O . PHE E 1 74 ? 118.244 160.654 203.970 1.00 107.42 74 PHE E O 1
ATOM 7236 N N . ASN E 1 75 ? 116.875 161.596 205.514 1.00 49.25 75 ASN E N 1
ATOM 7237 C CA . ASN E 1 75 ? 117.695 162.738 205.833 1.00 49.25 75 ASN E CA 1
ATOM 7238 C C . ASN E 1 75 ? 118.941 162.362 206.574 1.00 49.25 75 ASN E C 1
ATOM 7239 O O . ASN E 1 75 ? 120.032 162.834 206.253 1.00 49.25 75 ASN E O 1
ATOM 7244 N N . GLU E 1 76 ? 118.807 161.512 207.607 1.00 57.68 76 GLU E N 1
ATOM 7245 C CA . GLU E 1 76 ? 119.958 161.175 208.389 1.00 57.68 76 GLU E CA 1
ATOM 7246 C C . GLU E 1 76 ? 120.093 159.707 208.321 1.00 57.68 76 GLU E C 1
ATOM 7247 O O . GLU E 1 76 ? 119.099 159.001 208.446 1.00 57.68 76 GLU E O 1
ATOM 7253 N N . LEU E 1 77 ? 121.329 159.214 208.114 1.00 63.00 77 LEU E N 1
ATOM 7254 C CA . LEU E 1 77 ? 121.549 157.802 208.102 1.00 63.00 77 LEU E CA 1
ATOM 7255 C C . LEU E 1 77 ? 122.523 157.490 209.181 1.00 63.00 77 LEU E C 1
ATOM 7256 O O . LEU E 1 77 ? 123.357 158.317 209.542 1.00 63.00 77 LEU E O 1
ATOM 7261 N N . THR E 1 78 ? 122.441 156.266 209.725 1.00 104.05 78 THR E N 1
ATOM 7262 C CA . THR E 1 78 ? 123.365 155.906 210.749 1.00 104.05 78 THR E CA 1
ATOM 7263 C C . THR E 1 78 ? 124.339 154.939 210.162 1.00 104.05 78 THR E C 1
ATOM 7264 O O . THR E 1 78 ? 123.974 154.080 209.355 1.00 104.05 78 THR E O 1
ATOM 7268 N N . LEU E 1 79 ? 125.630 155.094 210.521 1.00 147.23 79 LEU E N 1
ATOM 7269 C CA . LEU E 1 79 ? 126.642 154.222 210.009 1.00 147.23 79 LEU E CA 1
ATOM 7270 C C . LEU E 1 79 ? 127.662 154.010 211.079 1.00 147.23 79 LEU E C 1
ATOM 7271 O O . LEU E 1 79 ? 127.734 154.753 212.055 1.00 147.23 79 LEU E O 1
ATOM 7276 N N . PRO E 1 80 ? 128.450 152.986 210.905 1.00 56.64 80 PRO E N 1
ATOM 7277 C CA . PRO E 1 80 ? 129.483 152.722 211.868 1.00 56.64 80 PRO E CA 1
ATOM 7278 C C . PRO E 1 80 ? 130.541 153.771 211.785 1.00 56.64 80 PRO E C 1
ATOM 7279 O O . PRO E 1 80 ? 130.771 154.303 210.700 1.00 56.64 80 PRO E O 1
ATOM 7283 N N . SER E 1 81 ? 131.200 154.066 212.919 1.00 27.71 81 SER E N 1
ATOM 7284 C CA . SER E 1 81 ? 132.183 155.108 212.990 1.00 27.71 81 SER E CA 1
ATOM 7285 C C . SER E 1 81 ? 133.348 154.756 212.122 1.00 27.71 81 SER E C 1
ATOM 7286 O O . SER E 1 81 ? 134.030 155.642 211.609 1.00 27.71 81 SER E O 1
ATOM 7289 N N . LYS E 1 82 ? 133.596 153.452 211.922 1.00 89.06 82 LYS E N 1
ATOM 7290 C CA . LYS E 1 82 ? 134.730 153.024 211.150 1.00 89.06 82 LYS E CA 1
ATOM 7291 C C . LYS E 1 82 ? 134.595 153.536 209.753 1.00 89.06 82 LYS E C 1
ATOM 7292 O O . LYS E 1 82 ? 135.591 153.854 209.101 1.00 89.06 82 LYS E O 1
ATOM 7298 N N . TYR E 1 83 ? 133.352 153.639 209.255 1.00 96.90 83 TYR E N 1
ATOM 7299 C CA . TYR E 1 83 ? 133.112 154.026 207.896 1.00 96.90 83 TYR E CA 1
ATOM 7300 C C . TYR E 1 83 ? 133.661 155.393 207.622 1.00 96.90 83 TYR E C 1
ATOM 7301 O O . TYR E 1 83 ? 134.219 155.625 206.551 1.00 96.90 83 TYR E O 1
ATOM 7310 N N . ILE E 1 84 ? 133.532 156.342 208.569 1.00 49.27 84 ILE E N 1
ATOM 7311 C CA . ILE E 1 84 ? 133.950 157.685 208.280 1.00 49.27 84 ILE E CA 1
ATOM 7312 C C . ILE E 1 84 ? 135.050 158.100 209.209 1.00 49.27 84 ILE E C 1
ATOM 7313 O O . ILE E 1 84 ? 135.315 157.451 210.216 1.00 49.27 84 ILE E O 1
ATOM 7318 N N . TRP E 1 85 ? 135.749 159.194 208.839 1.00 68.35 85 TRP E N 1
ATOM 7319 C CA . TRP E 1 85 ? 136.844 159.734 209.599 1.00 68.35 85 TRP E CA 1
ATOM 7320 C C . TRP E 1 85 ? 136.314 160.361 210.853 1.00 68.35 85 TRP E C 1
ATOM 7321 O O . TRP E 1 85 ? 135.275 161.019 210.840 1.00 68.35 85 TRP E O 1
ATOM 7332 N N . LEU E 1 86 ? 137.025 160.146 211.982 1.00 103.20 86 LEU E N 1
ATOM 7333 C CA . LEU E 1 86 ? 136.634 160.724 213.237 1.00 103.20 86 LEU E CA 1
ATOM 7334 C C . LEU E 1 86 ? 137.817 161.464 213.776 1.00 103.20 86 LEU E C 1
ATOM 7335 O O . LEU E 1 86 ? 138.960 161.200 213.403 1.00 103.20 86 LEU E O 1
ATOM 7340 N N . PRO E 1 87 ? 137.554 162.411 214.636 1.00 84.19 87 PRO E N 1
ATOM 7341 C CA . PRO E 1 87 ? 138.623 163.160 215.240 1.00 84.19 87 PRO E CA 1
ATOM 7342 C C . PRO E 1 87 ? 139.363 162.390 216.300 1.00 84.19 87 PRO E C 1
ATOM 7343 O O . PRO E 1 87 ? 138.804 161.481 216.910 1.00 84.19 87 PRO E O 1
ATOM 7347 N N . HIS E 1 88 ? 140.635 162.778 216.504 1.00 95.97 88 HIS E N 1
ATOM 7348 C CA . HIS E 1 88 ? 141.654 162.245 217.370 1.00 95.97 88 HIS E CA 1
ATOM 7349 C C . HIS E 1 88 ? 141.477 162.568 218.825 1.00 95.97 88 HIS E C 1
ATOM 7350 O O . HIS E 1 88 ? 142.328 162.154 219.612 1.00 95.97 88 HIS E O 1
ATOM 7357 N N . ILE E 1 89 ? 140.471 163.387 219.211 1.00 126.98 89 ILE E N 1
ATOM 7358 C CA . ILE E 1 89 ? 140.332 163.844 220.580 1.00 126.98 89 ILE E CA 1
ATOM 7359 C C . ILE E 1 89 ? 140.583 162.765 221.588 1.00 126.98 89 ILE E C 1
ATOM 7360 O O . ILE E 1 89 ? 139.978 161.693 221.567 1.00 126.98 89 ILE E O 1
ATOM 7365 N N . GLU E 1 90 ? 141.540 163.037 222.500 1.00 57.24 90 GLU E N 1
ATOM 7366 C CA . GLU E 1 90 ? 141.852 162.077 223.514 1.00 57.24 90 GLU E CA 1
ATOM 7367 C C . GLU E 1 90 ? 142.179 162.782 224.792 1.00 57.24 90 GLU E C 1
ATOM 7368 O O . GLU E 1 90 ? 142.500 163.970 224.808 1.00 57.24 90 GLU E O 1
ATOM 7374 N N . VAL E 1 91 ? 142.058 162.043 225.913 1.00 31.69 91 VAL E N 1
ATOM 7375 C CA . VAL E 1 91 ? 142.344 162.581 227.212 1.00 31.69 91 VAL E CA 1
ATOM 7376 C C . VAL E 1 91 ? 143.828 162.624 227.347 1.00 31.69 91 VAL E C 1
ATOM 7377 O O . VAL E 1 91 ? 144.516 161.649 227.052 1.00 31.69 91 VAL E O 1
ATOM 7381 N N . TYR E 1 92 ? 144.361 163.772 227.807 1.00 68.41 92 TYR E N 1
ATOM 7382 C CA . TYR E 1 92 ? 145.780 163.903 227.919 1.00 68.41 92 TYR E CA 1
ATOM 7383 C C . TYR E 1 92 ? 146.314 162.979 228.965 1.00 68.41 92 TYR E C 1
ATOM 7384 O O . TYR E 1 92 ? 147.317 162.306 228.739 1.00 68.41 92 TYR E O 1
ATOM 7393 N N . ASN E 1 93 ? 145.669 162.909 230.146 1.00 175.70 93 ASN E N 1
ATOM 7394 C CA . ASN E 1 93 ? 146.248 162.068 231.149 1.00 175.70 93 ASN E CA 1
ATOM 7395 C C . ASN E 1 93 ? 145.327 160.937 231.493 1.00 175.70 93 ASN E C 1
ATOM 7396 O O . ASN E 1 93 ? 144.719 160.902 232.562 1.00 175.70 93 ASN E O 1
ATOM 7401 N N . SER E 1 94 ? 145.238 159.935 230.602 1.00 52.80 94 SER E N 1
ATOM 7402 C CA . SER E 1 94 ? 144.431 158.805 230.941 1.00 52.80 94 SER E CA 1
ATOM 7403 C C . SER E 1 94 ? 145.392 157.772 231.417 1.00 52.80 94 SER E C 1
ATOM 7404 O O . SER E 1 94 ? 146.437 157.559 230.805 1.00 52.80 94 SER E O 1
ATOM 7407 N N . ILE E 1 95 ? 145.097 157.154 232.575 1.00 91.54 95 ILE E N 1
ATOM 7408 C CA . ILE E 1 95 ? 145.966 156.130 233.071 1.00 91.54 95 ILE E CA 1
ATOM 7409 C C . ILE E 1 95 ? 145.867 154.927 232.188 1.00 91.54 95 ILE E C 1
ATOM 7410 O O . ILE E 1 95 ? 146.875 154.288 231.896 1.00 91.54 95 ILE E O 1
ATOM 7415 N N . GLY E 1 96 ? 144.648 154.579 231.728 1.00 18.75 96 GLY E N 1
ATOM 7416 C CA . GLY E 1 96 ? 144.539 153.402 230.914 1.00 18.75 96 GLY E CA 1
ATOM 7417 C C . GLY E 1 96 ? 143.750 153.714 229.685 1.00 18.75 96 GLY E C 1
ATOM 7418 O O . GLY E 1 96 ? 143.180 154.796 229.542 1.00 18.75 96 GLY E O 1
ATOM 7419 N N . LYS E 1 97 ? 143.707 152.742 228.750 1.00 118.91 97 LYS E N 1
ATOM 7420 C CA . LYS E 1 97 ? 142.971 152.912 227.534 1.00 118.91 97 LYS E CA 1
ATOM 7421 C C . LYS E 1 97 ? 141.539 153.025 227.923 1.00 118.91 97 LYS E C 1
ATOM 7422 O O . LYS E 1 97 ? 141.049 152.296 228.784 1.00 118.91 97 LYS E O 1
ATOM 7428 N N . PRO E 1 98 ? 140.863 153.952 227.312 1.00 54.25 98 PRO E N 1
ATOM 7429 C CA . PRO E 1 98 ? 139.479 154.115 227.635 1.00 54.25 98 PRO E CA 1
ATOM 7430 C C . PRO E 1 98 ? 138.700 152.978 227.067 1.00 54.25 98 PRO E C 1
ATOM 7431 O O . PRO E 1 98 ? 139.118 152.419 226.053 1.00 54.25 98 PRO E O 1
ATOM 7435 N N . GLY E 1 99 ? 137.574 152.609 227.709 1.00 21.26 99 GLY E N 1
ATOM 7436 C CA . GLY E 1 99 ? 136.765 151.532 227.218 1.00 21.26 99 GLY E CA 1
ATOM 7437 C C . GLY E 1 99 ? 135.561 152.165 226.605 1.00 21.26 99 GLY E C 1
ATOM 7438 O O . GLY E 1 99 ? 135.220 153.302 226.928 1.00 21.26 99 GLY E O 1
ATOM 7439 N N . ILE E 1 100 ? 134.876 151.434 225.701 1.00 90.62 100 ILE E N 1
ATOM 7440 C CA . ILE E 1 100 ? 133.759 152.026 225.020 1.00 90.62 100 ILE E CA 1
ATOM 7441 C C . ILE E 1 100 ? 132.495 151.352 225.464 1.00 90.62 100 ILE E C 1
ATOM 7442 O O . ILE E 1 100 ? 132.331 150.141 225.320 1.00 90.62 100 ILE E O 1
ATOM 7447 N N . HIS E 1 101 ? 131.583 152.146 226.061 1.00 78.52 101 HIS E N 1
ATOM 7448 C CA . HIS E 1 101 ? 130.294 151.689 226.498 1.00 78.52 101 HIS E CA 1
ATOM 7449 C C . HIS E 1 101 ? 129.385 151.406 225.342 1.00 78.52 101 HIS E C 1
ATOM 7450 O O . HIS E 1 101 ? 128.693 150.391 225.334 1.00 78.52 101 HIS E O 1
ATOM 7457 N N . SER E 1 102 ? 129.363 152.290 224.324 1.00 40.80 102 SER E N 1
ATOM 7458 C CA . SER E 1 102 ? 128.354 152.148 223.311 1.00 40.80 102 SER E CA 1
ATOM 7459 C C . SER E 1 102 ? 128.955 151.739 222.004 1.00 40.80 102 SER E C 1
ATOM 7460 O O . SER E 1 102 ? 130.167 151.769 221.809 1.00 40.80 102 SER E O 1
ATOM 7463 N N . ASP E 1 103 ? 128.090 151.311 221.065 1.00 27.97 103 ASP E N 1
ATOM 7464 C CA . ASP E 1 103 ? 128.566 150.898 219.778 1.00 27.97 103 ASP E CA 1
ATOM 7465 C C . ASP E 1 103 ? 129.013 152.121 219.058 1.00 27.97 103 ASP E C 1
ATOM 7466 O O . ASP E 1 103 ? 128.577 153.233 219.358 1.00 27.97 103 ASP E O 1
ATOM 7471 N N . GLN E 1 104 ? 129.924 151.946 218.086 1.00 133.94 104 GLN E N 1
ATOM 7472 C CA . GLN E 1 104 ? 130.374 153.110 217.394 1.00 133.94 104 GLN E CA 1
ATOM 7473 C C . GLN E 1 104 ? 129.475 153.331 216.224 1.00 133.94 104 GLN E C 1
ATOM 7474 O O . GLN E 1 104 ? 129.653 152.746 215.158 1.00 133.94 104 GLN E O 1
ATOM 7480 N N . LEU E 1 105 ? 128.467 154.197 216.418 1.00 41.16 105 LEU E N 1
ATOM 7481 C CA . LEU E 1 105 ? 127.545 154.518 215.370 1.00 41.16 105 LEU E CA 1
ATOM 7482 C C . LEU E 1 105 ? 127.483 156.007 215.309 1.00 41.16 105 LEU E C 1
ATOM 7483 O O . LEU E 1 105 ? 127.521 156.678 216.340 1.00 41.16 105 LEU E O 1
ATOM 7488 N N . VAL E 1 106 ? 127.408 156.571 214.091 1.00 85.46 106 VAL E N 1
ATOM 7489 C CA . VAL E 1 106 ? 127.365 157.996 213.992 1.00 85.46 106 VAL E CA 1
ATOM 7490 C C . VAL E 1 106 ? 126.263 158.357 213.049 1.00 85.46 106 VAL E C 1
ATOM 7491 O O . VAL E 1 106 ? 126.059 157.692 212.034 1.00 85.46 106 VAL E O 1
ATOM 7495 N N . ARG E 1 107 ? 125.498 159.418 213.379 1.00 122.67 107 ARG E N 1
ATOM 7496 C CA . ARG E 1 107 ? 124.450 159.846 212.500 1.00 122.67 107 ARG E CA 1
ATOM 7497 C C . ARG E 1 107 ? 125.043 160.866 211.585 1.00 122.67 107 ARG E C 1
ATOM 7498 O O . ARG E 1 107 ? 125.838 161.707 212.005 1.00 122.67 107 ARG E O 1
ATOM 7506 N N . VAL E 1 108 ? 124.672 160.810 210.294 1.00 33.00 108 VAL E N 1
ATOM 7507 C CA . VAL E 1 108 ? 125.190 161.757 209.356 1.00 33.00 108 VAL E CA 1
ATOM 7508 C C . VAL E 1 108 ? 124.025 162.472 208.766 1.00 33.00 108 VAL E C 1
ATOM 7509 O O . VAL E 1 108 ? 122.918 161.938 208.700 1.00 33.00 108 VAL E O 1
ATOM 7513 N N . TYR E 1 109 ? 124.255 163.722 208.315 1.00 131.82 109 TYR E N 1
ATOM 7514 C CA . TYR E 1 109 ? 123.172 164.497 207.790 1.00 131.82 109 TYR E CA 1
ATOM 7515 C C . TYR E 1 109 ? 123.577 164.914 206.413 1.00 131.82 109 TYR E C 1
ATOM 7516 O O . TYR E 1 109 ? 124.759 164.912 206.072 1.00 131.82 109 TYR E O 1
ATOM 7525 N N . LYS E 1 110 ? 122.580 165.282 205.589 1.00 73.60 110 LYS E N 1
ATOM 7526 C CA . LYS E 1 110 ? 122.770 165.621 204.207 1.00 73.60 110 LYS E CA 1
ATOM 7527 C C . LYS E 1 110 ? 123.667 166.813 204.096 1.00 73.60 110 LYS E C 1
ATOM 7528 O O . LYS E 1 110 ? 124.493 166.886 203.186 1.00 73.60 110 LYS E O 1
ATOM 7534 N N . ASP E 1 111 ? 123.544 167.775 205.027 1.00 55.71 111 ASP E N 1
ATOM 7535 C CA . ASP E 1 111 ? 124.359 168.953 204.957 1.00 55.71 111 ASP E CA 1
ATOM 7536 C C . ASP E 1 111 ? 125.782 168.531 205.110 1.00 55.71 111 ASP E C 1
ATOM 7537 O O . ASP E 1 111 ? 126.697 169.256 204.723 1.00 55.71 111 ASP E O 1
ATOM 7542 N N . GLY E 1 112 ? 126.008 167.335 205.684 1.00 30.38 112 GLY E N 1
ATOM 7543 C CA . GLY E 1 112 ? 127.354 166.861 205.832 1.00 30.38 112 GLY E CA 1
ATOM 7544 C C . GLY E 1 112 ? 127.680 166.838 207.286 1.00 30.38 112 GLY E C 1
ATOM 7545 O O . GLY E 1 112 ? 128.726 166.327 207.684 1.00 30.38 112 GLY E O 1
ATOM 7546 N N . THR E 1 113 ? 126.778 167.373 208.131 1.00 36.25 113 THR E N 1
ATOM 7547 C CA . THR E 1 113 ? 127.063 167.396 209.533 1.00 36.25 113 THR E CA 1
ATOM 7548 C C . THR E 1 113 ? 127.014 166.000 210.059 1.00 36.25 113 THR E C 1
ATOM 7549 O O . THR E 1 113 ? 126.221 165.168 209.617 1.00 36.25 113 THR E O 1
ATOM 7553 N N . VAL E 1 114 ? 127.905 165.712 211.027 1.00 36.51 114 VAL E N 1
ATOM 7554 C CA . VAL E 1 114 ? 127.973 164.400 211.585 1.00 36.51 114 VAL E CA 1
ATOM 7555 C C . VAL E 1 114 ? 127.931 164.527 213.076 1.00 36.51 114 VAL E C 1
ATOM 7556 O O . VAL E 1 114 ? 128.550 165.421 213.651 1.00 36.51 114 VAL E O 1
ATOM 7560 N N . THR E 1 115 ? 127.165 163.638 213.743 1.00 105.38 115 THR E N 1
ATOM 7561 C CA . THR E 1 115 ? 127.123 163.667 215.176 1.00 105.38 115 THR E CA 1
ATOM 7562 C C . THR E 1 115 ? 127.505 162.312 215.671 1.00 105.38 115 THR E C 1
ATOM 7563 O O . THR E 1 115 ? 126.872 161.307 215.348 1.00 105.38 115 THR E O 1
ATOM 7567 N N . PHE E 1 116 ? 128.580 162.247 216.482 1.00 66.27 116 PHE E N 1
ATOM 7568 C CA . PHE E 1 116 ? 129.044 160.994 216.998 1.00 66.27 116 PHE E CA 1
ATOM 7569 C C . PHE E 1 116 ? 129.149 161.132 218.481 1.00 66.27 116 PHE E C 1
ATOM 7570 O O . PHE E 1 116 ? 129.764 162.074 218.982 1.00 66.27 116 PHE E O 1
ATOM 7578 N N . VAL E 1 117 ? 128.516 160.210 219.239 1.00 59.67 117 VAL E N 1
ATOM 7579 C CA . VAL E 1 117 ? 128.643 160.314 220.664 1.00 59.67 117 VAL E CA 1
ATOM 7580 C C . VAL E 1 117 ? 128.990 158.971 221.226 1.00 59.67 117 VAL E C 1
ATOM 7581 O O . VAL E 1 117 ? 128.186 158.041 221.267 1.00 59.67 117 VAL E O 1
ATOM 7585 N N . PRO E 1 118 ? 130.215 158.851 221.645 1.00 78.59 118 PRO E N 1
ATOM 7586 C CA . PRO E 1 118 ? 130.628 157.622 222.258 1.00 78.59 118 PRO E CA 1
ATOM 7587 C C . PRO E 1 118 ? 130.362 157.677 223.726 1.00 78.59 118 PRO E C 1
ATOM 7588 O O . PRO E 1 118 ? 130.284 158.776 224.273 1.00 78.59 118 PRO E O 1
ATOM 7592 N N . GLN E 1 119 ? 130.210 156.509 224.380 1.00 106.17 119 GLN E N 1
ATOM 7593 C CA . GLN E 1 119 ? 130.119 156.497 225.808 1.00 106.17 119 GLN E CA 1
ATOM 7594 C C . GLN E 1 119 ? 131.413 155.912 226.249 1.00 106.17 119 GLN E C 1
ATOM 7595 O O . GLN E 1 119 ? 131.891 154.939 225.666 1.00 106.17 119 GLN E O 1
ATOM 7601 N N . TYR E 1 120 ? 132.029 156.503 227.287 1.00 125.40 120 TYR E N 1
ATOM 7602 C CA . TYR E 1 120 ? 133.327 156.040 227.664 1.00 125.40 120 TYR E CA 1
ATOM 7603 C C . TYR E 1 120 ? 133.419 155.907 229.144 1.00 125.40 120 TYR E C 1
ATOM 7604 O O . TYR E 1 120 ? 132.683 156.540 229.902 1.00 125.40 120 TYR E O 1
ATOM 7613 N N . THR E 1 121 ? 134.361 155.046 229.571 1.00 112.46 121 THR E N 1
ATOM 7614 C CA . THR E 1 121 ? 134.756 154.946 230.940 1.00 112.46 121 THR E CA 1
ATOM 7615 C C . THR E 1 121 ? 136.196 155.325 230.876 1.00 112.46 121 THR E C 1
ATOM 7616 O O . THR E 1 121 ? 136.967 154.724 230.127 1.00 112.46 121 THR E O 1
ATOM 7620 N N . ILE E 1 122 ? 136.607 156.359 231.630 1.00 114.61 122 ILE E N 1
ATOM 7621 C CA . ILE E 1 122 ? 137.970 156.771 231.491 1.00 114.61 122 ILE E CA 1
ATOM 7622 C C . ILE E 1 122 ? 138.587 156.822 232.840 1.00 114.61 122 ILE E C 1
ATOM 7623 O O . ILE E 1 122 ? 137.962 157.202 233.828 1.00 114.61 122 ILE E O 1
ATOM 7628 N N . ARG E 1 123 ? 139.854 156.404 232.908 1.00 128.75 123 ARG E N 1
ATOM 7629 C CA . ARG E 1 123 ? 140.562 156.469 234.140 1.00 128.75 123 ARG E CA 1
ATOM 7630 C C . ARG E 1 123 ? 141.637 157.482 233.957 1.00 128.75 123 ARG E C 1
ATOM 7631 O O . ARG E 1 123 ? 142.439 157.394 233.027 1.00 128.75 123 ARG E O 1
ATOM 7639 N N . PHE E 1 124 ? 141.654 158.515 234.824 1.00 52.30 124 PHE E N 1
ATOM 7640 C CA . PHE E 1 124 ? 142.652 159.525 234.663 1.00 52.30 124 PHE E CA 1
ATOM 7641 C C . PHE E 1 124 ? 143.259 159.824 235.992 1.00 52.30 124 PHE E C 1
ATOM 7642 O O . PHE E 1 124 ? 142.716 159.472 237.038 1.00 52.30 124 PHE E O 1
ATOM 7650 N N . SER E 1 125 ? 144.444 160.462 235.972 1.00 76.44 125 SER E N 1
ATOM 7651 C CA . SER E 1 125 ? 145.126 160.730 237.198 1.00 76.44 125 SER E CA 1
ATOM 7652 C C . SER E 1 125 ? 144.427 161.820 237.936 1.00 76.44 125 SER E C 1
ATOM 7653 O O . SER E 1 125 ? 144.054 162.843 237.364 1.00 76.44 125 SER E O 1
ATOM 7656 N N . CYS E 1 126 ? 144.209 161.601 239.247 1.00 54.34 126 CYS E N 1
ATOM 7657 C CA . CYS E 1 126 ? 143.655 162.614 240.094 1.00 54.34 126 CYS E CA 1
ATOM 7658 C C . CYS E 1 126 ? 143.714 162.122 241.504 1.00 54.34 126 CYS E C 1
ATOM 7659 O O . CYS E 1 126 ? 143.387 160.971 241.784 1.00 54.34 126 CYS E O 1
ATOM 7662 N N . ALA E 1 127 ? 144.152 162.996 242.434 1.00 44.35 127 ALA E N 1
ATOM 7663 C CA . ALA E 1 127 ? 144.206 162.589 243.808 1.00 44.35 127 ALA E CA 1
ATOM 7664 C C . ALA E 1 127 ? 142.834 162.721 244.396 1.00 44.35 127 ALA E C 1
ATOM 7665 O O . ALA E 1 127 ? 142.196 163.768 244.302 1.00 44.35 127 ALA E O 1
ATOM 7667 N N . LEU E 1 128 ? 142.363 161.617 245.010 1.00 123.61 128 LEU E N 1
ATOM 7668 C CA . LEU E 1 128 ? 141.094 161.476 245.669 1.00 123.61 128 LEU E CA 1
ATOM 7669 C C . LEU E 1 128 ? 141.098 162.164 246.994 1.00 123.61 128 LEU E C 1
ATOM 7670 O O . LEU E 1 128 ? 140.034 162.476 247.512 1.00 123.61 128 LEU E O 1
ATOM 7675 N N . GLU E 1 129 ? 142.290 162.374 247.589 1.00 57.92 129 GLU E N 1
ATOM 7676 C CA . GLU E 1 129 ? 142.455 162.881 248.931 1.00 57.92 129 GLU E CA 1
ATOM 7677 C C . GLU E 1 129 ? 141.493 163.991 249.222 1.00 57.92 129 GLU E C 1
ATOM 7678 O O . GLU E 1 129 ? 141.265 164.880 248.404 1.00 57.92 129 GLU E O 1
ATOM 7684 N N . ASN E 1 130 ? 140.909 163.929 250.437 1.00 55.74 130 ASN E N 1
ATOM 7685 C CA . ASN E 1 130 ? 139.964 164.869 250.969 1.00 55.74 130 ASN E CA 1
ATOM 7686 C C . ASN E 1 130 ? 138.656 164.849 250.235 1.00 55.74 130 ASN E C 1
ATOM 7687 O O . ASN E 1 130 ? 137.966 165.865 250.189 1.00 55.74 130 ASN E O 1
ATOM 7692 N N . VAL E 1 131 ? 138.252 163.694 249.659 1.00 93.87 131 VAL E N 1
ATOM 7693 C CA . VAL E 1 131 ? 136.954 163.622 249.034 1.00 93.87 131 VAL E CA 1
ATOM 7694 C C . VAL E 1 131 ? 135.906 163.786 250.089 1.00 93.87 131 VAL E C 1
ATOM 7695 O O . VAL E 1 131 ? 134.869 164.405 249.854 1.00 93.87 131 VAL E O 1
ATOM 7699 N N . THR E 1 132 ? 136.152 163.208 251.275 1.00 97.13 132 THR E N 1
ATOM 7700 C CA . THR E 1 132 ? 135.210 163.208 252.361 1.00 97.13 132 THR E CA 1
ATOM 7701 C C . THR E 1 132 ? 134.991 164.601 252.866 1.00 97.13 132 THR E C 1
ATOM 7702 O O . THR E 1 132 ? 133.880 164.953 253.261 1.00 97.13 132 THR E O 1
ATOM 7706 N N . THR E 1 133 ? 136.040 165.442 252.862 1.00 102.51 133 THR E N 1
ATOM 7707 C CA . THR E 1 133 ? 135.912 166.756 253.423 1.00 102.51 133 THR E CA 1
ATOM 7708 C C . THR E 1 133 ? 134.874 167.524 252.671 1.00 102.51 133 THR E C 1
ATOM 7709 O O . THR E 1 133 ? 134.512 167.190 251.546 1.00 102.51 133 THR E O 1
ATOM 7713 N N . GLU E 1 134 ? 134.347 168.578 253.324 1.00 69.45 134 GLU E N 1
ATOM 7714 C CA . GLU E 1 134 ? 133.314 169.403 252.780 1.00 69.45 134 GLU E CA 1
ATOM 7715 C C . GLU E 1 134 ? 133.835 170.110 251.573 1.00 69.45 134 GLU E C 1
ATOM 7716 O O . GLU E 1 134 ? 133.112 170.286 250.593 1.00 69.45 134 GLU E O 1
ATOM 7722 N N . GLN E 1 135 ? 135.115 170.529 251.602 1.00 75.74 135 GLN E N 1
ATOM 7723 C CA . GLN E 1 135 ? 135.637 171.252 250.483 1.00 75.74 135 GLN E CA 1
ATOM 7724 C C . GLN E 1 135 ? 135.582 170.369 249.281 1.00 75.74 135 GLN E C 1
ATOM 7725 O O . GLN E 1 135 ? 135.257 170.824 248.187 1.00 75.74 135 GLN E O 1
ATOM 7731 N N . GLY E 1 136 ? 135.879 169.069 249.455 1.00 17.69 136 GLY E N 1
ATOM 7732 C CA . GLY E 1 136 ? 135.821 168.173 248.338 1.00 17.69 136 GLY E CA 1
ATOM 7733 C C . GLY E 1 136 ? 137.156 168.166 247.668 1.00 17.69 136 GLY E C 1
ATOM 7734 O O . GLY E 1 136 ? 138.157 168.575 248.254 1.00 17.69 136 GLY E O 1
ATOM 7735 N N . ALA E 1 137 ? 137.204 167.676 246.414 1.00 26.84 137 ALA E N 1
ATOM 7736 C CA . ALA E 1 137 ? 138.455 167.589 245.721 1.00 26.84 137 ALA E CA 1
ATOM 7737 C C . ALA E 1 137 ? 138.241 168.042 244.313 1.00 26.84 137 ALA E C 1
ATOM 7738 O O . ALA E 1 137 ? 137.113 168.066 243.823 1.00 26.84 137 ALA E O 1
ATOM 7740 N N . ALA E 1 138 ? 139.328 168.446 243.631 1.00 25.15 138 ALA E N 1
ATOM 7741 C CA . ALA E 1 138 ? 139.185 168.901 242.281 1.00 25.15 138 ALA E CA 1
ATOM 7742 C C . ALA E 1 138 ? 140.066 168.065 241.413 1.00 25.15 138 ALA E C 1
ATOM 7743 O O . ALA E 1 138 ? 141.149 167.648 241.821 1.00 25.15 138 ALA E O 1
ATOM 7745 N N . CYS E 1 139 ? 139.597 167.782 240.184 1.00 37.76 139 CYS E N 1
ATOM 7746 C CA . CYS E 1 139 ? 140.361 167.008 239.255 1.00 37.76 139 CYS E CA 1
ATOM 7747 C C . CYS E 1 139 ? 140.244 167.705 237.942 1.00 37.76 139 CYS E C 1
ATOM 7748 O O . CYS E 1 139 ? 139.248 168.382 237.682 1.00 37.76 139 CYS E O 1
ATOM 7751 N N . THR E 1 140 ? 141.275 167.583 237.087 1.00 99.82 140 THR E N 1
ATOM 7752 C CA . THR E 1 140 ? 141.181 168.185 235.793 1.00 99.82 140 THR E CA 1
ATOM 7753 C C . THR E 1 140 ? 141.749 167.227 234.798 1.00 99.82 140 THR E C 1
ATOM 7754 O O . THR E 1 140 ? 142.709 166.516 235.082 1.00 99.82 140 THR E O 1
ATOM 7758 N N . LEU E 1 141 ? 141.126 167.162 233.608 1.00 109.05 141 LEU E N 1
ATOM 7759 C CA . LEU E 1 141 ? 141.645 166.367 232.537 1.00 109.05 141 LEU E CA 1
ATOM 7760 C C . LEU E 1 141 ? 141.423 167.179 231.308 1.00 109.05 141 LEU E C 1
ATOM 7761 O O . LEU E 1 141 ? 140.410 167.866 231.191 1.00 109.05 141 LEU E O 1
ATOM 7766 N N . LYS E 1 142 ? 142.374 167.155 230.356 1.00 90.62 142 LYS E N 1
ATOM 7767 C CA . LYS E 1 142 ? 142.167 167.973 229.202 1.00 90.62 142 LYS E CA 1
ATOM 7768 C C . LYS E 1 142 ? 141.966 167.081 228.025 1.00 90.62 142 LYS E C 1
ATOM 7769 O O . LYS E 1 142 ? 142.619 166.046 227.893 1.00 90.62 142 LYS E O 1
ATOM 7775 N N . PHE E 1 143 ? 141.018 167.458 227.146 1.00 95.75 143 PHE E N 1
ATOM 7776 C CA . PHE E 1 143 ? 140.761 166.666 225.984 1.00 95.75 143 PHE E CA 1
ATOM 7777 C C . PHE E 1 143 ? 141.115 167.528 224.821 1.00 95.75 143 PHE E C 1
ATOM 7778 O O . PHE E 1 143 ? 140.961 168.746 224.880 1.00 95.75 143 PHE E O 1
ATOM 7786 N N . GLY E 1 144 ? 141.621 166.921 223.731 1.00 25.65 144 GLY E N 1
ATOM 7787 C CA . GLY E 1 144 ? 141.953 167.712 222.585 1.00 25.65 144 GLY E CA 1
ATOM 7788 C C . GLY E 1 144 ? 142.687 166.830 221.627 1.00 25.65 144 GLY E C 1
ATOM 7789 O O . GLY E 1 144 ? 143.214 165.780 222.000 1.00 25.65 144 GLY E O 1
ATOM 7790 N N . PRO E 1 145 ? 142.729 167.260 220.391 1.00 70.73 145 PRO E N 1
ATOM 7791 C CA . PRO E 1 145 ? 143.380 166.531 219.339 1.00 70.73 145 PRO E CA 1
ATOM 7792 C C . PRO E 1 145 ? 144.803 166.317 219.735 1.00 70.73 145 PRO E C 1
ATOM 7793 O O . PRO E 1 145 ? 145.430 167.255 220.225 1.00 70.73 145 PRO E O 1
ATOM 7797 N N . TRP E 1 146 ? 145.332 165.088 219.584 1.00 69.98 146 TRP E N 1
ATOM 7798 C CA . TRP E 1 146 ? 146.702 164.920 219.958 1.00 69.98 146 TRP E CA 1
ATOM 7799 C C . TRP E 1 146 ? 147.589 165.597 218.951 1.00 69.98 146 TRP E C 1
ATOM 7800 O O . TRP E 1 146 ? 148.415 166.438 219.300 1.00 69.98 146 TRP E O 1
ATOM 7811 N N . THR E 1 147 ? 147.436 165.208 217.665 1.00 131.53 147 THR E N 1
ATOM 7812 C CA . THR E 1 147 ? 148.241 165.680 216.565 1.00 131.53 147 THR E CA 1
ATOM 7813 C C . THR E 1 147 ? 147.898 167.062 216.093 1.00 131.53 147 THR E C 1
ATOM 7814 O O . THR E 1 147 ? 148.788 167.876 215.847 1.00 131.53 147 THR E O 1
ATOM 7818 N N . TYR E 1 148 ? 146.591 167.363 215.970 1.00 64.41 148 TYR E N 1
ATOM 7819 C CA . TYR E 1 148 ? 146.141 168.554 215.300 1.00 64.41 148 TYR E CA 1
ATOM 7820 C C . TYR E 1 148 ? 146.409 169.789 216.091 1.00 64.41 148 TYR E C 1
ATOM 7821 O O . TYR E 1 148 ? 146.157 169.859 217.291 1.00 64.41 148 TYR E O 1
ATOM 7830 N N . ASP E 1 149 ? 146.953 170.809 215.396 1.00 35.66 149 ASP E N 1
ATOM 7831 C CA . ASP E 1 149 ? 147.170 172.084 216.005 1.00 35.66 149 ASP E CA 1
ATOM 7832 C C . ASP E 1 149 ? 145.900 172.856 215.836 1.00 35.66 149 ASP E C 1
ATOM 7833 O O . ASP E 1 149 ? 144.948 172.390 215.209 1.00 35.66 149 ASP E O 1
ATOM 7838 N N . VAL E 1 150 ? 145.862 174.081 216.394 1.00 31.97 150 VAL E N 1
ATOM 7839 C CA . VAL E 1 150 ? 144.697 174.907 216.344 1.00 31.97 150 VAL E CA 1
ATOM 7840 C C . VAL E 1 150 ? 144.387 175.168 214.910 1.00 31.97 150 VAL E C 1
ATOM 7841 O O . VAL E 1 150 ? 143.224 175.273 214.527 1.00 31.97 150 VAL E O 1
ATOM 7845 N N . ARG E 1 151 ? 145.428 175.295 214.069 1.00 93.39 151 ARG E N 1
ATOM 7846 C CA . ARG E 1 151 ? 145.167 175.570 212.687 1.00 93.39 151 ARG E CA 1
ATOM 7847 C C . ARG E 1 151 ? 144.328 174.486 212.093 1.00 93.39 151 ARG E C 1
ATOM 7848 O O . ARG E 1 151 ? 143.315 174.769 211.460 1.00 93.39 151 ARG E O 1
ATOM 7856 N N . ASP E 1 152 ? 144.737 173.213 212.257 1.00 92.67 152 ASP E N 1
ATOM 7857 C CA . ASP E 1 152 ? 143.997 172.177 211.598 1.00 92.67 152 ASP E CA 1
ATOM 7858 C C . ASP E 1 152 ? 142.659 171.960 212.229 1.00 92.67 152 ASP E C 1
ATOM 7859 O O . ASP E 1 152 ? 141.648 171.872 211.533 1.00 92.67 152 ASP E O 1
ATOM 7864 N N . LEU E 1 153 ? 142.606 171.873 213.574 1.00 45.80 153 LEU E N 1
ATOM 7865 C CA . LEU E 1 153 ? 141.349 171.580 214.197 1.00 45.80 153 LEU E CA 1
ATOM 7866 C C . LEU E 1 153 ? 141.059 172.629 215.215 1.00 45.80 153 LEU E C 1
ATOM 7867 O O . LEU E 1 153 ? 141.920 172.991 216.017 1.00 45.80 153 LEU E O 1
ATOM 7872 N N . VAL E 1 154 ? 139.817 173.146 215.208 1.00 29.20 154 VAL E N 1
ATOM 7873 C CA . VAL E 1 154 ? 139.437 174.130 216.179 1.00 29.20 154 VAL E CA 1
ATOM 7874 C C . VAL E 1 154 ? 138.397 173.480 217.038 1.00 29.20 154 VAL E C 1
ATOM 7875 O O . VAL E 1 154 ? 137.485 172.828 216.532 1.00 29.20 154 VAL E O 1
ATOM 7879 N N . LEU E 1 155 ? 138.514 173.629 218.373 1.00 77.87 155 LEU E N 1
ATOM 7880 C CA . LEU E 1 155 ? 137.564 173.003 219.251 1.00 77.87 155 LEU E CA 1
ATOM 7881 C C . LEU E 1 155 ? 136.664 174.069 219.791 1.00 77.87 155 LEU E C 1
ATOM 7882 O O . LEU E 1 155 ? 137.109 175.174 220.093 1.00 77.87 155 LEU E O 1
ATOM 7887 N N . ASP E 1 156 ? 135.353 173.761 219.902 1.00 46.09 156 ASP E N 1
ATOM 7888 C CA . ASP E 1 156 ? 134.406 174.715 220.412 1.00 46.09 156 ASP E CA 1
ATOM 7889 C C . ASP E 1 156 ? 133.513 174.017 221.394 1.00 46.09 156 ASP E C 1
ATOM 7890 O O . ASP E 1 156 ? 133.318 172.804 221.313 1.00 46.09 156 ASP E O 1
ATOM 7895 N N . GLU E 1 157 ? 132.970 174.769 222.378 1.00 66.79 157 GLU E N 1
ATOM 7896 C CA . GLU E 1 157 ? 132.046 174.174 223.309 1.00 66.79 157 GLU E CA 1
ATOM 7897 C C . GLU E 1 157 ? 130.873 175.088 223.484 1.00 66.79 157 GLU E C 1
ATOM 7898 O O . GLU E 1 157 ? 131.011 176.311 223.472 1.00 66.79 157 GLU E O 1
ATOM 7904 N N . SER E 1 158 ? 129.666 174.496 223.577 1.00 80.78 158 SER E N 1
ATOM 7905 C CA . SER E 1 158 ? 128.458 175.240 223.799 1.00 80.78 158 SER E CA 1
ATOM 7906 C C . SER E 1 158 ? 128.348 175.682 225.235 1.00 80.78 158 SER E C 1
ATOM 7907 O O . SER E 1 158 ? 128.104 176.858 225.502 1.00 80.78 158 SER E O 1
ATOM 7910 N N . GLN E 1 159 ? 128.542 174.748 226.199 1.00 136.82 159 GLN E N 1
ATOM 7911 C CA . GLN E 1 159 ? 128.301 175.079 227.581 1.00 136.82 159 GLN E CA 1
ATOM 7912 C C . GLN E 1 159 ? 129.361 174.482 228.463 1.00 136.82 159 GLN E C 1
ATOM 7913 O O . GLN E 1 159 ? 130.304 173.861 227.977 1.00 136.82 159 GLN E O 1
ATOM 7919 N N . GLN E 1 160 ? 129.239 174.717 229.798 1.00 98.78 160 GLN E N 1
ATOM 7920 C CA . GLN E 1 160 ? 130.222 174.288 230.767 1.00 98.78 160 GLN E CA 1
ATOM 7921 C C . GLN E 1 160 ? 130.311 172.787 230.916 1.00 98.78 160 GLN E C 1
ATOM 7922 O O . GLN E 1 160 ? 131.350 172.225 230.582 1.00 98.78 160 GLN E O 1
ATOM 7928 N N . VAL E 1 161 ? 129.235 172.100 231.381 1.00 72.07 161 VAL E N 1
ATOM 7929 C CA . VAL E 1 161 ? 129.220 170.659 231.564 1.00 72.07 161 VAL E CA 1
ATOM 7930 C C . VAL E 1 161 ? 127.789 170.246 231.792 1.00 72.07 161 VAL E C 1
ATOM 7931 O O . VAL E 1 161 ? 127.036 170.973 232.436 1.00 72.07 161 VAL E O 1
ATOM 7935 N N . ASP E 1 162 ? 127.390 169.042 231.310 1.00 51.84 162 ASP E N 1
ATOM 7936 C CA . ASP E 1 162 ? 126.021 168.591 231.418 1.00 51.84 162 ASP E CA 1
ATOM 7937 C C . ASP E 1 162 ? 125.860 167.685 232.606 1.00 51.84 162 ASP E C 1
ATOM 7938 O O . ASP E 1 162 ? 126.214 166.508 232.568 1.00 51.84 162 ASP E O 1
ATOM 7943 N N . LEU E 1 163 ? 125.345 168.271 233.705 1.00 83.92 163 LEU E N 1
ATOM 7944 C CA . LEU E 1 163 ? 125.048 167.658 234.971 1.00 83.92 163 LEU E CA 1
ATOM 7945 C C . LEU E 1 163 ? 123.761 166.872 234.959 1.00 83.92 163 LEU E C 1
ATOM 7946 O O . LEU E 1 163 ? 123.614 165.912 235.712 1.00 83.92 163 LEU E O 1
ATOM 7951 N N . THR E 1 164 ? 122.795 167.252 234.103 1.00 114.16 164 THR E N 1
ATOM 7952 C CA . THR E 1 164 ? 121.450 166.733 234.181 1.00 114.16 164 THR E CA 1
ATOM 7953 C C . THR E 1 164 ? 121.418 165.237 234.131 1.00 114.16 164 THR E C 1
ATOM 7954 O O . THR E 1 164 ? 120.665 164.613 234.876 1.00 114.16 164 THR E O 1
ATOM 7958 N N . THR E 1 165 ? 122.223 164.623 233.253 1.00 47.70 165 THR E N 1
ATOM 7959 C CA . THR E 1 165 ? 122.252 163.198 233.058 1.00 47.70 165 THR E CA 1
ATOM 7960 C C . THR E 1 165 ? 122.788 162.503 234.278 1.00 47.70 165 THR E C 1
ATOM 7961 O O . THR E 1 165 ? 122.483 161.335 234.508 1.00 47.70 165 THR E O 1
ATOM 7965 N N . TYR E 1 166 ? 123.626 163.205 235.063 1.00 66.91 166 TYR E N 1
ATOM 7966 C CA . TYR E 1 166 ? 124.330 162.667 236.201 1.00 66.91 166 TYR E CA 1
ATOM 7967 C C . TYR E 1 166 ? 123.411 161.819 237.033 1.00 66.91 166 TYR E C 1
ATOM 7968 O O . TYR E 1 166 ? 122.277 162.202 237.322 1.00 66.91 166 TYR E O 1
ATOM 7977 N N . ALA E 1 167 ? 123.897 160.623 237.435 1.00 34.10 167 ALA E N 1
ATOM 7978 C CA . ALA E 1 167 ? 123.100 159.686 238.178 1.00 34.10 167 ALA E CA 1
ATOM 7979 C C . ALA E 1 167 ? 122.757 160.269 239.510 1.00 34.10 167 ALA E C 1
ATOM 7980 O O . ALA E 1 167 ? 123.600 160.839 240.201 1.00 34.10 167 ALA E O 1
ATOM 7982 N N . GLY E 1 168 ? 121.475 160.110 239.908 1.00 25.39 168 GLY E N 1
ATOM 7983 C CA . GLY E 1 168 ? 120.974 160.677 241.123 1.00 25.39 168 GLY E CA 1
ATOM 7984 C C . GLY E 1 168 ? 121.661 160.080 242.308 1.00 25.39 168 GLY E C 1
ATOM 7985 O O . GLY E 1 168 ? 122.094 160.806 243.202 1.00 25.39 168 GLY E O 1
ATOM 7986 N N . GLY E 1 169 ? 121.802 158.741 242.351 1.00 36.15 169 GLY E N 1
ATOM 7987 C CA . GLY E 1 169 ? 122.409 158.187 243.522 1.00 36.15 169 GLY E CA 1
ATOM 7988 C C . GLY E 1 169 ? 123.770 157.714 243.153 1.00 36.15 169 GLY E C 1
ATOM 7989 O O . GLY E 1 169 ? 124.061 156.519 243.175 1.00 36.15 169 GLY E O 1
ATOM 7990 N N . GLU E 1 170 ? 124.653 158.668 242.819 1.00 103.72 170 GLU E N 1
ATOM 7991 C CA . GLU E 1 170 ? 126.001 158.321 242.500 1.00 103.72 170 GLU E CA 1
ATOM 7992 C C . GLU E 1 170 ? 126.756 158.332 243.781 1.00 103.72 170 GLU E C 1
ATOM 7993 O O . GLU E 1 170 ? 126.338 158.949 244.760 1.00 103.72 170 GLU E O 1
ATOM 7999 N N . ARG E 1 171 ? 127.900 157.632 243.808 1.00 129.18 171 ARG E N 1
ATOM 8000 C CA . ARG E 1 171 ? 128.691 157.584 244.999 1.00 129.18 171 ARG E CA 1
ATOM 8001 C C . ARG E 1 171 ? 129.152 158.970 245.304 1.00 129.18 171 ARG E C 1
ATOM 8002 O O . ARG E 1 171 ? 129.205 159.366 246.467 1.00 129.18 171 ARG E O 1
ATOM 8010 N N . PHE E 1 172 ? 129.495 159.761 244.269 1.00 52.07 172 PHE E N 1
ATOM 8011 C CA . PHE E 1 172 ? 130.019 161.056 244.574 1.00 52.07 172 PHE E CA 1
ATOM 8012 C C . PHE E 1 172 ? 129.098 162.113 244.045 1.00 52.07 172 PHE E C 1
ATOM 8013 O O . PHE E 1 172 ? 128.509 161.971 242.973 1.00 52.07 172 PHE E O 1
ATOM 8021 N N . GLN E 1 173 ? 128.947 163.206 244.820 1.00 51.04 173 GLN E N 1
ATOM 8022 C CA . GLN E 1 173 ? 128.155 164.349 244.464 1.00 51.04 173 GLN E CA 1
ATOM 8023 C C . GLN E 1 173 ? 129.003 165.235 243.607 1.00 51.04 173 GLN E C 1
ATOM 8024 O O . GLN E 1 173 ? 130.228 165.230 243.721 1.00 51.04 173 GLN E O 1
ATOM 8030 N N . LEU E 1 174 ? 128.362 166.026 242.724 1.00 93.53 174 LEU E N 1
ATOM 8031 C CA . LEU E 1 174 ? 129.091 166.885 241.835 1.00 93.53 174 LEU E CA 1
ATOM 8032 C C . LEU E 1 174 ? 128.994 168.287 242.353 1.00 93.53 174 LEU E C 1
ATOM 8033 O O . LEU E 1 174 ? 127.913 168.874 242.346 1.00 93.53 174 LEU E O 1
ATOM 8038 N N . ILE E 1 175 ? 130.099 168.865 242.861 1.00 140.89 175 ILE E N 1
ATOM 8039 C CA . ILE E 1 175 ? 129.965 170.242 243.230 1.00 140.89 175 ILE E CA 1
ATOM 8040 C C . ILE E 1 175 ? 129.921 171.118 242.007 1.00 140.89 175 ILE E C 1
ATOM 8041 O O . ILE E 1 175 ? 129.073 172.007 241.935 1.00 140.89 175 ILE E O 1
ATOM 8046 N N . GLU E 1 176 ? 130.803 170.909 241.003 1.00 111.63 176 GLU E N 1
ATOM 8047 C CA . GLU E 1 176 ? 130.640 171.676 239.794 1.00 111.63 176 GLU E CA 1
ATOM 8048 C C . GLU E 1 176 ? 131.444 171.053 238.693 1.00 111.63 176 GLU E C 1
ATOM 8049 O O . GLU E 1 176 ? 132.559 170.580 238.906 1.00 111.63 176 GLU E O 1
ATOM 8055 N N . ALA E 1 177 ? 130.877 171.032 237.467 1.00 32.80 177 ALA E N 1
ATOM 8056 C CA . ALA E 1 177 ? 131.583 170.476 236.348 1.00 32.80 177 ALA E CA 1
ATOM 8057 C C . ALA E 1 177 ? 131.781 171.584 235.370 1.00 32.80 177 ALA E C 1
ATOM 8058 O O . ALA E 1 177 ? 130.842 172.299 235.028 1.00 32.80 177 ALA E O 1
ATOM 8060 N N . LYS E 1 178 ? 133.023 171.752 234.881 1.00 98.36 178 LYS E N 1
ATOM 8061 C CA . LYS E 1 178 ? 133.251 172.827 233.965 1.00 98.36 178 LYS E CA 1
ATOM 8062 C C . LYS E 1 178 ? 134.054 172.323 232.814 1.00 98.36 178 LYS E C 1
ATOM 8063 O O . LYS E 1 178 ? 134.842 171.386 232.947 1.00 98.36 178 LYS E O 1
ATOM 8069 N N . GLN E 1 179 ? 133.828 172.919 231.629 1.00 84.55 179 GLN E N 1
ATOM 8070 C CA . GLN E 1 179 ? 134.599 172.596 230.466 1.00 84.55 179 GLN E CA 1
ATOM 8071 C C . GLN E 1 179 ? 135.053 173.901 229.910 1.00 84.55 179 GLN E C 1
ATOM 8072 O O . GLN E 1 179 ? 134.302 174.579 229.215 1.00 84.55 179 GLN E O 1
ATOM 8078 N N . LYS E 1 180 ? 136.307 174.291 230.190 1.00 30.99 180 LYS E N 1
ATOM 8079 C CA . LYS E 1 180 ? 136.734 175.551 229.665 1.00 30.99 180 LYS E CA 1
ATOM 8080 C C . LYS E 1 180 ? 137.663 175.266 228.538 1.00 30.99 180 LYS E C 1
ATOM 8081 O O . LYS E 1 180 ? 138.504 174.373 228.620 1.00 30.99 180 LYS E O 1
ATOM 8087 N N . VAL E 1 181 ? 137.497 176.005 227.426 1.00 53.46 181 VAL E N 1
ATOM 8088 C CA . VAL E 1 181 ? 138.379 175.812 226.316 1.00 53.46 181 VAL E CA 1
ATOM 8089 C C . VAL E 1 181 ? 139.592 176.635 226.543 1.00 53.46 181 VAL E C 1
ATOM 8090 O O . VAL E 1 181 ? 139.524 177.763 227.030 1.00 53.46 181 VAL E O 1
ATOM 8094 N N . ASN E 1 182 ? 140.755 176.059 226.207 1.00 68.72 182 ASN E N 1
ATOM 8095 C CA . ASN E 1 182 ? 141.959 176.804 226.342 1.00 68.72 182 ASN E CA 1
ATOM 8096 C C . ASN E 1 182 ? 142.864 176.414 225.223 1.00 68.72 182 ASN E C 1
ATOM 8097 O O . ASN E 1 182 ? 142.741 175.333 224.649 1.00 68.72 182 ASN E O 1
ATOM 8102 N N . LYS E 1 183 ? 143.774 177.339 224.863 1.00 67.86 183 LYS E N 1
ATOM 8103 C CA . LYS E 1 183 ? 144.747 177.107 223.839 1.00 67.86 183 LYS E CA 1
ATOM 8104 C C . LYS E 1 183 ? 146.053 177.094 224.560 1.00 67.86 183 LYS E C 1
ATOM 8105 O O . LYS E 1 183 ? 146.274 177.900 225.462 1.00 67.86 183 LYS E O 1
ATOM 8111 N N . LYS E 1 184 ? 146.952 176.171 224.190 1.00 102.24 184 LYS E N 1
ATOM 8112 C CA . LYS E 1 184 ? 148.168 176.055 224.936 1.00 102.24 184 LYS E CA 1
ATOM 8113 C C . LYS E 1 184 ? 149.252 175.733 223.964 1.00 102.24 184 LYS E C 1
ATOM 8114 O O . LYS E 1 184 ? 148.982 175.353 222.824 1.00 102.24 184 LYS E O 1
ATOM 8120 N N . THR E 1 185 ? 150.518 175.898 224.387 1.00 96.41 185 THR E N 1
ATOM 8121 C CA . THR E 1 185 ? 151.605 175.621 223.498 1.00 96.41 185 THR E CA 1
ATOM 8122 C C . THR E 1 185 ? 152.448 174.558 224.121 1.00 96.41 185 THR E C 1
ATOM 8123 O O . THR E 1 185 ? 152.436 174.370 225.336 1.00 96.41 185 THR E O 1
ATOM 8127 N N . TYR E 1 186 ? 153.195 173.823 223.278 1.00 49.87 186 TYR E N 1
ATOM 8128 C CA . TYR E 1 186 ? 154.044 172.774 223.755 1.00 49.87 186 TYR E CA 1
ATOM 8129 C C . TYR E 1 186 ? 155.410 173.071 223.224 1.00 49.87 186 TYR E C 1
ATOM 8130 O O . TYR E 1 186 ? 155.565 173.771 222.226 1.00 49.87 186 TYR E O 1
ATOM 8139 N N . PRO E 1 187 ? 156.408 172.587 223.901 1.00 54.80 187 PRO E N 1
ATOM 8140 C CA . PRO E 1 187 ? 157.750 172.835 223.456 1.00 54.80 187 PRO E CA 1
ATOM 8141 C C . PRO E 1 187 ? 158.034 172.161 222.154 1.00 54.80 187 PRO E C 1
ATOM 8142 O O . PRO E 1 187 ? 158.983 172.556 221.479 1.00 54.80 187 PRO E O 1
ATOM 8146 N N . CYS E 1 188 ? 157.247 171.136 221.789 1.00 47.02 188 CYS E N 1
ATOM 8147 C CA . CYS E 1 188 ? 157.488 170.430 220.567 1.00 47.02 188 CYS E CA 1
ATOM 8148 C C . CYS E 1 188 ? 157.254 171.342 219.420 1.00 47.02 188 CYS E C 1
ATOM 8149 O O . CYS E 1 188 ? 157.986 171.310 218.430 1.00 47.02 188 CYS E O 1
ATOM 8152 N N . CYS E 1 189 ? 156.232 172.206 219.531 1.00 67.51 189 CYS E N 1
ATOM 8153 C CA . CYS E 1 189 ? 155.809 172.824 218.321 1.00 67.51 189 CYS E CA 1
ATOM 8154 C C . CYS E 1 189 ? 155.417 174.247 218.591 1.00 67.51 189 CYS E C 1
ATOM 8155 O O . CYS E 1 189 ? 154.921 174.598 219.658 1.00 67.51 189 CYS E O 1
ATOM 8158 N N . PRO E 1 190 ? 155.692 175.073 217.617 1.00 69.47 190 PRO E N 1
ATOM 8159 C CA . PRO E 1 190 ? 155.354 176.472 217.676 1.00 69.47 190 PRO E CA 1
ATOM 8160 C C . PRO E 1 190 ? 153.887 176.740 217.510 1.00 69.47 190 PRO E C 1
ATOM 8161 O O . PRO E 1 190 ? 153.463 177.859 217.794 1.00 69.47 190 PRO E O 1
ATOM 8165 N N . GLN E 1 191 ? 153.101 175.756 217.037 1.00 74.58 191 GLN E N 1
ATOM 8166 C CA . GLN E 1 191 ? 151.703 175.975 216.780 1.00 74.58 191 GLN E CA 1
ATOM 8167 C C . GLN E 1 191 ? 150.941 175.919 218.068 1.00 74.58 191 GLN E C 1
ATOM 8168 O O . GLN E 1 191 ? 151.339 175.235 219.010 1.00 74.58 191 GLN E O 1
ATOM 8174 N N . SER E 1 192 ? 149.818 176.664 218.137 1.00 27.07 192 SER E N 1
ATOM 8175 C CA . SER E 1 192 ? 148.988 176.622 219.304 1.00 27.07 192 SER E CA 1
ATOM 8176 C C . SER E 1 192 ? 148.118 175.411 219.188 1.00 27.07 192 SER E C 1
ATOM 8177 O O . SER E 1 192 ? 147.736 175.008 218.089 1.00 27.07 192 SER E O 1
ATOM 8180 N N . PHE E 1 193 ? 147.786 174.790 220.336 1.00 40.29 193 PHE E N 1
ATOM 8181 C CA . PHE E 1 193 ? 146.925 173.644 220.320 1.00 40.29 193 PHE E CA 1
ATOM 8182 C C . PHE E 1 193 ? 145.779 173.959 221.222 1.00 40.29 193 PHE E C 1
ATOM 8183 O O . PHE E 1 193 ? 145.957 174.612 222.248 1.00 40.29 193 PHE E O 1
ATOM 8191 N N . GLU E 1 194 ? 144.559 173.509 220.863 1.00 53.15 194 GLU E N 1
ATOM 8192 C CA . GLU E 1 194 ? 143.442 173.813 221.707 1.00 53.15 194 GLU E CA 1
ATOM 8193 C C . GLU E 1 194 ? 142.930 172.553 222.326 1.00 53.15 194 GLU E C 1
ATOM 8194 O O . GLU E 1 194 ? 142.846 171.509 221.682 1.00 53.15 194 GLU E O 1
ATOM 8200 N N . ASP E 1 195 ? 142.598 172.631 223.631 1.00 97.16 195 ASP E N 1
ATOM 8201 C CA . ASP E 1 195 ? 142.066 171.504 224.335 1.00 97.16 195 ASP E CA 1
ATOM 8202 C C . ASP E 1 195 ? 140.959 171.998 225.209 1.00 97.16 195 ASP E C 1
ATOM 8203 O O . ASP E 1 195 ? 140.865 173.190 225.495 1.00 97.16 195 ASP E O 1
ATOM 8208 N N . ILE E 1 196 ? 140.066 171.084 225.642 1.00 154.26 196 ILE E N 1
ATOM 8209 C CA . ILE E 1 196 ? 139.038 171.497 226.546 1.00 154.26 196 ILE E CA 1
ATOM 8210 C C . ILE E 1 196 ? 139.430 170.913 227.861 1.00 154.26 196 ILE E C 1
ATOM 8211 O O . ILE E 1 196 ? 139.745 169.729 227.970 1.00 154.26 196 ILE E O 1
ATOM 8216 N N . GLU E 1 197 ? 139.492 171.751 228.906 1.00 83.75 197 GLU E N 1
ATOM 8217 C CA . GLU E 1 197 ? 139.891 171.228 230.175 1.00 83.75 197 GLU E CA 1
ATOM 8218 C C . GLU E 1 197 ? 138.648 170.959 230.937 1.00 83.75 197 GLU E C 1
ATOM 8219 O O . GLU E 1 197 ? 137.839 171.856 231.175 1.00 83.75 197 GLU E O 1
ATOM 8225 N N . LEU E 1 198 ? 138.457 169.694 231.340 1.00 107.93 198 LEU E N 1
ATOM 8226 C CA . LEU E 1 198 ? 137.276 169.367 232.068 1.00 107.93 198 LEU E CA 1
ATOM 8227 C C . LEU E 1 198 ? 137.689 169.342 233.499 1.00 107.93 198 LEU E C 1
ATOM 8228 O O . LEU E 1 198 ? 138.501 168.516 233.909 1.00 107.93 198 LEU E O 1
ATOM 8233 N N . ARG E 1 199 ? 137.155 170.283 234.297 1.00 162.05 199 ARG E N 1
ATOM 8234 C CA . ARG E 1 199 ? 137.528 170.300 235.677 1.00 162.05 199 ARG E CA 1
ATOM 8235 C C . ARG E 1 199 ? 136.316 169.932 236.458 1.00 162.05 199 ARG E C 1
ATOM 8236 O O . ARG E 1 199 ? 135.303 170.629 236.425 1.00 162.05 199 ARG E O 1
ATOM 8244 N N . VAL E 1 200 ? 136.391 168.803 237.180 1.00 99.63 200 VAL E N 1
ATOM 8245 C CA . VAL E 1 200 ? 135.252 168.419 237.948 1.00 99.63 200 VAL E CA 1
ATOM 8246 C C . VAL E 1 200 ? 135.603 168.497 239.383 1.00 99.63 200 VAL E C 1
ATOM 8247 O O . VAL E 1 200 ? 136.670 168.065 239.819 1.00 99.63 200 VAL E O 1
ATOM 8251 N N . THR E 1 201 ? 134.692 169.092 240.162 1.00 138.81 201 THR E N 1
ATOM 8252 C CA . THR E 1 201 ? 134.940 169.146 241.560 1.00 138.81 201 THR E CA 1
ATOM 8253 C C . THR E 1 201 ? 133.820 168.394 242.197 1.00 138.81 201 THR E C 1
ATOM 8254 O O . THR E 1 201 ? 132.644 168.697 241.987 1.00 138.81 201 THR E O 1
ATOM 8258 N N . PHE E 1 202 ? 134.169 167.343 242.964 1.00 55.39 202 PHE E N 1
ATOM 8259 C CA . PHE E 1 202 ? 133.153 166.506 243.529 1.00 55.39 202 PHE E CA 1
ATOM 8260 C C . PHE E 1 202 ? 133.584 166.038 244.879 1.00 55.39 202 PHE E C 1
ATOM 8261 O O . PHE E 1 202 ? 134.745 166.164 245.262 1.00 55.39 202 PHE E O 1
ATOM 8269 N N . LYS E 1 203 ? 132.610 165.498 245.642 1.00 96.69 203 LYS E N 1
ATOM 8270 C CA . LYS E 1 203 ? 132.863 164.999 246.963 1.00 96.69 203 LYS E CA 1
ATOM 8271 C C . LYS E 1 203 ? 131.892 163.886 247.198 1.00 96.69 203 LYS E C 1
ATOM 8272 O O . LYS E 1 203 ? 130.938 163.712 246.443 1.00 96.69 203 LYS E O 1
ATOM 8278 N N . LYS E 1 204 ? 132.138 163.073 248.246 1.00 144.15 204 LYS E N 1
ATOM 8279 C CA . LYS E 1 204 ? 131.220 162.037 248.624 1.00 144.15 204 LYS E CA 1
ATOM 8280 C C . LYS E 1 204 ? 130.011 162.705 249.184 1.00 144.15 204 LYS E C 1
ATOM 8281 O O . LYS E 1 204 ? 130.111 163.710 249.885 1.00 144.15 204 LYS E O 1
ATOM 8287 N N . ILE E 1 205 ? 128.826 162.145 248.885 1.00 71.53 205 ILE E N 1
ATOM 8288 C CA . ILE E 1 205 ? 127.601 162.727 249.348 1.00 71.53 205 ILE E CA 1
ATOM 8289 C C . ILE E 1 205 ? 127.666 162.939 250.860 1.00 71.53 205 ILE E C 1
ATOM 8290 O O . ILE E 1 205 ? 127.973 161.976 251.613 1.00 71.53 205 ILE E O 1
#

Nearest PDB structures (foldseek):
  4aoe-assembly1_A  TM=1.005E+00  e=2.483E-41  Biomphalaria glabrata
  4aod-assembly1_A  TM=1.003E+00  e=2.293E-32  Biomphalaria glabrata
  3wip-assembly1_B  TM=9.269E-01  e=2.561E-22  Lymnaea stagnalis
  3u8k-assembly1_C  TM=9.272E-01  e=7.170E-22  Lymnaea stagnalis
  7n0w-assembly1_C  TM=9.130E-01  e=8.905E-22  Lymnaea stagnalis